Protein 5JN6 (pdb70)

Secondary structure (DSSP, 8-state):
-----EEEE--SSEEEEEE-SS-----S-HHHHHHHHHHHHHHHHHHT-EEEEE---TT-TTTT------

Sequence (70 aa):
MGKAYYDIVGSDNRWGIRHDDDPTGDYSSKEAAFEAACAAASNAIKFGHEVRITVPGNDGSETNLGVITNMGKAYYDIVGSDNRWGIRHDDDPTGDYSSKEAAFEAACAAASNAIKFGHEVRITVPGNDGSETNLGVITNMGKAYYDIVGSDNRWGIRHDDDPTGDYSSKEAAFEAACAAASNAIKFGHEVRITVPGNDGSETNLGVITNMGKAYYDIVGSDNRWGIRHDDDPTGDYSSKEAAFEAACAAASNAIKFGHEVRITVPGNDGSETNLGVITNMGKAYYDIVGSDNRWGIRHDDDPTGDYSSKEAAFEAACAAASNAIKFGHEVRITVPGNDGSETNLGVITNMGKAYYDIVGSDNRWGIRHDDDPTGDYSSKEAAFEAACAAASNAIKFGHEVRITVPGNDGSETNLGVITNMGKAYYDIVGSDNRWGIRHDDDPTGDYSSKEAAFEAACAAASNAIKFGHEVRITVPGNDGSETNLGVITNMGKAYYDIVGSDNRWGIRHDDDPTGDYSSKEAAFEAACAAASNAIKFGHEVRITVPGNDGSETNLGVITNMGKAYYDIVGSDNRWGIRHDDDPTGDYSSKEAAFEAACAAASNAIKFGHEVRITVPGNDGSETNLGVITNMGKAYYDIVGSDNRWGIRHDDDPTGDYSSKEAAFEAACAAASNAIKFGHEVRITVPGNDGSETNLGVITNMGKAYYDIVGSDNRWGIRHDDDPTGDYSSKEAAFEAACAAASNAIKFGHEVRITVPGNDGSETNLGVITNMGKAYYDIVGSDNRWGIRHDDDPTGDYSSKEAAFEAACAAASNAIKFGHEVRITVPGNDGSETNLGVITNMGKAYYDIVGSDNRWGIRHDDDPTGDYSSKEAAFEAACAAASNAIKFGHEVRITVPGNDGSETNLGVITNMGKAYYDIVGSDNRWGIRHDDDPTGDYSSKEAAFEAACAAASNAIKFGHEVRITVPGNDGSETNLGVITNMGKAYYDIVGSDNRWGIRHDDDPTGDYSSKEAAFEAACAAASNAIKFGHEVRITVPGNDGSETNLGVITNMGKAYYDIVGSDNRWGIRHDDDPTGDYSSKEAAFEAACAAASNAIKFGHEVRITVPGNDGSETNLGVITNMGKAYYDIVGSDNRWGIRHDDDPTGDYSSKEAAFEAACAAASNAIKFGHEVRITVPGNDGSETNLGVITNMGKAYYDIVGSDNRWGIRHDDDPTGDYSSKEAAFEAACAAASNAIKFGHEVRITVPGNDGSETNLGVITNMGKAYYDIVGSDNRWGIRHDDDPTGDYSSKEAAFEAACAAASNAIKFGHEVRITVPGNDGSETNLGVITNMGKAYYDIVGSDNRWGIRHDDDPTGDYSSKEAAFEAACAAASNAIKFGHEVRITVPGNDGSETNLGVITNMGKAYYDIVGSDNRWGIRHDDDPTGDYSSKEAAFEAACAAASNAIKFGHEVRITVPGNDGSETNLGVITN

Organism: Rhodopseudomonas palustris (strain ATCC BAA-98 / CGA009) (NCBI:txid258594)

Foldseek 3Di:
DQQWDWDWDADLAATETATDRQPVVDDPHPCCRVVVNVVSVVSCVVSVHDYYYHDDDPPDPDPPDDDPPD

Nearest PDB structures (foldseek):
  5jn6-assembly1_A  TM=7.868E-01  e=2.591E-10  Rhodopseudomonas palustris CGA009
  7peg-assembly2_B  TM=3.965E-01  e=1.957E+00  Bacillus subtilis subsp. subtilis str. 168
  5ib0-assembly1_A  TM=4.339E-01  e=3.352E+00  Pseudomonas aeruginosa PAO1
  1hh2-assembly1_P  TM=3.711E-01  e=5.369E+00  Thermotoga maritima
  5jn6-assembly1_A  TM=7.675E-01  e=1.436E-09  Rhodopseudomonas palustris CGA009

Radius of gyration: 12.73 Å; Cα contacts (8 Å, |Δi|>4): 104; chains: 1; bounding box: 37×26×16 Å

Structure (mmCIF, N/CA/C/O backbone):
data_5JN6
#
_entry.id   5JN6
#
loop_
_atom_site.group_PDB
_atom_site.id
_atom_site.type_symbol
_atom_site.label_atom_id
_atom_site.label_alt_id
_atom_site.label_comp_id
_atom_site.label_asym_id
_atom_site.label_entity_id
_atom_site.label_seq_id
_atom_site.pdbx_PDB_ins_code
_atom_site.Cartn_x
_atom_site.Cartn_y
_atom_site.Cartn_z
_atom_site.occupancy
_atom_site.B_iso_or_equiv
_atom_site.auth_seq_id
_atom_site.auth_comp_id
_atom_site.auth_asym_id
_atom_site.auth_atom_id
_atom_site.pdbx_PDB_model_num
ATOM 1 N N . MET A 1 22 ? 0.457 -7.958 -10.535 1.00 0.00 1 MET A N 1
ATOM 2 C CA . MET A 1 22 ? 1.551 -7.953 -9.537 1.00 0.00 1 MET A CA 1
ATOM 3 C C . MET A 1 22 ? 1.016 -7.691 -8.130 1.00 0.00 1 MET A C 1
ATOM 4 O O . MET A 1 22 ? 1.438 -8.334 -7.166 1.00 0.00 1 MET A O 1
ATOM 18 N N . GLY A 1 23 ? 0.080 -6.768 -8.019 1.00 0.00 2 GLY A N 1
ATOM 19 C CA . GLY A 1 23 ? -0.473 -6.438 -6.731 1.00 0.00 2 GLY A CA 1
ATOM 20 C C . GLY A 1 23 ? -1.729 -7.219 -6.449 1.00 0.00 2 GLY A C 1
ATOM 21 O O . GLY A 1 23 ? -1.809 -8.405 -6.780 1.00 0.00 2 GLY A O 1
ATOM 25 N N . LYS A 1 24 ? -2.722 -6.552 -5.883 1.00 0.00 3 LYS A N 1
ATOM 26 C CA . LYS A 1 24 ? -3.996 -7.178 -5.526 1.00 0.00 3 LYS A CA 1
ATOM 27 C C . LYS A 1 24 ? -5.062 -6.114 -5.372 1.00 0.00 3 LYS A C 1
ATOM 28 O O . LYS A 1 24 ? -5.010 -5.295 -4.457 1.00 0.00 3 LYS A O 1
ATOM 47 N N . ALA A 1 25 ? -6.033 -6.136 -6.271 1.00 0.00 4 ALA A N 1
ATOM 48 C CA . ALA A 1 25 ? -7.104 -5.165 -6.250 1.00 0.00 4 ALA A CA 1
ATOM 49 C C . ALA A 1 25 ? -8.201 -5.607 -5.297 1.00 0.00 4 ALA A C 1
ATOM 50 O O . ALA A 1 25 ? -9.196 -6.212 -5.709 1.00 0.00 4 ALA A O 1
ATOM 57 N N . TYR A 1 26 ? -7.991 -5.340 -4.026 1.00 0.00 5 TYR A N 1
ATOM 58 C CA . TYR A 1 26 ? -8.954 -5.681 -3.002 1.00 0.00 5 TYR A CA 1
ATOM 59 C C . TYR A 1 26 ? -9.648 -4.438 -2.475 1.00 0.00 5 TYR A C 1
ATOM 60 O O . TYR A 1 26 ? -9.007 -3.476 -2.049 1.00 0.00 5 TYR A O 1
ATOM 78 N N . TYR A 1 27 ? -10.955 -4.452 -2.530 1.00 0.00 6 TYR A N 1
ATOM 79 C CA . TYR A 1 27 ? -11.743 -3.366 -2.013 1.00 0.00 6 TYR A CA 1
ATOM 80 C C . TYR A 1 27 ? -12.493 -3.821 -0.783 1.00 0.00 6 TYR A C 1
ATOM 81 O O . TYR A 1 27 ? -13.177 -4.842 -0.811 1.00 0.00 6 TYR A O 1
ATOM 99 N N . ASP A 1 28 ? -12.367 -3.069 0.281 1.00 0.00 7 ASP A N 1
ATOM 100 C CA . ASP A 1 28 ? -13.039 -3.388 1.517 1.00 0.00 7 ASP A CA 1
ATOM 101 C C . ASP A 1 28 ? -14.422 -2.765 1.503 1.00 0.00 7 ASP A C 1
ATOM 102 O O . ASP A 1 28 ? -14.572 -1.540 1.554 1.00 0.00 7 ASP A O 1
ATOM 111 N N . ILE A 1 29 ? -15.425 -3.608 1.376 1.00 0.00 8 ILE A N 1
ATOM 112 C CA . ILE A 1 29 ? -16.789 -3.150 1.250 1.00 0.00 8 ILE A CA 1
ATOM 113 C C . ILE A 1 29 ? -17.532 -3.250 2.573 1.00 0.00 8 ILE A C 1
ATOM 114 O O . ILE A 1 29 ? -17.349 -4.196 3.339 1.00 0.00 8 ILE A O 1
ATOM 130 N N . VAL A 1 30 ? -18.369 -2.278 2.830 1.00 0.00 9 VAL A N 1
ATOM 131 C CA . VAL A 1 30 ? -19.162 -2.260 4.043 1.00 0.00 9 VAL A CA 1
ATOM 132 C C . VAL A 1 30 ? -20.611 -2.490 3.690 1.00 0.00 9 VAL A C 1
ATOM 133 O O . VAL A 1 30 ? -21.129 -1.877 2.750 1.00 0.00 9 VAL A O 1
ATOM 146 N N . GLY A 1 31 ? -21.273 -3.358 4.433 1.00 0.00 10 GLY A N 1
ATOM 147 C CA . GLY A 1 31 ? -22.630 -3.666 4.122 1.00 0.00 10 GLY A CA 1
ATOM 148 C C . GLY A 1 31 ? -23.586 -3.132 5.149 1.00 0.00 10 GLY A C 1
ATOM 149 O O . GLY A 1 31 ? -23.585 -3.554 6.306 1.00 0.00 10 GLY A O 1
ATOM 153 N N . SER A 1 32 ? -24.383 -2.188 4.722 1.00 0.00 11 SER A N 1
ATOM 154 C CA . SER A 1 32 ? -25.384 -1.565 5.550 1.00 0.00 11 SER A CA 1
ATOM 155 C C . SER A 1 32 ? -26.481 -1.006 4.658 1.00 0.00 11 SER A C 1
ATOM 156 O O . SER A 1 32 ? -26.202 -0.263 3.717 1.00 0.00 11 SER A O 1
ATOM 164 N N . ASP A 1 33 ? -27.716 -1.368 4.946 1.00 0.00 12 ASP A N 1
ATOM 165 C CA . ASP A 1 33 ? -28.855 -0.905 4.168 1.00 0.00 12 ASP A CA 1
ATOM 166 C C . ASP A 1 33 ? -29.106 0.582 4.392 1.00 0.00 12 ASP A C 1
ATOM 167 O O . ASP A 1 33 ? -29.924 1.193 3.715 1.00 0.00 12 ASP A O 1
ATOM 176 N N . ASN A 1 34 ? -28.408 1.161 5.340 1.00 0.00 13 ASN A N 1
ATOM 177 C CA . ASN A 1 34 ? -28.533 2.580 5.579 1.00 0.00 13 ASN A CA 1
ATOM 178 C C . ASN A 1 34 ? -27.283 3.331 5.161 1.00 0.00 13 ASN A C 1
ATOM 179 O O . ASN A 1 34 ? -27.362 4.477 4.723 1.00 0.00 13 ASN A O 1
ATOM 190 N N . ARG A 1 35 ? -26.130 2.675 5.255 1.00 0.00 14 ARG A N 1
ATOM 191 C CA . ARG A 1 35 ? -24.858 3.321 4.937 1.00 0.00 14 ARG A CA 1
ATOM 192 C C . ARG A 1 35 ? -23.971 2.369 4.149 1.00 0.00 14 ARG A C 1
ATOM 193 O O . ARG A 1 35 ? -23.288 1.530 4.728 1.00 0.00 14 ARG A O 1
ATOM 214 N N . TRP A 1 36 ? -23.983 2.492 2.845 1.00 0.00 15 TRP A N 1
ATOM 215 C CA . TRP A 1 36 ? -23.192 1.618 2.008 1.00 0.00 15 TRP A CA 1
ATOM 216 C C . TRP A 1 36 ? -21.933 2.345 1.546 1.00 0.00 15 TRP A C 1
ATOM 217 O O . TRP A 1 36 ? -21.999 3.478 1.069 1.00 0.00 15 TRP A O 1
ATOM 238 N N . GLY A 1 37 ? -20.786 1.705 1.686 1.00 0.00 16 GLY A N 1
ATOM 239 C CA . GLY A 1 37 ? -19.564 2.377 1.328 1.00 0.00 16 GLY A CA 1
ATOM 240 C C . GLY A 1 37 ? -18.470 1.442 0.842 1.00 0.00 16 GLY A C 1
ATOM 241 O O . GLY A 1 37 ? -18.408 0.280 1.254 1.00 0.00 16 GLY A O 1
ATOM 245 N N . ILE A 1 38 ? -17.612 1.953 -0.046 1.00 0.00 17 ILE A N 1
ATOM 246 C CA . ILE A 1 38 ? -16.487 1.183 -0.583 1.00 0.00 17 ILE A CA 1
ATOM 247 C C . ILE A 1 38 ? -15.168 1.806 -0.154 1.00 0.00 17 ILE A C 1
ATOM 248 O O . ILE A 1 38 ? -14.916 2.983 -0.425 1.00 0.00 17 ILE A O 1
ATOM 264 N N . ARG A 1 39 ? -14.338 1.027 0.509 1.00 0.00 18 ARG A N 1
ATOM 265 C CA . ARG A 1 39 ? -13.034 1.492 0.938 1.00 0.00 18 ARG A CA 1
ATOM 266 C C . ARG A 1 39 ? -11.932 0.760 0.176 1.00 0.00 18 ARG A C 1
ATOM 267 O O . ARG A 1 39 ? -11.832 -0.458 0.242 1.00 0.00 18 ARG A O 1
ATOM 288 N N . HIS A 1 40 ? -11.111 1.494 -0.544 1.00 0.00 19 HIS A N 1
ATOM 289 C CA . HIS A 1 40 ? -9.989 0.873 -1.238 1.00 0.00 19 HIS A CA 1
ATOM 290 C C . HIS A 1 40 ? -8.931 0.533 -0.231 1.00 0.00 19 HIS A C 1
ATOM 291 O O . HIS A 1 40 ? -8.389 1.423 0.422 1.00 0.00 19 HIS A O 1
ATOM 305 N N . ASP A 1 41 ? -8.654 -0.750 -0.101 1.00 0.00 20 ASP A N 1
ATOM 306 C CA . ASP A 1 41 ? -7.678 -1.230 0.848 1.00 0.00 20 ASP A CA 1
ATOM 307 C C . ASP A 1 41 ? -6.294 -0.769 0.424 1.00 0.00 20 ASP A C 1
ATOM 308 O O . ASP A 1 41 ? -5.654 -1.386 -0.428 1.00 0.00 20 ASP A O 1
ATOM 317 N N . ASP A 1 42 ? -5.878 0.351 0.982 1.00 0.00 21 ASP A N 1
ATOM 318 C CA . ASP A 1 42 ? -4.598 0.961 0.678 1.00 0.00 21 ASP A CA 1
ATOM 319 C C . ASP A 1 42 ? -3.451 0.137 1.234 1.00 0.00 21 ASP A C 1
ATOM 320 O O . ASP A 1 42 ? -2.323 0.216 0.743 1.00 0.00 21 ASP A O 1
ATOM 329 N N . ASP A 1 43 ? -3.749 -0.668 2.229 1.00 0.00 22 ASP A N 1
ATOM 330 C CA . ASP A 1 43 ? -2.763 -1.539 2.834 1.00 0.00 22 ASP A CA 1
ATOM 331 C C . ASP A 1 43 ? -3.174 -2.982 2.615 1.00 0.00 22 ASP A C 1
ATOM 332 O O . ASP A 1 43 ? -4.075 -3.474 3.282 1.00 0.00 22 ASP A O 1
ATOM 341 N N . PRO A 1 44 ? -2.537 -3.658 1.626 1.00 0.00 23 PRO A N 1
ATOM 342 C CA . PRO A 1 44 ? -2.851 -5.048 1.250 1.00 0.00 23 PRO A CA 1
ATOM 343 C C . PRO A 1 44 ? -3.061 -5.987 2.445 1.00 0.00 23 PRO A C 1
ATOM 344 O O . PRO A 1 44 ? -2.105 -6.556 2.975 1.00 0.00 23 PRO A O 1
ATOM 355 N N . THR A 1 45 ? -4.316 -6.138 2.853 1.00 0.00 24 THR A N 1
ATOM 356 C CA . THR A 1 45 ? -4.676 -7.007 3.965 1.00 0.00 24 THR A CA 1
ATOM 357 C C . THR A 1 45 ? -4.494 -8.483 3.607 1.00 0.00 24 THR A C 1
ATOM 358 O O . THR A 1 45 ? -4.026 -9.279 4.416 1.00 0.00 24 THR A O 1
ATOM 369 N N . GLY A 1 46 ? -4.829 -8.827 2.373 1.00 0.00 25 GLY A N 1
ATOM 370 C CA . GLY A 1 46 ? -4.675 -10.192 1.920 1.00 0.00 25 GLY A CA 1
ATOM 371 C C . GLY A 1 46 ? -5.880 -11.066 2.227 1.00 0.00 25 GLY A C 1
ATOM 372 O O . GLY A 1 46 ? -5.875 -12.258 1.914 1.00 0.00 25 GLY A O 1
ATOM 376 N N . ASP A 1 47 ? -6.911 -10.486 2.821 1.00 0.00 26 ASP A N 1
ATOM 377 C CA . ASP A 1 47 ? -8.115 -11.248 3.148 1.00 0.00 26 ASP A CA 1
ATOM 378 C C . ASP A 1 47 ? -9.207 -11.028 2.132 1.00 0.00 26 ASP A C 1
ATOM 379 O O . ASP A 1 47 ? -9.894 -10.011 2.150 1.00 0.00 26 ASP A O 1
ATOM 388 N N . TYR A 1 48 ? -9.353 -11.968 1.237 1.00 0.00 27 TYR A N 1
ATOM 389 C CA . TYR A 1 48 ? -10.405 -11.922 0.245 1.00 0.00 27 TYR A CA 1
ATOM 390 C C . TYR A 1 48 ? -10.643 -13.306 -0.302 1.00 0.00 27 TYR A C 1
ATOM 391 O O . TYR A 1 48 ? -9.693 -14.051 -0.538 1.00 0.00 27 TYR A O 1
ATOM 409 N N . SER A 1 49 ? -11.897 -13.669 -0.483 1.00 0.00 28 SER A N 1
ATOM 410 C CA . SER A 1 49 ? -12.205 -14.977 -1.002 1.00 0.00 28 SER A CA 1
ATOM 411 C C . SER A 1 49 ? -11.701 -15.126 -2.454 1.00 0.00 28 SER A C 1
ATOM 412 O O . SER A 1 49 ? -11.183 -16.171 -2.842 1.00 0.00 28 SER A O 1
ATOM 420 N N . SER A 1 50 ? -11.875 -14.063 -3.242 1.00 0.00 29 SER A N 1
ATOM 421 C CA . SER A 1 50 ? -11.432 -14.035 -4.626 1.00 0.00 29 SER A CA 1
ATOM 422 C C . SER A 1 50 ? -11.589 -12.625 -5.189 1.00 0.00 29 SER A C 1
ATOM 423 O O . SER A 1 50 ? -12.372 -11.827 -4.658 1.00 0.00 29 SER A O 1
ATOM 431 N N . LYS A 1 51 ? -10.853 -12.323 -6.255 1.00 0.00 30 LYS A N 1
ATOM 432 C CA . LYS A 1 51 ? -10.921 -11.014 -6.894 1.00 0.00 30 LYS A CA 1
ATOM 433 C C . LYS A 1 51 ? -12.319 -10.783 -7.461 1.00 0.00 30 LYS A C 1
ATOM 434 O O . LYS A 1 51 ? -12.915 -9.725 -7.258 1.00 0.00 30 LYS A O 1
ATOM 453 N N . GLU A 1 52 ? -12.850 -11.797 -8.151 1.00 0.00 31 GLU A N 1
ATOM 454 C CA . GLU A 1 52 ? -14.164 -11.698 -8.752 1.00 0.00 31 GLU A CA 1
ATOM 455 C C . GLU A 1 52 ? -15.215 -11.608 -7.682 1.00 0.00 31 GLU A C 1
ATOM 456 O O . GLU A 1 52 ? -16.153 -10.881 -7.822 1.00 0.00 31 GLU A O 1
ATOM 468 N N . ALA A 1 53 ? -15.014 -12.330 -6.583 1.00 0.00 32 ALA A N 1
ATOM 469 C CA . ALA A 1 53 ? -15.971 -12.328 -5.488 1.00 0.00 32 ALA A CA 1
ATOM 470 C C . ALA A 1 53 ? -16.110 -10.941 -4.898 1.00 0.00 32 ALA A C 1
ATOM 471 O O . ALA A 1 53 ? -17.202 -10.519 -4.532 1.00 0.00 32 ALA A O 1
ATOM 478 N N . ALA A 1 54 ? -14.997 -10.225 -4.819 1.00 0.00 33 ALA A N 1
ATOM 479 C CA . ALA A 1 54 ? -15.011 -8.892 -4.275 1.00 0.00 33 ALA A CA 1
ATOM 480 C C . ALA A 1 54 ? -15.745 -7.950 -5.209 1.00 0.00 33 ALA A C 1
ATOM 481 O O . ALA A 1 54 ? -16.661 -7.259 -4.793 1.00 0.00 33 ALA A O 1
ATOM 488 N N . PHE A 1 55 ? -15.358 -7.947 -6.485 1.00 0.00 34 PHE A N 1
ATOM 489 C CA . PHE A 1 55 ? -16.017 -7.089 -7.469 1.00 0.00 34 PHE A CA 1
ATOM 490 C C . PHE A 1 55 ? -17.478 -7.473 -7.685 1.00 0.00 34 PHE A C 1
ATOM 491 O O . PHE A 1 55 ? -18.350 -6.604 -7.737 1.00 0.00 34 PHE A O 1
ATOM 508 N N . GLU A 1 56 ? -17.734 -8.765 -7.803 1.00 0.00 35 GLU A N 1
ATOM 509 C CA . GLU A 1 56 ? -19.073 -9.277 -8.022 1.00 0.00 35 GLU A CA 1
ATOM 510 C C . GLU A 1 56 ? -20.003 -8.842 -6.905 1.00 0.00 35 GLU A C 1
ATOM 511 O O . GLU A 1 56 ? -21.045 -8.238 -7.150 1.00 0.00 35 GLU A O 1
ATOM 523 N N . ALA A 1 57 ? -19.608 -9.121 -5.679 1.00 0.00 36 ALA A N 1
ATOM 524 C CA . ALA A 1 57 ? -20.416 -8.755 -4.530 1.00 0.00 36 ALA A CA 1
ATOM 525 C C . ALA A 1 57 ? -20.518 -7.244 -4.379 1.00 0.00 36 ALA A C 1
ATOM 526 O O . ALA A 1 57 ? -21.583 -6.715 -4.065 1.00 0.00 36 ALA A O 1
ATOM 533 N N . ALA A 1 58 ? -19.404 -6.552 -4.607 1.00 0.00 37 ALA A N 1
ATOM 534 C CA . ALA A 1 58 ? -19.365 -5.103 -4.487 1.00 0.00 37 ALA A CA 1
ATOM 535 C C . ALA A 1 58 ? -20.335 -4.433 -5.453 1.00 0.00 37 ALA A C 1
ATOM 536 O O . ALA A 1 58 ? -21.141 -3.597 -5.047 1.00 0.00 37 ALA A O 1
ATOM 543 N N . CYS A 1 59 ? -20.267 -4.809 -6.729 1.00 0.00 38 CYS A N 1
ATOM 544 C CA . CYS A 1 59 ? -21.153 -4.231 -7.725 1.00 0.00 38 CYS A CA 1
ATOM 545 C C . CYS A 1 59 ? -22.604 -4.638 -7.470 1.00 0.00 38 CYS A C 1
ATOM 546 O O . CYS A 1 59 ? -23.529 -3.837 -7.651 1.00 0.00 38 CYS A O 1
ATOM 554 N N . ALA A 1 60 ? -22.797 -5.891 -7.044 1.00 0.00 39 ALA A N 1
ATOM 555 C CA . ALA A 1 60 ? -24.123 -6.402 -6.744 1.00 0.00 39 ALA A CA 1
ATOM 556 C C . ALA A 1 60 ? -24.761 -5.606 -5.614 1.00 0.00 39 ALA A C 1
ATOM 557 O O . ALA A 1 60 ? -25.910 -5.171 -5.711 1.00 0.00 39 ALA A O 1
ATOM 564 N N . ALA A 1 61 ? -23.998 -5.406 -4.549 1.00 0.00 40 ALA A N 1
ATOM 565 C CA . ALA A 1 61 ? -24.458 -4.630 -3.407 1.00 0.00 40 ALA A CA 1
ATOM 566 C C . ALA A 1 61 ? -24.689 -3.178 -3.794 1.00 0.00 40 ALA A C 1
ATOM 567 O O . ALA A 1 61 ? -25.629 -2.548 -3.323 1.00 0.00 40 ALA A O 1
ATOM 574 N N . ALA A 1 62 ? -23.828 -2.659 -4.666 1.00 0.00 41 ALA A N 1
ATOM 575 C CA . ALA A 1 62 ? -23.938 -1.281 -5.133 1.00 0.00 41 ALA A CA 1
ATOM 576 C C . ALA A 1 62 ? -25.241 -1.060 -5.861 1.00 0.00 41 ALA A C 1
ATOM 577 O O . ALA A 1 62 ? -25.886 -0.024 -5.691 1.00 0.00 41 ALA A O 1
ATOM 584 N N . SER A 1 63 ? -25.638 -2.035 -6.665 1.00 0.00 42 SER A N 1
ATOM 585 C CA . SER A 1 63 ? -26.875 -1.931 -7.395 1.00 0.00 42 SER A CA 1
ATOM 586 C C . SER A 1 63 ? -28.051 -1.812 -6.425 1.00 0.00 42 SER A C 1
ATOM 587 O O . SER A 1 63 ? -28.926 -0.965 -6.591 1.00 0.00 42 SER A O 1
ATOM 595 N N . ASN A 1 64 ? -28.043 -2.668 -5.401 1.00 0.00 43 ASN A N 1
ATOM 596 C CA . ASN A 1 64 ? -29.076 -2.660 -4.366 1.00 0.00 43 ASN A CA 1
ATOM 597 C C . ASN A 1 64 ? -29.053 -1.351 -3.595 1.00 0.00 43 ASN A C 1
ATOM 598 O O . ASN A 1 64 ? -30.101 -0.790 -3.274 1.00 0.00 43 ASN A O 1
ATOM 609 N N . ALA A 1 65 ? -27.852 -0.868 -3.302 1.00 0.00 44 ALA A N 1
ATOM 610 C CA . ALA A 1 65 ? -27.692 0.346 -2.536 1.00 0.00 44 ALA A CA 1
ATOM 611 C C . ALA A 1 65 ? -28.374 1.521 -3.217 1.00 0.00 44 ALA A C 1
ATOM 612 O O . ALA A 1 65 ? -29.224 2.168 -2.634 1.00 0.00 44 ALA A O 1
ATOM 619 N N . ILE A 1 66 ? -28.054 1.734 -4.469 1.00 0.00 45 ILE A N 1
ATOM 620 C CA . ILE A 1 66 ? -28.639 2.833 -5.223 1.00 0.00 45 ILE A CA 1
ATOM 621 C C . ILE A 1 66 ? -30.127 2.588 -5.431 1.00 0.00 45 ILE A C 1
ATOM 622 O O . ILE A 1 66 ? -30.938 3.511 -5.386 1.00 0.00 45 ILE A O 1
ATOM 638 N N . LYS A 1 67 ? -30.468 1.327 -5.648 1.00 0.00 46 LYS A N 1
ATOM 639 C CA . LYS A 1 67 ? -31.849 0.922 -5.873 1.00 0.00 46 LYS A CA 1
ATOM 640 C C . LYS A 1 67 ? -32.746 1.271 -4.675 1.00 0.00 46 LYS A C 1
ATOM 641 O O . LYS A 1 67 ? -33.865 1.746 -4.849 1.00 0.00 46 LYS A O 1
ATOM 660 N N . PHE A 1 68 ? -32.254 1.019 -3.467 1.00 0.00 47 PHE A N 1
ATOM 661 C CA . PHE A 1 68 ? -33.042 1.269 -2.263 1.00 0.00 47 PHE A CA 1
ATOM 662 C C . PHE A 1 68 ? -32.795 2.676 -1.690 1.00 0.00 47 PHE A C 1
ATOM 663 O O . PHE A 1 68 ? -33.424 3.072 -0.713 1.00 0.00 47 PHE A O 1
ATOM 680 N N . GLY A 1 69 ? -31.886 3.421 -2.300 1.00 0.00 48 GLY A N 1
ATOM 681 C CA . GLY A 1 69 ? -31.590 4.771 -1.818 1.00 0.00 48 GLY A CA 1
ATOM 682 C C . GLY A 1 69 ? -30.568 4.785 -0.703 1.00 0.00 48 GLY A C 1
ATOM 683 O O . GLY A 1 69 ? -30.496 5.733 0.078 1.00 0.00 48 GLY A O 1
ATOM 687 N N . HIS A 1 70 ? -29.787 3.735 -0.633 1.00 0.00 49 HIS A N 1
ATOM 688 C CA . HIS A 1 70 ? -28.737 3.606 0.361 1.00 0.00 49 HIS A CA 1
ATOM 689 C C . HIS A 1 70 ? -27.671 4.652 0.108 1.00 0.00 49 HIS A C 1
ATOM 690 O O . HIS A 1 70 ? -27.272 4.865 -1.039 1.00 0.00 49 HIS A O 1
ATOM 704 N N . GLU A 1 71 ? -27.220 5.313 1.167 1.00 0.00 50 GLU A N 1
ATOM 705 C CA . GLU A 1 71 ? -26.183 6.320 1.038 1.00 0.00 50 GLU A CA 1
ATOM 706 C C . GLU A 1 71 ? -24.931 5.692 0.443 1.00 0.00 50 GLU A C 1
ATOM 707 O O . GLU A 1 71 ? -24.502 4.627 0.883 1.00 0.00 50 GLU A O 1
ATOM 719 N N . VAL A 1 72 ? -24.354 6.351 -0.547 1.00 0.00 51 VAL A N 1
ATOM 720 C CA . VAL A 1 72 ? -23.162 5.847 -1.203 1.00 0.00 51 VAL A CA 1
ATOM 721 C C . VAL A 1 72 ? -21.918 6.613 -0.746 1.00 0.00 51 VAL A C 1
ATOM 722 O O . VAL A 1 72 ? -21.832 7.832 -0.895 1.00 0.00 51 VAL A O 1
ATOM 735 N N . ARG A 1 73 ? -20.972 5.900 -0.167 1.00 0.00 52 ARG A N 1
ATOM 736 C CA . ARG A 1 73 ? -19.733 6.507 0.276 1.00 0.00 52 ARG A CA 1
ATOM 737 C C . ARG A 1 73 ? -18.570 5.907 -0.500 1.00 0.00 52 ARG A C 1
ATOM 738 O O . ARG A 1 73 ? -18.316 4.705 -0.420 1.00 0.00 52 ARG A O 1
ATOM 759 N N . ILE A 1 74 ? -17.864 6.730 -1.244 1.00 0.00 53 ILE A N 1
ATOM 760 C CA . ILE A 1 74 ? -16.755 6.252 -2.017 1.00 0.00 53 ILE A CA 1
ATOM 761 C C . ILE A 1 74 ? -15.469 6.698 -1.366 1.00 0.00 53 ILE A C 1
ATOM 762 O O . ILE A 1 74 ? -15.171 7.895 -1.323 1.00 0.00 53 ILE A O 1
ATOM 778 N N . THR A 1 75 ? -14.730 5.763 -0.820 1.00 0.00 54 THR A N 1
ATOM 779 C CA . THR A 1 75 ? -13.466 6.080 -0.239 1.00 0.00 54 THR A CA 1
ATOM 780 C C . THR A 1 75 ? -12.402 5.166 -0.818 1.00 0.00 54 THR A C 1
ATOM 781 O O . THR A 1 75 ? -12.169 4.061 -0.333 1.00 0.00 54 THR A O 1
ATOM 792 N N . VAL A 1 76 ? -11.762 5.628 -1.858 1.00 0.00 55 VAL A N 1
ATOM 793 C CA . VAL A 1 76 ? -10.715 4.853 -2.500 1.00 0.00 55 VAL A CA 1
ATOM 794 C C . VAL A 1 76 ? -9.416 5.664 -2.680 1.00 0.00 55 VAL A C 1
ATOM 795 O O . VAL A 1 76 ? -9.212 6.316 -3.696 1.00 0.00 55 VAL A O 1
ATOM 808 N N . PRO A 1 77 ? -8.529 5.654 -1.662 1.00 0.00 56 PRO A N 1
ATOM 809 C CA . PRO A 1 77 ? -7.250 6.381 -1.731 1.00 0.00 56 PRO A CA 1
ATOM 810 C C . PRO A 1 77 ? -6.372 5.877 -2.877 1.00 0.00 56 PRO A C 1
ATOM 811 O O . PRO A 1 77 ? -6.299 4.665 -3.132 1.00 0.00 56 PRO A O 1
ATOM 822 N N . GLY A 1 78 ? -5.710 6.798 -3.556 1.00 0.00 57 GLY A N 1
ATOM 823 C CA . GLY A 1 78 ? -4.862 6.434 -4.662 1.00 0.00 57 GLY A CA 1
ATOM 824 C C . GLY A 1 78 ? -3.540 7.170 -4.640 1.00 0.00 57 GLY A C 1
ATOM 825 O O . GLY A 1 78 ? -2.736 6.991 -3.723 1.00 0.00 57 GLY A O 1
ATOM 829 N N . ASN A 1 79 ? -3.320 8.020 -5.638 1.00 0.00 58 ASN A N 1
ATOM 830 C CA . ASN A 1 79 ? -2.069 8.768 -5.748 1.00 0.00 58 ASN A CA 1
ATOM 831 C C . ASN A 1 79 ? -2.050 9.931 -4.755 1.00 0.00 58 ASN A C 1
ATOM 832 O O . ASN A 1 79 ? -1.029 10.586 -4.560 1.00 0.00 58 ASN A O 1
ATOM 843 N N . ASP A 1 80 ? -3.182 10.169 -4.119 1.00 0.00 59 ASP A N 1
ATOM 844 C CA . ASP A 1 80 ? -3.309 11.240 -3.144 1.00 0.00 59 ASP A CA 1
ATOM 845 C C . ASP A 1 80 ? -2.804 10.773 -1.780 1.00 0.00 59 ASP A C 1
ATOM 846 O O . ASP A 1 80 ? -2.644 11.569 -0.855 1.00 0.00 59 ASP A O 1
ATOM 855 N N . GLY A 1 81 ? -2.506 9.485 -1.680 1.00 0.00 60 GLY A N 1
ATOM 856 C CA . GLY A 1 81 ? -2.025 8.933 -0.439 1.00 0.00 60 GLY A CA 1
ATOM 857 C C . GLY A 1 81 ? -0.517 8.983 -0.344 1.00 0.00 60 GLY A C 1
ATOM 858 O O . GLY A 1 81 ? 0.148 7.950 -0.343 1.00 0.00 60 GLY A O 1
ATOM 862 N N . SER A 1 82 ? 0.024 10.189 -0.278 1.00 0.00 61 SER A N 1
ATOM 863 C CA . SER A 1 82 ? 1.463 10.384 -0.181 1.00 0.00 61 SER A CA 1
ATOM 864 C C . SER A 1 82 ? 2.006 9.783 1.123 1.00 0.00 61 SER A C 1
ATOM 865 O O . SER A 1 82 ? 3.054 9.136 1.129 1.00 0.00 61 SER A O 1
ATOM 873 N N . GLU A 1 83 ? 1.270 9.986 2.214 1.00 0.00 62 GLU A N 1
ATOM 874 C CA . GLU A 1 83 ? 1.675 9.484 3.526 1.00 0.00 62 GLU A CA 1
ATOM 875 C C . GLU A 1 83 ? 1.683 7.957 3.552 1.00 0.00 62 GLU A C 1
ATOM 876 O O . GLU A 1 83 ? 2.542 7.342 4.177 1.00 0.00 62 GLU A O 1
ATOM 888 N N . THR A 1 84 ? 0.734 7.354 2.852 1.00 0.00 63 THR A N 1
ATOM 889 C CA . THR A 1 84 ? 0.625 5.906 2.792 1.00 0.00 63 THR A CA 1
ATOM 890 C C . THR A 1 84 ? 1.479 5.324 1.677 1.00 0.00 63 THR A C 1
ATOM 891 O O . THR A 1 84 ? 1.146 4.278 1.125 1.00 0.00 63 THR A O 1
ATOM 902 N N . ASN A 1 85 ? 2.581 6.029 1.340 1.00 0.00 64 ASN A N 1
ATOM 903 C CA . ASN A 1 85 ? 3.541 5.592 0.306 1.00 0.00 64 ASN A CA 1
ATOM 904 C C . ASN A 1 85 ? 2.845 5.112 -0.963 1.00 0.00 64 ASN A C 1
ATOM 905 O O . ASN A 1 85 ? 3.301 4.167 -1.613 1.00 0.00 64 ASN A O 1
ATOM 916 N N . LEU A 1 86 ? 1.763 5.805 -1.328 1.00 0.00 65 LEU A N 1
ATOM 917 C CA . LEU A 1 86 ? 0.975 5.468 -2.507 1.00 0.00 65 LEU A CA 1
ATOM 918 C C . LEU A 1 86 ? 0.330 4.093 -2.359 1.00 0.00 65 LEU A C 1
ATOM 919 O O . LEU A 1 86 ? 0.841 3.089 -2.871 1.00 0.00 65 LEU A O 1
ATOM 935 N N . GLY A 1 87 ? -0.796 4.053 -1.660 1.00 0.00 66 GLY A N 1
ATOM 936 C CA . GLY A 1 87 ? -1.504 2.802 -1.445 1.00 0.00 66 GLY A CA 1
ATOM 937 C C . GLY A 1 87 ? -2.309 2.390 -2.654 1.00 0.00 66 GLY A C 1
ATOM 938 O O . GLY A 1 87 ? -3.527 2.227 -2.580 1.00 0.00 66 GLY A O 1
ATOM 942 N N . VAL A 1 88 ? -1.631 2.248 -3.774 1.00 0.00 67 VAL A N 1
ATOM 943 C CA . VAL A 1 88 ? -2.269 1.856 -5.009 1.00 0.00 67 VAL A CA 1
ATOM 944 C C . VAL A 1 88 ? -2.210 0.349 -5.175 1.00 0.00 67 VAL A C 1
ATOM 945 O O . VAL A 1 88 ? -3.197 -0.337 -4.952 1.00 0.00 67 VAL A O 1
ATOM 958 N N . ILE A 1 89 ? -1.018 -0.153 -5.571 1.00 0.00 68 ILE A N 1
ATOM 959 C CA . ILE A 1 89 ? -0.739 -1.601 -5.768 1.00 0.00 68 ILE A CA 1
ATOM 960 C C . ILE A 1 89 ? -1.866 -2.374 -6.494 1.00 0.00 68 ILE A C 1
ATOM 961 O O . ILE A 1 89 ? -1.949 -3.603 -6.401 1.00 0.00 68 ILE A O 1
ATOM 977 N N . THR A 1 90 ? -2.676 -1.661 -7.261 1.00 0.00 69 THR A N 1
ATOM 978 C CA . THR A 1 90 ? -3.790 -2.270 -7.953 1.00 0.00 69 THR A CA 1
ATOM 979 C C . THR A 1 90 ? -3.428 -2.573 -9.418 1.00 0.00 69 THR A C 1
ATOM 980 O O . THR A 1 90 ? -3.705 -1.796 -10.332 1.00 0.00 69 THR A O 1
ATOM 991 N N . ASN A 1 91 ? -2.752 -3.688 -9.615 1.00 0.00 70 ASN A N 1
ATOM 992 C CA . ASN A 1 91 ? -2.351 -4.111 -10.941 1.00 0.00 70 ASN A CA 1
ATOM 993 C C . ASN A 1 91 ? -2.162 -5.621 -10.968 1.00 0.00 70 ASN A C 1
ATOM 994 O O . ASN A 1 91 ? -1.329 -6.130 -10.181 1.00 0.00 70 ASN A O 1
ATOM 1005 N N . MET A 1 22 ? 0.761 -2.226 -9.783 1.00 0.00 1 MET A N 2
ATOM 1006 C CA . MET A 1 22 ? 1.195 -3.107 -8.681 1.00 0.00 1 MET A CA 2
ATOM 1007 C C . MET A 1 22 ? 0.617 -4.510 -8.842 1.00 0.00 1 MET A C 2
ATOM 1008 O O . MET A 1 22 ? 1.040 -5.443 -8.158 1.00 0.00 1 MET A O 2
ATOM 1022 N N . GLY A 1 23 ? -0.362 -4.655 -9.734 1.00 0.00 2 GLY A N 2
ATOM 1023 C CA . GLY A 1 23 ? -0.959 -5.956 -9.991 1.00 0.00 2 GLY A CA 2
ATOM 1024 C C . GLY A 1 23 ? -1.995 -6.344 -8.958 1.00 0.00 2 GLY A C 2
ATOM 1025 O O . GLY A 1 23 ? -3.155 -6.604 -9.295 1.00 0.00 2 GLY A O 2
ATOM 1029 N N . LYS A 1 24 ? -1.575 -6.396 -7.705 1.00 0.00 3 LYS A N 2
ATOM 1030 C CA . LYS A 1 24 ? -2.462 -6.749 -6.608 1.00 0.00 3 LYS A CA 2
ATOM 1031 C C . LYS A 1 24 ? -3.514 -5.654 -6.424 1.00 0.00 3 LYS A C 2
ATOM 1032 O O . LYS A 1 24 ? -3.177 -4.470 -6.345 1.00 0.00 3 LYS A O 2
ATOM 1051 N N . ALA A 1 25 ? -4.778 -6.045 -6.347 1.00 0.00 4 ALA A N 2
ATOM 1052 C CA . ALA A 1 25 ? -5.858 -5.081 -6.181 1.00 0.00 4 ALA A CA 2
ATOM 1053 C C . ALA A 1 25 ? -6.974 -5.654 -5.328 1.00 0.00 4 ALA A C 2
ATOM 1054 O O . ALA A 1 25 ? -7.799 -6.435 -5.801 1.00 0.00 4 ALA A O 2
ATOM 1061 N N . TYR A 1 26 ? -6.971 -5.295 -4.062 1.00 0.00 5 TYR A N 2
ATOM 1062 C CA . TYR A 1 26 ? -7.990 -5.750 -3.137 1.00 0.00 5 TYR A CA 2
ATOM 1063 C C . TYR A 1 26 ? -8.612 -4.580 -2.387 1.00 0.00 5 TYR A C 2
ATOM 1064 O O . TYR A 1 26 ? -7.903 -3.695 -1.898 1.00 0.00 5 TYR A O 2
ATOM 1082 N N . TYR A 1 27 ? -9.924 -4.564 -2.322 1.00 0.00 6 TYR A N 2
ATOM 1083 C CA . TYR A 1 27 ? -10.615 -3.572 -1.546 1.00 0.00 6 TYR A CA 2
ATOM 1084 C C . TYR A 1 27 ? -11.721 -4.235 -0.748 1.00 0.00 6 TYR A C 2
ATOM 1085 O O . TYR A 1 27 ? -12.592 -4.912 -1.302 1.00 0.00 6 TYR A O 2
ATOM 1103 N N . ASP A 1 28 ? -11.654 -4.072 0.543 1.00 0.00 7 ASP A N 2
ATOM 1104 C CA . ASP A 1 28 ? -12.617 -4.660 1.453 1.00 0.00 7 ASP A CA 2
ATOM 1105 C C . ASP A 1 28 ? -13.833 -3.738 1.620 1.00 0.00 7 ASP A C 2
ATOM 1106 O O . ASP A 1 28 ? -13.702 -2.553 1.923 1.00 0.00 7 ASP A O 2
ATOM 1115 N N . ILE A 1 29 ? -15.010 -4.290 1.391 1.00 0.00 8 ILE A N 2
ATOM 1116 C CA . ILE A 1 29 ? -16.238 -3.506 1.367 1.00 0.00 8 ILE A CA 2
ATOM 1117 C C . ILE A 1 29 ? -17.055 -3.642 2.639 1.00 0.00 8 ILE A C 2
ATOM 1118 O O . ILE A 1 29 ? -16.962 -4.637 3.360 1.00 0.00 8 ILE A O 2
ATOM 1134 N N . VAL A 1 30 ? -17.848 -2.620 2.909 1.00 0.00 9 VAL A N 2
ATOM 1135 C CA . VAL A 1 30 ? -18.773 -2.626 4.025 1.00 0.00 9 VAL A CA 2
ATOM 1136 C C . VAL A 1 30 ? -20.184 -2.362 3.498 1.00 0.00 9 VAL A C 2
ATOM 1137 O O . VAL A 1 30 ? -20.405 -1.417 2.733 1.00 0.00 9 VAL A O 2
ATOM 1150 N N . GLY A 1 31 ? -21.129 -3.197 3.876 1.00 0.00 10 GLY A N 2
ATOM 1151 C CA . GLY A 1 31 ? -22.460 -3.046 3.346 1.00 0.00 10 GLY A CA 2
ATOM 1152 C C . GLY A 1 31 ? -23.532 -2.906 4.397 1.00 0.00 10 GLY A C 2
ATOM 1153 O O . GLY A 1 31 ? -23.788 -3.830 5.172 1.00 0.00 10 GLY A O 2
ATOM 1157 N N . SER A 1 32 ? -24.155 -1.755 4.428 1.00 0.00 11 SER A N 2
ATOM 1158 C CA . SER A 1 32 ? -25.273 -1.507 5.302 1.00 0.00 11 SER A CA 2
ATOM 1159 C C . SER A 1 32 ? -26.450 -1.044 4.451 1.00 0.00 11 SER A C 2
ATOM 1160 O O . SER A 1 32 ? -26.254 -0.408 3.415 1.00 0.00 11 SER A O 2
ATOM 1168 N N . ASP A 1 33 ? -27.656 -1.356 4.875 1.00 0.00 12 ASP A N 2
ATOM 1169 C CA . ASP A 1 33 ? -28.852 -1.018 4.099 1.00 0.00 12 ASP A CA 2
ATOM 1170 C C . ASP A 1 33 ? -29.155 0.473 4.115 1.00 0.00 12 ASP A C 2
ATOM 1171 O O . ASP A 1 33 ? -30.024 0.941 3.388 1.00 0.00 12 ASP A O 2
ATOM 1180 N N . ASN A 1 34 ? -28.466 1.209 4.945 1.00 0.00 13 ASN A N 2
ATOM 1181 C CA . ASN A 1 34 ? -28.654 2.644 4.985 1.00 0.00 13 ASN A CA 2
ATOM 1182 C C . ASN A 1 34 ? -27.420 3.377 4.521 1.00 0.00 13 ASN A C 2
ATOM 1183 O O . ASN A 1 34 ? -27.507 4.471 3.960 1.00 0.00 13 ASN A O 2
ATOM 1194 N N . ARG A 1 35 ? -26.276 2.771 4.731 1.00 0.00 14 ARG A N 2
ATOM 1195 C CA . ARG A 1 35 ? -25.039 3.385 4.365 1.00 0.00 14 ARG A CA 2
ATOM 1196 C C . ARG A 1 35 ? -24.166 2.368 3.688 1.00 0.00 14 ARG A C 2
ATOM 1197 O O . ARG A 1 35 ? -23.851 1.329 4.255 1.00 0.00 14 ARG A O 2
ATOM 1218 N N . TRP A 1 36 ? -23.779 2.659 2.500 1.00 0.00 15 TRP A N 2
ATOM 1219 C CA . TRP A 1 36 ? -22.981 1.757 1.731 1.00 0.00 15 TRP A CA 2
ATOM 1220 C C . TRP A 1 36 ? -21.690 2.449 1.296 1.00 0.00 15 TRP A C 2
ATOM 1221 O O . TRP A 1 36 ? -21.722 3.554 0.751 1.00 0.00 15 TRP A O 2
ATOM 1242 N N . GLY A 1 37 ? -20.555 1.803 1.543 1.00 0.00 16 GLY A N 2
ATOM 1243 C CA . GLY A 1 37 ? -19.291 2.428 1.243 1.00 0.00 16 GLY A CA 2
ATOM 1244 C C . GLY A 1 37 ? -18.239 1.471 0.716 1.00 0.00 16 GLY A C 2
ATOM 1245 O O . GLY A 1 37 ? -18.202 0.296 1.094 1.00 0.00 16 GLY A O 2
ATOM 1249 N N . ILE A 1 38 ? -17.386 1.982 -0.163 1.00 0.00 17 ILE A N 2
ATOM 1250 C CA . ILE A 1 38 ? -16.284 1.207 -0.720 1.00 0.00 17 ILE A CA 2
ATOM 1251 C C . ILE A 1 38 ? -14.977 1.628 -0.061 1.00 0.00 17 ILE A C 2
ATOM 1252 O O . ILE A 1 38 ? -14.555 2.780 -0.172 1.00 0.00 17 ILE A O 2
ATOM 1268 N N . ARG A 1 39 ? -14.355 0.690 0.623 1.00 0.00 18 ARG A N 2
ATOM 1269 C CA . ARG A 1 39 ? -13.140 0.935 1.377 1.00 0.00 18 ARG A CA 2
ATOM 1270 C C . ARG A 1 39 ? -11.935 0.259 0.708 1.00 0.00 18 ARG A C 2
ATOM 1271 O O . ARG A 1 39 ? -11.775 -0.959 0.766 1.00 0.00 18 ARG A O 2
ATOM 1292 N N . HIS A 1 40 ? -11.109 1.050 0.055 1.00 0.00 19 HIS A N 2
ATOM 1293 C CA . HIS A 1 40 ? -9.918 0.530 -0.604 1.00 0.00 19 HIS A CA 2
ATOM 1294 C C . HIS A 1 40 ? -8.794 0.350 0.388 1.00 0.00 19 HIS A C 2
ATOM 1295 O O . HIS A 1 40 ? -8.481 1.266 1.145 1.00 0.00 19 HIS A O 2
ATOM 1309 N N . ASP A 1 41 ? -8.190 -0.835 0.389 1.00 0.00 20 ASP A N 2
ATOM 1310 C CA . ASP A 1 41 ? -7.061 -1.090 1.256 1.00 0.00 20 ASP A CA 2
ATOM 1311 C C . ASP A 1 41 ? -5.871 -0.314 0.743 1.00 0.00 20 ASP A C 2
ATOM 1312 O O . ASP A 1 41 ? -5.290 -0.666 -0.288 1.00 0.00 20 ASP A O 2
ATOM 1321 N N . ASP A 1 42 ? -5.534 0.758 1.437 1.00 0.00 21 ASP A N 2
ATOM 1322 C CA . ASP A 1 42 ? -4.393 1.591 1.073 1.00 0.00 21 ASP A CA 2
ATOM 1323 C C . ASP A 1 42 ? -3.124 0.774 1.179 1.00 0.00 21 ASP A C 2
ATOM 1324 O O . ASP A 1 42 ? -2.209 0.893 0.366 1.00 0.00 21 ASP A O 2
ATOM 1333 N N . ASP A 1 43 ? -3.094 -0.066 2.185 1.00 0.00 22 ASP A N 2
ATOM 1334 C CA . ASP A 1 43 ? -2.052 -1.050 2.347 1.00 0.00 22 ASP A CA 2
ATOM 1335 C C . ASP A 1 43 ? -2.695 -2.403 2.153 1.00 0.00 22 ASP A C 2
ATOM 1336 O O . ASP A 1 43 ? -3.259 -2.965 3.094 1.00 0.00 22 ASP A O 2
ATOM 1345 N N . PRO A 1 44 ? -2.678 -2.915 0.901 1.00 0.00 23 PRO A N 2
ATOM 1346 C CA . PRO A 1 44 ? -3.367 -4.155 0.538 1.00 0.00 23 PRO A CA 2
ATOM 1347 C C . PRO A 1 44 ? -3.073 -5.300 1.488 1.00 0.00 23 PRO A C 2
ATOM 1348 O O . PRO A 1 44 ? -1.923 -5.710 1.660 1.00 0.00 23 PRO A O 2
ATOM 1359 N N . THR A 1 45 ? -4.129 -5.807 2.103 1.00 0.00 24 THR A N 2
ATOM 1360 C CA . THR A 1 45 ? -4.031 -6.921 3.008 1.00 0.00 24 THR A CA 2
ATOM 1361 C C . THR A 1 45 ? -3.713 -8.202 2.249 1.00 0.00 24 THR A C 2
ATOM 1362 O O . THR A 1 45 ? -2.974 -9.056 2.727 1.00 0.00 24 THR A O 2
ATOM 1373 N N . GLY A 1 46 ? -4.287 -8.325 1.061 1.00 0.00 25 GLY A N 2
ATOM 1374 C CA . GLY A 1 46 ? -3.987 -9.449 0.197 1.00 0.00 25 GLY A CA 2
ATOM 1375 C C . GLY A 1 46 ? -4.910 -10.636 0.390 1.00 0.00 25 GLY A C 2
ATOM 1376 O O . GLY A 1 46 ? -5.049 -11.464 -0.508 1.00 0.00 25 GLY A O 2
ATOM 1380 N N . ASP A 1 47 ? -5.546 -10.717 1.543 1.00 0.00 26 ASP A N 2
ATOM 1381 C CA . ASP A 1 47 ? -6.426 -11.842 1.850 1.00 0.00 26 ASP A CA 2
ATOM 1382 C C . ASP A 1 47 ? -7.831 -11.616 1.336 1.00 0.00 26 ASP A C 2
ATOM 1383 O O . ASP A 1 47 ? -8.454 -10.596 1.624 1.00 0.00 26 ASP A O 2
ATOM 1392 N N . TYR A 1 48 ? -8.317 -12.570 0.570 1.00 0.00 27 TYR A N 2
ATOM 1393 C CA . TYR A 1 48 ? -9.669 -12.534 0.052 1.00 0.00 27 TYR A CA 2
ATOM 1394 C C . TYR A 1 48 ? -10.158 -13.950 -0.220 1.00 0.00 27 TYR A C 2
ATOM 1395 O O . TYR A 1 48 ? -9.351 -14.843 -0.499 1.00 0.00 27 TYR A O 2
ATOM 1413 N N . SER A 1 49 ? -11.462 -14.168 -0.112 1.00 0.00 28 SER A N 2
ATOM 1414 C CA . SER A 1 49 ? -12.027 -15.475 -0.414 1.00 0.00 28 SER A CA 2
ATOM 1415 C C . SER A 1 49 ? -11.927 -15.743 -1.910 1.00 0.00 28 SER A C 2
ATOM 1416 O O . SER A 1 49 ? -11.602 -16.849 -2.346 1.00 0.00 28 SER A O 2
ATOM 1424 N N . SER A 1 50 ? -12.199 -14.706 -2.682 1.00 0.00 29 SER A N 2
ATOM 1425 C CA . SER A 1 50 ? -12.129 -14.755 -4.122 1.00 0.00 29 SER A CA 2
ATOM 1426 C C . SER A 1 50 ? -12.202 -13.335 -4.666 1.00 0.00 29 SER A C 2
ATOM 1427 O O . SER A 1 50 ? -12.931 -12.496 -4.126 1.00 0.00 29 SER A O 2
ATOM 1435 N N . LYS A 1 51 ? -11.450 -13.062 -5.714 1.00 0.00 30 LYS A N 2
ATOM 1436 C CA . LYS A 1 51 ? -11.435 -11.738 -6.304 1.00 0.00 30 LYS A CA 2
ATOM 1437 C C . LYS A 1 51 ? -12.777 -11.409 -6.908 1.00 0.00 30 LYS A C 2
ATOM 1438 O O . LYS A 1 51 ? -13.301 -10.316 -6.704 1.00 0.00 30 LYS A O 2
ATOM 1457 N N . GLU A 1 52 ? -13.363 -12.365 -7.614 1.00 0.00 31 GLU A N 2
ATOM 1458 C CA . GLU A 1 52 ? -14.650 -12.142 -8.222 1.00 0.00 31 GLU A CA 2
ATOM 1459 C C . GLU A 1 52 ? -15.704 -11.966 -7.171 1.00 0.00 31 GLU A C 2
ATOM 1460 O O . GLU A 1 52 ? -16.600 -11.199 -7.354 1.00 0.00 31 GLU A O 2
ATOM 1472 N N . ALA A 1 53 ? -15.578 -12.688 -6.061 1.00 0.00 32 ALA A N 2
ATOM 1473 C CA . ALA A 1 53 ? -16.552 -12.604 -4.983 1.00 0.00 32 ALA A CA 2
ATOM 1474 C C . ALA A 1 53 ? -16.591 -11.213 -4.399 1.00 0.00 32 ALA A C 2
ATOM 1475 O O . ALA A 1 53 ? -17.659 -10.714 -4.041 1.00 0.00 32 ALA A O 2
ATOM 1482 N N . ALA A 1 54 ? -15.428 -10.579 -4.320 1.00 0.00 33 ALA A N 2
ATOM 1483 C CA . ALA A 1 54 ? -15.336 -9.242 -3.775 1.00 0.00 33 ALA A CA 2
ATOM 1484 C C . ALA A 1 54 ? -16.049 -8.259 -4.683 1.00 0.00 33 ALA A C 2
ATOM 1485 O O . ALA A 1 54 ? -16.894 -7.506 -4.233 1.00 0.00 33 ALA A O 2
ATOM 1492 N N . PHE A 1 55 ? -15.728 -8.295 -5.973 1.00 0.00 34 PHE A N 2
ATOM 1493 C CA . PHE A 1 55 ? -16.394 -7.430 -6.944 1.00 0.00 34 PHE A CA 2
ATOM 1494 C C . PHE A 1 55 ? -17.865 -7.784 -7.074 1.00 0.00 34 PHE A C 2
ATOM 1495 O O . PHE A 1 55 ? -18.718 -6.909 -7.167 1.00 0.00 34 PHE A O 2
ATOM 1512 N N . GLU A 1 56 ? -18.141 -9.072 -7.075 1.00 0.00 35 GLU A N 2
ATOM 1513 C CA . GLU A 1 56 ? -19.485 -9.604 -7.208 1.00 0.00 35 GLU A CA 2
ATOM 1514 C C . GLU A 1 56 ? -20.371 -9.045 -6.130 1.00 0.00 35 GLU A C 2
ATOM 1515 O O . GLU A 1 56 ? -21.397 -8.447 -6.409 1.00 0.00 35 GLU A O 2
ATOM 1527 N N . ALA A 1 57 ? -19.945 -9.216 -4.894 1.00 0.00 36 ALA A N 2
ATOM 1528 C CA . ALA A 1 57 ? -20.705 -8.720 -3.761 1.00 0.00 36 ALA A CA 2
ATOM 1529 C C . ALA A 1 57 ? -20.727 -7.204 -3.734 1.00 0.00 36 ALA A C 2
ATOM 1530 O O . ALA A 1 57 ? -21.750 -6.597 -3.431 1.00 0.00 36 ALA A O 2
ATOM 1537 N N . ALA A 1 58 ? -19.592 -6.598 -4.061 1.00 0.00 37 ALA A N 2
ATOM 1538 C CA . ALA A 1 58 ? -19.464 -5.150 -4.062 1.00 0.00 37 ALA A CA 2
ATOM 1539 C C . ALA A 1 58 ? -20.453 -4.508 -5.020 1.00 0.00 37 ALA A C 2
ATOM 1540 O O . ALA A 1 58 ? -21.224 -3.633 -4.630 1.00 0.00 37 ALA A O 2
ATOM 1547 N N . CYS A 1 59 ? -20.444 -4.959 -6.267 1.00 0.00 38 CYS A N 2
ATOM 1548 C CA . CYS A 1 59 ? -21.355 -4.437 -7.257 1.00 0.00 38 CYS A CA 2
ATOM 1549 C C . CYS A 1 59 ? -22.806 -4.830 -6.942 1.00 0.00 38 CYS A C 2
ATOM 1550 O O . CYS A 1 59 ? -23.732 -4.047 -7.164 1.00 0.00 38 CYS A O 2
ATOM 1558 N N . ALA A 1 60 ? -22.997 -6.053 -6.414 1.00 0.00 39 ALA A N 2
ATOM 1559 C CA . ALA A 1 60 ? -24.332 -6.531 -6.047 1.00 0.00 39 ALA A CA 2
ATOM 1560 C C . ALA A 1 60 ? -24.934 -5.633 -4.989 1.00 0.00 39 ALA A C 2
ATOM 1561 O O . ALA A 1 60 ? -26.106 -5.267 -5.057 1.00 0.00 39 ALA A O 2
ATOM 1568 N N . ALA A 1 61 ? -24.127 -5.296 -4.006 1.00 0.00 40 ALA A N 2
ATOM 1569 C CA . ALA A 1 61 ? -24.529 -4.365 -2.969 1.00 0.00 40 ALA A CA 2
ATOM 1570 C C . ALA A 1 61 ? -24.749 -2.971 -3.554 1.00 0.00 40 ALA A C 2
ATOM 1571 O O . ALA A 1 61 ? -25.658 -2.261 -3.151 1.00 0.00 40 ALA A O 2
ATOM 1578 N N . ALA A 1 62 ? -23.911 -2.605 -4.523 1.00 0.00 41 ALA A N 2
ATOM 1579 C CA . ALA A 1 62 ? -23.968 -1.287 -5.157 1.00 0.00 41 ALA A CA 2
ATOM 1580 C C . ALA A 1 62 ? -25.280 -1.046 -5.871 1.00 0.00 41 ALA A C 2
ATOM 1581 O O . ALA A 1 62 ? -25.840 0.049 -5.785 1.00 0.00 41 ALA A O 2
ATOM 1588 N N . SER A 1 63 ? -25.778 -2.045 -6.583 1.00 0.00 42 SER A N 2
ATOM 1589 C CA . SER A 1 63 ? -27.028 -1.873 -7.280 1.00 0.00 42 SER A CA 2
ATOM 1590 C C . SER A 1 63 ? -28.162 -1.613 -6.295 1.00 0.00 42 SER A C 2
ATOM 1591 O O . SER A 1 63 ? -28.946 -0.690 -6.474 1.00 0.00 42 SER A O 2
ATOM 1599 N N . ASN A 1 64 ? -28.208 -2.408 -5.231 1.00 0.00 43 ASN A N 2
ATOM 1600 C CA . ASN A 1 64 ? -29.220 -2.245 -4.191 1.00 0.00 43 ASN A CA 2
ATOM 1601 C C . ASN A 1 64 ? -29.056 -0.892 -3.521 1.00 0.00 43 ASN A C 2
ATOM 1602 O O . ASN A 1 64 ? -30.032 -0.196 -3.241 1.00 0.00 43 ASN A O 2
ATOM 1613 N N . ALA A 1 65 ? -27.807 -0.520 -3.282 1.00 0.00 44 ALA A N 2
ATOM 1614 C CA . ALA A 1 65 ? -27.490 0.726 -2.628 1.00 0.00 44 ALA A CA 2
ATOM 1615 C C . ALA A 1 65 ? -28.012 1.921 -3.401 1.00 0.00 44 ALA A C 2
ATOM 1616 O O . ALA A 1 65 ? -28.736 2.749 -2.855 1.00 0.00 44 ALA A O 2
ATOM 1623 N N . ILE A 1 66 ? -27.690 1.996 -4.673 1.00 0.00 45 ILE A N 2
ATOM 1624 C CA . ILE A 1 66 ? -28.120 3.124 -5.472 1.00 0.00 45 ILE A CA 2
ATOM 1625 C C . ILE A 1 66 ? -29.637 3.076 -5.697 1.00 0.00 45 ILE A C 2
ATOM 1626 O O . ILE A 1 66 ? -30.316 4.100 -5.609 1.00 0.00 45 ILE A O 2
ATOM 1642 N N . LYS A 1 67 ? -30.166 1.882 -5.938 1.00 0.00 46 LYS A N 2
ATOM 1643 C CA . LYS A 1 67 ? -31.594 1.720 -6.191 1.00 0.00 46 LYS A CA 2
ATOM 1644 C C . LYS A 1 67 ? -32.445 2.134 -4.993 1.00 0.00 46 LYS A C 2
ATOM 1645 O O . LYS A 1 67 ? -33.481 2.777 -5.154 1.00 0.00 46 LYS A O 2
ATOM 1664 N N . PHE A 1 68 ? -32.004 1.770 -3.793 1.00 0.00 47 PHE A N 2
ATOM 1665 C CA . PHE A 1 68 ? -32.781 2.050 -2.590 1.00 0.00 47 PHE A CA 2
ATOM 1666 C C . PHE A 1 68 ? -32.482 3.443 -2.020 1.00 0.00 47 PHE A C 2
ATOM 1667 O O . PHE A 1 68 ? -33.143 3.893 -1.084 1.00 0.00 47 PHE A O 2
ATOM 1684 N N . GLY A 1 69 ? -31.511 4.129 -2.598 1.00 0.00 48 GLY A N 2
ATOM 1685 C CA . GLY A 1 69 ? -31.162 5.451 -2.104 1.00 0.00 48 GLY A CA 2
ATOM 1686 C C . GLY A 1 69 ? -30.266 5.387 -0.900 1.00 0.00 48 GLY A C 2
ATOM 1687 O O . GLY A 1 69 ? -30.314 6.255 -0.030 1.00 0.00 48 GLY A O 2
ATOM 1691 N N . HIS A 1 70 ? -29.456 4.359 -0.845 1.00 0.00 49 HIS A N 2
ATOM 1692 C CA . HIS A 1 70 ? -28.514 4.186 0.239 1.00 0.00 49 HIS A CA 2
ATOM 1693 C C . HIS A 1 70 ? -27.488 5.292 0.194 1.00 0.00 49 HIS A C 2
ATOM 1694 O O . HIS A 1 70 ? -27.109 5.744 -0.891 1.00 0.00 49 HIS A O 2
ATOM 1708 N N . GLU A 1 71 ? -27.070 5.762 1.348 1.00 0.00 50 GLU A N 2
ATOM 1709 C CA . GLU A 1 71 ? -26.016 6.745 1.402 1.00 0.00 50 GLU A CA 2
ATOM 1710 C C . GLU A 1 71 ? -24.757 6.140 0.810 1.00 0.00 50 GLU A C 2
ATOM 1711 O O . GLU A 1 71 ? -24.248 5.138 1.312 1.00 0.00 50 GLU A O 2
ATOM 1723 N N . VAL A 1 72 ? -24.265 6.737 -0.252 1.00 0.00 51 VAL A N 2
ATOM 1724 C CA . VAL A 1 72 ? -23.123 6.198 -0.953 1.00 0.00 51 VAL A CA 2
ATOM 1725 C C . VAL A 1 72 ? -21.834 6.870 -0.521 1.00 0.00 51 VAL A C 2
ATOM 1726 O O . VAL A 1 72 ? -21.721 8.098 -0.510 1.00 0.00 51 VAL A O 2
ATOM 1739 N N . ARG A 1 73 ? -20.876 6.060 -0.130 1.00 0.00 52 ARG A N 2
ATOM 1740 C CA . ARG A 1 73 ? -19.580 6.551 0.269 1.00 0.00 52 ARG A CA 2
ATOM 1741 C C . ARG A 1 73 ? -18.488 5.821 -0.477 1.00 0.00 52 ARG A C 2
ATOM 1742 O O . ARG A 1 73 ? -18.513 4.603 -0.604 1.00 0.00 52 ARG A O 2
ATOM 1763 N N . ILE A 1 74 ? -17.536 6.568 -0.978 1.00 0.00 53 ILE A N 2
ATOM 1764 C CA . ILE A 1 74 ? -16.441 6.005 -1.717 1.00 0.00 53 ILE A CA 2
ATOM 1765 C C . ILE A 1 74 ? -15.163 6.482 -1.093 1.00 0.00 53 ILE A C 2
ATOM 1766 O O . ILE A 1 74 ? -14.900 7.685 -1.061 1.00 0.00 53 ILE A O 2
ATOM 1782 N N . THR A 1 75 ? -14.381 5.570 -0.580 1.00 0.00 54 THR A N 2
ATOM 1783 C CA . THR A 1 75 ? -13.152 5.939 0.051 1.00 0.00 54 THR A CA 2
ATOM 1784 C C . THR A 1 75 ? -11.968 5.218 -0.580 1.00 0.00 54 THR A C 2
ATOM 1785 O O . THR A 1 75 ? -11.702 4.040 -0.295 1.00 0.00 54 THR A O 2
ATOM 1796 N N . VAL A 1 76 ? -11.292 5.916 -1.465 1.00 0.00 55 VAL A N 2
ATOM 1797 C CA . VAL A 1 76 ? -10.112 5.391 -2.127 1.00 0.00 55 VAL A CA 2
ATOM 1798 C C . VAL A 1 76 ? -8.893 6.319 -1.917 1.00 0.00 55 VAL A C 2
ATOM 1799 O O . VAL A 1 76 ? -8.655 7.259 -2.686 1.00 0.00 55 VAL A O 2
ATOM 1812 N N . PRO A 1 77 ? -8.132 6.083 -0.835 1.00 0.00 56 PRO A N 2
ATOM 1813 C CA . PRO A 1 77 ? -6.938 6.873 -0.517 1.00 0.00 56 PRO A CA 2
ATOM 1814 C C . PRO A 1 77 ? -5.810 6.635 -1.515 1.00 0.00 56 PRO A C 2
ATOM 1815 O O . PRO A 1 77 ? -5.648 5.524 -2.030 1.00 0.00 56 PRO A O 2
ATOM 1826 N N . GLY A 1 78 ? -5.051 7.675 -1.792 1.00 0.00 57 GLY A N 2
ATOM 1827 C CA . GLY A 1 78 ? -3.929 7.558 -2.697 1.00 0.00 57 GLY A CA 2
ATOM 1828 C C . GLY A 1 78 ? -2.619 7.422 -1.951 1.00 0.00 57 GLY A C 2
ATOM 1829 O O . GLY A 1 78 ? -2.585 7.526 -0.722 1.00 0.00 57 GLY A O 2
ATOM 1833 N N . ASN A 1 79 ? -1.532 7.226 -2.685 1.00 0.00 58 ASN A N 2
ATOM 1834 C CA . ASN A 1 79 ? -0.206 7.072 -2.080 1.00 0.00 58 ASN A CA 2
ATOM 1835 C C . ASN A 1 79 ? 0.484 8.427 -1.942 1.00 0.00 58 ASN A C 2
ATOM 1836 O O . ASN A 1 79 ? 1.702 8.515 -1.790 1.00 0.00 58 ASN A O 2
ATOM 1847 N N . ASP A 1 80 ? -0.318 9.475 -1.968 1.00 0.00 59 ASP A N 2
ATOM 1848 C CA . ASP A 1 80 ? 0.159 10.853 -1.843 1.00 0.00 59 ASP A CA 2
ATOM 1849 C C . ASP A 1 80 ? 0.267 11.247 -0.367 1.00 0.00 59 ASP A C 2
ATOM 1850 O O . ASP A 1 80 ? 0.299 12.431 -0.021 1.00 0.00 59 ASP A O 2
ATOM 1859 N N . GLY A 1 81 ? 0.353 10.251 0.492 1.00 0.00 60 GLY A N 2
ATOM 1860 C CA . GLY A 1 81 ? 0.388 10.498 1.914 1.00 0.00 60 GLY A CA 2
ATOM 1861 C C . GLY A 1 81 ? 1.784 10.395 2.456 1.00 0.00 60 GLY A C 2
ATOM 1862 O O . GLY A 1 81 ? 2.295 11.339 3.069 1.00 0.00 60 GLY A O 2
ATOM 1866 N N . SER A 1 82 ? 2.406 9.261 2.233 1.00 0.00 61 SER A N 2
ATOM 1867 C CA . SER A 1 82 ? 3.764 9.052 2.669 1.00 0.00 61 SER A CA 2
ATOM 1868 C C . SER A 1 82 ? 4.710 9.813 1.753 1.00 0.00 61 SER A C 2
ATOM 1869 O O . SER A 1 82 ? 4.677 9.638 0.530 1.00 0.00 61 SER A O 2
ATOM 1877 N N . GLU A 1 83 ? 5.543 10.655 2.335 1.00 0.00 62 GLU A N 2
ATOM 1878 C CA . GLU A 1 83 ? 6.471 11.451 1.558 1.00 0.00 62 GLU A CA 2
ATOM 1879 C C . GLU A 1 83 ? 7.663 10.610 1.141 1.00 0.00 62 GLU A C 2
ATOM 1880 O O . GLU A 1 83 ? 8.655 10.509 1.870 1.00 0.00 62 GLU A O 2
ATOM 1892 N N . THR A 1 84 ? 7.546 9.972 -0.001 1.00 0.00 63 THR A N 2
ATOM 1893 C CA . THR A 1 84 ? 8.633 9.170 -0.525 1.00 0.00 63 THR A CA 2
ATOM 1894 C C . THR A 1 84 ? 9.565 10.031 -1.390 1.00 0.00 63 THR A C 2
ATOM 1895 O O . THR A 1 84 ? 9.182 11.117 -1.844 1.00 0.00 63 THR A O 2
ATOM 1906 N N . ASN A 1 85 ? 10.789 9.563 -1.591 1.00 0.00 64 ASN A N 2
ATOM 1907 C CA . ASN A 1 85 ? 11.744 10.274 -2.426 1.00 0.00 64 ASN A CA 2
ATOM 1908 C C . ASN A 1 85 ? 11.382 10.099 -3.887 1.00 0.00 64 ASN A C 2
ATOM 1909 O O . ASN A 1 85 ? 10.982 9.010 -4.308 1.00 0.00 64 ASN A O 2
ATOM 1920 N N . LEU A 1 86 ? 11.528 11.160 -4.658 1.00 0.00 65 LEU A N 2
ATOM 1921 C CA . LEU A 1 86 ? 11.183 11.133 -6.072 1.00 0.00 65 LEU A CA 2
ATOM 1922 C C . LEU A 1 86 ? 12.143 10.241 -6.842 1.00 0.00 65 LEU A C 2
ATOM 1923 O O . LEU A 1 86 ? 13.360 10.297 -6.637 1.00 0.00 65 LEU A O 2
ATOM 1939 N N . GLY A 1 87 ? 11.600 9.435 -7.732 1.00 0.00 66 GLY A N 2
ATOM 1940 C CA . GLY A 1 87 ? 12.418 8.519 -8.489 1.00 0.00 66 GLY A CA 2
ATOM 1941 C C . GLY A 1 87 ? 11.738 7.186 -8.701 1.00 0.00 66 GLY A C 2
ATOM 1942 O O . GLY A 1 87 ? 12.242 6.336 -9.432 1.00 0.00 66 GLY A O 2
ATOM 1946 N N . VAL A 1 88 ? 10.580 7.010 -8.089 1.00 0.00 67 VAL A N 2
ATOM 1947 C CA . VAL A 1 88 ? 9.848 5.769 -8.215 1.00 0.00 67 VAL A CA 2
ATOM 1948 C C . VAL A 1 88 ? 9.020 5.754 -9.493 1.00 0.00 67 VAL A C 2
ATOM 1949 O O . VAL A 1 88 ? 7.983 6.412 -9.598 1.00 0.00 67 VAL A O 2
ATOM 1962 N N . ILE A 1 89 ? 9.515 5.035 -10.479 1.00 0.00 68 ILE A N 2
ATOM 1963 C CA . ILE A 1 89 ? 8.837 4.917 -11.758 1.00 0.00 68 ILE A CA 2
ATOM 1964 C C . ILE A 1 89 ? 7.974 3.666 -11.813 1.00 0.00 68 ILE A C 2
ATOM 1965 O O . ILE A 1 89 ? 7.196 3.478 -12.747 1.00 0.00 68 ILE A O 2
ATOM 1981 N N . THR A 1 90 ? 8.110 2.821 -10.815 1.00 0.00 69 THR A N 2
ATOM 1982 C CA . THR A 1 90 ? 7.370 1.583 -10.775 1.00 0.00 69 THR A CA 2
ATOM 1983 C C . THR A 1 90 ? 6.130 1.714 -9.884 1.00 0.00 69 THR A C 2
ATOM 1984 O O . THR A 1 90 ? 6.238 1.927 -8.672 1.00 0.00 69 THR A O 2
ATOM 1995 N N . ASN A 1 91 ? 4.964 1.598 -10.495 1.00 0.00 70 ASN A N 2
ATOM 1996 C CA . ASN A 1 91 ? 3.703 1.673 -9.779 1.00 0.00 70 ASN A CA 2
ATOM 1997 C C . ASN A 1 91 ? 2.649 0.861 -10.510 1.00 0.00 70 ASN A C 2
ATOM 1998 O O . ASN A 1 91 ? 2.558 0.989 -11.755 1.00 0.00 70 ASN A O 2
ATOM 2009 N N . MET A 1 22 ? -1.719 -8.049 -15.546 1.00 0.00 1 MET A N 3
ATOM 2010 C CA . MET A 1 22 ? -2.061 -7.042 -14.523 1.00 0.00 1 MET A CA 3
ATOM 2011 C C . MET A 1 22 ? -1.622 -7.522 -13.152 1.00 0.00 1 MET A C 3
ATOM 2012 O O . MET A 1 22 ? -1.314 -8.699 -12.975 1.00 0.00 1 MET A O 3
ATOM 2026 N N . GLY A 1 23 ? -1.600 -6.615 -12.186 1.00 0.00 2 GLY A N 3
ATOM 2027 C CA . GLY A 1 23 ? -1.141 -6.959 -10.858 1.00 0.00 2 GLY A CA 3
ATOM 2028 C C . GLY A 1 23 ? -2.235 -7.474 -9.941 1.00 0.00 2 GLY A C 3
ATOM 2029 O O . GLY A 1 23 ? -2.664 -8.630 -10.055 1.00 0.00 2 GLY A O 3
ATOM 2033 N N . LYS A 1 24 ? -2.710 -6.610 -9.059 1.00 0.00 3 LYS A N 3
ATOM 2034 C CA . LYS A 1 24 ? -3.675 -6.992 -8.035 1.00 0.00 3 LYS A CA 3
ATOM 2035 C C . LYS A 1 24 ? -4.285 -5.737 -7.412 1.00 0.00 3 LYS A C 3
ATOM 2036 O O . LYS A 1 24 ? -3.600 -4.725 -7.244 1.00 0.00 3 LYS A O 3
ATOM 2055 N N . ALA A 1 25 ? -5.571 -5.801 -7.081 1.00 0.00 4 ALA A N 3
ATOM 2056 C CA . ALA A 1 25 ? -6.267 -4.669 -6.479 1.00 0.00 4 ALA A CA 3
ATOM 2057 C C . ALA A 1 25 ? -7.401 -5.148 -5.584 1.00 0.00 4 ALA A C 3
ATOM 2058 O O . ALA A 1 25 ? -8.396 -5.682 -6.069 1.00 0.00 4 ALA A O 3
ATOM 2065 N N . TYR A 1 26 ? -7.243 -4.978 -4.281 1.00 0.00 5 TYR A N 3
ATOM 2066 C CA . TYR A 1 26 ? -8.274 -5.384 -3.340 1.00 0.00 5 TYR A CA 3
ATOM 2067 C C . TYR A 1 26 ? -8.818 -4.198 -2.550 1.00 0.00 5 TYR A C 3
ATOM 2068 O O . TYR A 1 26 ? -8.066 -3.426 -1.933 1.00 0.00 5 TYR A O 3
ATOM 2086 N N . TYR A 1 27 ? -10.120 -4.045 -2.583 1.00 0.00 6 TYR A N 3
ATOM 2087 C CA . TYR A 1 27 ? -10.772 -3.027 -1.810 1.00 0.00 6 TYR A CA 3
ATOM 2088 C C . TYR A 1 27 ? -11.732 -3.673 -0.823 1.00 0.00 6 TYR A C 3
ATOM 2089 O O . TYR A 1 27 ? -12.453 -4.609 -1.162 1.00 0.00 6 TYR A O 3
ATOM 2107 N N . ASP A 1 28 ? -11.713 -3.186 0.389 1.00 0.00 7 ASP A N 3
ATOM 2108 C CA . ASP A 1 28 ? -12.527 -3.721 1.456 1.00 0.00 7 ASP A CA 3
ATOM 2109 C C . ASP A 1 28 ? -13.872 -3.003 1.509 1.00 0.00 7 ASP A C 3
ATOM 2110 O O . ASP A 1 28 ? -13.940 -1.798 1.760 1.00 0.00 7 ASP A O 3
ATOM 2119 N N . ILE A 1 29 ? -14.930 -3.742 1.243 1.00 0.00 8 ILE A N 3
ATOM 2120 C CA . ILE A 1 29 ? -16.266 -3.179 1.216 1.00 0.00 8 ILE A CA 3
ATOM 2121 C C . ILE A 1 29 ? -16.973 -3.333 2.547 1.00 0.00 8 ILE A C 3
ATOM 2122 O O . ILE A 1 29 ? -16.808 -4.335 3.246 1.00 0.00 8 ILE A O 3
ATOM 2138 N N . VAL A 1 30 ? -17.755 -2.330 2.888 1.00 0.00 9 VAL A N 3
ATOM 2139 C CA . VAL A 1 30 ? -18.530 -2.332 4.106 1.00 0.00 9 VAL A CA 3
ATOM 2140 C C . VAL A 1 30 ? -19.995 -2.518 3.744 1.00 0.00 9 VAL A C 3
ATOM 2141 O O . VAL A 1 30 ? -20.511 -1.832 2.858 1.00 0.00 9 VAL A O 3
ATOM 2154 N N . GLY A 1 31 ? -20.667 -3.428 4.420 1.00 0.00 10 GLY A N 3
ATOM 2155 C CA . GLY A 1 31 ? -22.027 -3.729 4.057 1.00 0.00 10 GLY A CA 3
ATOM 2156 C C . GLY A 1 31 ? -23.038 -3.281 5.084 1.00 0.00 10 GLY A C 3
ATOM 2157 O O . GLY A 1 31 ? -23.050 -3.762 6.221 1.00 0.00 10 GLY A O 3
ATOM 2161 N N . SER A 1 32 ? -23.867 -2.334 4.684 1.00 0.00 11 SER A N 3
ATOM 2162 C CA . SER A 1 32 ? -24.954 -1.830 5.498 1.00 0.00 11 SER A CA 3
ATOM 2163 C C . SER A 1 32 ? -26.056 -1.295 4.576 1.00 0.00 11 SER A C 3
ATOM 2164 O O . SER A 1 32 ? -25.783 -0.515 3.671 1.00 0.00 11 SER A O 3
ATOM 2172 N N . ASP A 1 33 ? -27.285 -1.729 4.802 1.00 0.00 12 ASP A N 3
ATOM 2173 C CA . ASP A 1 33 ? -28.423 -1.346 3.959 1.00 0.00 12 ASP A CA 3
ATOM 2174 C C . ASP A 1 33 ? -28.810 0.111 4.125 1.00 0.00 12 ASP A C 3
ATOM 2175 O O . ASP A 1 33 ? -29.622 0.609 3.391 1.00 0.00 12 ASP A O 3
ATOM 2184 N N . ASN A 1 34 ? -28.268 0.782 5.094 1.00 0.00 13 ASN A N 3
ATOM 2185 C CA . ASN A 1 34 ? -28.560 2.197 5.225 1.00 0.00 13 ASN A CA 3
ATOM 2186 C C . ASN A 1 34 ? -27.350 3.022 4.810 1.00 0.00 13 ASN A C 3
ATOM 2187 O O . ASN A 1 34 ? -27.483 4.135 4.294 1.00 0.00 13 ASN A O 3
ATOM 2198 N N . ARG A 1 35 ? -26.171 2.445 4.997 1.00 0.00 14 ARG A N 3
ATOM 2199 C CA . ARG A 1 35 ? -24.919 3.129 4.717 1.00 0.00 14 ARG A CA 3
ATOM 2200 C C . ARG A 1 35 ? -23.976 2.184 4.006 1.00 0.00 14 ARG A C 3
ATOM 2201 O O . ARG A 1 35 ? -23.348 1.341 4.642 1.00 0.00 14 ARG A O 3
ATOM 2222 N N . TRP A 1 36 ? -23.872 2.301 2.719 1.00 0.00 15 TRP A N 3
ATOM 2223 C CA . TRP A 1 36 ? -23.002 1.427 1.992 1.00 0.00 15 TRP A CA 3
ATOM 2224 C C . TRP A 1 36 ? -21.721 2.163 1.656 1.00 0.00 15 TRP A C 3
ATOM 2225 O O . TRP A 1 36 ? -21.745 3.244 1.073 1.00 0.00 15 TRP A O 3
ATOM 2246 N N . GLY A 1 37 ? -20.598 1.566 2.028 1.00 0.00 16 GLY A N 3
ATOM 2247 C CA . GLY A 1 37 ? -19.331 2.230 1.869 1.00 0.00 16 GLY A CA 3
ATOM 2248 C C . GLY A 1 37 ? -18.256 1.339 1.273 1.00 0.00 16 GLY A C 3
ATOM 2249 O O . GLY A 1 37 ? -18.176 0.148 1.586 1.00 0.00 16 GLY A O 3
ATOM 2253 N N . ILE A 1 38 ? -17.442 1.919 0.414 1.00 0.00 17 ILE A N 3
ATOM 2254 C CA . ILE A 1 38 ? -16.356 1.205 -0.249 1.00 0.00 17 ILE A CA 3
ATOM 2255 C C . ILE A 1 38 ? -15.027 1.786 0.204 1.00 0.00 17 ILE A C 3
ATOM 2256 O O . ILE A 1 38 ? -14.807 2.988 0.074 1.00 0.00 17 ILE A O 3
ATOM 2272 N N . ARG A 1 39 ? -14.150 0.955 0.729 1.00 0.00 18 ARG A N 3
ATOM 2273 C CA . ARG A 1 39 ? -12.844 1.422 1.169 1.00 0.00 18 ARG A CA 3
ATOM 2274 C C . ARG A 1 39 ? -11.731 0.712 0.431 1.00 0.00 18 ARG A C 3
ATOM 2275 O O . ARG A 1 39 ? -11.629 -0.506 0.491 1.00 0.00 18 ARG A O 3
ATOM 2296 N N . HIS A 1 40 ? -10.901 1.448 -0.271 1.00 0.00 19 HIS A N 3
ATOM 2297 C CA . HIS A 1 40 ? -9.721 0.830 -0.832 1.00 0.00 19 HIS A CA 3
ATOM 2298 C C . HIS A 1 40 ? -8.780 0.643 0.308 1.00 0.00 19 HIS A C 3
ATOM 2299 O O . HIS A 1 40 ? -8.459 1.610 0.995 1.00 0.00 19 HIS A O 3
ATOM 2313 N N . ASP A 1 41 ? -8.346 -0.582 0.541 1.00 0.00 20 ASP A N 3
ATOM 2314 C CA . ASP A 1 41 ? -7.547 -0.837 1.719 1.00 0.00 20 ASP A CA 3
ATOM 2315 C C . ASP A 1 41 ? -6.224 -0.127 1.607 1.00 0.00 20 ASP A C 3
ATOM 2316 O O . ASP A 1 41 ? -5.441 -0.377 0.678 1.00 0.00 20 ASP A O 3
ATOM 2325 N N . ASP A 1 42 ? -5.991 0.781 2.535 1.00 0.00 21 ASP A N 3
ATOM 2326 C CA . ASP A 1 42 ? -4.815 1.611 2.520 1.00 0.00 21 ASP A CA 3
ATOM 2327 C C . ASP A 1 42 ? -3.649 0.938 3.225 1.00 0.00 21 ASP A C 3
ATOM 2328 O O . ASP A 1 42 ? -2.527 1.455 3.221 1.00 0.00 21 ASP A O 3
ATOM 2337 N N . ASP A 1 43 ? -3.907 -0.214 3.820 1.00 0.00 22 ASP A N 3
ATOM 2338 C CA . ASP A 1 43 ? -2.858 -1.029 4.410 1.00 0.00 22 ASP A CA 3
ATOM 2339 C C . ASP A 1 43 ? -3.078 -2.485 4.021 1.00 0.00 22 ASP A C 3
ATOM 2340 O O . ASP A 1 43 ? -4.013 -3.116 4.491 1.00 0.00 22 ASP A O 3
ATOM 2349 N N . PRO A 1 44 ? -2.219 -3.027 3.131 1.00 0.00 23 PRO A N 3
ATOM 2350 C CA . PRO A 1 44 ? -2.368 -4.385 2.604 1.00 0.00 23 PRO A CA 3
ATOM 2351 C C . PRO A 1 44 ? -2.628 -5.429 3.686 1.00 0.00 23 PRO A C 3
ATOM 2352 O O . PRO A 1 44 ? -1.748 -5.755 4.487 1.00 0.00 23 PRO A O 3
ATOM 2363 N N . THR A 1 45 ? -3.845 -5.947 3.695 1.00 0.00 24 THR A N 3
ATOM 2364 C CA . THR A 1 45 ? -4.243 -6.968 4.623 1.00 0.00 24 THR A CA 3
ATOM 2365 C C . THR A 1 45 ? -3.924 -8.349 4.053 1.00 0.00 24 THR A C 3
ATOM 2366 O O . THR A 1 45 ? -3.855 -9.341 4.783 1.00 0.00 24 THR A O 3
ATOM 2377 N N . GLY A 1 46 ? -3.724 -8.394 2.738 1.00 0.00 25 GLY A N 3
ATOM 2378 C CA . GLY A 1 46 ? -3.304 -9.612 2.061 1.00 0.00 25 GLY A CA 3
ATOM 2379 C C . GLY A 1 46 ? -4.404 -10.636 1.860 1.00 0.00 25 GLY A C 3
ATOM 2380 O O . GLY A 1 46 ? -4.530 -11.202 0.780 1.00 0.00 25 GLY A O 3
ATOM 2384 N N . ASP A 1 47 ? -5.189 -10.874 2.883 1.00 0.00 26 ASP A N 3
ATOM 2385 C CA . ASP A 1 47 ? -6.225 -11.895 2.830 1.00 0.00 26 ASP A CA 3
ATOM 2386 C C . ASP A 1 47 ? -7.457 -11.469 2.052 1.00 0.00 26 ASP A C 3
ATOM 2387 O O . ASP A 1 47 ? -8.056 -10.429 2.320 1.00 0.00 26 ASP A O 3
ATOM 2396 N N . TYR A 1 48 ? -7.818 -12.298 1.087 1.00 0.00 27 TYR A N 3
ATOM 2397 C CA . TYR A 1 48 ? -9.026 -12.132 0.299 1.00 0.00 27 TYR A CA 3
ATOM 2398 C C . TYR A 1 48 ? -9.470 -13.490 -0.225 1.00 0.00 27 TYR A C 3
ATOM 2399 O O . TYR A 1 48 ? -8.635 -14.305 -0.615 1.00 0.00 27 TYR A O 3
ATOM 2417 N N . SER A 1 49 ? -10.767 -13.753 -0.191 1.00 0.00 28 SER A N 3
ATOM 2418 C CA . SER A 1 49 ? -11.289 -15.023 -0.662 1.00 0.00 28 SER A CA 3
ATOM 2419 C C . SER A 1 49 ? -11.147 -15.153 -2.176 1.00 0.00 28 SER A C 3
ATOM 2420 O O . SER A 1 49 ? -10.774 -16.216 -2.689 1.00 0.00 28 SER A O 3
ATOM 2428 N N . SER A 1 50 ? -11.422 -14.066 -2.883 1.00 0.00 29 SER A N 3
ATOM 2429 C CA . SER A 1 50 ? -11.325 -14.049 -4.323 1.00 0.00 29 SER A CA 3
ATOM 2430 C C . SER A 1 50 ? -11.489 -12.636 -4.852 1.00 0.00 29 SER A C 3
ATOM 2431 O O . SER A 1 50 ? -12.147 -11.799 -4.223 1.00 0.00 29 SER A O 3
ATOM 2439 N N . LYS A 1 51 ? -10.878 -12.372 -5.993 1.00 0.00 30 LYS A N 3
ATOM 2440 C CA . LYS A 1 51 ? -11.016 -11.096 -6.676 1.00 0.00 30 LYS A CA 3
ATOM 2441 C C . LYS A 1 51 ? -12.457 -10.910 -7.135 1.00 0.00 30 LYS A C 3
ATOM 2442 O O . LYS A 1 51 ? -13.038 -9.833 -6.983 1.00 0.00 30 LYS A O 3
ATOM 2461 N N . GLU A 1 52 ? -13.041 -11.986 -7.677 1.00 0.00 31 GLU A N 3
ATOM 2462 C CA . GLU A 1 52 ? -14.389 -11.922 -8.209 1.00 0.00 31 GLU A CA 3
ATOM 2463 C C . GLU A 1 52 ? -15.388 -11.680 -7.102 1.00 0.00 31 GLU A C 3
ATOM 2464 O O . GLU A 1 52 ? -16.336 -10.964 -7.289 1.00 0.00 31 GLU A O 3
ATOM 2476 N N . ALA A 1 53 ? -15.146 -12.268 -5.933 1.00 0.00 32 ALA A N 3
ATOM 2477 C CA . ALA A 1 53 ? -16.058 -12.113 -4.804 1.00 0.00 32 ALA A CA 3
ATOM 2478 C C . ALA A 1 53 ? -16.152 -10.667 -4.391 1.00 0.00 32 ALA A C 3
ATOM 2479 O O . ALA A 1 53 ? -17.221 -10.190 -4.025 1.00 0.00 32 ALA A O 3
ATOM 2486 N N . ALA A 1 54 ? -15.036 -9.967 -4.476 1.00 0.00 33 ALA A N 3
ATOM 2487 C CA . ALA A 1 54 ? -15.003 -8.578 -4.113 1.00 0.00 33 ALA A CA 3
ATOM 2488 C C . ALA A 1 54 ? -15.778 -7.751 -5.123 1.00 0.00 33 ALA A C 3
ATOM 2489 O O . ALA A 1 54 ? -16.735 -7.087 -4.765 1.00 0.00 33 ALA A O 3
ATOM 2496 N N . PHE A 1 55 ? -15.394 -7.832 -6.394 1.00 0.00 34 PHE A N 3
ATOM 2497 C CA . PHE A 1 55 ? -16.065 -7.050 -7.437 1.00 0.00 34 PHE A CA 3
ATOM 2498 C C . PHE A 1 55 ? -17.517 -7.434 -7.622 1.00 0.00 34 PHE A C 3
ATOM 2499 O O . PHE A 1 55 ? -18.388 -6.564 -7.687 1.00 0.00 34 PHE A O 3
ATOM 2516 N N . GLU A 1 56 ? -17.780 -8.731 -7.698 1.00 0.00 35 GLU A N 3
ATOM 2517 C CA . GLU A 1 56 ? -19.121 -9.225 -7.938 1.00 0.00 35 GLU A CA 3
ATOM 2518 C C . GLU A 1 56 ? -20.078 -8.755 -6.860 1.00 0.00 35 GLU A C 3
ATOM 2519 O O . GLU A 1 56 ? -21.099 -8.139 -7.155 1.00 0.00 35 GLU A O 3
ATOM 2531 N N . ALA A 1 57 ? -19.732 -9.017 -5.614 1.00 0.00 36 ALA A N 3
ATOM 2532 C CA . ALA A 1 57 ? -20.585 -8.635 -4.506 1.00 0.00 36 ALA A CA 3
ATOM 2533 C C . ALA A 1 57 ? -20.666 -7.123 -4.348 1.00 0.00 36 ALA A C 3
ATOM 2534 O O . ALA A 1 57 ? -21.735 -6.582 -4.085 1.00 0.00 36 ALA A O 3
ATOM 2541 N N . ALA A 1 58 ? -19.532 -6.448 -4.507 1.00 0.00 37 ALA A N 3
ATOM 2542 C CA . ALA A 1 58 ? -19.478 -5.003 -4.347 1.00 0.00 37 ALA A CA 3
ATOM 2543 C C . ALA A 1 58 ? -20.395 -4.293 -5.325 1.00 0.00 37 ALA A C 3
ATOM 2544 O O . ALA A 1 58 ? -21.223 -3.481 -4.926 1.00 0.00 37 ALA A O 3
ATOM 2551 N N . CYS A 1 59 ? -20.273 -4.614 -6.602 1.00 0.00 38 CYS A N 3
ATOM 2552 C CA . CYS A 1 59 ? -21.104 -3.982 -7.600 1.00 0.00 38 CYS A CA 3
ATOM 2553 C C . CYS A 1 59 ? -22.574 -4.377 -7.418 1.00 0.00 38 CYS A C 3
ATOM 2554 O O . CYS A 1 59 ? -23.484 -3.563 -7.636 1.00 0.00 38 CYS A O 3
ATOM 2562 N N . ALA A 1 60 ? -22.798 -5.632 -7.017 1.00 0.00 39 ALA A N 3
ATOM 2563 C CA . ALA A 1 60 ? -24.144 -6.137 -6.777 1.00 0.00 39 ALA A CA 3
ATOM 2564 C C . ALA A 1 60 ? -24.826 -5.366 -5.652 1.00 0.00 39 ALA A C 3
ATOM 2565 O O . ALA A 1 60 ? -25.955 -4.894 -5.803 1.00 0.00 39 ALA A O 3
ATOM 2572 N N . ALA A 1 61 ? -24.123 -5.226 -4.538 1.00 0.00 40 ALA A N 3
ATOM 2573 C CA . ALA A 1 61 ? -24.636 -4.483 -3.386 1.00 0.00 40 ALA A CA 3
ATOM 2574 C C . ALA A 1 61 ? -24.840 -3.024 -3.737 1.00 0.00 40 ALA A C 3
ATOM 2575 O O . ALA A 1 61 ? -25.794 -2.395 -3.288 1.00 0.00 40 ALA A O 3
ATOM 2582 N N . ALA A 1 62 ? -23.945 -2.493 -4.555 1.00 0.00 41 ALA A N 3
ATOM 2583 C CA . ALA A 1 62 ? -24.035 -1.113 -4.996 1.00 0.00 41 ALA A CA 3
ATOM 2584 C C . ALA A 1 62 ? -25.291 -0.882 -5.792 1.00 0.00 41 ALA A C 3
ATOM 2585 O O . ALA A 1 62 ? -25.915 0.169 -5.675 1.00 0.00 41 ALA A O 3
ATOM 2592 N N . SER A 1 63 ? -25.668 -1.866 -6.601 1.00 0.00 42 SER A N 3
ATOM 2593 C CA . SER A 1 63 ? -26.864 -1.747 -7.398 1.00 0.00 42 SER A CA 3
ATOM 2594 C C . SER A 1 63 ? -28.083 -1.585 -6.490 1.00 0.00 42 SER A C 3
ATOM 2595 O O . SER A 1 63 ? -28.922 -0.717 -6.711 1.00 0.00 42 SER A O 3
ATOM 2603 N N . ASN A 1 64 ? -28.155 -2.426 -5.453 1.00 0.00 43 ASN A N 3
ATOM 2604 C CA . ASN A 1 64 ? -29.231 -2.358 -4.475 1.00 0.00 43 ASN A CA 3
ATOM 2605 C C . ASN A 1 64 ? -29.177 -1.031 -3.741 1.00 0.00 43 ASN A C 3
ATOM 2606 O O . ASN A 1 64 ? -30.196 -0.364 -3.556 1.00 0.00 43 ASN A O 3
ATOM 2617 N N . ALA A 1 65 ? -27.972 -0.643 -3.356 1.00 0.00 44 ALA A N 3
ATOM 2618 C CA . ALA A 1 65 ? -27.759 0.571 -2.599 1.00 0.00 44 ALA A CA 3
ATOM 2619 C C . ALA A 1 65 ? -28.234 1.807 -3.358 1.00 0.00 44 ALA A C 3
ATOM 2620 O O . ALA A 1 65 ? -29.014 2.602 -2.835 1.00 0.00 44 ALA A O 3
ATOM 2627 N N . ILE A 1 66 ? -27.798 1.951 -4.600 1.00 0.00 45 ILE A N 3
ATOM 2628 C CA . ILE A 1 66 ? -28.159 3.121 -5.396 1.00 0.00 45 ILE A CA 3
ATOM 2629 C C . ILE A 1 66 ? -29.645 3.110 -5.755 1.00 0.00 45 ILE A C 3
ATOM 2630 O O . ILE A 1 66 ? -30.306 4.153 -5.737 1.00 0.00 45 ILE A O 3
ATOM 2646 N N . LYS A 1 67 ? -30.169 1.924 -6.046 1.00 0.00 46 LYS A N 3
ATOM 2647 C CA . LYS A 1 67 ? -31.568 1.767 -6.423 1.00 0.00 46 LYS A CA 3
ATOM 2648 C C . LYS A 1 67 ? -32.477 2.213 -5.274 1.00 0.00 46 LYS A C 3
ATOM 2649 O O . LYS A 1 67 ? -33.531 2.819 -5.480 1.00 0.00 46 LYS A O 3
ATOM 2668 N N . PHE A 1 68 ? -32.039 1.914 -4.065 1.00 0.00 47 PHE A N 3
ATOM 2669 C CA . PHE A 1 68 ? -32.780 2.228 -2.850 1.00 0.00 47 PHE A CA 3
ATOM 2670 C C . PHE A 1 68 ? -32.478 3.625 -2.312 1.00 0.00 47 PHE A C 3
ATOM 2671 O O . PHE A 1 68 ? -33.107 4.070 -1.346 1.00 0.00 47 PHE A O 3
ATOM 2688 N N . GLY A 1 69 ? -31.525 4.308 -2.914 1.00 0.00 48 GLY A N 3
ATOM 2689 C CA . GLY A 1 69 ? -31.158 5.623 -2.425 1.00 0.00 48 GLY A CA 3
ATOM 2690 C C . GLY A 1 69 ? -30.347 5.544 -1.159 1.00 0.00 48 GLY A C 3
ATOM 2691 O O . GLY A 1 69 ? -30.278 6.509 -0.393 1.00 0.00 48 GLY A O 3
ATOM 2695 N N . HIS A 1 70 ? -29.743 4.384 -0.932 1.00 0.00 49 HIS A N 3
ATOM 2696 C CA . HIS A 1 70 ? -28.892 4.170 0.224 1.00 0.00 49 HIS A CA 3
ATOM 2697 C C . HIS A 1 70 ? -27.677 5.055 0.107 1.00 0.00 49 HIS A C 3
ATOM 2698 O O . HIS A 1 70 ? -27.119 5.190 -0.987 1.00 0.00 49 HIS A O 3
ATOM 2712 N N . GLU A 1 71 ? -27.280 5.684 1.199 1.00 0.00 50 GLU A N 3
ATOM 2713 C CA . GLU A 1 71 ? -26.105 6.528 1.168 1.00 0.00 50 GLU A CA 3
ATOM 2714 C C . GLU A 1 71 ? -24.897 5.707 0.772 1.00 0.00 50 GLU A C 3
ATOM 2715 O O . GLU A 1 71 ? -24.611 4.666 1.382 1.00 0.00 50 GLU A O 3
ATOM 2727 N N . VAL A 1 72 ? -24.199 6.160 -0.241 1.00 0.00 51 VAL A N 3
ATOM 2728 C CA . VAL A 1 72 ? -23.026 5.478 -0.692 1.00 0.00 51 VAL A CA 3
ATOM 2729 C C . VAL A 1 72 ? -21.792 6.290 -0.360 1.00 0.00 51 VAL A C 3
ATOM 2730 O O . VAL A 1 72 ? -21.712 7.486 -0.654 1.00 0.00 51 VAL A O 3
ATOM 2743 N N . ARG A 1 73 ? -20.856 5.658 0.290 1.00 0.00 52 ARG A N 3
ATOM 2744 C CA . ARG A 1 73 ? -19.637 6.308 0.659 1.00 0.00 52 ARG A CA 3
ATOM 2745 C C . ARG A 1 73 ? -18.496 5.669 -0.078 1.00 0.00 52 ARG A C 3
ATOM 2746 O O . ARG A 1 73 ? -18.207 4.498 0.115 1.00 0.00 52 ARG A O 3
ATOM 2767 N N . ILE A 1 74 ? -17.857 6.422 -0.920 1.00 0.00 53 ILE A N 3
ATOM 2768 C CA . ILE A 1 74 ? -16.742 5.901 -1.635 1.00 0.00 53 ILE A CA 3
ATOM 2769 C C . ILE A 1 74 ? -15.493 6.486 -1.047 1.00 0.00 53 ILE A C 3
ATOM 2770 O O . ILE A 1 74 ? -15.229 7.681 -1.195 1.00 0.00 53 ILE A O 3
ATOM 2786 N N . THR A 1 75 ? -14.736 5.663 -0.376 1.00 0.00 54 THR A N 3
ATOM 2787 C CA . THR A 1 75 ? -13.534 6.111 0.234 1.00 0.00 54 THR A CA 3
ATOM 2788 C C . THR A 1 75 ? -12.354 5.358 -0.355 1.00 0.00 54 THR A C 3
ATOM 2789 O O . THR A 1 75 ? -12.041 4.231 0.042 1.00 0.00 54 THR A O 3
ATOM 2800 N N . VAL A 1 76 ? -11.728 5.974 -1.321 1.00 0.00 55 VAL A N 3
ATOM 2801 C CA . VAL A 1 76 ? -10.573 5.397 -1.966 1.00 0.00 55 VAL A CA 3
ATOM 2802 C C . VAL A 1 76 ? -9.330 6.262 -1.743 1.00 0.00 55 VAL A C 3
ATOM 2803 O O . VAL A 1 76 ? -9.036 7.169 -2.522 1.00 0.00 55 VAL A O 3
ATOM 2816 N N . PRO A 1 77 ? -8.609 6.022 -0.635 1.00 0.00 56 PRO A N 3
ATOM 2817 C CA . PRO A 1 77 ? -7.401 6.768 -0.317 1.00 0.00 56 PRO A CA 3
ATOM 2818 C C . PRO A 1 77 ? -6.230 6.362 -1.204 1.00 0.00 56 PRO A C 3
ATOM 2819 O O . PRO A 1 77 ? -6.134 5.210 -1.647 1.00 0.00 56 PRO A O 3
ATOM 2830 N N . GLY A 1 78 ? -5.358 7.305 -1.474 1.00 0.00 57 GLY A N 3
ATOM 2831 C CA . GLY A 1 78 ? -4.202 7.026 -2.283 1.00 0.00 57 GLY A CA 3
ATOM 2832 C C . GLY A 1 78 ? -2.949 7.341 -1.529 1.00 0.00 57 GLY A C 3
ATOM 2833 O O . GLY A 1 78 ? -1.844 7.021 -1.962 1.00 0.00 57 GLY A O 3
ATOM 2837 N N . ASN A 1 79 ? -3.127 7.983 -0.391 1.00 0.00 58 ASN A N 3
ATOM 2838 C CA . ASN A 1 79 ? -2.027 8.350 0.462 1.00 0.00 58 ASN A CA 3
ATOM 2839 C C . ASN A 1 79 ? -1.890 7.363 1.610 1.00 0.00 58 ASN A C 3
ATOM 2840 O O . ASN A 1 79 ? -2.812 6.600 1.907 1.00 0.00 58 ASN A O 3
ATOM 2851 N N . ASP A 1 80 ? -0.748 7.388 2.237 1.00 0.00 59 ASP A N 3
ATOM 2852 C CA . ASP A 1 80 ? -0.414 6.451 3.311 1.00 0.00 59 ASP A CA 3
ATOM 2853 C C . ASP A 1 80 ? -1.008 6.896 4.645 1.00 0.00 59 ASP A C 3
ATOM 2854 O O . ASP A 1 80 ? -0.613 7.927 5.194 1.00 0.00 59 ASP A O 3
ATOM 2863 N N . GLY A 1 81 ? -1.969 6.118 5.163 1.00 0.00 60 GLY A N 3
ATOM 2864 C CA . GLY A 1 81 ? -2.571 6.423 6.450 1.00 0.00 60 GLY A CA 3
ATOM 2865 C C . GLY A 1 81 ? -3.312 7.738 6.443 1.00 0.00 60 GLY A C 3
ATOM 2866 O O . GLY A 1 81 ? -2.878 8.703 7.067 1.00 0.00 60 GLY A O 3
ATOM 2870 N N . SER A 1 82 ? -4.429 7.781 5.742 1.00 0.00 61 SER A N 3
ATOM 2871 C CA . SER A 1 82 ? -5.201 9.007 5.632 1.00 0.00 61 SER A CA 3
ATOM 2872 C C . SER A 1 82 ? -6.197 9.164 6.778 1.00 0.00 61 SER A C 3
ATOM 2873 O O . SER A 1 82 ? -6.717 10.252 7.010 1.00 0.00 61 SER A O 3
ATOM 2881 N N . GLU A 1 83 ? -6.456 8.084 7.494 1.00 0.00 62 GLU A N 3
ATOM 2882 C CA . GLU A 1 83 ? -7.403 8.133 8.590 1.00 0.00 62 GLU A CA 3
ATOM 2883 C C . GLU A 1 83 ? -6.704 8.018 9.939 1.00 0.00 62 GLU A C 3
ATOM 2884 O O . GLU A 1 83 ? -6.734 8.952 10.740 1.00 0.00 62 GLU A O 3
ATOM 2896 N N . THR A 1 84 ? -6.059 6.881 10.187 1.00 0.00 63 THR A N 3
ATOM 2897 C CA . THR A 1 84 ? -5.390 6.657 11.474 1.00 0.00 63 THR A CA 3
ATOM 2898 C C . THR A 1 84 ? -4.160 5.751 11.365 1.00 0.00 63 THR A C 3
ATOM 2899 O O . THR A 1 84 ? -3.535 5.437 12.385 1.00 0.00 63 THR A O 3
ATOM 2910 N N . ASN A 1 85 ? -3.827 5.325 10.132 1.00 0.00 64 ASN A N 3
ATOM 2911 C CA . ASN A 1 85 ? -2.650 4.451 9.858 1.00 0.00 64 ASN A CA 3
ATOM 2912 C C . ASN A 1 85 ? -2.885 3.000 10.306 1.00 0.00 64 ASN A C 3
ATOM 2913 O O . ASN A 1 85 ? -2.491 2.063 9.612 1.00 0.00 64 ASN A O 3
ATOM 2924 N N . LEU A 1 86 ? -3.547 2.834 11.456 1.00 0.00 65 LEU A N 3
ATOM 2925 C CA . LEU A 1 86 ? -3.853 1.509 12.023 1.00 0.00 65 LEU A CA 3
ATOM 2926 C C . LEU A 1 86 ? -2.577 0.708 12.320 1.00 0.00 65 LEU A C 3
ATOM 2927 O O . LEU A 1 86 ? -1.468 1.263 12.345 1.00 0.00 65 LEU A O 3
ATOM 2943 N N . GLY A 1 87 ? -2.743 -0.583 12.544 1.00 0.00 66 GLY A N 3
ATOM 2944 C CA . GLY A 1 87 ? -1.627 -1.438 12.851 1.00 0.00 66 GLY A CA 3
ATOM 2945 C C . GLY A 1 87 ? -2.013 -2.889 12.798 1.00 0.00 66 GLY A C 3
ATOM 2946 O O . GLY A 1 87 ? -3.198 -3.225 12.892 1.00 0.00 66 GLY A O 3
ATOM 2950 N N . VAL A 1 88 ? -1.035 -3.756 12.635 1.00 0.00 67 VAL A N 3
ATOM 2951 C CA . VAL A 1 88 ? -1.300 -5.177 12.548 1.00 0.00 67 VAL A CA 3
ATOM 2952 C C . VAL A 1 88 ? -1.261 -5.840 13.930 1.00 0.00 67 VAL A C 3
ATOM 2953 O O . VAL A 1 88 ? -0.208 -5.970 14.555 1.00 0.00 67 VAL A O 3
ATOM 2966 N N . ILE A 1 89 ? -2.430 -6.225 14.407 1.00 0.00 68 ILE A N 3
ATOM 2967 C CA . ILE A 1 89 ? -2.558 -6.872 15.709 1.00 0.00 68 ILE A CA 3
ATOM 2968 C C . ILE A 1 89 ? -2.621 -8.386 15.575 1.00 0.00 68 ILE A C 3
ATOM 2969 O O . ILE A 1 89 ? -2.730 -9.108 16.568 1.00 0.00 68 ILE A O 3
ATOM 2985 N N . THR A 1 90 ? -2.533 -8.870 14.352 1.00 0.00 69 THR A N 3
ATOM 2986 C CA . THR A 1 90 ? -2.650 -10.288 14.104 1.00 0.00 69 THR A CA 3
ATOM 2987 C C . THR A 1 90 ? -1.294 -10.978 14.201 1.00 0.00 69 THR A C 3
ATOM 2988 O O . THR A 1 90 ? -0.342 -10.626 13.499 1.00 0.00 69 THR A O 3
ATOM 2999 N N . ASN A 1 91 ? -1.204 -11.921 15.114 1.00 0.00 70 ASN A N 3
ATOM 3000 C CA . ASN A 1 91 ? 0.009 -12.691 15.314 1.00 0.00 70 ASN A CA 3
ATOM 3001 C C . ASN A 1 91 ? -0.124 -14.036 14.621 1.00 0.00 70 ASN A C 3
ATOM 3002 O O . ASN A 1 91 ? 0.782 -14.412 13.862 1.00 0.00 70 ASN A O 3
ATOM 3013 N N . MET A 1 22 ? 2.331 -8.440 -3.741 1.00 0.00 1 MET A N 4
ATOM 3014 C CA . MET A 1 22 ? 1.507 -9.615 -4.091 1.00 0.00 1 MET A CA 4
ATOM 3015 C C . MET A 1 22 ? 0.789 -9.398 -5.409 1.00 0.00 1 MET A C 4
ATOM 3016 O O . MET A 1 22 ? 0.665 -10.319 -6.216 1.00 0.00 1 MET A O 4
ATOM 3030 N N . GLY A 1 23 ? 0.322 -8.175 -5.634 1.00 0.00 2 GLY A N 4
ATOM 3031 C CA . GLY A 1 23 ? -0.396 -7.874 -6.850 1.00 0.00 2 GLY A CA 4
ATOM 3032 C C . GLY A 1 23 ? -1.860 -8.221 -6.727 1.00 0.00 2 GLY A C 4
ATOM 3033 O O . GLY A 1 23 ? -2.289 -9.300 -7.149 1.00 0.00 2 GLY A O 4
ATOM 3037 N N . LYS A 1 24 ? -2.629 -7.304 -6.169 1.00 0.00 3 LYS A N 4
ATOM 3038 C CA . LYS A 1 24 ? -4.040 -7.521 -5.929 1.00 0.00 3 LYS A CA 4
ATOM 3039 C C . LYS A 1 24 ? -4.727 -6.191 -5.646 1.00 0.00 3 LYS A C 4
ATOM 3040 O O . LYS A 1 24 ? -4.506 -5.580 -4.603 1.00 0.00 3 LYS A O 4
ATOM 3059 N N . ALA A 1 25 ? -5.540 -5.738 -6.583 1.00 0.00 4 ALA A N 4
ATOM 3060 C CA . ALA A 1 25 ? -6.277 -4.504 -6.406 1.00 0.00 4 ALA A CA 4
ATOM 3061 C C . ALA A 1 25 ? -7.585 -4.791 -5.692 1.00 0.00 4 ALA A C 4
ATOM 3062 O O . ALA A 1 25 ? -8.599 -5.117 -6.323 1.00 0.00 4 ALA A O 4
ATOM 3069 N N . TYR A 1 26 ? -7.547 -4.708 -4.379 1.00 0.00 5 TYR A N 4
ATOM 3070 C CA . TYR A 1 26 ? -8.701 -5.005 -3.560 1.00 0.00 5 TYR A CA 4
ATOM 3071 C C . TYR A 1 26 ? -9.303 -3.755 -2.951 1.00 0.00 5 TYR A C 4
ATOM 3072 O O . TYR A 1 26 ? -8.595 -2.856 -2.499 1.00 0.00 5 TYR A O 4
ATOM 3090 N N . TYR A 1 27 ? -10.609 -3.696 -2.969 1.00 0.00 6 TYR A N 4
ATOM 3091 C CA . TYR A 1 27 ? -11.323 -2.647 -2.315 1.00 0.00 6 TYR A CA 4
ATOM 3092 C C . TYR A 1 27 ? -12.291 -3.270 -1.324 1.00 0.00 6 TYR A C 4
ATOM 3093 O O . TYR A 1 27 ? -13.090 -4.139 -1.676 1.00 0.00 6 TYR A O 4
ATOM 3111 N N . ASP A 1 28 ? -12.188 -2.852 -0.097 1.00 0.00 7 ASP A N 4
ATOM 3112 C CA . ASP A 1 28 ? -12.975 -3.397 0.971 1.00 0.00 7 ASP A CA 4
ATOM 3113 C C . ASP A 1 28 ? -14.262 -2.619 1.129 1.00 0.00 7 ASP A C 4
ATOM 3114 O O . ASP A 1 28 ? -14.257 -1.453 1.527 1.00 0.00 7 ASP A O 4
ATOM 3123 N N . ILE A 1 29 ? -15.356 -3.255 0.789 1.00 0.00 8 ILE A N 4
ATOM 3124 C CA . ILE A 1 29 ? -16.656 -2.623 0.864 1.00 0.00 8 ILE A CA 4
ATOM 3125 C C . ILE A 1 29 ? -17.291 -2.802 2.223 1.00 0.00 8 ILE A C 4
ATOM 3126 O O . ILE A 1 29 ? -17.035 -3.787 2.926 1.00 0.00 8 ILE A O 4
ATOM 3142 N N . VAL A 1 30 ? -18.114 -1.851 2.583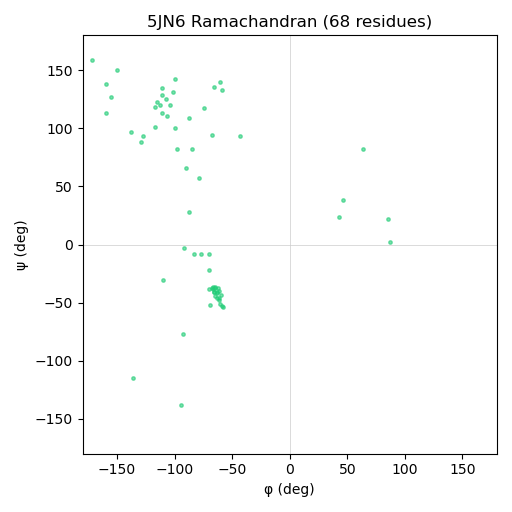 1.00 0.00 9 VAL A N 4
ATOM 3143 C CA . VAL A 1 30 ? -18.866 -1.909 3.809 1.00 0.00 9 VAL A CA 4
ATOM 3144 C C . VAL A 1 30 ? -20.327 -2.024 3.438 1.00 0.00 9 VAL A C 4
ATOM 3145 O O . VAL A 1 30 ? -20.814 -1.254 2.617 1.00 0.00 9 VAL A O 4
ATOM 3158 N N . GLY A 1 31 ? -21.028 -2.964 4.029 1.00 0.00 10 GLY A N 4
ATOM 3159 C CA . GLY A 1 31 ? -22.401 -3.165 3.652 1.00 0.00 10 GLY A CA 4
ATOM 3160 C C . GLY A 1 31 ? -23.346 -2.741 4.730 1.00 0.00 10 GLY A C 4
ATOM 3161 O O . GLY A 1 31 ? -23.379 -3.328 5.815 1.00 0.00 10 GLY A O 4
ATOM 3165 N N . SER A 1 32 ? -24.107 -1.711 4.443 1.00 0.00 11 SER A N 4
ATOM 3166 C CA . SER A 1 32 ? -25.033 -1.154 5.389 1.00 0.00 11 SER A CA 4
ATOM 3167 C C . SER A 1 32 ? -26.209 -0.514 4.674 1.00 0.00 11 SER A C 4
ATOM 3168 O O . SER A 1 32 ? -26.039 0.145 3.651 1.00 0.00 11 SER A O 4
ATOM 3176 N N . ASP A 1 33 ? -27.398 -0.719 5.211 1.00 0.00 12 ASP A N 4
ATOM 3177 C CA . ASP A 1 33 ? -28.600 -0.144 4.654 1.00 0.00 12 ASP A CA 4
ATOM 3178 C C . ASP A 1 33 ? -28.673 1.361 4.844 1.00 0.00 12 ASP A C 4
ATOM 3179 O O . ASP A 1 33 ? -29.376 2.043 4.106 1.00 0.00 12 ASP A O 4
ATOM 3188 N N . ASN A 1 34 ? -27.970 1.891 5.822 1.00 0.00 13 ASN A N 4
ATOM 3189 C CA . ASN A 1 34 ? -27.998 3.336 6.014 1.00 0.00 13 ASN A CA 4
ATOM 3190 C C . ASN A 1 34 ? -26.660 4.002 5.718 1.00 0.00 13 ASN A C 4
ATOM 3191 O O . ASN A 1 34 ? -26.629 5.119 5.205 1.00 0.00 13 ASN A O 4
ATOM 3202 N N . ARG A 1 35 ? -25.559 3.312 5.985 1.00 0.00 14 ARG A N 4
ATOM 3203 C CA . ARG A 1 35 ? -24.244 3.888 5.732 1.00 0.00 14 ARG A CA 4
ATOM 3204 C C . ARG A 1 35 ? -23.412 2.953 4.892 1.00 0.00 14 ARG A C 4
ATOM 3205 O O . ARG A 1 35 ? -22.640 2.149 5.410 1.00 0.00 14 ARG A O 4
ATOM 3226 N N . TRP A 1 36 ? -23.556 3.068 3.611 1.00 0.00 15 TRP A N 4
ATOM 3227 C CA . TRP A 1 36 ? -22.849 2.223 2.695 1.00 0.00 15 TRP A CA 4
ATOM 3228 C C . TRP A 1 36 ? -21.622 2.960 2.165 1.00 0.00 15 TRP A C 4
ATOM 3229 O O . TRP A 1 36 ? -21.703 4.129 1.775 1.00 0.00 15 TRP A O 4
ATOM 3250 N N . GLY A 1 37 ? -20.486 2.287 2.163 1.00 0.00 16 GLY A N 4
ATOM 3251 C CA . GLY A 1 37 ? -19.273 2.926 1.732 1.00 0.00 16 GLY A CA 4
ATOM 3252 C C . GLY A 1 37 ? -18.273 1.970 1.113 1.00 0.00 16 GLY A C 4
ATOM 3253 O O . GLY A 1 37 ? -18.215 0.795 1.479 1.00 0.00 16 GLY A O 4
ATOM 3257 N N . ILE A 1 38 ? -17.495 2.477 0.164 1.00 0.00 17 ILE A N 4
ATOM 3258 C CA . ILE A 1 38 ? -16.459 1.693 -0.505 1.00 0.00 17 ILE A CA 4
ATOM 3259 C C . ILE A 1 38 ? -15.082 2.181 -0.057 1.00 0.00 17 ILE A C 4
ATOM 3260 O O . ILE A 1 38 ? -14.761 3.358 -0.220 1.00 0.00 17 ILE A O 4
ATOM 3276 N N . ARG A 1 39 ? -14.278 1.295 0.512 1.00 0.00 18 ARG A N 4
ATOM 3277 C CA . ARG A 1 39 ? -12.935 1.665 0.955 1.00 0.00 18 ARG A CA 4
ATOM 3278 C C . ARG A 1 39 ? -11.872 0.957 0.121 1.00 0.00 18 ARG A C 4
ATOM 3279 O O . ARG A 1 39 ? -11.817 -0.256 0.095 1.00 0.00 18 ARG A O 4
ATOM 3300 N N . HIS A 1 40 ? -11.032 1.712 -0.556 1.00 0.00 19 HIS A N 4
ATOM 3301 C CA . HIS A 1 40 ? -9.946 1.109 -1.319 1.00 0.00 19 HIS A CA 4
ATOM 3302 C C . HIS A 1 40 ? -8.819 0.715 -0.378 1.00 0.00 19 HIS A C 4
ATOM 3303 O O . HIS A 1 40 ? -8.287 1.556 0.350 1.00 0.00 19 HIS A O 4
ATOM 3317 N N . ASP A 1 41 ? -8.465 -0.557 -0.387 1.00 0.00 20 ASP A N 4
ATOM 3318 C CA . ASP A 1 41 ? -7.407 -1.054 0.474 1.00 0.00 20 ASP A CA 4
ATOM 3319 C C . ASP A 1 41 ? -6.077 -0.802 -0.233 1.00 0.00 20 ASP A C 4
ATOM 3320 O O . ASP A 1 41 ? -5.796 -1.402 -1.269 1.00 0.00 20 ASP A O 4
ATOM 3329 N N . ASP A 1 42 ? -5.283 0.121 0.303 1.00 0.00 21 ASP A N 4
ATOM 3330 C CA . ASP A 1 42 ? -4.057 0.563 -0.374 1.00 0.00 21 ASP A CA 4
ATOM 3331 C C . ASP A 1 42 ? -2.849 -0.314 -0.056 1.00 0.00 21 ASP A C 4
ATOM 3332 O O . ASP A 1 42 ? -1.783 -0.147 -0.654 1.00 0.00 21 ASP A O 4
ATOM 3341 N N . ASP A 1 43 ? -3.013 -1.242 0.852 1.00 0.00 22 ASP A N 4
ATOM 3342 C CA . ASP A 1 43 ? -1.944 -2.169 1.197 1.00 0.00 22 ASP A CA 4
ATOM 3343 C C . ASP A 1 43 ? -2.536 -3.558 1.350 1.00 0.00 22 ASP A C 4
ATOM 3344 O O . ASP A 1 43 ? -3.744 -3.691 1.363 1.00 0.00 22 ASP A O 4
ATOM 3353 N N . PRO A 1 44 ? -1.710 -4.625 1.430 1.00 0.00 23 PRO A N 4
ATOM 3354 C CA . PRO A 1 44 ? -2.217 -5.996 1.556 1.00 0.00 23 PRO A CA 4
ATOM 3355 C C . PRO A 1 44 ? -2.827 -6.275 2.936 1.00 0.00 23 PRO A C 4
ATOM 3356 O O . PRO A 1 44 ? -2.280 -7.055 3.732 1.00 0.00 23 PRO A O 4
ATOM 3367 N N . THR A 1 45 ? -3.942 -5.623 3.221 1.00 0.00 24 THR A N 4
ATOM 3368 C CA . THR A 1 45 ? -4.653 -5.829 4.458 1.00 0.00 24 THR A CA 4
ATOM 3369 C C . THR A 1 45 ? -5.856 -6.758 4.245 1.00 0.00 24 THR A C 4
ATOM 3370 O O . THR A 1 45 ? -6.142 -7.631 5.079 1.00 0.00 24 THR A O 4
ATOM 3381 N N . GLY A 1 46 ? -6.531 -6.589 3.124 1.00 0.00 25 GLY A N 4
ATOM 3382 C CA . GLY A 1 46 ? -7.658 -7.417 2.816 1.00 0.00 25 GLY A CA 4
ATOM 3383 C C . GLY A 1 46 ? -7.355 -8.424 1.733 1.00 0.00 25 GLY A C 4
ATOM 3384 O O . GLY A 1 46 ? -7.456 -8.118 0.546 1.00 0.00 25 GLY A O 4
ATOM 3388 N N . ASP A 1 47 ? -6.982 -9.627 2.126 1.00 0.00 26 ASP A N 4
ATOM 3389 C CA . ASP A 1 47 ? -6.720 -10.675 1.152 1.00 0.00 26 ASP A CA 4
ATOM 3390 C C . ASP A 1 47 ? -8.009 -11.361 0.787 1.00 0.00 26 ASP A C 4
ATOM 3391 O O . ASP A 1 47 ? -8.568 -12.130 1.572 1.00 0.00 26 ASP A O 4
ATOM 3400 N N . TYR A 1 48 ? -8.498 -11.057 -0.385 1.00 0.00 27 TYR A N 4
ATOM 3401 C CA . TYR A 1 48 ? -9.733 -11.617 -0.852 1.00 0.00 27 TYR A CA 4
ATOM 3402 C C . TYR A 1 48 ? -9.460 -12.868 -1.687 1.00 0.00 27 TYR A C 4
ATOM 3403 O O . TYR A 1 48 ? -8.408 -12.969 -2.340 1.00 0.00 27 TYR A O 4
ATOM 3421 N N . SER A 1 49 ? -10.403 -13.808 -1.672 1.00 0.00 28 SER A N 4
ATOM 3422 C CA . SER A 1 49 ? -10.225 -15.100 -2.334 1.00 0.00 28 SER A CA 4
ATOM 3423 C C . SER A 1 49 ? -10.054 -14.965 -3.860 1.00 0.00 28 SER A C 4
ATOM 3424 O O . SER A 1 49 ? -9.186 -15.615 -4.450 1.00 0.00 28 SER A O 4
ATOM 3432 N N . SER A 1 50 ? -10.850 -14.113 -4.488 1.00 0.00 29 SER A N 4
ATOM 3433 C CA . SER A 1 50 ? -10.759 -13.929 -5.928 1.00 0.00 29 SER A CA 4
ATOM 3434 C C . SER A 1 50 ? -11.229 -12.539 -6.334 1.00 0.00 29 SER A C 4
ATOM 3435 O O . SER A 1 50 ? -12.091 -11.950 -5.690 1.00 0.00 29 SER A O 4
ATOM 3443 N N . LYS A 1 51 ? -10.664 -12.029 -7.406 1.00 0.00 30 LYS A N 4
ATOM 3444 C CA . LYS A 1 51 ? -10.987 -10.697 -7.893 1.00 0.00 30 LYS A CA 4
ATOM 3445 C C . LYS A 1 51 ? -12.445 -10.594 -8.359 1.00 0.00 30 LYS A C 4
ATOM 3446 O O . LYS A 1 51 ? -13.132 -9.616 -8.057 1.00 0.00 30 LYS A O 4
ATOM 3465 N N . GLU A 1 52 ? -12.924 -11.614 -9.078 1.00 0.00 31 GLU A N 4
ATOM 3466 C CA . GLU A 1 52 ? -14.274 -11.584 -9.620 1.00 0.00 31 GLU A CA 4
ATOM 3467 C C . GLU A 1 52 ? -15.307 -11.605 -8.525 1.00 0.00 31 GLU A C 4
ATOM 3468 O O . GLU A 1 52 ? -16.310 -10.949 -8.628 1.00 0.00 31 GLU A O 4
ATOM 3480 N N . ALA A 1 53 ? -15.053 -12.363 -7.469 1.00 0.00 32 ALA A N 4
ATOM 3481 C CA . ALA A 1 53 ? -15.990 -12.438 -6.367 1.00 0.00 32 ALA A CA 4
ATOM 3482 C C . ALA A 1 53 ? -16.146 -11.080 -5.723 1.00 0.00 32 ALA A C 4
ATOM 3483 O O . ALA A 1 53 ? -17.231 -10.714 -5.272 1.00 0.00 32 ALA A O 4
ATOM 3490 N N . ALA A 1 54 ? -15.058 -10.321 -5.709 1.00 0.00 33 ALA A N 4
ATOM 3491 C CA . ALA A 1 54 ? -15.075 -9.000 -5.130 1.00 0.00 33 ALA A CA 4
ATOM 3492 C C . ALA A 1 54 ? -15.912 -8.073 -5.976 1.00 0.00 33 ALA A C 4
ATOM 3493 O O . ALA A 1 54 ? -16.844 -7.471 -5.488 1.00 0.00 33 ALA A O 4
ATOM 3500 N N . PHE A 1 55 ? -15.596 -7.987 -7.258 1.00 0.00 34 PHE A N 4
ATOM 3501 C CA . PHE A 1 55 ? -16.343 -7.118 -8.157 1.00 0.00 34 PHE A CA 4
ATOM 3502 C C . PHE A 1 55 ? -17.774 -7.565 -8.339 1.00 0.00 34 PHE A C 4
ATOM 3503 O O . PHE A 1 55 ? -18.688 -6.745 -8.286 1.00 0.00 34 PHE A O 4
ATOM 3520 N N . GLU A 1 56 ? -17.971 -8.858 -8.523 1.00 0.00 35 GLU A N 4
ATOM 3521 C CA . GLU A 1 56 ? -19.292 -9.398 -8.734 1.00 0.00 35 GLU A CA 4
ATOM 3522 C C . GLU A 1 56 ? -20.207 -9.078 -7.562 1.00 0.00 35 GLU A C 4
ATOM 3523 O O . GLU A 1 56 ? -21.263 -8.474 -7.733 1.00 0.00 35 GLU A O 4
ATOM 3535 N N . ALA A 1 57 ? -19.780 -9.463 -6.369 1.00 0.00 36 ALA A N 4
ATOM 3536 C CA . ALA A 1 57 ? -20.582 -9.242 -5.175 1.00 0.00 36 ALA A CA 4
ATOM 3537 C C . ALA A 1 57 ? -20.696 -7.770 -4.810 1.00 0.00 36 ALA A C 4
ATOM 3538 O O . ALA A 1 57 ? -21.773 -7.301 -4.452 1.00 0.00 36 ALA A O 4
ATOM 3545 N N . ALA A 1 58 ? -19.584 -7.040 -4.896 1.00 0.00 37 ALA A N 4
ATOM 3546 C CA . ALA A 1 58 ? -19.578 -5.631 -4.537 1.00 0.00 37 ALA A CA 4
ATOM 3547 C C . ALA A 1 58 ? -20.488 -4.810 -5.427 1.00 0.00 37 ALA A C 4
ATOM 3548 O O . ALA A 1 58 ? -21.236 -3.978 -4.941 1.00 0.00 37 ALA A O 4
ATOM 3555 N N . CYS A 1 59 ? -20.428 -5.036 -6.736 1.00 0.00 38 CYS A N 4
ATOM 3556 C CA . CYS A 1 59 ? -21.293 -4.300 -7.641 1.00 0.00 38 CYS A CA 4
ATOM 3557 C C . CYS A 1 59 ? -22.751 -4.693 -7.417 1.00 0.00 38 CYS A C 4
ATOM 3558 O O . CYS A 1 59 ? -23.655 -3.857 -7.510 1.00 0.00 38 CYS A O 4
ATOM 3566 N N . ALA A 1 60 ? -22.974 -5.979 -7.117 1.00 0.00 39 ALA A N 4
ATOM 3567 C CA . ALA A 1 60 ? -24.312 -6.476 -6.818 1.00 0.00 39 ALA A CA 4
ATOM 3568 C C . ALA A 1 60 ? -24.854 -5.775 -5.587 1.00 0.00 39 ALA A C 4
ATOM 3569 O O . ALA A 1 60 ? -26.020 -5.370 -5.538 1.00 0.00 39 ALA A O 4
ATOM 3576 N N . ALA A 1 61 ? -24.001 -5.647 -4.591 1.00 0.00 40 ALA A N 4
ATOM 3577 C CA . ALA A 1 61 ? -24.333 -4.928 -3.374 1.00 0.00 40 ALA A CA 4
ATOM 3578 C C . ALA A 1 61 ? -24.540 -3.434 -3.647 1.00 0.00 40 ALA A C 4
ATOM 3579 O O . ALA A 1 61 ? -25.420 -2.812 -3.071 1.00 0.00 40 ALA A O 4
ATOM 3586 N N . ALA A 1 62 ? -23.718 -2.869 -4.527 1.00 0.00 41 ALA A N 4
ATOM 3587 C CA . ALA A 1 62 ? -23.804 -1.446 -4.871 1.00 0.00 41 ALA A CA 4
ATOM 3588 C C . ALA A 1 62 ? -25.089 -1.117 -5.601 1.00 0.00 41 ALA A C 4
ATOM 3589 O O . ALA A 1 62 ? -25.712 -0.087 -5.327 1.00 0.00 41 ALA A O 4
ATOM 3596 N N . SER A 1 63 ? -25.497 -1.974 -6.523 1.00 0.00 42 SER A N 4
ATOM 3597 C CA . SER A 1 63 ? -26.745 -1.751 -7.214 1.00 0.00 42 SER A CA 4
ATOM 3598 C C . SER A 1 63 ? -27.899 -1.839 -6.216 1.00 0.00 42 SER A C 4
ATOM 3599 O O . SER A 1 63 ? -28.861 -1.071 -6.287 1.00 0.00 42 SER A O 4
ATOM 3607 N N . ASN A 1 64 ? -27.761 -2.761 -5.268 1.00 0.00 43 ASN A N 4
ATOM 3608 C CA . ASN A 1 64 ? -28.718 -2.917 -4.172 1.00 0.00 43 ASN A CA 4
ATOM 3609 C C . ASN A 1 64 ? -28.750 -1.655 -3.317 1.00 0.00 43 ASN A C 4
ATOM 3610 O O . ASN A 1 64 ? -29.817 -1.190 -2.910 1.00 0.00 43 ASN A O 4
ATOM 3621 N N . ALA A 1 65 ? -27.570 -1.108 -3.059 1.00 0.00 44 ALA A N 4
ATOM 3622 C CA . ALA A 1 65 ? -27.425 0.091 -2.258 1.00 0.00 44 ALA A CA 4
ATOM 3623 C C . ALA A 1 65 ? -28.173 1.258 -2.877 1.00 0.00 44 ALA A C 4
ATOM 3624 O O . ALA A 1 65 ? -28.974 1.919 -2.217 1.00 0.00 44 ALA A O 4
ATOM 3631 N N . ILE A 1 66 ? -27.936 1.484 -4.150 1.00 0.00 45 ILE A N 4
ATOM 3632 C CA . ILE A 1 66 ? -28.598 2.559 -4.878 1.00 0.00 45 ILE A CA 4
ATOM 3633 C C . ILE A 1 66 ? -30.095 2.311 -4.930 1.00 0.00 45 ILE A C 4
ATOM 3634 O O . ILE A 1 66 ? -30.898 3.231 -4.745 1.00 0.00 45 ILE A O 4
ATOM 3650 N N . LYS A 1 67 ? -30.457 1.064 -5.166 1.00 0.00 46 LYS A N 4
ATOM 3651 C CA . LYS A 1 67 ? -31.856 0.675 -5.260 1.00 0.00 46 LYS A CA 4
ATOM 3652 C C . LYS A 1 67 ? -32.617 0.986 -3.966 1.00 0.00 46 LYS A C 4
ATOM 3653 O O . LYS A 1 67 ? -33.736 1.505 -4.003 1.00 0.00 46 LYS A O 4
ATOM 3672 N N . PHE A 1 68 ? -32.000 0.689 -2.833 1.00 0.00 47 PHE A N 4
ATOM 3673 C CA . PHE A 1 68 ? -32.655 0.870 -1.545 1.00 0.00 47 PHE A CA 4
ATOM 3674 C C . PHE A 1 68 ? -32.481 2.290 -0.988 1.00 0.00 47 PHE A C 4
ATOM 3675 O O . PHE A 1 68 ? -33.029 2.618 0.066 1.00 0.00 47 PHE A O 4
ATOM 3692 N N . GLY A 1 69 ? -31.739 3.129 -1.691 1.00 0.00 48 GLY A N 4
ATOM 3693 C CA . GLY A 1 69 ? -31.529 4.493 -1.220 1.00 0.00 48 GLY A CA 4
ATOM 3694 C C . GLY A 1 69 ? -30.465 4.582 -0.154 1.00 0.00 48 GLY A C 4
ATOM 3695 O O . GLY A 1 69 ? -30.506 5.464 0.709 1.00 0.00 48 GLY A O 4
ATOM 3699 N N . HIS A 1 70 ? -29.531 3.658 -0.202 1.00 0.00 49 HIS A N 4
ATOM 3700 C CA . HIS A 1 70 ? -28.415 3.628 0.730 1.00 0.00 49 HIS A CA 4
ATOM 3701 C C . HIS A 1 70 ? -27.497 4.822 0.478 1.00 0.00 49 HIS A C 4
ATOM 3702 O O . HIS A 1 70 ? -27.212 5.142 -0.676 1.00 0.00 49 HIS A O 4
ATOM 3716 N N . GLU A 1 71 ? -27.051 5.499 1.544 1.00 0.00 50 GLU A N 4
ATOM 3717 C CA . GLU A 1 71 ? -26.107 6.602 1.373 1.00 0.00 50 GLU A CA 4
ATOM 3718 C C . GLU A 1 71 ? -24.818 6.060 0.778 1.00 0.00 50 GLU A C 4
ATOM 3719 O O . GLU A 1 71 ? -24.357 4.992 1.178 1.00 0.00 50 GLU A O 4
ATOM 3731 N N . VAL A 1 72 ? -24.242 6.771 -0.169 1.00 0.00 51 VAL A N 4
ATOM 3732 C CA . VAL A 1 72 ? -23.053 6.284 -0.840 1.00 0.00 51 VAL A CA 4
ATOM 3733 C C . VAL A 1 72 ? -21.803 7.050 -0.420 1.00 0.00 51 VAL A C 4
ATOM 3734 O O . VAL A 1 72 ? -21.674 8.248 -0.676 1.00 0.00 51 VAL A O 4
ATOM 3747 N N . ARG A 1 73 ? -20.907 6.359 0.251 1.00 0.00 52 ARG A N 4
ATOM 3748 C CA . ARG A 1 73 ? -19.622 6.918 0.621 1.00 0.00 52 ARG A CA 4
ATOM 3749 C C . ARG A 1 73 ? -18.515 6.255 -0.145 1.00 0.00 52 ARG A C 4
ATOM 3750 O O . ARG A 1 73 ? -18.517 5.045 -0.339 1.00 0.00 52 ARG A O 4
ATOM 3771 N N . ILE A 1 74 ? -17.571 7.042 -0.586 1.00 0.00 53 ILE A N 4
ATOM 3772 C CA . ILE A 1 74 ? -16.506 6.552 -1.399 1.00 0.00 53 ILE A CA 4
ATOM 3773 C C . ILE A 1 74 ? -15.195 6.984 -0.806 1.00 0.00 53 ILE A C 4
ATOM 3774 O O . ILE A 1 74 ? -14.908 8.179 -0.716 1.00 0.00 53 ILE A O 4
ATOM 3790 N N . THR A 1 75 ? -14.415 6.031 -0.386 1.00 0.00 54 THR A N 4
ATOM 3791 C CA . THR A 1 75 ? -13.140 6.321 0.176 1.00 0.00 54 THR A CA 4
ATOM 3792 C C . THR A 1 75 ? -12.068 5.525 -0.541 1.00 0.00 54 THR A C 4
ATOM 3793 O O . THR A 1 75 ? -11.843 4.348 -0.254 1.00 0.00 54 THR A O 4
ATOM 3804 N N . VAL A 1 76 ? -11.434 6.161 -1.495 1.00 0.00 55 VAL A N 4
ATOM 3805 C CA . VAL A 1 76 ? -10.376 5.526 -2.258 1.00 0.00 55 VAL A CA 4
ATOM 3806 C C . VAL A 1 76 ? -9.008 6.215 -2.030 1.00 0.00 55 VAL A C 4
ATOM 3807 O O . VAL A 1 76 ? -8.606 7.110 -2.775 1.00 0.00 55 VAL A O 4
ATOM 3820 N N . PRO A 1 77 ? -8.305 5.845 -0.946 1.00 0.00 56 PRO A N 4
ATOM 3821 C CA . PRO A 1 77 ? -6.995 6.381 -0.652 1.00 0.00 56 PRO A CA 4
ATOM 3822 C C . PRO A 1 77 ? -5.882 5.581 -1.324 1.00 0.00 56 PRO A C 4
ATOM 3823 O O . PRO A 1 77 ? -6.040 4.383 -1.615 1.00 0.00 56 PRO A O 4
ATOM 3834 N N . GLY A 1 78 ? -4.781 6.248 -1.592 1.00 0.00 57 GLY A N 4
ATOM 3835 C CA . GLY A 1 78 ? -3.623 5.587 -2.146 1.00 0.00 57 GLY A CA 4
ATOM 3836 C C . GLY A 1 78 ? -2.440 5.761 -1.234 1.00 0.00 57 GLY A C 4
ATOM 3837 O O . GLY A 1 78 ? -1.620 4.856 -1.062 1.00 0.00 57 GLY A O 4
ATOM 3841 N N . ASN A 1 79 ? -2.366 6.945 -0.648 1.00 0.00 58 ASN A N 4
ATOM 3842 C CA . ASN A 1 79 ? -1.327 7.316 0.297 1.00 0.00 58 ASN A CA 4
ATOM 3843 C C . ASN A 1 79 ? -1.598 8.721 0.816 1.00 0.00 58 ASN A C 4
ATOM 3844 O O . ASN A 1 79 ? -1.521 9.695 0.070 1.00 0.00 58 ASN A O 4
ATOM 3855 N N . ASP A 1 80 ? -1.958 8.826 2.081 1.00 0.00 59 ASP A N 4
ATOM 3856 C CA . ASP A 1 80 ? -2.225 10.134 2.665 1.00 0.00 59 ASP A CA 4
ATOM 3857 C C . ASP A 1 80 ? -0.950 10.746 3.194 1.00 0.00 59 ASP A C 4
ATOM 3858 O O . ASP A 1 80 ? -0.914 11.917 3.575 1.00 0.00 59 ASP A O 4
ATOM 3867 N N . GLY A 1 81 ? 0.099 9.944 3.240 1.00 0.00 60 GLY A N 4
ATOM 3868 C CA . GLY A 1 81 ? 1.388 10.436 3.661 1.00 0.00 60 GLY A CA 4
ATOM 3869 C C . GLY A 1 81 ? 1.640 10.184 5.122 1.00 0.00 60 GLY A C 4
ATOM 3870 O O . GLY A 1 81 ? 2.740 9.799 5.512 1.00 0.00 60 GLY A O 4
ATOM 3874 N N . SER A 1 82 ? 0.621 10.395 5.928 1.00 0.00 61 SER A N 4
ATOM 3875 C CA . SER A 1 82 ? 0.720 10.159 7.343 1.00 0.00 61 SER A CA 4
ATOM 3876 C C . SER A 1 82 ? 0.746 8.665 7.627 1.00 0.00 61 SER A C 4
ATOM 3877 O O . SER A 1 82 ? -0.025 7.897 7.046 1.00 0.00 61 SER A O 4
ATOM 3885 N N . GLU A 1 83 ? 1.621 8.263 8.517 1.00 0.00 62 GLU A N 4
ATOM 3886 C CA . GLU A 1 83 ? 1.779 6.871 8.851 1.00 0.00 62 GLU A CA 4
ATOM 3887 C C . GLU A 1 83 ? 0.690 6.418 9.798 1.00 0.00 62 GLU A C 4
ATOM 3888 O O . GLU A 1 83 ? 0.759 6.649 11.003 1.00 0.00 62 GLU A O 4
ATOM 3900 N N . THR A 1 84 ? -0.340 5.816 9.245 1.00 0.00 63 THR A N 4
ATOM 3901 C CA . THR A 1 84 ? -1.414 5.279 10.045 1.00 0.00 63 THR A CA 4
ATOM 3902 C C . THR A 1 84 ? -2.018 4.051 9.370 1.00 0.00 63 THR A C 4
ATOM 3903 O O . THR A 1 84 ? -3.016 4.141 8.648 1.00 0.00 63 THR A O 4
ATOM 3914 N N . ASN A 1 85 ? -1.373 2.915 9.569 1.00 0.00 64 ASN A N 4
ATOM 3915 C CA . ASN A 1 85 ? -1.850 1.657 9.018 1.00 0.00 64 ASN A CA 4
ATOM 3916 C C . ASN A 1 85 ? -2.602 0.873 10.075 1.00 0.00 64 ASN A C 4
ATOM 3917 O O . ASN A 1 85 ? -2.015 0.408 11.054 1.00 0.00 64 ASN A O 4
ATOM 3928 N N . LEU A 1 86 ? -3.899 0.750 9.891 1.00 0.00 65 LEU A N 4
ATOM 3929 C CA . LEU A 1 86 ? -4.727 0.020 10.829 1.00 0.00 65 LEU A CA 4
ATOM 3930 C C . LEU A 1 86 ? -4.594 -1.484 10.612 1.00 0.00 65 LEU A C 4
ATOM 3931 O O . LEU A 1 86 ? -3.916 -2.175 11.375 1.00 0.00 65 LEU A O 4
ATOM 3947 N N . GLY A 1 87 ? -5.226 -1.980 9.561 1.00 0.00 66 GLY A N 4
ATOM 3948 C CA . GLY A 1 87 ? -5.166 -3.393 9.262 1.00 0.00 66 GLY A CA 4
ATOM 3949 C C . GLY A 1 87 ? -6.315 -4.157 9.886 1.00 0.00 66 GLY A C 4
ATOM 3950 O O . GLY A 1 87 ? -7.122 -3.581 10.620 1.00 0.00 66 GLY A O 4
ATOM 3954 N N . VAL A 1 88 ? -6.397 -5.444 9.596 1.00 0.00 67 VAL A N 4
ATOM 3955 C CA . VAL A 1 88 ? -7.457 -6.276 10.138 1.00 0.00 67 VAL A CA 4
ATOM 3956 C C . VAL A 1 88 ? -7.059 -6.864 11.487 1.00 0.00 67 VAL A C 4
ATOM 3957 O O . VAL A 1 88 ? -5.998 -7.475 11.626 1.00 0.00 67 VAL A O 4
ATOM 3970 N N . ILE A 1 89 ? -7.905 -6.666 12.477 1.00 0.00 68 ILE A N 4
ATOM 3971 C CA . ILE A 1 89 ? -7.650 -7.182 13.814 1.00 0.00 68 ILE A CA 4
ATOM 3972 C C . ILE A 1 89 ? -8.317 -8.535 14.011 1.00 0.00 68 ILE A C 4
ATOM 3973 O O . ILE A 1 89 ? -8.357 -9.066 15.121 1.00 0.00 68 ILE A O 4
ATOM 3989 N N . THR A 1 90 ? -8.816 -9.097 12.934 1.00 0.00 69 THR A N 4
ATOM 3990 C CA . THR A 1 90 ? -9.509 -10.358 12.999 1.00 0.00 69 THR A CA 4
ATOM 3991 C C . THR A 1 90 ? -8.532 -11.518 12.827 1.00 0.00 69 THR A C 4
ATOM 3992 O O . THR A 1 90 ? -7.951 -11.708 11.758 1.00 0.00 69 THR A O 4
ATOM 4003 N N . ASN A 1 91 ? -8.341 -12.266 13.895 1.00 0.00 70 ASN A N 4
ATOM 4004 C CA . ASN A 1 91 ? -7.464 -13.420 13.889 1.00 0.00 70 ASN A CA 4
ATOM 4005 C C . ASN A 1 91 ? -8.270 -14.693 13.737 1.00 0.00 70 ASN A C 4
ATOM 4006 O O . ASN A 1 91 ? -8.041 -15.433 12.764 1.00 0.00 70 ASN A O 4
ATOM 4017 N N . MET A 1 22 ? 1.842 -8.157 -5.421 1.00 0.00 1 MET A N 5
ATOM 4018 C CA . MET A 1 22 ? 2.154 -6.729 -5.628 1.00 0.00 1 MET A CA 5
ATOM 4019 C C . MET A 1 22 ? 1.150 -6.095 -6.588 1.00 0.00 1 MET A C 5
ATOM 4020 O O . MET A 1 22 ? 0.995 -6.540 -7.725 1.00 0.00 1 MET A O 5
ATOM 4034 N N . GLY A 1 23 ? 0.456 -5.066 -6.115 1.00 0.00 2 GLY A N 5
ATOM 4035 C CA . GLY A 1 23 ? -0.487 -4.349 -6.958 1.00 0.00 2 GLY A CA 5
ATOM 4036 C C . GLY A 1 23 ? -1.782 -5.098 -7.179 1.00 0.00 2 GLY A C 5
ATOM 4037 O O . GLY A 1 23 ? -2.481 -4.857 -8.171 1.00 0.00 2 GLY A O 5
ATOM 4041 N N . LYS A 1 24 ? -2.105 -6.016 -6.275 1.00 0.00 3 LYS A N 5
ATOM 4042 C CA . LYS A 1 24 ? -3.325 -6.798 -6.384 1.00 0.00 3 LYS A CA 5
ATOM 4043 C C . LYS A 1 24 ? -4.546 -5.891 -6.184 1.00 0.00 3 LYS A C 5
ATOM 4044 O O . LYS A 1 24 ? -4.544 -5.024 -5.301 1.00 0.00 3 LYS A O 5
ATOM 4063 N N . ALA A 1 25 ? -5.572 -6.086 -6.997 1.00 0.00 4 ALA A N 5
ATOM 4064 C CA . ALA A 1 25 ? -6.750 -5.220 -6.960 1.00 0.00 4 ALA A CA 5
ATOM 4065 C C . ALA A 1 25 ? -7.783 -5.661 -5.924 1.00 0.00 4 ALA A C 5
ATOM 4066 O O . ALA A 1 25 ? -8.638 -6.506 -6.200 1.00 0.00 4 ALA A O 5
ATOM 4073 N N . TYR A 1 26 ? -7.666 -5.115 -4.718 1.00 0.00 5 TYR A N 5
ATOM 4074 C CA . TYR A 1 26 ? -8.633 -5.364 -3.656 1.00 0.00 5 TYR A CA 5
ATOM 4075 C C . TYR A 1 26 ? -9.108 -4.071 -3.016 1.00 0.00 5 TYR A C 5
ATOM 4076 O O . TYR A 1 26 ? -8.309 -3.195 -2.682 1.00 0.00 5 TYR A O 5
ATOM 4094 N N . TYR A 1 27 ? -10.396 -3.949 -2.868 1.00 0.00 6 TYR A N 5
ATOM 4095 C CA . TYR A 1 27 ? -10.964 -2.857 -2.135 1.00 0.00 6 TYR A CA 5
ATOM 4096 C C . TYR A 1 27 ? -11.763 -3.419 -0.974 1.00 0.00 6 TYR A C 5
ATOM 4097 O O . TYR A 1 27 ? -12.560 -4.335 -1.144 1.00 0.00 6 TYR A O 5
ATOM 4115 N N . ASP A 1 28 ? -11.527 -2.880 0.199 1.00 0.00 7 ASP A N 5
ATOM 4116 C CA . ASP A 1 28 ? -12.129 -3.384 1.418 1.00 0.00 7 ASP A CA 5
ATOM 4117 C C . ASP A 1 28 ? -13.486 -2.742 1.618 1.00 0.00 7 ASP A C 5
ATOM 4118 O O . ASP A 1 28 ? -13.585 -1.562 1.938 1.00 0.00 7 ASP A O 5
ATOM 4127 N N . ILE A 1 29 ? -14.533 -3.516 1.416 1.00 0.00 8 ILE A N 5
ATOM 4128 C CA . ILE A 1 29 ? -15.881 -2.986 1.477 1.00 0.00 8 ILE A CA 5
ATOM 4129 C C . ILE A 1 29 ? -16.500 -3.122 2.847 1.00 0.00 8 ILE A C 5
ATOM 4130 O O . ILE A 1 29 ? -16.127 -3.991 3.644 1.00 0.00 8 ILE A O 5
ATOM 4146 N N . VAL A 1 30 ? -17.438 -2.246 3.114 1.00 0.00 9 VAL A N 5
ATOM 4147 C CA . VAL A 1 30 ? -18.201 -2.280 4.332 1.00 0.00 9 VAL A CA 5
ATOM 4148 C C . VAL A 1 30 ? -19.656 -2.478 3.939 1.00 0.00 9 VAL A C 5
ATOM 4149 O O . VAL A 1 30 ? -20.157 -1.781 3.049 1.00 0.00 9 VAL A O 5
ATOM 4162 N N . GLY A 1 31 ? -20.339 -3.400 4.592 1.00 0.00 10 GLY A N 5
ATOM 4163 C CA . GLY A 1 31 ? -21.687 -3.704 4.183 1.00 0.00 10 GLY A CA 5
ATOM 4164 C C . GLY A 1 31 ? -22.705 -3.228 5.169 1.00 0.00 10 GLY A C 5
ATOM 4165 O O . GLY A 1 31 ? -22.702 -3.633 6.326 1.00 0.00 10 GLY A O 5
ATOM 4169 N N . SER A 1 32 ? -23.569 -2.348 4.707 1.00 0.00 11 SER A N 5
ATOM 4170 C CA . SER A 1 32 ? -24.574 -1.751 5.542 1.00 0.00 11 SER A CA 5
ATOM 4171 C C . SER A 1 32 ? -25.782 -1.289 4.726 1.00 0.00 11 SER A C 5
ATOM 4172 O O . SER A 1 32 ? -25.643 -0.575 3.733 1.00 0.00 11 SER A O 5
ATOM 4180 N N . ASP A 1 33 ? -26.963 -1.709 5.160 1.00 0.00 12 ASP A N 5
ATOM 4181 C CA . ASP A 1 33 ? -28.224 -1.315 4.535 1.00 0.00 12 ASP A CA 5
ATOM 4182 C C . ASP A 1 33 ? -28.548 0.169 4.777 1.00 0.00 12 ASP A C 5
ATOM 4183 O O . ASP A 1 33 ? -29.443 0.725 4.158 1.00 0.00 12 ASP A O 5
ATOM 4192 N N . ASN A 1 34 ? -27.843 0.817 5.674 1.00 0.00 13 ASN A N 5
ATOM 4193 C CA . ASN A 1 34 ? -28.136 2.229 5.896 1.00 0.00 13 ASN A CA 5
ATOM 4194 C C . ASN A 1 34 ? -27.042 3.118 5.322 1.00 0.00 13 ASN A C 5
ATOM 4195 O O . ASN A 1 34 ? -27.314 4.201 4.803 1.00 0.00 13 ASN A O 5
ATOM 4206 N N . ARG A 1 35 ? -25.818 2.651 5.396 1.00 0.00 14 ARG A N 5
ATOM 4207 C CA . ARG A 1 35 ? -24.691 3.378 4.860 1.00 0.00 14 ARG A CA 5
ATOM 4208 C C . ARG A 1 35 ? -23.684 2.447 4.274 1.00 0.00 14 ARG A C 5
ATOM 4209 O O . ARG A 1 35 ? -22.967 1.767 4.991 1.00 0.00 14 ARG A O 5
ATOM 4230 N N . TRP A 1 36 ? -23.598 2.437 2.999 1.00 0.00 15 TRP A N 5
ATOM 4231 C CA . TRP A 1 36 ? -22.696 1.565 2.341 1.00 0.00 15 TRP A CA 5
ATOM 4232 C C . TRP A 1 36 ? -21.468 2.343 1.877 1.00 0.00 15 TRP A C 5
ATOM 4233 O O . TRP A 1 36 ? -21.592 3.400 1.245 1.00 0.00 15 TRP A O 5
ATOM 4254 N N . GLY A 1 37 ? -20.289 1.831 2.205 1.00 0.00 16 GLY A N 5
ATOM 4255 C CA . GLY A 1 37 ? -19.077 2.542 1.882 1.00 0.00 16 GLY A CA 5
ATOM 4256 C C . GLY A 1 37 ? -18.035 1.690 1.174 1.00 0.00 16 GLY A C 5
ATOM 4257 O O . GLY A 1 37 ? -17.796 0.541 1.551 1.00 0.00 16 GLY A O 5
ATOM 4261 N N . ILE A 1 38 ? -17.413 2.262 0.146 1.00 0.00 17 ILE A N 5
ATOM 4262 C CA . ILE A 1 38 ? -16.342 1.603 -0.583 1.00 0.00 17 ILE A CA 5
ATOM 4263 C C . ILE A 1 38 ? -14.998 2.175 -0.137 1.00 0.00 17 ILE A C 5
ATOM 4264 O O . ILE A 1 38 ? -14.676 3.338 -0.399 1.00 0.00 17 ILE A O 5
ATOM 4280 N N . ARG A 1 39 ? -14.234 1.351 0.539 1.00 0.00 18 ARG A N 5
ATOM 4281 C CA . ARG A 1 39 ? -12.936 1.727 1.090 1.00 0.00 18 ARG A CA 5
ATOM 4282 C C . ARG A 1 39 ? -11.808 1.049 0.304 1.00 0.00 18 ARG A C 5
ATOM 4283 O O . ARG A 1 39 ? -11.733 -0.168 0.240 1.00 0.00 18 ARG A O 5
ATOM 4304 N N . HIS A 1 40 ? -10.944 1.838 -0.296 1.00 0.00 19 HIS A N 5
ATOM 4305 C CA . HIS A 1 40 ? -9.831 1.293 -1.075 1.00 0.00 19 HIS A CA 5
ATOM 4306 C C . HIS A 1 40 ? -8.712 0.813 -0.163 1.00 0.00 19 HIS A C 5
ATOM 4307 O O . HIS A 1 40 ? -8.253 1.547 0.700 1.00 0.00 19 HIS A O 5
ATOM 4321 N N . ASP A 1 41 ? -8.294 -0.435 -0.347 1.00 0.00 20 ASP A N 5
ATOM 4322 C CA . ASP A 1 41 ? -7.219 -0.984 0.454 1.00 0.00 20 ASP A CA 5
ATOM 4323 C C . ASP A 1 41 ? -5.894 -0.873 -0.304 1.00 0.00 20 ASP A C 5
ATOM 4324 O O . ASP A 1 41 ? -5.645 -1.637 -1.233 1.00 0.00 20 ASP A O 5
ATOM 4333 N N . ASP A 1 42 ? -5.062 0.090 0.069 1.00 0.00 21 ASP A N 5
ATOM 4334 C CA . ASP A 1 42 ? -3.767 0.276 -0.596 1.00 0.00 21 ASP A CA 5
ATOM 4335 C C . ASP A 1 42 ? -2.684 -0.526 0.116 1.00 0.00 21 ASP A C 5
ATOM 4336 O O . ASP A 1 42 ? -1.602 -0.782 -0.428 1.00 0.00 21 ASP A O 5
ATOM 4345 N N . ASP A 1 43 ? -2.995 -0.931 1.328 1.00 0.00 22 ASP A N 5
ATOM 4346 C CA . ASP A 1 43 ? -2.106 -1.754 2.128 1.00 0.00 22 ASP A CA 5
ATOM 4347 C C . ASP A 1 43 ? -2.823 -3.046 2.472 1.00 0.00 22 ASP A C 5
ATOM 4348 O O . ASP A 1 43 ? -3.536 -3.106 3.471 1.00 0.00 22 ASP A O 5
ATOM 4357 N N . PRO A 1 44 ? -2.647 -4.085 1.615 1.00 0.00 23 PRO A N 5
ATOM 4358 C CA . PRO A 1 44 ? -3.364 -5.371 1.716 1.00 0.00 23 PRO A CA 5
ATOM 4359 C C . PRO A 1 44 ? -3.542 -5.881 3.144 1.00 0.00 23 PRO A C 5
ATOM 4360 O O . PRO A 1 44 ? -2.604 -6.398 3.766 1.00 0.00 23 PRO A O 5
ATOM 4371 N N . THR A 1 45 ? -4.732 -5.704 3.662 1.00 0.00 24 THR A N 5
ATOM 4372 C CA . THR A 1 45 ? -5.069 -6.183 4.978 1.00 0.00 24 THR A CA 5
ATOM 4373 C C . THR A 1 45 ? -6.074 -7.327 4.874 1.00 0.00 24 THR A C 5
ATOM 4374 O O . THR A 1 45 ? -6.041 -8.283 5.660 1.00 0.00 24 THR A O 5
ATOM 4385 N N . GLY A 1 46 ? -6.953 -7.227 3.890 1.00 0.00 25 GLY A N 5
ATOM 4386 C CA . GLY A 1 46 ? -7.942 -8.240 3.676 1.00 0.00 25 GLY A CA 5
ATOM 4387 C C . GLY A 1 46 ? -7.733 -8.948 2.371 1.00 0.00 25 GLY A C 5
ATOM 4388 O O . GLY A 1 46 ? -7.962 -8.380 1.312 1.00 0.00 25 GLY A O 5
ATOM 4392 N N . ASP A 1 47 ? -7.278 -10.176 2.432 1.00 0.00 26 ASP A N 5
ATOM 4393 C CA . ASP A 1 47 ? -7.070 -10.953 1.230 1.00 0.00 26 ASP A CA 5
ATOM 4394 C C . ASP A 1 47 ? -8.400 -11.515 0.750 1.00 0.00 26 ASP A C 5
ATOM 4395 O O . ASP A 1 47 ? -9.373 -11.551 1.513 1.00 0.00 26 ASP A O 5
ATOM 4404 N N . TYR A 1 48 ? -8.450 -11.971 -0.485 1.00 0.00 27 TYR A N 5
ATOM 4405 C CA . TYR A 1 48 ? -9.699 -12.442 -1.048 1.00 0.00 27 TYR A CA 5
ATOM 4406 C C . TYR A 1 48 ? -9.520 -13.723 -1.851 1.00 0.00 27 TYR A C 5
ATOM 4407 O O . TYR A 1 48 ? -8.553 -13.867 -2.609 1.00 0.00 27 TYR A O 5
ATOM 4425 N N . SER A 1 49 ? -10.452 -14.650 -1.672 1.00 0.00 28 SER A N 5
ATOM 4426 C CA . SER A 1 49 ? -10.414 -15.954 -2.322 1.00 0.00 28 SER A CA 5
ATOM 4427 C C . SER A 1 49 ? -10.539 -15.843 -3.838 1.00 0.00 28 SER A C 5
ATOM 4428 O O . SER A 1 49 ? -9.867 -16.557 -4.578 1.00 0.00 28 SER A O 5
ATOM 4436 N N . SER A 1 50 ? -11.401 -14.959 -4.297 1.00 0.00 29 SER A N 5
ATOM 4437 C CA . SER A 1 50 ? -11.597 -14.783 -5.719 1.00 0.00 29 SER A CA 5
ATOM 4438 C C . SER A 1 50 ? -11.842 -13.321 -6.043 1.00 0.00 29 SER A C 5
ATOM 4439 O O . SER A 1 50 ? -12.511 -12.611 -5.285 1.00 0.00 29 SER A O 5
ATOM 4447 N N . LYS A 1 51 ? -11.307 -12.875 -7.172 1.00 0.00 30 LYS A N 5
ATOM 4448 C CA . LYS A 1 51 ? -11.482 -11.501 -7.618 1.00 0.00 30 LYS A CA 5
ATOM 4449 C C . LYS A 1 51 ? -12.944 -11.238 -7.911 1.00 0.00 30 LYS A C 5
ATOM 4450 O O . LYS A 1 51 ? -13.500 -10.214 -7.511 1.00 0.00 30 LYS A O 5
ATOM 4469 N N . GLU A 1 52 ? -13.577 -12.191 -8.579 1.00 0.00 31 GLU A N 5
ATOM 4470 C CA . GLU A 1 52 ? -14.954 -12.052 -8.975 1.00 0.00 31 GLU A CA 5
ATOM 4471 C C . GLU A 1 52 ? -15.869 -11.992 -7.765 1.00 0.00 31 GLU A C 5
ATOM 4472 O O . GLU A 1 52 ? -16.863 -11.339 -7.802 1.00 0.00 31 GLU A O 5
ATOM 4484 N N . ALA A 1 53 ? -15.507 -12.679 -6.685 1.00 0.00 32 ALA A N 5
ATOM 4485 C CA . ALA A 1 53 ? -16.348 -12.683 -5.491 1.00 0.00 32 ALA A CA 5
ATOM 4486 C C . ALA A 1 53 ? -16.493 -11.290 -4.931 1.00 0.00 32 ALA A C 5
ATOM 4487 O O . ALA A 1 53 ? -17.600 -10.851 -4.607 1.00 0.00 32 ALA A O 5
ATOM 4494 N N . ALA A 1 54 ? -15.383 -10.584 -4.833 1.00 0.00 33 ALA A N 5
ATOM 4495 C CA . ALA A 1 54 ? -15.401 -9.245 -4.289 1.00 0.00 33 ALA A CA 5
ATOM 4496 C C . ALA A 1 54 ? -16.101 -8.303 -5.245 1.00 0.00 33 ALA A C 5
ATOM 4497 O O . ALA A 1 54 ? -17.022 -7.602 -4.860 1.00 0.00 33 ALA A O 5
ATOM 4504 N N . PHE A 1 55 ? -15.689 -8.328 -6.506 1.00 0.00 34 PHE A N 5
ATOM 4505 C CA . PHE A 1 55 ? -16.277 -7.456 -7.512 1.00 0.00 34 PHE A CA 5
ATOM 4506 C C . PHE A 1 55 ? -17.759 -7.730 -7.734 1.00 0.00 34 PHE A C 5
ATOM 4507 O O . PHE A 1 55 ? -18.564 -6.797 -7.753 1.00 0.00 34 PHE A O 5
ATOM 4524 N N . GLU A 1 56 ? -18.122 -8.999 -7.879 1.00 0.00 35 GLU A N 5
ATOM 4525 C CA . GLU A 1 56 ? -19.508 -9.372 -8.108 1.00 0.00 35 GLU A CA 5
ATOM 4526 C C . GLU A 1 56 ? -20.393 -8.931 -6.957 1.00 0.00 35 GLU A C 5
ATOM 4527 O O . GLU A 1 56 ? -21.393 -8.249 -7.156 1.00 0.00 35 GLU A O 5
ATOM 4539 N N . ALA A 1 57 ? -20.006 -9.307 -5.742 1.00 0.00 36 ALA A N 5
ATOM 4540 C CA . ALA A 1 57 ? -20.799 -8.983 -4.572 1.00 0.00 36 ALA A CA 5
ATOM 4541 C C . ALA A 1 57 ? -20.854 -7.486 -4.334 1.00 0.00 36 ALA A C 5
ATOM 4542 O O . ALA A 1 57 ? -21.923 -6.928 -4.081 1.00 0.00 36 ALA A O 5
ATOM 4549 N N . ALA A 1 58 ? -19.704 -6.837 -4.429 1.00 0.00 37 ALA A N 5
ATOM 4550 C CA . ALA A 1 58 ? -19.614 -5.413 -4.192 1.00 0.00 37 ALA A CA 5
ATOM 4551 C C . ALA A 1 58 ? -20.457 -4.615 -5.174 1.00 0.00 37 ALA A C 5
ATOM 4552 O O . ALA A 1 58 ? -21.204 -3.738 -4.764 1.00 0.00 37 ALA A O 5
ATOM 4559 N N . CYS A 1 59 ? -20.350 -4.913 -6.472 1.00 0.00 38 CYS A N 5
ATOM 4560 C CA . CYS A 1 59 ? -21.149 -4.194 -7.457 1.00 0.00 38 CYS A CA 5
ATOM 4561 C C . CYS A 1 59 ? -22.634 -4.517 -7.295 1.00 0.00 38 CYS A C 5
ATOM 4562 O O . CYS A 1 59 ? -23.488 -3.648 -7.477 1.00 0.00 38 CYS A O 5
ATOM 4570 N N . ALA A 1 60 ? -22.938 -5.784 -6.950 1.00 0.00 39 ALA A N 5
ATOM 4571 C CA . ALA A 1 60 ? -24.317 -6.208 -6.720 1.00 0.00 39 ALA A CA 5
ATOM 4572 C C . ALA A 1 60 ? -24.915 -5.436 -5.554 1.00 0.00 39 ALA A C 5
ATOM 4573 O O . ALA A 1 60 ? -26.062 -4.972 -5.602 1.00 0.00 39 ALA A O 5
ATOM 4580 N N . ALA A 1 61 ? -24.135 -5.308 -4.502 1.00 0.00 40 ALA A N 5
ATOM 4581 C CA . ALA A 1 61 ? -24.528 -4.541 -3.346 1.00 0.00 40 ALA A CA 5
ATOM 4582 C C . ALA A 1 61 ? -24.615 -3.064 -3.690 1.00 0.00 40 ALA A C 5
ATOM 4583 O O . ALA A 1 61 ? -25.467 -2.356 -3.181 1.00 0.00 40 ALA A O 5
ATOM 4590 N N . ALA A 1 62 ? -23.716 -2.604 -4.554 1.00 0.00 41 ALA A N 5
ATOM 4591 C CA . ALA A 1 62 ? -23.707 -1.210 -4.995 1.00 0.00 41 ALA A CA 5
ATOM 4592 C C . ALA A 1 62 ? -24.977 -0.872 -5.747 1.00 0.00 41 ALA A C 5
ATOM 4593 O O . ALA A 1 62 ? -25.551 0.207 -5.556 1.00 0.00 41 ALA A O 5
ATOM 4600 N N . SER A 1 63 ? -25.433 -1.789 -6.599 1.00 0.00 42 SER A N 5
ATOM 4601 C CA . SER A 1 63 ? -26.679 -1.574 -7.284 1.00 0.00 42 SER A CA 5
ATOM 4602 C C . SER A 1 63 ? -27.829 -1.514 -6.278 1.00 0.00 42 SER A C 5
ATOM 4603 O O . SER A 1 63 ? -28.746 -0.712 -6.418 1.00 0.00 42 SER A O 5
ATOM 4611 N N . ASN A 1 64 ? -27.752 -2.362 -5.249 1.00 0.00 43 ASN A N 5
ATOM 4612 C CA . ASN A 1 64 ? -28.740 -2.376 -4.168 1.00 0.00 43 ASN A CA 5
ATOM 4613 C C . ASN A 1 64 ? -28.709 -1.044 -3.411 1.00 0.00 43 ASN A C 5
ATOM 4614 O O . ASN A 1 64 ? -29.751 -0.486 -3.051 1.00 0.00 43 ASN A O 5
ATOM 4625 N N . ALA A 1 65 ? -27.499 -0.541 -3.179 1.00 0.00 44 ALA A N 5
ATOM 4626 C CA . ALA A 1 65 ? -27.296 0.693 -2.434 1.00 0.00 44 ALA A CA 5
ATOM 4627 C C . ALA A 1 65 ? -27.999 1.867 -3.095 1.00 0.00 44 ALA A C 5
ATOM 4628 O O . ALA A 1 65 ? -28.781 2.563 -2.457 1.00 0.00 44 ALA A O 5
ATOM 4635 N N . ILE A 1 66 ? -27.759 2.063 -4.380 1.00 0.00 45 ILE A N 5
ATOM 4636 C CA . ILE A 1 66 ? -28.402 3.159 -5.093 1.00 0.00 45 ILE A CA 5
ATOM 4637 C C . ILE A 1 66 ? -29.894 2.876 -5.271 1.00 0.00 45 ILE A C 5
ATOM 4638 O O . ILE A 1 66 ? -30.718 3.789 -5.292 1.00 0.00 45 ILE A O 5
ATOM 4654 N N . LYS A 1 67 ? -30.227 1.599 -5.384 1.00 0.00 46 LYS A N 5
ATOM 4655 C CA . LYS A 1 67 ? -31.612 1.157 -5.535 1.00 0.00 46 LYS A CA 5
ATOM 4656 C C . LYS A 1 67 ? -32.450 1.569 -4.317 1.00 0.00 46 LYS A C 5
ATOM 4657 O O . LYS A 1 67 ? -33.559 2.099 -4.451 1.00 0.00 46 LYS A O 5
ATOM 4676 N N . PHE A 1 68 ? -31.894 1.344 -3.137 1.00 0.00 47 PHE A N 5
ATOM 4677 C CA . PHE A 1 68 ? -32.578 1.634 -1.881 1.00 0.00 47 PHE A CA 5
ATOM 4678 C C . PHE A 1 68 ? -32.342 3.058 -1.388 1.00 0.00 47 PHE A C 5
ATOM 4679 O O . PHE A 1 68 ? -32.924 3.471 -0.384 1.00 0.00 47 PHE A O 5
ATOM 4696 N N . GLY A 1 69 ? -31.510 3.809 -2.086 1.00 0.00 48 GLY A N 5
ATOM 4697 C CA . GLY A 1 69 ? -31.219 5.169 -1.657 1.00 0.00 48 GLY A CA 5
ATOM 4698 C C . GLY A 1 69 ? -30.273 5.196 -0.489 1.00 0.00 48 GLY A C 5
ATOM 4699 O O . GLY A 1 69 ? -30.274 6.136 0.308 1.00 0.00 48 GLY A O 5
ATOM 4703 N N . HIS A 1 70 ? -29.479 4.151 -0.378 1.00 0.00 49 HIS A N 5
ATOM 4704 C CA . HIS A 1 70 ? -28.501 4.045 0.680 1.00 0.00 49 HIS A CA 5
ATOM 4705 C C . HIS A 1 70 ? -27.464 5.120 0.491 1.00 0.00 49 HIS A C 5
ATOM 4706 O O . HIS A 1 70 ? -27.070 5.403 -0.643 1.00 0.00 49 HIS A O 5
ATOM 4720 N N . GLU A 1 71 ? -27.042 5.755 1.572 1.00 0.00 50 GLU A N 5
ATOM 4721 C CA . GLU A 1 71 ? -25.979 6.725 1.463 1.00 0.00 50 GLU A CA 5
ATOM 4722 C C . GLU A 1 71 ? -24.730 6.015 0.977 1.00 0.00 50 GLU A C 5
ATOM 4723 O O . GLU A 1 71 ? -24.246 5.074 1.622 1.00 0.00 50 GLU A O 5
ATOM 4735 N N . VAL A 1 72 ? -24.213 6.452 -0.142 1.00 0.00 51 VAL A N 5
ATOM 4736 C CA . VAL A 1 72 ? -23.071 5.809 -0.735 1.00 0.00 51 VAL A CA 5
ATOM 4737 C C . VAL A 1 72 ? -21.829 6.625 -0.486 1.00 0.00 51 VAL A C 5
ATOM 4738 O O . VAL A 1 72 ? -21.813 7.837 -0.699 1.00 0.00 51 VAL A O 5
ATOM 4751 N N . ARG A 1 73 ? -20.806 5.967 0.001 1.00 0.00 52 ARG A N 5
ATOM 4752 C CA . ARG A 1 73 ? -19.530 6.600 0.235 1.00 0.00 52 ARG A CA 5
ATOM 4753 C C . ARG A 1 73 ? -18.485 5.872 -0.554 1.00 0.00 52 ARG A C 5
ATOM 4754 O O . ARG A 1 73 ? -18.416 4.654 -0.512 1.00 0.00 52 ARG A O 5
ATOM 4775 N N . ILE A 1 74 ? -17.692 6.599 -1.285 1.00 0.00 53 ILE A N 5
ATOM 4776 C CA . ILE A 1 74 ? -16.706 5.996 -2.120 1.00 0.00 53 ILE A CA 5
ATOM 4777 C C . ILE A 1 74 ? -15.381 6.656 -1.895 1.00 0.00 53 ILE A C 5
ATOM 4778 O O . ILE A 1 74 ? -15.203 7.843 -2.189 1.00 0.00 53 ILE A O 5
ATOM 4794 N N . THR A 1 75 ? -14.468 5.907 -1.349 1.00 0.00 54 THR A N 5
ATOM 4795 C CA . THR A 1 75 ? -13.166 6.411 -1.083 1.00 0.00 54 THR A CA 5
ATOM 4796 C C . THR A 1 75 ? -12.127 5.565 -1.806 1.00 0.00 54 THR A C 5
ATOM 4797 O O . THR A 1 75 ? -11.745 4.482 -1.347 1.00 0.00 54 THR A O 5
ATOM 4808 N N . VAL A 1 76 ? -11.706 6.045 -2.956 1.00 0.00 55 VAL A N 5
ATOM 4809 C CA . VAL A 1 76 ? -10.722 5.350 -3.763 1.00 0.00 55 VAL A CA 5
ATOM 4810 C C . VAL A 1 76 ? -9.806 6.342 -4.494 1.00 0.00 55 VAL A C 5
ATOM 4811 O O . VAL A 1 76 ? -10.136 6.845 -5.571 1.00 0.00 55 VAL A O 5
ATOM 4824 N N . PRO A 1 77 ? -8.670 6.675 -3.886 1.00 0.00 56 PRO A N 5
ATOM 4825 C CA . PRO A 1 77 ? -7.704 7.560 -4.480 1.00 0.00 56 PRO A CA 5
ATOM 4826 C C . PRO A 1 77 ? -6.654 6.795 -5.285 1.00 0.00 56 PRO A C 5
ATOM 4827 O O . PRO A 1 77 ? -6.162 5.748 -4.847 1.00 0.00 56 PRO A O 5
ATOM 4838 N N . GLY A 1 78 ? -6.313 7.317 -6.447 1.00 0.00 57 GLY A N 5
ATOM 4839 C CA . GLY A 1 78 ? -5.315 6.681 -7.272 1.00 0.00 57 GLY A CA 5
ATOM 4840 C C . GLY A 1 78 ? -5.917 5.754 -8.310 1.00 0.00 57 GLY A C 5
ATOM 4841 O O . GLY A 1 78 ? -6.700 4.864 -7.975 1.00 0.00 57 GLY A O 5
ATOM 4845 N N . ASN A 1 79 ? -5.557 5.982 -9.574 1.00 0.00 58 ASN A N 5
ATOM 4846 C CA . ASN A 1 79 ? -6.001 5.143 -10.703 1.00 0.00 58 ASN A CA 5
ATOM 4847 C C . ASN A 1 79 ? -7.530 5.189 -10.873 1.00 0.00 58 ASN A C 5
ATOM 4848 O O . ASN A 1 79 ? -8.146 4.236 -11.348 1.00 0.00 58 ASN A O 5
ATOM 4859 N N . ASP A 1 80 ? -8.127 6.319 -10.493 1.00 0.00 59 ASP A N 5
ATOM 4860 C CA . ASP A 1 80 ? -9.578 6.518 -10.626 1.00 0.00 59 ASP A CA 5
ATOM 4861 C C . ASP A 1 80 ? -9.994 6.571 -12.098 1.00 0.00 59 ASP A C 5
ATOM 4862 O O . ASP A 1 80 ? -11.050 6.059 -12.481 1.00 0.00 59 ASP A O 5
ATOM 4871 N N . GLY A 1 81 ? -9.147 7.180 -12.916 1.00 0.00 60 GLY A N 5
ATOM 4872 C CA . GLY A 1 81 ? -9.445 7.309 -14.328 1.00 0.00 60 GLY A CA 5
ATOM 4873 C C . GLY A 1 81 ? -10.173 8.596 -14.648 1.00 0.00 60 GLY A C 5
ATOM 4874 O O . GLY A 1 81 ? -10.802 8.715 -15.701 1.00 0.00 60 GLY A O 5
ATOM 4878 N N . SER A 1 82 ? -10.088 9.558 -13.742 1.00 0.00 61 SER A N 5
ATOM 4879 C CA . SER A 1 82 ? -10.740 10.843 -13.927 1.00 0.00 61 SER A CA 5
ATOM 4880 C C . SER A 1 82 ? -9.863 11.792 -14.753 1.00 0.00 61 SER A C 5
ATOM 4881 O O . SER A 1 82 ? -10.331 12.819 -15.248 1.00 0.00 61 SER A O 5
ATOM 4889 N N . GLU A 1 83 ? -8.592 11.450 -14.895 1.00 0.00 62 GLU A N 5
ATOM 4890 C CA . GLU A 1 83 ? -7.670 12.266 -15.667 1.00 0.00 62 GLU A CA 5
ATOM 4891 C C . GLU A 1 83 ? -6.901 11.427 -16.669 1.00 0.00 62 GLU A C 5
ATOM 4892 O O . GLU A 1 83 ? -6.737 11.819 -17.827 1.00 0.00 62 GLU A O 5
ATOM 4904 N N . THR A 1 84 ? -6.434 10.274 -16.235 1.00 0.00 63 THR A N 5
ATOM 4905 C CA . THR A 1 84 ? -5.675 9.401 -17.100 1.00 0.00 63 THR A CA 5
ATOM 4906 C C . THR A 1 84 ? -6.601 8.505 -17.904 1.00 0.00 63 THR A C 5
ATOM 4907 O O . THR A 1 84 ? -7.049 7.455 -17.425 1.00 0.00 63 THR A O 5
ATOM 4918 N N . ASN A 1 85 ? -6.913 8.921 -19.114 1.00 0.00 64 ASN A N 5
ATOM 4919 C CA . ASN A 1 85 ? -7.784 8.141 -19.968 1.00 0.00 64 ASN A CA 5
ATOM 4920 C C . ASN A 1 85 ? -6.949 7.260 -20.878 1.00 0.00 64 ASN A C 5
ATOM 4921 O O . ASN A 1 85 ? -6.413 7.723 -21.883 1.00 0.00 64 ASN A O 5
ATOM 4932 N N . LEU A 1 86 ? -6.818 6.004 -20.508 1.00 0.00 65 LEU A N 5
ATOM 4933 C CA . LEU A 1 86 ? -6.053 5.046 -21.299 1.00 0.00 65 LEU A CA 5
ATOM 4934 C C . LEU A 1 86 ? -6.970 4.315 -22.257 1.00 0.00 65 LEU A C 5
ATOM 4935 O O . LEU A 1 86 ? -6.520 3.560 -23.126 1.00 0.00 65 LEU A O 5
ATOM 4951 N N . GLY A 1 87 ? -8.250 4.555 -22.100 1.00 0.00 66 GLY A N 5
ATOM 4952 C CA . GLY A 1 87 ? -9.237 3.928 -22.923 1.00 0.00 66 GLY A CA 5
ATOM 4953 C C . GLY A 1 87 ? -10.516 3.724 -22.167 1.00 0.00 66 GLY A C 5
ATOM 4954 O O . GLY A 1 87 ? -10.622 4.111 -20.997 1.00 0.00 66 GLY A O 5
ATOM 4958 N N . VAL A 1 88 ? -11.491 3.135 -22.814 1.00 0.00 67 VAL A N 5
ATOM 4959 C CA . VAL A 1 88 ? -12.766 2.878 -22.182 1.00 0.00 67 VAL A CA 5
ATOM 4960 C C . VAL A 1 88 ? -12.823 1.475 -21.592 1.00 0.00 67 VAL A C 5
ATOM 4961 O O . VAL A 1 88 ? -12.673 0.476 -22.304 1.00 0.00 67 VAL A O 5
ATOM 4974 N N . ILE A 1 89 ? -13.024 1.399 -20.295 1.00 0.00 68 ILE A N 5
ATOM 4975 C CA . ILE A 1 89 ? -13.139 0.126 -19.627 1.00 0.00 68 ILE A CA 5
ATOM 4976 C C . ILE A 1 89 ? -14.598 -0.316 -19.607 1.00 0.00 68 ILE A C 5
ATOM 4977 O O . ILE A 1 89 ? -15.451 0.332 -19.001 1.00 0.00 68 ILE A O 5
ATOM 4993 N N . THR A 1 90 ? -14.896 -1.389 -20.296 1.00 0.00 69 THR A N 5
ATOM 4994 C CA . THR A 1 90 ? -16.248 -1.861 -20.349 1.00 0.00 69 THR A CA 5
ATOM 4995 C C . THR A 1 90 ? -16.434 -3.053 -19.423 1.00 0.00 69 THR A C 5
ATOM 4996 O O . THR A 1 90 ? -15.930 -4.147 -19.686 1.00 0.00 69 THR A O 5
ATOM 5007 N N . ASN A 1 91 ? -17.140 -2.833 -18.337 1.00 0.00 70 ASN A N 5
ATOM 5008 C CA . ASN A 1 91 ? -17.414 -3.887 -17.386 1.00 0.00 70 ASN A CA 5
ATOM 5009 C C . ASN A 1 91 ? -18.760 -4.493 -17.682 1.00 0.00 70 ASN A C 5
ATOM 5010 O O . ASN A 1 91 ? -18.804 -5.603 -18.234 1.00 0.00 70 ASN A O 5
ATOM 5021 N N . MET A 1 22 ? 1.795 -6.291 -10.845 1.00 0.00 1 MET A N 6
ATOM 5022 C CA . MET A 1 22 ? 2.372 -6.477 -9.502 1.00 0.00 1 MET A CA 6
ATOM 5023 C C . MET A 1 22 ? 1.618 -5.648 -8.483 1.00 0.00 1 MET A C 6
ATOM 5024 O O . MET A 1 22 ? 1.558 -4.418 -8.591 1.00 0.00 1 MET A O 6
ATOM 5038 N N . GLY A 1 23 ? 1.039 -6.318 -7.498 1.00 0.00 2 GLY A N 6
ATOM 5039 C CA . GLY A 1 23 ? 0.296 -5.626 -6.471 1.00 0.00 2 GLY A CA 6
ATOM 5040 C C . GLY A 1 23 ? -1.188 -5.890 -6.573 1.00 0.00 2 GLY A C 6
ATOM 5041 O O . GLY A 1 23 ? -1.871 -5.336 -7.442 1.00 0.00 2 GLY A O 6
ATOM 5045 N N . LYS A 1 24 ? -1.689 -6.756 -5.709 1.00 0.00 3 LYS A N 6
ATOM 5046 C CA . LYS A 1 24 ? -3.102 -7.081 -5.707 1.00 0.00 3 LYS A CA 6
ATOM 5047 C C . LYS A 1 24 ? -3.926 -5.904 -5.200 1.00 0.00 3 LYS A C 6
ATOM 5048 O O . LYS A 1 24 ? -3.714 -5.417 -4.091 1.00 0.00 3 LYS A O 6
ATOM 5067 N N . ALA A 1 25 ? -4.871 -5.457 -6.013 1.00 0.00 4 ALA A N 6
ATOM 5068 C CA . ALA A 1 25 ? -5.740 -4.356 -5.632 1.00 0.00 4 ALA A CA 6
ATOM 5069 C C . ALA A 1 25 ? -6.910 -4.872 -4.824 1.00 0.00 4 ALA A C 6
ATOM 5070 O O . ALA A 1 25 ? -7.857 -5.453 -5.372 1.00 0.00 4 ALA A O 6
ATOM 5077 N N . TYR A 1 26 ? -6.824 -4.687 -3.531 1.00 0.00 5 TYR A N 6
ATOM 5078 C CA . TYR A 1 26 ? -7.835 -5.141 -2.608 1.00 0.00 5 TYR A CA 6
ATOM 5079 C C . TYR A 1 26 ? -8.727 -3.997 -2.134 1.00 0.00 5 TYR A C 6
ATOM 5080 O O . TYR A 1 26 ? -8.257 -2.893 -1.873 1.00 0.00 5 TYR A O 6
ATOM 5098 N N . TYR A 1 27 ? -10.014 -4.254 -2.069 1.00 0.00 6 TYR A N 6
ATOM 5099 C CA . TYR A 1 27 ? -10.942 -3.293 -1.540 1.00 0.00 6 TYR A CA 6
ATOM 5100 C C . TYR A 1 27 ? -12.090 -4.017 -0.855 1.00 0.00 6 TYR A C 6
ATOM 5101 O O . TYR A 1 27 ? -12.716 -4.902 -1.442 1.00 0.00 6 TYR A O 6
ATOM 5119 N N . ASP A 1 28 ? -12.327 -3.684 0.391 1.00 0.00 7 ASP A N 6
ATOM 5120 C CA . ASP A 1 28 ? -13.412 -4.288 1.130 1.00 0.00 7 ASP A CA 6
ATOM 5121 C C . ASP A 1 28 ? -14.641 -3.414 1.086 1.00 0.00 7 ASP A C 6
ATOM 5122 O O . ASP A 1 28 ? -14.551 -2.187 1.018 1.00 0.00 7 ASP A O 6
ATOM 5131 N N . ILE A 1 29 ? -15.784 -4.044 1.096 1.00 0.00 8 ILE A N 6
ATOM 5132 C CA . ILE A 1 29 ? -17.030 -3.333 1.064 1.00 0.00 8 ILE A CA 6
ATOM 5133 C C . ILE A 1 29 ? -17.662 -3.309 2.434 1.00 0.00 8 ILE A C 6
ATOM 5134 O O . ILE A 1 29 ? -17.531 -4.261 3.212 1.00 0.00 8 ILE A O 6
ATOM 5150 N N . VAL A 1 30 ? -18.331 -2.230 2.733 1.00 0.00 9 VAL A N 6
ATOM 5151 C CA . VAL A 1 30 ? -18.977 -2.064 4.017 1.00 0.00 9 VAL A CA 6
ATOM 5152 C C . VAL A 1 30 ? -20.480 -2.084 3.815 1.00 0.00 9 VAL A C 6
ATOM 5153 O O . VAL A 1 30 ? -20.999 -1.386 2.949 1.00 0.00 9 VAL A O 6
ATOM 5166 N N . GLY A 1 31 ? -21.179 -2.863 4.615 1.00 0.00 10 GLY A N 6
ATOM 5167 C CA . GLY A 1 31 ? -22.601 -2.983 4.432 1.00 0.00 10 GLY A CA 6
ATOM 5168 C C . GLY A 1 31 ? -23.374 -2.338 5.543 1.00 0.00 10 GLY A C 6
ATOM 5169 O O . GLY A 1 31 ? -23.308 -2.763 6.695 1.00 0.00 10 GLY A O 6
ATOM 5173 N N . SER A 1 32 ? -24.091 -1.298 5.195 1.00 0.00 11 SER A N 6
ATOM 5174 C CA . SER A 1 32 ? -24.894 -0.553 6.136 1.00 0.00 11 SER A CA 6
ATOM 5175 C C . SER A 1 32 ? -26.099 0.052 5.415 1.00 0.00 11 SER A C 6
ATOM 5176 O O . SER A 1 32 ? -25.946 0.738 4.404 1.00 0.00 11 SER A O 6
ATOM 5184 N N . ASP A 1 33 ? -27.289 -0.204 5.935 1.00 0.00 12 ASP A N 6
ATOM 5185 C CA . ASP A 1 33 ? -28.529 0.258 5.312 1.00 0.00 12 ASP A CA 6
ATOM 5186 C C . ASP A 1 33 ? -28.715 1.780 5.362 1.00 0.00 12 ASP A C 6
ATOM 5187 O O . ASP A 1 33 ? -29.656 2.298 4.780 1.00 0.00 12 ASP A O 6
ATOM 5196 N N . ASN A 1 34 ? -27.859 2.499 6.060 1.00 0.00 13 ASN A N 6
ATOM 5197 C CA . ASN A 1 34 ? -27.978 3.961 6.040 1.00 0.00 13 ASN A CA 6
ATOM 5198 C C . ASN A 1 34 ? -26.800 4.602 5.323 1.00 0.00 13 ASN A C 6
ATOM 5199 O O . ASN A 1 34 ? -26.955 5.612 4.637 1.00 0.00 13 ASN A O 6
ATOM 5210 N N . ARG A 1 35 ? -25.640 3.987 5.439 1.00 0.00 14 ARG A N 6
ATOM 5211 C CA . ARG A 1 35 ? -24.428 4.498 4.813 1.00 0.00 14 ARG A CA 6
ATOM 5212 C C . ARG A 1 35 ? -23.633 3.341 4.256 1.00 0.00 14 ARG A C 6
ATOM 5213 O O . ARG A 1 35 ? -22.954 2.641 4.998 1.00 0.00 14 ARG A O 6
ATOM 5234 N N . TRP A 1 36 ? -23.700 3.138 2.975 1.00 0.00 15 TRP A N 6
ATOM 5235 C CA . TRP A 1 36 ? -23.014 2.027 2.370 1.00 0.00 15 TRP A CA 6
ATOM 5236 C C . TRP A 1 36 ? -21.710 2.528 1.752 1.00 0.00 15 TRP A C 6
ATOM 5237 O O . TRP A 1 36 ? -21.709 3.495 0.998 1.00 0.00 15 TRP A O 6
ATOM 5258 N N . GLY A 1 37 ? -20.604 1.878 2.077 1.00 0.00 16 GLY A N 6
ATOM 5259 C CA . GLY A 1 37 ? -19.319 2.372 1.622 1.00 0.00 16 GLY A CA 6
ATOM 5260 C C . GLY A 1 37 ? -18.439 1.332 0.959 1.00 0.00 16 GLY A C 6
ATOM 5261 O O . GLY A 1 37 ? -18.425 0.164 1.355 1.00 0.00 16 GLY A O 6
ATOM 5265 N N . ILE A 1 38 ? -17.720 1.765 -0.063 1.00 0.00 17 ILE A N 6
ATOM 5266 C CA . ILE A 1 38 ? -16.752 0.934 -0.754 1.00 0.00 17 ILE A CA 6
ATOM 5267 C C . ILE A 1 38 ? -15.359 1.439 -0.380 1.00 0.00 17 ILE A C 6
ATOM 5268 O O . ILE A 1 38 ? -14.992 2.560 -0.742 1.00 0.00 17 ILE A O 6
ATOM 5284 N N . ARG A 1 39 ? -14.587 0.633 0.335 1.00 0.00 18 ARG A N 6
ATOM 5285 C CA . ARG A 1 39 ? -13.290 1.087 0.826 1.00 0.00 18 ARG A CA 6
ATOM 5286 C C . ARG A 1 39 ? -12.139 0.340 0.156 1.00 0.00 18 ARG A C 6
ATOM 5287 O O . ARG A 1 39 ? -11.952 -0.852 0.379 1.00 0.00 18 ARG A O 6
ATOM 5308 N N . HIS A 1 40 ? -11.369 1.035 -0.662 1.00 0.00 19 HIS A N 6
ATOM 5309 C CA . HIS A 1 40 ? -10.199 0.426 -1.272 1.00 0.00 19 HIS A CA 6
ATOM 5310 C C . HIS A 1 40 ? -9.019 0.504 -0.341 1.00 0.00 19 HIS A C 6
ATOM 5311 O O . HIS A 1 40 ? -8.355 1.539 -0.251 1.00 0.00 19 HIS A O 6
ATOM 5325 N N . ASP A 1 41 ? -8.754 -0.581 0.351 1.00 0.00 20 ASP A N 6
ATOM 5326 C CA . ASP A 1 41 ? -7.632 -0.622 1.250 1.00 0.00 20 ASP A CA 6
ATOM 5327 C C . ASP A 1 41 ? -6.386 -0.880 0.443 1.00 0.00 20 ASP A C 6
ATOM 5328 O O . ASP A 1 41 ? -6.271 -1.895 -0.236 1.00 0.00 20 ASP A O 6
ATOM 5337 N N . ASP A 1 42 ? -5.464 0.039 0.502 1.00 0.00 21 ASP A N 6
ATOM 5338 C CA . ASP A 1 42 ? -4.255 -0.046 -0.288 1.00 0.00 21 ASP A CA 6
ATOM 5339 C C . ASP A 1 42 ? -3.282 -1.078 0.282 1.00 0.00 21 ASP A C 6
ATOM 5340 O O . ASP A 1 42 ? -2.206 -1.316 -0.282 1.00 0.00 21 ASP A O 6
ATOM 5349 N N . ASP A 1 43 ? -3.667 -1.686 1.393 1.00 0.00 22 ASP A N 6
ATOM 5350 C CA . ASP A 1 43 ? -2.906 -2.768 1.982 1.00 0.00 22 ASP A CA 6
ATOM 5351 C C . ASP A 1 43 ? -3.804 -3.987 2.074 1.00 0.00 22 ASP A C 6
ATOM 5352 O O . ASP A 1 43 ? -4.959 -3.870 2.481 1.00 0.00 22 ASP A O 6
ATOM 5361 N N . PRO A 1 44 ? -3.316 -5.172 1.689 1.00 0.00 23 PRO A N 6
ATOM 5362 C CA . PRO A 1 44 ? -4.120 -6.389 1.731 1.00 0.00 23 PRO A CA 6
ATOM 5363 C C . PRO A 1 44 ? -4.373 -6.873 3.163 1.00 0.00 23 PRO A C 6
ATOM 5364 O O . PRO A 1 44 ? -3.715 -7.799 3.649 1.00 0.00 23 PRO A O 6
ATOM 5375 N N . THR A 1 45 ? -5.309 -6.218 3.836 1.00 0.00 24 THR A N 6
ATOM 5376 C CA . THR A 1 45 ? -5.694 -6.582 5.187 1.00 0.00 24 THR A CA 6
ATOM 5377 C C . THR A 1 45 ? -6.501 -7.873 5.185 1.00 0.00 24 THR A C 6
ATOM 5378 O O . THR A 1 45 ? -6.353 -8.724 6.061 1.00 0.00 24 THR A O 6
ATOM 5389 N N . GLY A 1 46 ? -7.332 -8.012 4.181 1.00 0.00 25 GLY A N 6
ATOM 5390 C CA . GLY A 1 46 ? -8.116 -9.204 4.007 1.00 0.00 25 GLY A CA 6
ATOM 5391 C C . GLY A 1 46 ? -8.063 -9.637 2.574 1.00 0.00 25 GLY A C 6
ATOM 5392 O O . GLY A 1 46 ? -9.057 -9.551 1.855 1.00 0.00 25 GLY A O 6
ATOM 5396 N N . ASP A 1 47 ? -6.894 -10.110 2.162 1.00 0.00 26 ASP A N 6
ATOM 5397 C CA . ASP A 1 47 ? -6.634 -10.449 0.775 1.00 0.00 26 ASP A CA 6
ATOM 5398 C C . ASP A 1 47 ? -7.640 -11.445 0.232 1.00 0.00 26 ASP A C 6
ATOM 5399 O O . ASP A 1 47 ? -7.951 -12.459 0.864 1.00 0.00 26 ASP A O 6
ATOM 5408 N N . TYR A 1 48 ? -8.132 -11.142 -0.942 1.00 0.00 27 TYR A N 6
ATOM 5409 C CA . TYR A 1 48 ? -9.145 -11.930 -1.599 1.00 0.00 27 TYR A CA 6
ATOM 5410 C C . TYR A 1 48 ? -8.572 -13.098 -2.362 1.00 0.00 27 TYR A C 6
ATOM 5411 O O . TYR A 1 48 ? -7.524 -12.986 -3.006 1.00 0.00 27 TYR A O 6
ATOM 5429 N N . SER A 1 49 ? -9.273 -14.218 -2.285 1.00 0.00 28 SER A N 6
ATOM 5430 C CA . SER A 1 49 ? -8.919 -15.398 -3.033 1.00 0.00 28 SER A CA 6
ATOM 5431 C C . SER A 1 49 ? -9.193 -15.157 -4.517 1.00 0.00 28 SER A C 6
ATOM 5432 O O . SER A 1 49 ? -8.576 -15.772 -5.387 1.00 0.00 28 SER A O 6
ATOM 5440 N N . SER A 1 50 ? -10.129 -14.252 -4.790 1.00 0.00 29 SER A N 6
ATOM 5441 C CA . SER A 1 50 ? -10.486 -13.914 -6.144 1.00 0.00 29 SER A CA 6
ATOM 5442 C C . SER A 1 50 ? -10.992 -12.473 -6.231 1.00 0.00 29 SER A C 6
ATOM 5443 O O . SER A 1 50 ? -11.667 -11.979 -5.323 1.00 0.00 29 SER A O 6
ATOM 5451 N N . LYS A 1 51 ? -10.649 -11.804 -7.314 1.00 0.00 30 LYS A N 6
ATOM 5452 C CA . LYS A 1 51 ? -11.122 -10.451 -7.566 1.00 0.00 30 LYS A CA 6
ATOM 5453 C C . LYS A 1 51 ? -12.584 -10.438 -7.907 1.00 0.00 30 LYS A C 6
ATOM 5454 O O . LYS A 1 51 ? -13.296 -9.508 -7.558 1.00 0.00 30 LYS A O 6
ATOM 5473 N N . GLU A 1 52 ? -13.038 -11.481 -8.583 1.00 0.00 31 GLU A N 6
ATOM 5474 C CA . GLU A 1 52 ? -14.415 -11.559 -8.994 1.00 0.00 31 GLU A CA 6
ATOM 5475 C C . GLU A 1 52 ? -15.318 -11.592 -7.781 1.00 0.00 31 GLU A C 6
ATOM 5476 O O . GLU A 1 52 ? -16.393 -11.071 -7.822 1.00 0.00 31 GLU A O 6
ATOM 5488 N N . ALA A 1 53 ? -14.864 -12.210 -6.693 1.00 0.00 32 ALA A N 6
ATOM 5489 C CA . ALA A 1 53 ? -15.657 -12.238 -5.476 1.00 0.00 32 ALA A CA 6
ATOM 5490 C C . ALA A 1 53 ? -15.837 -10.839 -4.947 1.00 0.00 32 ALA A C 6
ATOM 5491 O O . ALA A 1 53 ? -16.920 -10.463 -4.516 1.00 0.00 32 ALA A O 6
ATOM 5498 N N . ALA A 1 54 ? -14.770 -10.059 -5.013 1.00 0.00 33 ALA A N 6
ATOM 5499 C CA . ALA A 1 54 ? -14.812 -8.697 -4.545 1.00 0.00 33 ALA A CA 6
ATOM 5500 C C . ALA A 1 54 ? -15.656 -7.849 -5.469 1.00 0.00 33 ALA A C 6
ATOM 5501 O O . ALA A 1 54 ? -16.600 -7.213 -5.034 1.00 0.00 33 ALA A O 6
ATOM 5508 N N . PHE A 1 55 ? -15.337 -7.884 -6.757 1.00 0.00 34 PHE A N 6
ATOM 5509 C CA . PHE A 1 55 ? -16.053 -7.088 -7.732 1.00 0.00 34 PHE A CA 6
ATOM 5510 C C . PHE A 1 55 ? -17.517 -7.478 -7.856 1.00 0.00 34 PHE A C 6
ATOM 5511 O O . PHE A 1 55 ? -18.394 -6.610 -7.891 1.00 0.00 34 PHE A O 6
ATOM 5528 N N . GLU A 1 56 ? -17.786 -8.779 -7.923 1.00 0.00 35 GLU A N 6
ATOM 5529 C CA . GLU A 1 56 ? -19.145 -9.260 -8.054 1.00 0.00 35 GLU A CA 6
ATOM 5530 C C . GLU A 1 56 ? -19.985 -8.846 -6.862 1.00 0.00 35 GLU A C 6
ATOM 5531 O O . GLU A 1 56 ? -21.075 -8.296 -7.021 1.00 0.00 35 GLU A O 6
ATOM 5543 N N . ALA A 1 57 ? -19.471 -9.095 -5.667 1.00 0.00 36 ALA A N 6
ATOM 5544 C CA . ALA A 1 57 ? -20.193 -8.747 -4.458 1.00 0.00 36 ALA A CA 6
ATOM 5545 C C . ALA A 1 57 ? -20.335 -7.245 -4.318 1.00 0.00 36 ALA A C 6
ATOM 5546 O O . ALA A 1 57 ? -21.391 -6.747 -3.943 1.00 0.00 36 ALA A O 6
ATOM 5553 N N . ALA A 1 58 ? -19.265 -6.529 -4.624 1.00 0.00 37 ALA A N 6
ATOM 5554 C CA . ALA A 1 58 ? -19.254 -5.086 -4.518 1.00 0.00 37 ALA A CA 6
ATOM 5555 C C . ALA A 1 58 ? -20.283 -4.440 -5.427 1.00 0.00 37 ALA A C 6
ATOM 5556 O O . ALA A 1 58 ? -21.033 -3.568 -4.990 1.00 0.00 37 ALA A O 6
ATOM 5563 N N . CYS A 1 59 ? -20.337 -4.870 -6.691 1.00 0.00 38 CYS A N 6
ATOM 5564 C CA . CYS A 1 59 ? -21.301 -4.298 -7.612 1.00 0.00 38 CYS A CA 6
ATOM 5565 C C . CYS A 1 59 ? -22.724 -4.640 -7.165 1.00 0.00 38 CYS A C 6
ATOM 5566 O O . CYS A 1 59 ? -23.638 -3.820 -7.271 1.00 0.00 38 CYS A O 6
ATOM 5574 N N . ALA A 1 60 ? -22.897 -5.863 -6.644 1.00 0.00 39 ALA A N 6
ATOM 5575 C CA . ALA A 1 60 ? -24.189 -6.309 -6.146 1.00 0.00 39 ALA A CA 6
ATOM 5576 C C . ALA A 1 60 ? -24.621 -5.464 -4.956 1.00 0.00 39 ALA A C 6
ATOM 5577 O O . ALA A 1 60 ? -25.766 -5.004 -4.878 1.00 0.00 39 ALA A O 6
ATOM 5584 N N . ALA A 1 61 ? -23.688 -5.250 -4.045 1.00 0.00 40 ALA A N 6
ATOM 5585 C CA . ALA A 1 61 ? -23.931 -4.446 -2.854 1.00 0.00 40 ALA A CA 6
ATOM 5586 C C . ALA A 1 61 ? -24.255 -3.007 -3.220 1.00 0.00 40 ALA A C 6
ATOM 5587 O O . ALA A 1 61 ? -25.176 -2.410 -2.659 1.00 0.00 40 ALA A O 6
ATOM 5594 N N . ALA A 1 62 ? -23.513 -2.461 -4.171 1.00 0.00 41 ALA A N 6
ATOM 5595 C CA . ALA A 1 62 ? -23.731 -1.095 -4.620 1.00 0.00 41 ALA A CA 6
ATOM 5596 C C . ALA A 1 62 ? -25.084 -0.957 -5.281 1.00 0.00 41 ALA A C 6
ATOM 5597 O O . ALA A 1 62 ? -25.771 0.050 -5.098 1.00 0.00 41 ALA A O 6
ATOM 5604 N N . SER A 1 63 ? -25.475 -1.975 -6.044 1.00 0.00 42 SER A N 6
ATOM 5605 C CA . SER A 1 63 ? -26.770 -1.964 -6.682 1.00 0.00 42 SER A CA 6
ATOM 5606 C C . SER A 1 63 ? -27.869 -1.911 -5.623 1.00 0.00 42 SER A C 6
ATOM 5607 O O . SER A 1 63 ? -28.766 -1.091 -5.694 1.00 0.00 42 SER A O 6
ATOM 5615 N N . ASN A 1 64 ? -27.746 -2.762 -4.603 1.00 0.00 43 ASN A N 6
ATOM 5616 C CA . ASN A 1 64 ? -28.717 -2.798 -3.505 1.00 0.00 43 ASN A CA 6
ATOM 5617 C C . ASN A 1 64 ? -28.746 -1.476 -2.770 1.00 0.00 43 ASN A C 6
ATOM 5618 O O . ASN A 1 64 ? -29.818 -0.966 -2.430 1.00 0.00 43 ASN A O 6
ATOM 5629 N N . ALA A 1 65 ? -27.569 -0.918 -2.543 1.00 0.00 44 ALA A N 6
ATOM 5630 C CA . ALA A 1 65 ? -27.450 0.338 -1.847 1.00 0.00 44 ALA A CA 6
ATOM 5631 C C . ALA A 1 65 ? -28.176 1.457 -2.589 1.00 0.00 44 ALA A C 6
ATOM 5632 O O . ALA A 1 65 ? -29.016 2.147 -2.014 1.00 0.00 44 ALA A O 6
ATOM 5639 N N . ILE A 1 66 ? -27.892 1.596 -3.879 1.00 0.00 45 ILE A N 6
ATOM 5640 C CA . ILE A 1 66 ? -28.494 2.661 -4.672 1.00 0.00 45 ILE A CA 6
ATOM 5641 C C . ILE A 1 66 ? -29.994 2.430 -4.865 1.00 0.00 45 ILE A C 6
ATOM 5642 O O . ILE A 1 66 ? -30.766 3.386 -4.950 1.00 0.00 45 ILE A O 6
ATOM 5658 N N . LYS A 1 67 ? -30.407 1.162 -4.919 1.00 0.00 46 LYS A N 6
ATOM 5659 C CA . LYS A 1 67 ? -31.823 0.839 -5.102 1.00 0.00 46 LYS A CA 6
ATOM 5660 C C . LYS A 1 67 ? -32.671 1.355 -3.944 1.00 0.00 46 LYS A C 6
ATOM 5661 O O . LYS A 1 67 ? -33.749 1.909 -4.156 1.00 0.00 46 LYS A O 6
ATOM 5680 N N . PHE A 1 68 ? -32.180 1.185 -2.723 1.00 0.00 47 PHE A N 6
ATOM 5681 C CA . PHE A 1 68 ? -32.935 1.599 -1.546 1.00 0.00 47 PHE A CA 6
ATOM 5682 C C . PHE A 1 68 ? -32.637 3.058 -1.184 1.00 0.00 47 PHE A C 6
ATOM 5683 O O . PHE A 1 68 ? -33.218 3.610 -0.253 1.00 0.00 47 PHE A O 6
ATOM 5700 N N . GLY A 1 69 ? -31.734 3.678 -1.922 1.00 0.00 48 GLY A N 6
ATOM 5701 C CA . GLY A 1 69 ? -31.395 5.061 -1.650 1.00 0.00 48 GLY A CA 6
ATOM 5702 C C . GLY A 1 69 ? -30.371 5.199 -0.553 1.00 0.00 48 GLY A C 6
ATOM 5703 O O . GLY A 1 69 ? -30.219 6.270 0.041 1.00 0.00 48 GLY A O 6
ATOM 5707 N N . HIS A 1 70 ? -29.684 4.108 -0.268 1.00 0.00 49 HIS A N 6
ATOM 5708 C CA . HIS A 1 70 ? -28.616 4.109 0.716 1.00 0.00 49 HIS A CA 6
ATOM 5709 C C . HIS A 1 70 ? -27.483 4.953 0.167 1.00 0.00 49 HIS A C 6
ATOM 5710 O O . HIS A 1 70 ? -27.138 4.808 -1.009 1.00 0.00 49 HIS A O 6
ATOM 5724 N N . GLU A 1 71 ? -26.913 5.849 0.975 1.00 0.00 50 GLU A N 6
ATOM 5725 C CA . GLU A 1 71 ? -25.798 6.643 0.478 1.00 0.00 50 GLU A CA 6
ATOM 5726 C C . GLU A 1 71 ? -24.658 5.729 0.109 1.00 0.00 50 GLU A C 6
ATOM 5727 O O . GLU A 1 71 ? -24.270 4.873 0.902 1.00 0.00 50 GLU A O 6
ATOM 5739 N N . VAL A 1 72 ? -24.122 5.905 -1.067 1.00 0.00 51 VAL A N 6
ATOM 5740 C CA . VAL A 1 72 ? -23.012 5.110 -1.500 1.00 0.00 51 VAL A CA 6
ATOM 5741 C C . VAL A 1 72 ? -21.744 5.937 -1.408 1.00 0.00 51 VAL A C 6
ATOM 5742 O O . VAL A 1 72 ? -21.601 6.956 -2.087 1.00 0.00 51 VAL A O 6
ATOM 5755 N N . ARG A 1 73 ? -20.851 5.532 -0.543 1.00 0.00 52 ARG A N 6
ATOM 5756 C CA . ARG A 1 73 ? -19.595 6.214 -0.398 1.00 0.00 52 ARG A CA 6
ATOM 5757 C C . ARG A 1 73 ? -18.547 5.431 -1.125 1.00 0.00 52 ARG A C 6
ATOM 5758 O O . ARG A 1 73 ? -18.369 4.248 -0.870 1.00 0.00 52 ARG A O 6
ATOM 5779 N N . ILE A 1 74 ? -17.862 6.063 -2.025 1.00 0.00 53 ILE A N 6
ATOM 5780 C CA . ILE A 1 74 ? -16.853 5.388 -2.763 1.00 0.00 53 ILE A CA 6
ATOM 5781 C C . ILE A 1 74 ? -15.542 6.010 -2.423 1.00 0.00 53 ILE A C 6
ATOM 5782 O O . ILE A 1 74 ? -15.290 7.166 -2.764 1.00 0.00 53 ILE A O 6
ATOM 5798 N N . THR A 1 75 ? -14.729 5.285 -1.726 1.00 0.00 54 THR A N 6
ATOM 5799 C CA . THR A 1 75 ? -13.462 5.789 -1.351 1.00 0.00 54 THR A CA 6
ATOM 5800 C C . THR A 1 75 ? -12.365 4.897 -1.919 1.00 0.00 54 THR A C 6
ATOM 5801 O O . THR A 1 75 ? -12.028 3.841 -1.362 1.00 0.00 54 THR A O 6
ATOM 5812 N N . VAL A 1 76 ? -11.831 5.319 -3.052 1.00 0.00 55 VAL A N 6
ATOM 5813 C CA . VAL A 1 76 ? -10.823 4.554 -3.764 1.00 0.00 55 VAL A CA 6
ATOM 5814 C C . VAL A 1 76 ? -9.526 5.350 -3.985 1.00 0.00 55 VAL A C 6
ATOM 5815 O O . VAL A 1 76 ? -9.386 6.066 -4.974 1.00 0.00 55 VAL A O 6
ATOM 5828 N N . PRO A 1 77 ? -8.573 5.263 -3.041 1.00 0.00 56 PRO A N 6
ATOM 5829 C CA . PRO A 1 77 ? -7.270 5.904 -3.182 1.00 0.00 56 PRO A CA 6
ATOM 5830 C C . PRO A 1 77 ? -6.444 5.226 -4.281 1.00 0.00 56 PRO A C 6
ATOM 5831 O O . PRO A 1 77 ? -6.506 4.000 -4.445 1.00 0.00 56 PRO A O 6
ATOM 5842 N N . GLY A 1 78 ? -5.689 6.012 -5.028 1.00 0.00 57 GLY A N 6
ATOM 5843 C CA . GLY A 1 78 ? -4.861 5.463 -6.067 1.00 0.00 57 GLY A CA 6
ATOM 5844 C C . GLY A 1 78 ? -4.612 6.471 -7.141 1.00 0.00 57 GLY A C 6
ATOM 5845 O O . GLY A 1 78 ? -5.305 7.486 -7.208 1.00 0.00 57 GLY A O 6
ATOM 5849 N N . ASN A 1 79 ? -3.639 6.218 -7.973 1.00 0.00 58 ASN A N 6
ATOM 5850 C CA . ASN A 1 79 ? -3.326 7.137 -9.039 1.00 0.00 58 ASN A CA 6
ATOM 5851 C C . ASN A 1 79 ? -4.222 6.909 -10.244 1.00 0.00 58 ASN A C 6
ATOM 5852 O O . ASN A 1 79 ? -4.690 5.798 -10.481 1.00 0.00 58 ASN A O 6
ATOM 5863 N N . ASP A 1 80 ? -4.495 7.980 -10.967 1.00 0.00 59 ASP A N 6
ATOM 5864 C CA . ASP A 1 80 ? -5.309 7.902 -12.182 1.00 0.00 59 ASP A CA 6
ATOM 5865 C C . ASP A 1 80 ? -4.574 7.082 -13.242 1.00 0.00 59 ASP A C 6
ATOM 5866 O O . ASP A 1 80 ? -4.900 5.925 -13.485 1.00 0.00 59 ASP A O 6
ATOM 5875 N N . GLY A 1 81 ? -3.588 7.711 -13.884 1.00 0.00 60 GLY A N 6
ATOM 5876 C CA . GLY A 1 81 ? -2.752 7.020 -14.864 1.00 0.00 60 GLY A CA 6
ATOM 5877 C C . GLY A 1 81 ? -3.471 6.639 -16.140 1.00 0.00 60 GLY A C 6
ATOM 5878 O O . GLY A 1 81 ? -2.933 5.892 -16.961 1.00 0.00 60 GLY A O 6
ATOM 5882 N N . SER A 1 82 ? -4.669 7.142 -16.322 1.00 0.00 61 SER A N 6
ATOM 5883 C CA . SER A 1 82 ? -5.423 6.830 -17.512 1.00 0.00 61 SER A CA 6
ATOM 5884 C C . SER A 1 82 ? -5.267 7.931 -18.557 1.00 0.00 61 SER A C 6
ATOM 5885 O O . SER A 1 82 ? -4.742 7.698 -19.647 1.00 0.00 61 SER A O 6
ATOM 5893 N N . GLU A 1 83 ? -5.692 9.132 -18.213 1.00 0.00 62 GLU A N 6
ATOM 5894 C CA . GLU A 1 83 ? -5.645 10.248 -19.142 1.00 0.00 62 GLU A CA 6
ATOM 5895 C C . GLU A 1 83 ? -4.373 11.079 -18.987 1.00 0.00 62 GLU A C 6
ATOM 5896 O O . GLU A 1 83 ? -4.263 12.168 -19.528 1.00 0.00 62 GLU A O 6
ATOM 5908 N N . THR A 1 84 ? -3.414 10.552 -18.252 1.00 0.00 63 THR A N 6
ATOM 5909 C CA . THR A 1 84 ? -2.156 11.246 -18.050 1.00 0.00 63 THR A CA 6
ATOM 5910 C C . THR A 1 84 ? -1.109 10.806 -19.079 1.00 0.00 63 THR A C 6
ATOM 5911 O O . THR A 1 84 ? 0.034 11.259 -19.055 1.00 0.00 63 THR A O 6
ATOM 5922 N N . ASN A 1 85 ? -1.510 9.915 -19.975 1.00 0.00 64 ASN A N 6
ATOM 5923 C CA . ASN A 1 85 ? -0.621 9.420 -21.019 1.00 0.00 64 ASN A CA 6
ATOM 5924 C C . ASN A 1 85 ? -0.812 10.204 -22.308 1.00 0.00 64 ASN A C 6
ATOM 5925 O O . ASN A 1 85 ? -1.808 10.027 -23.010 1.00 0.00 64 ASN A O 6
ATOM 5936 N N . LEU A 1 86 ? 0.131 11.078 -22.606 1.00 0.00 65 LEU A N 6
ATOM 5937 C CA . LEU A 1 86 ? 0.078 11.879 -23.821 1.00 0.00 65 LEU A CA 6
ATOM 5938 C C . LEU A 1 86 ? 0.622 11.077 -24.992 1.00 0.00 65 LEU A C 6
ATOM 5939 O O . LEU A 1 86 ? 1.687 10.463 -24.893 1.00 0.00 65 LEU A O 6
ATOM 5955 N N . GLY A 1 87 ? -0.102 11.084 -26.099 1.00 0.00 66 GLY A N 6
ATOM 5956 C CA . GLY A 1 87 ? 0.324 10.324 -27.252 1.00 0.00 66 GLY A CA 6
ATOM 5957 C C . GLY A 1 87 ? -0.091 8.875 -27.139 1.00 0.00 66 GLY A C 6
ATOM 5958 O O . GLY A 1 87 ? 0.672 7.972 -27.486 1.00 0.00 66 GLY A O 6
ATOM 5962 N N . VAL A 1 88 ? -1.302 8.655 -26.657 1.00 0.00 67 VAL A N 6
ATOM 5963 C CA . VAL A 1 88 ? -1.814 7.312 -26.444 1.00 0.00 67 VAL A CA 6
ATOM 5964 C C . VAL A 1 88 ? -2.407 6.749 -27.735 1.00 0.00 67 VAL A C 6
ATOM 5965 O O . VAL A 1 88 ? -2.892 7.501 -28.586 1.00 0.00 67 VAL A O 6
ATOM 5978 N N . ILE A 1 89 ? -2.331 5.442 -27.898 1.00 0.00 68 ILE A N 6
ATOM 5979 C CA . ILE A 1 89 ? -2.914 4.800 -29.053 1.00 0.00 68 ILE A CA 6
ATOM 5980 C C . ILE A 1 89 ? -4.394 4.563 -28.818 1.00 0.00 68 ILE A C 6
ATOM 5981 O O . ILE A 1 89 ? -4.799 4.087 -27.754 1.00 0.00 68 ILE A O 6
ATOM 5997 N N . THR A 1 90 ? -5.196 4.922 -29.781 1.00 0.00 69 THR A N 6
ATOM 5998 C CA . THR A 1 90 ? -6.620 4.755 -29.659 1.00 0.00 69 THR A CA 6
ATOM 5999 C C . THR A 1 90 ? -7.183 4.045 -30.894 1.00 0.00 69 THR A C 6
ATOM 6000 O O . THR A 1 90 ? -8.361 3.680 -30.936 1.00 0.00 69 THR A O 6
ATOM 6011 N N . ASN A 1 91 ? -6.325 3.835 -31.879 1.00 0.00 70 ASN A N 6
ATOM 6012 C CA . ASN A 1 91 ? -6.699 3.155 -33.105 1.00 0.00 70 ASN A CA 6
ATOM 6013 C C . ASN A 1 91 ? -5.502 2.414 -33.651 1.00 0.00 70 ASN A C 6
ATOM 6014 O O . ASN A 1 91 ? -4.366 2.775 -33.273 1.00 0.00 70 ASN A O 6
ATOM 6025 N N . MET A 1 22 ? -2.295 -8.897 -12.467 1.00 0.00 1 MET A N 7
ATOM 6026 C CA . MET A 1 22 ? -0.842 -8.680 -12.302 1.00 0.00 1 MET A CA 7
ATOM 6027 C C . MET A 1 22 ? -0.556 -7.920 -11.010 1.00 0.00 1 MET A C 7
ATOM 6028 O O . MET A 1 22 ? 0.470 -7.245 -10.884 1.00 0.00 1 MET A O 7
ATOM 6042 N N . GLY A 1 23 ? -1.453 -8.048 -10.052 1.00 0.00 2 GLY A N 7
ATOM 6043 C CA . GLY A 1 23 ? -1.301 -7.364 -8.797 1.00 0.00 2 GLY A CA 7
ATOM 6044 C C . GLY A 1 23 ? -2.582 -7.389 -8.009 1.00 0.00 2 GLY A C 7
ATOM 6045 O O . GLY A 1 23 ? -3.670 -7.512 -8.591 1.00 0.00 2 GLY A O 7
ATOM 6049 N N . LYS A 1 24 ? -2.472 -7.295 -6.701 1.00 0.00 3 LYS A N 7
ATOM 6050 C CA . LYS A 1 24 ? -3.636 -7.333 -5.837 1.00 0.00 3 LYS A CA 7
ATOM 6051 C C . LYS A 1 24 ? -4.473 -6.077 -5.984 1.00 0.00 3 LYS A C 7
ATOM 6052 O O . LYS A 1 24 ? -3.943 -4.967 -6.099 1.00 0.00 3 LYS A O 7
ATOM 6071 N N . ALA A 1 25 ? -5.773 -6.262 -5.987 1.00 0.00 4 ALA A N 7
ATOM 6072 C CA . ALA A 1 25 ? -6.722 -5.174 -6.069 1.00 0.00 4 ALA A CA 7
ATOM 6073 C C . ALA A 1 25 ? -7.971 -5.555 -5.305 1.00 0.00 4 ALA A C 7
ATOM 6074 O O . ALA A 1 25 ? -8.942 -6.048 -5.873 1.00 0.00 4 ALA A O 7
ATOM 6081 N N . TYR A 1 26 ? -7.916 -5.376 -4.005 1.00 0.00 5 TYR A N 7
ATOM 6082 C CA . TYR A 1 26 ? -9.002 -5.755 -3.133 1.00 0.00 5 TYR A CA 7
ATOM 6083 C C . TYR A 1 26 ? -9.786 -4.548 -2.646 1.00 0.00 5 TYR A C 7
ATOM 6084 O O . TYR A 1 26 ? -9.219 -3.504 -2.312 1.00 0.00 5 TYR A O 7
ATOM 6102 N N . TYR A 1 27 ? -11.092 -4.688 -2.652 1.00 0.00 6 TYR A N 7
ATOM 6103 C CA . TYR A 1 27 ? -11.968 -3.682 -2.120 1.00 0.00 6 TYR A CA 7
ATOM 6104 C C . TYR A 1 27 ? -12.681 -4.225 -0.907 1.00 0.00 6 TYR A C 7
ATOM 6105 O O . TYR A 1 27 ? -13.419 -5.207 -0.993 1.00 0.00 6 TYR A O 7
ATOM 6123 N N . ASP A 1 28 ? -12.442 -3.604 0.215 1.00 0.00 7 ASP A N 7
ATOM 6124 C CA . ASP A 1 28 ? -13.044 -4.011 1.467 1.00 0.00 7 ASP A CA 7
ATOM 6125 C C . ASP A 1 28 ? -14.342 -3.255 1.656 1.00 0.00 7 ASP A C 7
ATOM 6126 O O . ASP A 1 28 ? -14.341 -2.060 1.908 1.00 0.00 7 ASP A O 7
ATOM 6135 N N . ILE A 1 29 ? -15.445 -3.950 1.518 1.00 0.00 8 ILE A N 7
ATOM 6136 C CA . ILE A 1 29 ? -16.742 -3.315 1.574 1.00 0.00 8 ILE A CA 7
ATOM 6137 C C . ILE A 1 29 ? -17.417 -3.505 2.914 1.00 0.00 8 ILE A C 7
ATOM 6138 O O . ILE A 1 29 ? -17.177 -4.489 3.622 1.00 0.00 8 ILE A O 7
ATOM 6154 N N . VAL A 1 30 ? -18.246 -2.549 3.262 1.00 0.00 9 VAL A N 7
ATOM 6155 C CA . VAL A 1 30 ? -19.000 -2.588 4.498 1.00 0.00 9 VAL A CA 7
ATOM 6156 C C . VAL A 1 30 ? -20.483 -2.636 4.181 1.00 0.00 9 VAL A C 7
ATOM 6157 O O . VAL A 1 30 ? -20.955 -1.928 3.288 1.00 0.00 9 VAL A O 7
ATOM 6170 N N . GLY A 1 31 ? -21.216 -3.462 4.903 1.00 0.00 10 GLY A N 7
ATOM 6171 C CA . GLY A 1 31 ? -22.607 -3.649 4.578 1.00 0.00 10 GLY A CA 7
ATOM 6172 C C . GLY A 1 31 ? -23.546 -3.079 5.605 1.00 0.00 10 GLY A C 7
ATOM 6173 O O . GLY A 1 31 ? -23.592 -3.525 6.752 1.00 0.00 10 GLY A O 7
ATOM 6177 N N . SER A 1 32 ? -24.277 -2.075 5.188 1.00 0.00 11 SER A N 7
ATOM 6178 C CA . SER A 1 32 ? -25.283 -1.438 5.999 1.00 0.00 11 SER A CA 7
ATOM 6179 C C . SER A 1 32 ? -26.358 -0.870 5.084 1.00 0.00 11 SER A C 7
ATOM 6180 O O . SER A 1 32 ? -26.080 0.013 4.279 1.00 0.00 11 SER A O 7
ATOM 6188 N N . ASP A 1 33 ? -27.575 -1.383 5.199 1.00 0.00 12 ASP A N 7
ATOM 6189 C CA . ASP A 1 33 ? -28.681 -0.968 4.328 1.00 0.00 12 ASP A CA 7
ATOM 6190 C C . ASP A 1 33 ? -29.210 0.439 4.651 1.00 0.00 12 ASP A C 7
ATOM 6191 O O . ASP A 1 33 ? -30.374 0.742 4.416 1.00 0.00 12 ASP A O 7
ATOM 6200 N N . ASN A 1 34 ? -28.353 1.289 5.166 1.00 0.00 13 ASN A N 7
ATOM 6201 C CA . ASN A 1 34 ? -28.706 2.683 5.396 1.00 0.00 13 ASN A CA 7
ATOM 6202 C C . ASN A 1 34 ? -27.578 3.583 4.925 1.00 0.00 13 ASN A C 7
ATOM 6203 O O . ASN A 1 34 ? -27.807 4.668 4.387 1.00 0.00 13 ASN A O 7
ATOM 6214 N N . ARG A 1 35 ? -26.370 3.105 5.099 1.00 0.00 14 ARG A N 7
ATOM 6215 C CA . ARG A 1 35 ? -25.199 3.768 4.613 1.00 0.00 14 ARG A CA 7
ATOM 6216 C C . ARG A 1 35 ? -24.253 2.724 4.125 1.00 0.00 14 ARG A C 7
ATOM 6217 O O . ARG A 1 35 ? -23.752 1.922 4.910 1.00 0.00 14 ARG A O 7
ATOM 6238 N N . TRP A 1 36 ? -24.007 2.720 2.869 1.00 0.00 15 TRP A N 7
ATOM 6239 C CA . TRP A 1 36 ? -23.210 1.698 2.295 1.00 0.00 15 TRP A CA 7
ATOM 6240 C C . TRP A 1 36 ? -21.896 2.282 1.805 1.00 0.00 15 TRP A C 7
ATOM 6241 O O . TRP A 1 36 ? -21.878 3.292 1.092 1.00 0.00 15 TRP A O 7
ATOM 6262 N N . GLY A 1 37 ? -20.795 1.653 2.187 1.00 0.00 16 GLY A N 7
ATOM 6263 C CA . GLY A 1 37 ? -19.504 2.210 1.873 1.00 0.00 16 GLY A CA 7
ATOM 6264 C C . GLY A 1 37 ? -18.615 1.308 1.047 1.00 0.00 16 GLY A C 7
ATOM 6265 O O . GLY A 1 37 ? -18.504 0.103 1.310 1.00 0.00 16 GLY A O 7
ATOM 6269 N N . ILE A 1 38 ? -17.983 1.895 0.042 1.00 0.00 17 ILE A N 7
ATOM 6270 C CA . ILE A 1 38 ? -17.016 1.197 -0.775 1.00 0.00 17 ILE A CA 7
ATOM 6271 C C . ILE A 1 38 ? -15.629 1.668 -0.368 1.00 0.00 17 ILE A C 7
ATOM 6272 O O . ILE A 1 38 ? -15.260 2.812 -0.607 1.00 0.00 17 ILE A O 7
ATOM 6288 N N . ARG A 1 39 ? -14.884 0.793 0.252 1.00 0.00 18 ARG A N 7
ATOM 6289 C CA . ARG A 1 39 ? -13.564 1.116 0.755 1.00 0.00 18 ARG A CA 7
ATOM 6290 C C . ARG A 1 39 ? -12.482 0.380 -0.025 1.00 0.00 18 ARG A C 7
ATOM 6291 O O . ARG A 1 39 ? -12.451 -0.850 -0.062 1.00 0.00 18 ARG A O 7
ATOM 6312 N N . HIS A 1 40 ? -11.604 1.124 -0.656 1.00 0.00 19 HIS A N 7
ATOM 6313 C CA . HIS A 1 40 ? -10.483 0.524 -1.359 1.00 0.00 19 HIS A CA 7
ATOM 6314 C C . HIS A 1 40 ? -9.424 0.139 -0.346 1.00 0.00 19 HIS A C 7
ATOM 6315 O O . HIS A 1 40 ? -9.151 0.897 0.577 1.00 0.00 19 HIS A O 7
ATOM 6329 N N . ASP A 1 41 ? -8.848 -1.036 -0.501 1.00 0.00 20 ASP A N 7
ATOM 6330 C CA . ASP A 1 41 ? -7.852 -1.502 0.443 1.00 0.00 20 ASP A CA 7
ATOM 6331 C C . ASP A 1 41 ? -6.505 -0.851 0.161 1.00 0.00 20 ASP A C 7
ATOM 6332 O O . ASP A 1 41 ? -5.710 -1.353 -0.627 1.00 0.00 20 ASP A O 7
ATOM 6341 N N . ASP A 1 42 ? -6.291 0.312 0.772 1.00 0.00 21 ASP A N 7
ATOM 6342 C CA . ASP A 1 42 ? -5.036 1.045 0.634 1.00 0.00 21 ASP A CA 7
ATOM 6343 C C . ASP A 1 42 ? -4.076 0.625 1.729 1.00 0.00 21 ASP A C 7
ATOM 6344 O O . ASP A 1 42 ? -2.924 1.064 1.780 1.00 0.00 21 ASP A O 7
ATOM 6353 N N . ASP A 1 43 ? -4.565 -0.231 2.602 1.00 0.00 22 ASP A N 7
ATOM 6354 C CA . ASP A 1 43 ? -3.771 -0.806 3.668 1.00 0.00 22 ASP A CA 7
ATOM 6355 C C . ASP A 1 43 ? -3.795 -2.312 3.500 1.00 0.00 22 ASP A C 7
ATOM 6356 O O . ASP A 1 43 ? -4.671 -2.989 4.032 1.00 0.00 22 ASP A O 7
ATOM 6365 N N . PRO A 1 44 ? -2.834 -2.833 2.711 1.00 0.00 23 PRO A N 7
ATOM 6366 C CA . PRO A 1 44 ? -2.774 -4.233 2.290 1.00 0.00 23 PRO A CA 7
ATOM 6367 C C . PRO A 1 44 ? -3.213 -5.261 3.331 1.00 0.00 23 PRO A C 7
ATOM 6368 O O . PRO A 1 44 ? -2.521 -5.504 4.324 1.00 0.00 23 PRO A O 7
ATOM 6379 N N . THR A 1 45 ? -4.376 -5.849 3.098 1.00 0.00 24 THR A N 7
ATOM 6380 C CA . THR A 1 45 ? -4.840 -6.945 3.882 1.00 0.00 24 THR A CA 7
ATOM 6381 C C . THR A 1 45 ? -4.435 -8.206 3.148 1.00 0.00 24 THR A C 7
ATOM 6382 O O . THR A 1 45 ? -4.178 -9.248 3.754 1.00 0.00 24 THR A O 7
ATOM 6393 N N . GLY A 1 46 ? -4.377 -8.066 1.807 1.00 0.00 25 GLY A N 7
ATOM 6394 C CA . GLY A 1 46 ? -3.873 -9.096 0.904 1.00 0.00 25 GLY A CA 7
ATOM 6395 C C . GLY A 1 46 ? -4.729 -10.342 0.795 1.00 0.00 25 GLY A C 7
ATOM 6396 O O . GLY A 1 46 ? -4.973 -10.837 -0.303 1.00 0.00 25 GLY A O 7
ATOM 6400 N N . ASP A 1 47 ? -5.190 -10.826 1.909 1.00 0.00 26 ASP A N 7
ATOM 6401 C CA . ASP A 1 47 ? -5.907 -12.076 1.966 1.00 0.00 26 ASP A CA 7
ATOM 6402 C C . ASP A 1 47 ? -7.375 -11.941 1.656 1.00 0.00 26 ASP A C 7
ATOM 6403 O O . ASP A 1 47 ? -8.138 -11.335 2.418 1.00 0.00 26 ASP A O 7
ATOM 6412 N N . TYR A 1 48 ? -7.763 -12.517 0.543 1.00 0.00 27 TYR A N 7
ATOM 6413 C CA . TYR A 1 48 ? -9.147 -12.598 0.153 1.00 0.00 27 TYR A CA 7
ATOM 6414 C C . TYR A 1 48 ? -9.324 -13.829 -0.720 1.00 0.00 27 TYR A C 7
ATOM 6415 O O . TYR A 1 48 ? -8.349 -14.314 -1.303 1.00 0.00 27 TYR A O 7
ATOM 6433 N N . SER A 1 49 ? -10.542 -14.338 -0.817 1.00 0.00 28 SER A N 7
ATOM 6434 C CA . SER A 1 49 ? -10.785 -15.574 -1.542 1.00 0.00 28 SER A CA 7
ATOM 6435 C C . SER A 1 49 ? -10.432 -15.447 -3.036 1.00 0.00 28 SER A C 7
ATOM 6436 O O . SER A 1 49 ? -9.809 -16.349 -3.611 1.00 0.00 28 SER A O 7
ATOM 6444 N N . SER A 1 50 ? -10.808 -14.323 -3.649 1.00 0.00 29 SER A N 7
ATOM 6445 C CA . SER A 1 50 ? -10.512 -14.076 -5.056 1.00 0.00 29 SER A CA 7
ATOM 6446 C C . SER A 1 50 ? -10.765 -12.614 -5.418 1.00 0.00 29 SER A C 7
ATOM 6447 O O . SER A 1 50 ? -11.540 -11.928 -4.745 1.00 0.00 29 SER A O 7
ATOM 6455 N N . LYS A 1 51 ? -10.122 -12.145 -6.477 1.00 0.00 30 LYS A N 7
ATOM 6456 C CA . LYS A 1 51 ? -10.280 -10.770 -6.931 1.00 0.00 30 LYS A CA 7
ATOM 6457 C C . LYS A 1 51 ? -11.705 -10.500 -7.421 1.00 0.00 30 LYS A C 7
ATOM 6458 O O . LYS A 1 51 ? -12.280 -9.447 -7.131 1.00 0.00 30 LYS A O 7
ATOM 6477 N N . GLU A 1 52 ? -12.283 -11.459 -8.144 1.00 0.00 31 GLU A N 7
ATOM 6478 C CA . GLU A 1 52 ? -13.619 -11.288 -8.694 1.00 0.00 31 GLU A CA 7
ATOM 6479 C C . GLU A 1 52 ? -14.639 -11.182 -7.589 1.00 0.00 31 GLU A C 7
ATOM 6480 O O . GLU A 1 52 ? -15.565 -10.428 -7.696 1.00 0.00 31 GLU A O 7
ATOM 6492 N N . ALA A 1 53 ? -14.437 -11.928 -6.511 1.00 0.00 32 ALA A N 7
ATOM 6493 C CA . ALA A 1 53 ? -15.365 -11.906 -5.392 1.00 0.00 32 ALA A CA 7
ATOM 6494 C C . ALA A 1 53 ? -15.454 -10.522 -4.794 1.00 0.00 32 ALA A C 7
ATOM 6495 O O . ALA A 1 53 ? -16.505 -10.122 -4.291 1.00 0.00 32 ALA A O 7
ATOM 6502 N N . ALA A 1 54 ? -14.355 -9.790 -4.850 1.00 0.00 33 ALA A N 7
ATOM 6503 C CA . ALA A 1 54 ? -14.325 -8.448 -4.327 1.00 0.00 33 ALA A CA 7
ATOM 6504 C C . ALA A 1 54 ? -15.134 -7.520 -5.212 1.00 0.00 33 ALA A C 7
ATOM 6505 O O . ALA A 1 54 ? -16.064 -6.883 -4.750 1.00 0.00 33 ALA A O 7
ATOM 6512 N N . PHE A 1 55 ? -14.799 -7.485 -6.501 1.00 0.00 34 PHE A N 7
ATOM 6513 C CA . PHE A 1 55 ? -15.498 -6.617 -7.449 1.00 0.00 34 PHE A CA 7
ATOM 6514 C C . PHE A 1 55 ? -16.949 -7.015 -7.618 1.00 0.00 34 PHE A C 7
ATOM 6515 O O . PHE A 1 55 ? -17.835 -6.162 -7.652 1.00 0.00 34 PHE A O 7
ATOM 6532 N N . GLU A 1 56 ? -17.186 -8.307 -7.721 1.00 0.00 35 GLU A N 7
ATOM 6533 C CA . GLU A 1 56 ? -18.516 -8.841 -7.900 1.00 0.00 35 GLU A CA 7
ATOM 6534 C C . GLU A 1 56 ? -19.428 -8.413 -6.767 1.00 0.00 35 GLU A C 7
ATOM 6535 O O . GLU A 1 56 ? -20.484 -7.832 -6.992 1.00 0.00 35 GLU A O 7
ATOM 6547 N N . ALA A 1 57 ? -19.009 -8.689 -5.548 1.00 0.00 36 ALA A N 7
ATOM 6548 C CA . ALA A 1 57 ? -19.803 -8.331 -4.392 1.00 0.00 36 ALA A CA 7
ATOM 6549 C C . ALA A 1 57 ? -19.875 -6.825 -4.210 1.00 0.00 36 ALA A C 7
ATOM 6550 O O . ALA A 1 57 ? -20.923 -6.290 -3.886 1.00 0.00 36 ALA A O 7
ATOM 6557 N N . ALA A 1 58 ? -18.755 -6.144 -4.424 1.00 0.00 37 ALA A N 7
ATOM 6558 C CA . ALA A 1 58 ? -18.695 -4.700 -4.257 1.00 0.00 37 ALA A CA 7
ATOM 6559 C C . ALA A 1 58 ? -19.654 -3.975 -5.195 1.00 0.00 37 ALA A C 7
ATOM 6560 O O . ALA A 1 58 ? -20.412 -3.103 -4.759 1.00 0.00 37 ALA A O 7
ATOM 6567 N N . CYS A 1 59 ? -19.643 -4.338 -6.479 1.00 0.00 38 CYS A N 7
ATOM 6568 C CA . CYS A 1 59 ? -20.553 -3.712 -7.428 1.00 0.00 38 CYS A CA 7
ATOM 6569 C C . CYS A 1 59 ? -22.005 -4.084 -7.102 1.00 0.00 38 CYS A C 7
ATOM 6570 O O . CYS A 1 59 ? -22.913 -3.258 -7.217 1.00 0.00 38 CYS A O 7
ATOM 6578 N N . ALA A 1 60 ? -22.212 -5.341 -6.681 1.00 0.00 39 ALA A N 7
ATOM 6579 C CA . ALA A 1 60 ? -23.539 -5.820 -6.308 1.00 0.00 39 ALA A CA 7
ATOM 6580 C C . ALA A 1 60 ? -24.067 -5.033 -5.121 1.00 0.00 39 ALA A C 7
ATOM 6581 O O . ALA A 1 60 ? -25.233 -4.645 -5.080 1.00 0.00 39 ALA A O 7
ATOM 6588 N N . ALA A 1 61 ? -23.198 -4.804 -4.161 1.00 0.00 40 ALA A N 7
ATOM 6589 C CA . ALA A 1 61 ? -23.534 -4.024 -2.984 1.00 0.00 40 ALA A CA 7
ATOM 6590 C C . ALA A 1 61 ? -23.852 -2.576 -3.349 1.00 0.00 40 ALA A C 7
ATOM 6591 O O . ALA A 1 61 ? -24.824 -2.005 -2.863 1.00 0.00 40 ALA A O 7
ATOM 6598 N N . ALA A 1 62 ? -23.034 -1.993 -4.223 1.00 0.00 41 ALA A N 7
ATOM 6599 C CA . ALA A 1 62 ? -23.223 -0.609 -4.647 1.00 0.00 41 ALA A CA 7
ATOM 6600 C C . ALA A 1 62 ? -24.513 -0.436 -5.415 1.00 0.00 41 ALA A C 7
ATOM 6601 O O . ALA A 1 62 ? -25.233 0.543 -5.208 1.00 0.00 41 ALA A O 7
ATOM 6608 N N . SER A 1 63 ? -24.810 -1.377 -6.298 1.00 0.00 42 SER A N 7
ATOM 6609 C CA . SER A 1 63 ? -26.040 -1.313 -7.045 1.00 0.00 42 SER A CA 7
ATOM 6610 C C . SER A 1 63 ? -27.246 -1.439 -6.111 1.00 0.00 42 SER A C 7
ATOM 6611 O O . SER A 1 63 ? -28.222 -0.712 -6.245 1.00 0.00 42 SER A O 7
ATOM 6619 N N . ASN A 1 64 ? -27.149 -2.345 -5.138 1.00 0.00 43 ASN A N 7
ATOM 6620 C CA . ASN A 1 64 ? -28.215 -2.533 -4.150 1.00 0.00 43 ASN A CA 7
ATOM 6621 C C . ASN A 1 64 ? -28.428 -1.249 -3.355 1.00 0.00 43 ASN A C 7
ATOM 6622 O O . ASN A 1 64 ? -29.570 -0.815 -3.138 1.00 0.00 43 ASN A O 7
ATOM 6633 N N . ALA A 1 65 ? -27.326 -0.640 -2.945 1.00 0.00 44 ALA A N 7
ATOM 6634 C CA . ALA A 1 65 ? -27.355 0.579 -2.160 1.00 0.00 44 ALA A CA 7
ATOM 6635 C C . ALA A 1 65 ? -27.981 1.745 -2.924 1.00 0.00 44 ALA A C 7
ATOM 6636 O O . ALA A 1 65 ? -28.889 2.413 -2.421 1.00 0.00 44 ALA A O 7
ATOM 6643 N N . ILE A 1 66 ? -27.514 1.973 -4.153 1.00 0.00 45 ILE A N 7
ATOM 6644 C CA . ILE A 1 66 ? -27.987 3.105 -4.950 1.00 0.00 45 ILE A CA 7
ATOM 6645 C C . ILE A 1 66 ? -29.455 2.947 -5.331 1.00 0.00 45 ILE A C 7
ATOM 6646 O O . ILE A 1 66 ? -30.199 3.928 -5.385 1.00 0.00 45 ILE A O 7
ATOM 6662 N N . LYS A 1 67 ? -29.873 1.711 -5.573 1.00 0.00 46 LYS A N 7
ATOM 6663 C CA . LYS A 1 67 ? -31.261 1.442 -5.948 1.00 0.00 46 LYS A CA 7
ATOM 6664 C C . LYS A 1 67 ? -32.231 1.870 -4.851 1.00 0.00 46 LYS A C 7
ATOM 6665 O O . LYS A 1 67 ? -33.302 2.402 -5.136 1.00 0.00 46 LYS A O 7
ATOM 6684 N N . PHE A 1 68 ? -31.859 1.634 -3.604 1.00 0.00 47 PHE A N 7
ATOM 6685 C CA . PHE A 1 68 ? -32.729 1.957 -2.487 1.00 0.00 47 PHE A CA 7
ATOM 6686 C C . PHE A 1 68 ? -32.495 3.387 -1.982 1.00 0.00 47 PHE A C 7
ATOM 6687 O O . PHE A 1 68 ? -33.141 3.833 -1.037 1.00 0.00 47 PHE A O 7
ATOM 6704 N N . GLY A 1 69 ? -31.566 4.093 -2.604 1.00 0.00 48 GLY A N 7
ATOM 6705 C CA . GLY A 1 69 ? -31.276 5.460 -2.188 1.00 0.00 48 GLY A CA 7
ATOM 6706 C C . GLY A 1 69 ? -30.444 5.513 -0.944 1.00 0.00 48 GLY A C 7
ATOM 6707 O O . GLY A 1 69 ? -30.401 6.539 -0.258 1.00 0.00 48 GLY A O 7
ATOM 6711 N N . HIS A 1 70 ? -29.777 4.417 -0.648 1.00 0.00 49 HIS A N 7
ATOM 6712 C CA . HIS A 1 70 ? -28.909 4.348 0.504 1.00 0.00 49 HIS A CA 7
ATOM 6713 C C . HIS A 1 70 ? -27.752 5.286 0.303 1.00 0.00 49 HIS A C 7
ATOM 6714 O O . HIS A 1 70 ? -27.314 5.495 -0.825 1.00 0.00 49 HIS A O 7
ATOM 6728 N N . GLU A 1 71 ? -27.296 5.886 1.371 1.00 0.00 50 GLU A N 7
ATOM 6729 C CA . GLU A 1 71 ? -26.149 6.765 1.309 1.00 0.00 50 GLU A CA 7
ATOM 6730 C C . GLU A 1 71 ? -24.948 5.955 0.821 1.00 0.00 50 GLU A C 7
ATOM 6731 O O . GLU A 1 71 ? -24.436 5.095 1.539 1.00 0.00 50 GLU A O 7
ATOM 6743 N N . VAL A 1 72 ? -24.538 6.204 -0.413 1.00 0.00 51 VAL A N 7
ATOM 6744 C CA . VAL A 1 72 ? -23.455 5.453 -1.021 1.00 0.00 51 VAL A CA 7
ATOM 6745 C C . VAL A 1 72 ? -22.175 6.240 -0.963 1.00 0.00 51 VAL A C 7
ATOM 6746 O O . VAL A 1 72 ? -22.000 7.237 -1.684 1.00 0.00 51 VAL A O 7
ATOM 6759 N N . ARG A 1 73 ? -21.278 5.808 -0.130 1.00 0.00 52 ARG A N 7
ATOM 6760 C CA . ARG A 1 73 ? -20.034 6.482 -0.008 1.00 0.00 52 ARG A CA 7
ATOM 6761 C C . ARG A 1 73 ? -18.913 5.641 -0.563 1.00 0.00 52 ARG A C 7
ATOM 6762 O O . ARG A 1 73 ? -18.655 4.535 -0.098 1.00 0.00 52 ARG A O 7
ATOM 6783 N N . ILE A 1 74 ? -18.252 6.168 -1.563 1.00 0.00 53 ILE A N 7
ATOM 6784 C CA . ILE A 1 74 ? -17.158 5.492 -2.173 1.00 0.00 53 ILE A CA 7
ATOM 6785 C C . ILE A 1 74 ? -15.901 6.176 -1.737 1.00 0.00 53 ILE A C 7
ATOM 6786 O O . ILE A 1 74 ? -15.642 7.325 -2.108 1.00 0.00 53 ILE A O 7
ATOM 6802 N N . THR A 1 75 ? -15.141 5.500 -0.943 1.00 0.00 54 THR A N 7
ATOM 6803 C CA . THR A 1 75 ? -13.954 6.060 -0.410 1.00 0.00 54 THR A CA 7
ATOM 6804 C C . THR A 1 75 ? -12.757 5.250 -0.897 1.00 0.00 54 THR A C 7
ATOM 6805 O O . THR A 1 75 ? -12.456 4.165 -0.377 1.00 0.00 54 THR A O 7
ATOM 6816 N N . VAL A 1 76 ? -12.109 5.759 -1.925 1.00 0.00 55 VAL A N 7
ATOM 6817 C CA . VAL A 1 76 ? -10.974 5.083 -2.526 1.00 0.00 55 VAL A CA 7
ATOM 6818 C C . VAL A 1 76 ? -9.639 5.830 -2.282 1.00 0.00 55 VAL A C 7
ATOM 6819 O O . VAL A 1 76 ? -9.235 6.695 -3.063 1.00 0.00 55 VAL A O 7
ATOM 6832 N N . PRO A 1 77 ? -8.969 5.535 -1.150 1.00 0.00 56 PRO A N 7
ATOM 6833 C CA . PRO A 1 77 ? -7.652 6.086 -0.832 1.00 0.00 56 PRO A CA 7
ATOM 6834 C C . PRO A 1 77 ? -6.558 5.375 -1.634 1.00 0.00 56 PRO A C 7
ATOM 6835 O O . PRO A 1 77 ? -6.775 4.257 -2.138 1.00 0.00 56 PRO A O 7
ATOM 6846 N N . GLY A 1 78 ? -5.406 6.005 -1.764 1.00 0.00 57 GLY A N 7
ATOM 6847 C CA . GLY A 1 78 ? -4.331 5.415 -2.523 1.00 0.00 57 GLY A CA 7
ATOM 6848 C C . GLY A 1 78 ? -3.257 6.420 -2.837 1.00 0.00 57 GLY A C 7
ATOM 6849 O O . GLY A 1 78 ? -2.938 6.655 -4.001 1.00 0.00 57 GLY A O 7
ATOM 6853 N N . ASN A 1 79 ? -2.713 7.020 -1.800 1.00 0.00 58 ASN A N 7
ATOM 6854 C CA . ASN A 1 79 ? -1.668 8.019 -1.940 1.00 0.00 58 ASN A CA 7
ATOM 6855 C C . ASN A 1 79 ? -0.827 8.079 -0.679 1.00 0.00 58 ASN A C 7
ATOM 6856 O O . ASN A 1 79 ? -1.350 8.202 0.435 1.00 0.00 58 ASN A O 7
ATOM 6867 N N . ASP A 1 80 ? 0.466 7.958 -0.853 1.00 0.00 59 ASP A N 7
ATOM 6868 C CA . ASP A 1 80 ? 1.398 8.018 0.258 1.00 0.00 59 ASP A CA 7
ATOM 6869 C C . ASP A 1 80 ? 1.683 9.469 0.626 1.00 0.00 59 ASP A C 7
ATOM 6870 O O . ASP A 1 80 ? 1.901 10.309 -0.246 1.00 0.00 59 ASP A O 7
ATOM 6879 N N . GLY A 1 81 ? 1.670 9.761 1.910 1.00 0.00 60 GLY A N 7
ATOM 6880 C CA . GLY A 1 81 ? 1.898 11.118 2.356 1.00 0.00 60 GLY A CA 7
ATOM 6881 C C . GLY A 1 81 ? 0.718 11.676 3.124 1.00 0.00 60 GLY A C 7
ATOM 6882 O O . GLY A 1 81 ? 0.830 12.719 3.769 1.00 0.00 60 GLY A O 7
ATOM 6886 N N . SER A 1 82 ? -0.423 10.993 3.046 1.00 0.00 61 SER A N 7
ATOM 6887 C CA . SER A 1 82 ? -1.602 11.403 3.791 1.00 0.00 61 SER A CA 7
ATOM 6888 C C . SER A 1 82 ? -1.372 11.134 5.270 1.00 0.00 61 SER A C 7
ATOM 6889 O O . SER A 1 82 ? -1.507 9.994 5.728 1.00 0.00 61 SER A O 7
ATOM 6897 N N . GLU A 1 83 ? -1.010 12.191 6.002 1.00 0.00 62 GLU A N 7
ATOM 6898 C CA . GLU A 1 83 ? -0.663 12.112 7.424 1.00 0.00 62 GLU A CA 7
ATOM 6899 C C . GLU A 1 83 ? 0.644 11.333 7.620 1.00 0.00 62 GLU A C 7
ATOM 6900 O O . GLU A 1 83 ? 1.664 11.903 8.021 1.00 0.00 62 GLU A O 7
ATOM 6912 N N . THR A 1 84 ? 0.607 10.048 7.324 1.00 0.00 63 THR A N 7
ATOM 6913 C CA . THR A 1 84 ? 1.768 9.199 7.427 1.00 0.00 63 THR A CA 7
ATOM 6914 C C . THR A 1 84 ? 2.465 9.075 6.065 1.00 0.00 63 THR A C 7
ATOM 6915 O O . THR A 1 84 ? 1.811 9.001 5.015 1.00 0.00 63 THR A O 7
ATOM 6926 N N . ASN A 1 85 ? 3.783 9.081 6.086 1.00 0.00 64 ASN A N 7
ATOM 6927 C CA . ASN A 1 85 ? 4.573 8.990 4.866 1.00 0.00 64 ASN A CA 7
ATOM 6928 C C . ASN A 1 85 ? 5.283 7.642 4.770 1.00 0.00 64 ASN A C 7
ATOM 6929 O O . ASN A 1 85 ? 6.282 7.514 4.065 1.00 0.00 64 ASN A O 7
ATOM 6940 N N . LEU A 1 86 ? 4.764 6.639 5.477 1.00 0.00 65 LEU A N 7
ATOM 6941 C CA . LEU A 1 86 ? 5.373 5.307 5.474 1.00 0.00 65 LEU A CA 7
ATOM 6942 C C . LEU A 1 86 ? 5.341 4.700 4.080 1.00 0.00 65 LEU A C 7
ATOM 6943 O O . LEU A 1 86 ? 4.350 4.831 3.356 1.00 0.00 65 LEU A O 7
ATOM 6959 N N . GLY A 1 87 ? 6.429 4.040 3.714 1.00 0.00 66 GLY A N 7
ATOM 6960 C CA . GLY A 1 87 ? 6.526 3.430 2.410 1.00 0.00 66 GLY A CA 7
ATOM 6961 C C . GLY A 1 87 ? 5.570 2.273 2.237 1.00 0.00 66 GLY A C 7
ATOM 6962 O O . GLY A 1 87 ? 5.683 1.249 2.925 1.00 0.00 66 GLY A O 7
ATOM 6966 N N . VAL A 1 88 ? 4.623 2.438 1.333 1.00 0.00 67 VAL A N 7
ATOM 6967 C CA . VAL A 1 88 ? 3.641 1.407 1.049 1.00 0.00 67 VAL A CA 7
ATOM 6968 C C . VAL A 1 88 ? 4.105 0.491 -0.069 1.00 0.00 67 VAL A C 7
ATOM 6969 O O . VAL A 1 88 ? 4.421 0.942 -1.172 1.00 0.00 67 VAL A O 7
ATOM 6982 N N . ILE A 1 89 ? 4.170 -0.790 0.223 1.00 0.00 68 ILE A N 7
ATOM 6983 C CA . ILE A 1 89 ? 4.534 -1.766 -0.776 1.00 0.00 68 ILE A CA 7
ATOM 6984 C C . ILE A 1 89 ? 3.279 -2.279 -1.481 1.00 0.00 68 ILE A C 7
ATOM 6985 O O . ILE A 1 89 ? 2.352 -2.788 -0.843 1.00 0.00 68 ILE A O 7
ATOM 7001 N N . THR A 1 90 ? 3.234 -2.091 -2.778 1.00 0.00 69 THR A N 7
ATOM 7002 C CA . THR A 1 90 ? 2.113 -2.534 -3.560 1.00 0.00 69 THR A CA 7
ATOM 7003 C C . THR A 1 90 ? 2.462 -3.842 -4.265 1.00 0.00 69 THR A C 7
ATOM 7004 O O . THR A 1 90 ? 3.373 -3.877 -5.101 1.00 0.00 69 THR A O 7
ATOM 7015 N N . ASN A 1 91 ? 1.757 -4.909 -3.925 1.00 0.00 70 ASN A N 7
ATOM 7016 C CA . ASN A 1 91 ? 2.034 -6.220 -4.502 1.00 0.00 70 ASN A CA 7
ATOM 7017 C C . ASN A 1 91 ? 0.753 -7.046 -4.642 1.00 0.00 70 ASN A C 7
ATOM 7018 O O . ASN A 1 91 ? 0.696 -8.178 -4.104 1.00 0.00 70 ASN A O 7
ATOM 7029 N N . MET A 1 22 ? 1.181 -2.525 -3.447 1.00 0.00 1 MET A N 8
ATOM 7030 C CA . MET A 1 22 ? -0.177 -2.848 -3.933 1.00 0.00 1 MET A CA 8
ATOM 7031 C C . MET A 1 22 ? -0.117 -3.932 -4.996 1.00 0.00 1 MET A C 8
ATOM 7032 O O . MET A 1 22 ? 0.203 -3.659 -6.156 1.00 0.00 1 MET A O 8
ATOM 7046 N N . GLY A 1 23 ? -0.407 -5.159 -4.601 1.00 0.00 2 GLY A N 8
ATOM 7047 C CA . GLY A 1 23 ? -0.400 -6.255 -5.539 1.00 0.00 2 GLY A CA 8
ATOM 7048 C C . GLY A 1 23 ? -1.784 -6.539 -6.065 1.00 0.00 2 GLY A C 8
ATOM 7049 O O . GLY A 1 23 ? -2.144 -6.091 -7.157 1.00 0.00 2 GLY A O 8
ATOM 7053 N N . LYS A 1 24 ? -2.563 -7.279 -5.294 1.00 0.00 3 LYS A N 8
ATOM 7054 C CA . LYS A 1 24 ? -3.929 -7.600 -5.674 1.00 0.00 3 LYS A CA 8
ATOM 7055 C C . LYS A 1 24 ? -4.816 -6.365 -5.557 1.00 0.00 3 LYS A C 8
ATOM 7056 O O . LYS A 1 24 ? -4.654 -5.563 -4.635 1.00 0.00 3 LYS A O 8
ATOM 7075 N N . ALA A 1 25 ? -5.740 -6.213 -6.483 1.00 0.00 4 ALA A N 8
ATOM 7076 C CA . ALA A 1 25 ? -6.676 -5.108 -6.434 1.00 0.00 4 ALA A CA 8
ATOM 7077 C C . ALA A 1 25 ? -7.905 -5.511 -5.633 1.00 0.00 4 ALA A C 8
ATOM 7078 O O . ALA A 1 25 ? -8.869 -6.050 -6.178 1.00 0.00 4 ALA A O 8
ATOM 7085 N N . TYR A 1 26 ? -7.849 -5.290 -4.336 1.00 0.00 5 TYR A N 8
ATOM 7086 C CA . TYR A 1 26 ? -8.938 -5.665 -3.460 1.00 0.00 5 TYR A CA 8
ATOM 7087 C C . TYR A 1 26 ? -9.615 -4.451 -2.860 1.00 0.00 5 TYR A C 8
ATOM 7088 O O . TYR A 1 26 ? -8.958 -3.508 -2.411 1.00 0.00 5 TYR A O 8
ATOM 7106 N N . TYR A 1 27 ? -10.923 -4.470 -2.880 1.00 0.00 6 TYR A N 8
ATOM 7107 C CA . TYR A 1 27 ? -11.709 -3.422 -2.290 1.00 0.00 6 TYR A CA 8
ATOM 7108 C C . TYR A 1 27 ? -12.505 -3.979 -1.133 1.00 0.00 6 TYR A C 8
ATOM 7109 O O . TYR A 1 27 ? -13.139 -5.025 -1.255 1.00 0.00 6 TYR A O 8
ATOM 7127 N N . ASP A 1 28 ? -12.446 -3.302 -0.014 1.00 0.00 7 ASP A N 8
ATOM 7128 C CA . ASP A 1 28 ? -13.189 -3.704 1.158 1.00 0.00 7 ASP A CA 8
ATOM 7129 C C . ASP A 1 28 ? -14.534 -3.011 1.167 1.00 0.00 7 ASP A C 8
ATOM 7130 O O . ASP A 1 28 ? -14.608 -1.785 1.229 1.00 0.00 7 ASP A O 8
ATOM 7139 N N . ILE A 1 29 ? -15.588 -3.781 1.085 1.00 0.00 8 ILE A N 8
ATOM 7140 C CA . ILE A 1 29 ? -16.919 -3.215 1.019 1.00 0.00 8 ILE A CA 8
ATOM 7141 C C . ILE A 1 29 ? -17.633 -3.410 2.326 1.00 0.00 8 ILE A C 8
ATOM 7142 O O . ILE A 1 29 ? -17.634 -4.510 2.892 1.00 0.00 8 ILE A O 8
ATOM 7158 N N . VAL A 1 30 ? -18.238 -2.366 2.800 1.00 0.00 9 VAL A N 8
ATOM 7159 C CA . VAL A 1 30 ? -19.018 -2.440 4.001 1.00 0.00 9 VAL A CA 8
ATOM 7160 C C . VAL A 1 30 ? -20.485 -2.444 3.623 1.00 0.00 9 VAL A C 8
ATOM 7161 O O . VAL A 1 30 ? -20.942 -1.603 2.838 1.00 0.00 9 VAL A O 8
ATOM 7174 N N . GLY A 1 31 ? -21.215 -3.396 4.158 1.00 0.00 10 GLY A N 8
ATOM 7175 C CA . GLY A 1 31 ? -22.583 -3.546 3.773 1.00 0.00 10 GLY A CA 8
ATOM 7176 C C . GLY A 1 31 ? -23.535 -3.226 4.876 1.00 0.00 10 GLY A C 8
ATOM 7177 O O . GLY A 1 31 ? -23.567 -3.897 5.908 1.00 0.00 10 GLY A O 8
ATOM 7181 N N . SER A 1 32 ? -24.290 -2.183 4.674 1.00 0.00 11 SER A N 8
ATOM 7182 C CA . SER A 1 32 ? -25.305 -1.770 5.596 1.00 0.00 11 SER A CA 8
ATOM 7183 C C . SER A 1 32 ? -26.401 -1.053 4.829 1.00 0.00 11 SER A C 8
ATOM 7184 O O . SER A 1 32 ? -26.122 -0.296 3.904 1.00 0.00 11 SER A O 8
ATOM 7192 N N . ASP A 1 33 ? -27.636 -1.298 5.202 1.00 0.00 12 ASP A N 8
ATOM 7193 C CA . ASP A 1 33 ? -28.775 -0.706 4.514 1.00 0.00 12 ASP A CA 8
ATOM 7194 C C . ASP A 1 33 ? -28.905 0.788 4.776 1.00 0.00 12 ASP A C 8
ATOM 7195 O O . ASP A 1 33 ? -29.796 1.426 4.257 1.00 0.00 12 ASP A O 8
ATOM 7204 N N . ASN A 1 34 ? -28.046 1.343 5.598 1.00 0.00 13 ASN A N 8
ATOM 7205 C CA . ASN A 1 34 ? -28.085 2.780 5.802 1.00 0.00 13 ASN A CA 8
ATOM 7206 C C . ASN A 1 34 ? -26.898 3.437 5.141 1.00 0.00 13 ASN A C 8
ATOM 7207 O O . ASN A 1 34 ? -26.996 4.556 4.628 1.00 0.00 13 ASN A O 8
ATOM 7218 N N . ARG A 1 35 ? -25.785 2.734 5.129 1.00 0.00 14 ARG A N 8
ATOM 7219 C CA . ARG A 1 35 ? -24.586 3.258 4.544 1.00 0.00 14 ARG A CA 8
ATOM 7220 C C . ARG A 1 35 ? -23.825 2.150 3.844 1.00 0.00 14 ARG A C 8
ATOM 7221 O O . ARG A 1 35 ? -23.516 1.124 4.450 1.00 0.00 14 ARG A O 8
ATOM 7242 N N . TRP A 1 36 ? -23.535 2.346 2.599 1.00 0.00 15 TRP A N 8
ATOM 7243 C CA . TRP A 1 36 ? -22.810 1.371 1.830 1.00 0.00 15 TRP A CA 8
ATOM 7244 C C . TRP A 1 36 ? -21.485 1.978 1.355 1.00 0.00 15 TRP A C 8
ATOM 7245 O O . TRP A 1 36 ? -21.460 3.116 0.877 1.00 0.00 15 TRP A O 8
ATOM 7266 N N . GLY A 1 37 ? -20.382 1.234 1.493 1.00 0.00 16 GLY A N 8
ATOM 7267 C CA . GLY A 1 37 ? -19.092 1.826 1.193 1.00 0.00 16 GLY A CA 8
ATOM 7268 C C . GLY A 1 37 ? -18.081 0.927 0.526 1.00 0.00 16 GLY A C 8
ATOM 7269 O O . GLY A 1 37 ? -18.061 -0.278 0.747 1.00 0.00 16 GLY A O 8
ATOM 7273 N N . ILE A 1 38 ? -17.231 1.552 -0.287 1.00 0.00 17 ILE A N 8
ATOM 7274 C CA . ILE A 1 38 ? -16.123 0.888 -0.959 1.00 0.00 17 ILE A CA 8
ATOM 7275 C C . ILE A 1 38 ? -14.807 1.469 -0.451 1.00 0.00 17 ILE A C 8
ATOM 7276 O O . ILE A 1 38 ? -14.544 2.660 -0.621 1.00 0.00 17 ILE A O 8
ATOM 7292 N N . ARG A 1 39 ? -13.993 0.648 0.172 1.00 0.00 18 ARG A N 8
ATOM 7293 C CA . ARG A 1 39 ? -12.706 1.096 0.672 1.00 0.00 18 ARG A CA 8
ATOM 7294 C C . ARG A 1 39 ? -11.570 0.375 -0.032 1.00 0.00 18 ARG A C 8
ATOM 7295 O O . ARG A 1 39 ? -11.486 -0.839 0.011 1.00 0.00 18 ARG A O 8
ATOM 7316 N N . HIS A 1 40 ? -10.707 1.110 -0.686 1.00 0.00 19 HIS A N 8
ATOM 7317 C CA . HIS A 1 40 ? -9.544 0.498 -1.302 1.00 0.00 19 HIS A CA 8
ATOM 7318 C C . HIS A 1 40 ? -8.444 0.337 -0.278 1.00 0.00 19 HIS A C 8
ATOM 7319 O O . HIS A 1 40 ? -7.978 1.324 0.292 1.00 0.00 19 HIS A O 8
ATOM 7333 N N . ASP A 1 41 ? -8.045 -0.901 -0.031 1.00 0.00 20 ASP A N 8
ATOM 7334 C CA . ASP A 1 41 ? -6.965 -1.169 0.903 1.00 0.00 20 ASP A CA 8
ATOM 7335 C C . ASP A 1 41 ? -5.678 -0.587 0.369 1.00 0.00 20 ASP A C 8
ATOM 7336 O O . ASP A 1 41 ? -5.291 -0.841 -0.773 1.00 0.00 20 ASP A O 8
ATOM 7345 N N . ASP A 1 42 ? -5.029 0.206 1.186 1.00 0.00 21 ASP A N 8
ATOM 7346 C CA . ASP A 1 42 ? -3.815 0.902 0.783 1.00 0.00 21 ASP A CA 8
ATOM 7347 C C . ASP A 1 42 ? -2.570 0.182 1.280 1.00 0.00 21 ASP A C 8
ATOM 7348 O O . ASP A 1 42 ? -1.441 0.581 0.979 1.00 0.00 21 ASP A O 8
ATOM 7357 N N . ASP A 1 43 ? -2.779 -0.893 2.005 1.00 0.00 22 ASP A N 8
ATOM 7358 C CA . ASP A 1 43 ? -1.682 -1.666 2.562 1.00 0.00 22 ASP A CA 8
ATOM 7359 C C . ASP A 1 43 ? -1.849 -3.147 2.175 1.00 0.00 22 ASP A C 8
ATOM 7360 O O . ASP A 1 43 ? -2.865 -3.508 1.582 1.00 0.00 22 ASP A O 8
ATOM 7369 N N . PRO A 1 44 ? -0.842 -4.022 2.477 1.00 0.00 23 PRO A N 8
ATOM 7370 C CA . PRO A 1 44 ? -0.872 -5.477 2.127 1.00 0.00 23 PRO A CA 8
ATOM 7371 C C . PRO A 1 44 ? -2.008 -6.292 2.806 1.00 0.00 23 PRO A C 8
ATOM 7372 O O . PRO A 1 44 ? -1.817 -7.456 3.159 1.00 0.00 23 PRO A O 8
ATOM 7383 N N . THR A 1 45 ? -3.166 -5.682 2.957 1.00 0.00 24 THR A N 8
ATOM 7384 C CA . THR A 1 45 ? -4.334 -6.334 3.518 1.00 0.00 24 THR A CA 8
ATOM 7385 C C . THR A 1 45 ? -5.288 -6.738 2.379 1.00 0.00 24 THR A C 8
ATOM 7386 O O . THR A 1 45 ? -6.218 -7.530 2.565 1.00 0.00 24 THR A O 8
ATOM 7397 N N . GLY A 1 46 ? -5.015 -6.199 1.187 1.00 0.00 25 GLY A N 8
ATOM 7398 C CA . GLY A 1 46 ? -5.856 -6.446 0.027 1.00 0.00 25 GLY A CA 8
ATOM 7399 C C . GLY A 1 46 ? -5.694 -7.838 -0.575 1.00 0.00 25 GLY A C 8
ATOM 7400 O O . GLY A 1 46 ? -5.269 -7.981 -1.723 1.00 0.00 25 GLY A O 8
ATOM 7404 N N . ASP A 1 47 ? -6.018 -8.849 0.200 1.00 0.00 26 ASP A N 8
ATOM 7405 C CA . ASP A 1 47 ? -5.994 -10.229 -0.265 1.00 0.00 26 ASP A CA 8
ATOM 7406 C C . ASP A 1 47 ? -7.407 -10.800 -0.271 1.00 0.00 26 ASP A C 8
ATOM 7407 O O . ASP A 1 47 ? -8.244 -10.400 0.546 1.00 0.00 26 ASP A O 8
ATOM 7416 N N . TYR A 1 48 ? -7.679 -11.728 -1.177 1.00 0.00 27 TYR A N 8
ATOM 7417 C CA . TYR A 1 48 ? -9.022 -12.294 -1.304 1.00 0.00 27 TYR A CA 8
ATOM 7418 C C . TYR A 1 48 ? -8.992 -13.744 -1.768 1.00 0.00 27 TYR A C 8
ATOM 7419 O O . TYR A 1 48 ? -8.033 -14.183 -2.414 1.00 0.00 27 TYR A O 8
ATOM 7437 N N . SER A 1 49 ? -10.043 -14.489 -1.413 1.00 0.00 28 SER A N 8
ATOM 7438 C CA . SER A 1 49 ? -10.175 -15.882 -1.820 1.00 0.00 28 SER A CA 8
ATOM 7439 C C . SER A 1 49 ? -10.448 -15.962 -3.317 1.00 0.00 28 SER A C 8
ATOM 7440 O O . SER A 1 49 ? -9.888 -16.807 -4.023 1.00 0.00 28 SER A O 8
ATOM 7448 N N . SER A 1 50 ? -11.303 -15.070 -3.796 1.00 0.00 29 SER A N 8
ATOM 7449 C CA . SER A 1 50 ? -11.653 -15.016 -5.201 1.00 0.00 29 SER A CA 8
ATOM 7450 C C . SER A 1 50 ? -11.968 -13.578 -5.605 1.00 0.00 29 SER A C 8
ATOM 7451 O O . SER A 1 50 ? -12.577 -12.825 -4.839 1.00 0.00 29 SER A O 8
ATOM 7459 N N . LYS A 1 51 ? -11.564 -13.208 -6.806 1.00 0.00 30 LYS A N 8
ATOM 7460 C CA . LYS A 1 51 ? -11.769 -11.856 -7.315 1.00 0.00 30 LYS A CA 8
ATOM 7461 C C . LYS A 1 51 ? -13.254 -11.571 -7.489 1.00 0.00 30 LYS A C 8
ATOM 7462 O O . LYS A 1 51 ? -13.731 -10.474 -7.188 1.00 0.00 30 LYS A O 8
ATOM 7481 N N . GLU A 1 52 ? -13.985 -12.578 -7.954 1.00 0.00 31 GLU A N 8
ATOM 7482 C CA . GLU A 1 52 ? -15.397 -12.426 -8.227 1.00 0.00 31 GLU A CA 8
ATOM 7483 C C . GLU A 1 52 ? -16.182 -12.161 -6.951 1.00 0.00 31 GLU A C 8
ATOM 7484 O O . GLU A 1 52 ? -17.113 -11.402 -6.962 1.00 0.00 31 GLU A O 8
ATOM 7496 N N . ALA A 1 53 ? -15.789 -12.783 -5.852 1.00 0.00 32 ALA A N 8
ATOM 7497 C CA . ALA A 1 53 ? -16.530 -12.627 -4.609 1.00 0.00 32 ALA A CA 8
ATOM 7498 C C . ALA A 1 53 ? -16.512 -11.196 -4.143 1.00 0.00 32 ALA A C 8
ATOM 7499 O O . ALA A 1 53 ? -17.506 -10.694 -3.630 1.00 0.00 32 ALA A O 8
ATOM 7506 N N . ALA A 1 54 ? -15.390 -10.536 -4.327 1.00 0.00 33 ALA A N 8
ATOM 7507 C CA . ALA A 1 54 ? -15.279 -9.159 -3.929 1.00 0.00 33 ALA A CA 8
ATOM 7508 C C . ALA A 1 54 ? -16.067 -8.263 -4.871 1.00 0.00 33 ALA A C 8
ATOM 7509 O O . ALA A 1 54 ? -16.987 -7.579 -4.454 1.00 0.00 33 ALA A O 8
ATOM 7516 N N . PHE A 1 55 ? -15.721 -8.306 -6.149 1.00 0.00 34 PHE A N 8
ATOM 7517 C CA . PHE A 1 55 ? -16.350 -7.443 -7.142 1.00 0.00 34 PHE A CA 8
ATOM 7518 C C . PHE A 1 55 ? -17.824 -7.741 -7.376 1.00 0.00 34 PHE A C 8
ATOM 7519 O O . PHE A 1 55 ? -18.645 -6.824 -7.384 1.00 0.00 34 PHE A O 8
ATOM 7536 N N . GLU A 1 56 ? -18.168 -9.008 -7.556 1.00 0.00 35 GLU A N 8
ATOM 7537 C CA . GLU A 1 56 ? -19.544 -9.375 -7.841 1.00 0.00 35 GLU A CA 8
ATOM 7538 C C . GLU A 1 56 ? -20.466 -8.990 -6.699 1.00 0.00 35 GLU A C 8
ATOM 7539 O O . GLU A 1 56 ? -21.506 -8.369 -6.915 1.00 0.00 35 GLU A O 8
ATOM 7551 N N . ALA A 1 57 ? -20.073 -9.335 -5.478 1.00 0.00 36 ALA A N 8
ATOM 7552 C CA . ALA A 1 57 ? -20.876 -9.004 -4.319 1.00 0.00 36 ALA A CA 8
ATOM 7553 C C . ALA A 1 57 ? -20.935 -7.500 -4.119 1.00 0.00 36 ALA A C 8
ATOM 7554 O O . ALA A 1 57 ? -21.983 -6.947 -3.786 1.00 0.00 36 ALA A O 8
ATOM 7561 N N . ALA A 1 58 ? -19.797 -6.839 -4.340 1.00 0.00 37 ALA A N 8
ATOM 7562 C CA . ALA A 1 58 ? -19.707 -5.399 -4.200 1.00 0.00 37 ALA A CA 8
ATOM 7563 C C . ALA A 1 58 ? -20.663 -4.696 -5.145 1.00 0.00 37 ALA A C 8
ATOM 7564 O O . ALA A 1 58 ? -21.446 -3.849 -4.725 1.00 0.00 37 ALA A O 8
ATOM 7571 N N . CYS A 1 59 ? -20.614 -5.062 -6.424 1.00 0.00 38 CYS A N 8
ATOM 7572 C CA . CYS A 1 59 ? -21.488 -4.454 -7.406 1.00 0.00 38 CYS A CA 8
ATOM 7573 C C . CYS A 1 59 ? -22.953 -4.818 -7.138 1.00 0.00 38 CYS A C 8
ATOM 7574 O O . CYS A 1 59 ? -23.862 -4.003 -7.350 1.00 0.00 38 CYS A O 8
ATOM 7582 N N . ALA A 1 60 ? -23.179 -6.054 -6.672 1.00 0.00 39 ALA A N 8
ATOM 7583 C CA . ALA A 1 60 ? -24.519 -6.518 -6.346 1.00 0.00 39 ALA A CA 8
ATOM 7584 C C . ALA A 1 60 ? -25.118 -5.664 -5.242 1.00 0.00 39 ALA A C 8
ATOM 7585 O O . ALA A 1 60 ? -26.243 -5.170 -5.358 1.00 0.00 39 ALA A O 8
ATOM 7592 N N . ALA A 1 61 ? -24.352 -5.475 -4.178 1.00 0.00 40 ALA A N 8
ATOM 7593 C CA . ALA A 1 61 ? -24.769 -4.637 -3.058 1.00 0.00 40 ALA A CA 8
ATOM 7594 C C . ALA A 1 61 ? -24.924 -3.194 -3.501 1.00 0.00 40 ALA A C 8
ATOM 7595 O O . ALA A 1 61 ? -25.828 -2.491 -3.052 1.00 0.00 40 ALA A O 8
ATOM 7602 N N . ALA A 1 62 ? -24.046 -2.764 -4.405 1.00 0.00 41 ALA A N 8
ATOM 7603 C CA . ALA A 1 62 ? -24.085 -1.410 -4.938 1.00 0.00 41 ALA A CA 8
ATOM 7604 C C . ALA A 1 62 ? -25.402 -1.141 -5.615 1.00 0.00 41 ALA A C 8
ATOM 7605 O O . ALA A 1 62 ? -25.982 -0.071 -5.444 1.00 0.00 41 ALA A O 8
ATOM 7612 N N . SER A 1 63 ? -25.885 -2.122 -6.370 1.00 0.00 42 SER A N 8
ATOM 7613 C CA . SER A 1 63 ? -27.132 -1.968 -7.083 1.00 0.00 42 SER A CA 8
ATOM 7614 C C . SER A 1 63 ? -28.280 -1.708 -6.110 1.00 0.00 42 SER A C 8
ATOM 7615 O O . SER A 1 63 ? -29.085 -0.805 -6.313 1.00 0.00 42 SER A O 8
ATOM 7623 N N . ASN A 1 64 ? -28.331 -2.501 -5.043 1.00 0.00 43 ASN A N 8
ATOM 7624 C CA . ASN A 1 64 ? -29.361 -2.344 -4.017 1.00 0.00 43 ASN A CA 8
ATOM 7625 C C . ASN A 1 64 ? -29.223 -0.997 -3.327 1.00 0.00 43 ASN A C 8
ATOM 7626 O O . ASN A 1 64 ? -30.206 -0.274 -3.131 1.00 0.00 43 ASN A O 8
ATOM 7637 N N . ALA A 1 65 ? -27.987 -0.655 -2.985 1.00 0.00 44 ALA A N 8
ATOM 7638 C CA . ALA A 1 65 ? -27.702 0.567 -2.268 1.00 0.00 44 ALA A CA 8
ATOM 7639 C C . ALA A 1 65 ? -28.107 1.807 -3.059 1.00 0.00 44 ALA A C 8
ATOM 7640 O O . ALA A 1 65 ? -28.846 2.659 -2.559 1.00 0.00 44 ALA A O 8
ATOM 7647 N N . ILE A 1 66 ? -27.657 1.887 -4.306 1.00 0.00 45 ILE A N 8
ATOM 7648 C CA . ILE A 1 66 ? -27.938 3.046 -5.141 1.00 0.00 45 ILE A CA 8
ATOM 7649 C C . ILE A 1 66 ? -29.417 3.118 -5.509 1.00 0.00 45 ILE A C 8
ATOM 7650 O O . ILE A 1 66 ? -29.999 4.206 -5.571 1.00 0.00 45 ILE A O 8
ATOM 7666 N N . LYS A 1 67 ? -30.028 1.955 -5.734 1.00 0.00 46 LYS A N 8
ATOM 7667 C CA . LYS A 1 67 ? -31.432 1.896 -6.092 1.00 0.00 46 LYS A CA 8
ATOM 7668 C C . LYS A 1 67 ? -32.301 2.469 -4.970 1.00 0.00 46 LYS A C 8
ATOM 7669 O O . LYS A 1 67 ? -33.267 3.187 -5.222 1.00 0.00 46 LYS A O 8
ATOM 7688 N N . PHE A 1 68 ? -31.936 2.164 -3.729 1.00 0.00 47 PHE A N 8
ATOM 7689 C CA . PHE A 1 68 ? -32.726 2.586 -2.580 1.00 0.00 47 PHE A CA 8
ATOM 7690 C C . PHE A 1 68 ? -32.355 3.999 -2.111 1.00 0.00 47 PHE A C 8
ATOM 7691 O O . PHE A 1 68 ? -33.049 4.585 -1.287 1.00 0.00 47 PHE A O 8
ATOM 7708 N N . GLY A 1 69 ? -31.281 4.545 -2.648 1.00 0.00 48 GLY A N 8
ATOM 7709 C CA . GLY A 1 69 ? -30.848 5.866 -2.223 1.00 0.00 48 GLY A CA 8
ATOM 7710 C C . GLY A 1 69 ? -30.040 5.807 -0.960 1.00 0.00 48 GLY A C 8
ATOM 7711 O O . GLY A 1 69 ? -29.962 6.783 -0.211 1.00 0.00 48 GLY A O 8
ATOM 7715 N N . HIS A 1 70 ? -29.463 4.648 -0.705 1.00 0.00 49 HIS A N 8
ATOM 7716 C CA . HIS A 1 70 ? -28.598 4.468 0.439 1.00 0.00 49 HIS A CA 8
ATOM 7717 C C . HIS A 1 70 ? -27.348 5.293 0.235 1.00 0.00 49 HIS A C 8
ATOM 7718 O O . HIS A 1 70 ? -26.872 5.421 -0.900 1.00 0.00 49 HIS A O 8
ATOM 7732 N N . GLU A 1 71 ? -26.837 5.884 1.298 1.00 0.00 50 GLU A N 8
ATOM 7733 C CA . GLU A 1 71 ? -25.640 6.685 1.184 1.00 0.00 50 GLU A CA 8
ATOM 7734 C C . GLU A 1 71 ? -24.490 5.845 0.672 1.00 0.00 50 GLU A C 8
ATOM 7735 O O . GLU A 1 71 ? -24.284 4.709 1.117 1.00 0.00 50 GLU A O 8
ATOM 7747 N N . VAL A 1 72 ? -23.737 6.407 -0.230 1.00 0.00 51 VAL A N 8
ATOM 7748 C CA . VAL A 1 72 ? -22.623 5.726 -0.812 1.00 0.00 51 VAL A CA 8
ATOM 7749 C C . VAL A 1 72 ? -21.327 6.398 -0.386 1.00 0.00 51 VAL A C 8
ATOM 7750 O O . VAL A 1 72 ? -21.207 7.626 -0.415 1.00 0.00 51 VAL A O 8
ATOM 7763 N N . ARG A 1 73 ? -20.388 5.606 0.066 1.00 0.00 52 ARG A N 8
ATOM 7764 C CA . ARG A 1 73 ? -19.110 6.125 0.470 1.00 0.00 52 ARG A CA 8
ATOM 7765 C C . ARG A 1 73 ? -18.027 5.473 -0.360 1.00 0.00 52 ARG A C 8
ATOM 7766 O O . ARG A 1 73 ? -17.810 4.267 -0.269 1.00 0.00 52 ARG A O 8
ATOM 7787 N N . ILE A 1 74 ? -17.362 6.247 -1.172 1.00 0.00 53 ILE A N 8
ATOM 7788 C CA . ILE A 1 74 ? -16.301 5.726 -1.986 1.00 0.00 53 ILE A CA 8
ATOM 7789 C C . ILE A 1 74 ? -14.983 6.230 -1.463 1.00 0.00 53 ILE A C 8
ATOM 7790 O O . ILE A 1 74 ? -14.693 7.423 -1.535 1.00 0.00 53 ILE A O 8
ATOM 7806 N N . THR A 1 75 ? -14.195 5.344 -0.916 1.00 0.00 54 THR A N 8
ATOM 7807 C CA . THR A 1 75 ? -12.915 5.721 -0.426 1.00 0.00 54 THR A CA 8
ATOM 7808 C C . THR A 1 75 ? -11.829 4.982 -1.191 1.00 0.00 54 THR A C 8
ATOM 7809 O O . THR A 1 75 ? -11.493 3.830 -0.886 1.00 0.00 54 THR A O 8
ATOM 7820 N N . VAL A 1 76 ? -11.307 5.643 -2.202 1.00 0.00 55 VAL A N 8
ATOM 7821 C CA . VAL A 1 76 ? -10.238 5.092 -3.017 1.00 0.00 55 VAL A CA 8
ATOM 7822 C C . VAL A 1 76 ? -9.035 6.049 -3.066 1.00 0.00 55 VAL A C 8
ATOM 7823 O O . VAL A 1 76 ? -8.914 6.870 -3.968 1.00 0.00 55 VAL A O 8
ATOM 7836 N N . PRO A 1 77 ? -8.147 5.974 -2.066 1.00 0.00 56 PRO A N 8
ATOM 7837 C CA . PRO A 1 77 ? -6.976 6.844 -1.999 1.00 0.00 56 PRO A CA 8
ATOM 7838 C C . PRO A 1 77 ? -5.892 6.447 -2.999 1.00 0.00 56 PRO A C 8
ATOM 7839 O O . PRO A 1 77 ? -5.672 5.258 -3.259 1.00 0.00 56 PRO A O 8
ATOM 7850 N N . GLY A 1 78 ? -5.229 7.444 -3.554 1.00 0.00 57 GLY A N 8
ATOM 7851 C CA . GLY A 1 78 ? -4.133 7.201 -4.471 1.00 0.00 57 GLY A CA 8
ATOM 7852 C C . GLY A 1 78 ? -2.834 7.585 -3.824 1.00 0.00 57 GLY A C 8
ATOM 7853 O O . GLY A 1 78 ? -1.756 7.118 -4.200 1.00 0.00 57 GLY A O 8
ATOM 7857 N N . ASN A 1 79 ? -2.952 8.446 -2.835 1.00 0.00 58 ASN A N 8
ATOM 7858 C CA . ASN A 1 79 ? -1.837 8.878 -2.033 1.00 0.00 58 ASN A CA 8
ATOM 7859 C C . ASN A 1 79 ? -1.662 7.911 -0.879 1.00 0.00 58 ASN A C 8
ATOM 7860 O O . ASN A 1 79 ? -2.216 6.808 -0.898 1.00 0.00 58 ASN A O 8
ATOM 7871 N N . ASP A 1 80 ? -0.904 8.305 0.116 1.00 0.00 59 ASP A N 8
ATOM 7872 C CA . ASP A 1 80 ? -0.697 7.456 1.274 1.00 0.00 59 ASP A CA 8
ATOM 7873 C C . ASP A 1 80 ? -1.993 7.392 2.076 1.00 0.00 59 ASP A C 8
ATOM 7874 O O . ASP A 1 80 ? -2.360 8.348 2.756 1.00 0.00 59 ASP A O 8
ATOM 7883 N N . GLY A 1 81 ? -2.680 6.261 1.977 1.00 0.00 60 GLY A N 8
ATOM 7884 C CA . GLY A 1 81 ? -3.988 6.098 2.599 1.00 0.00 60 GLY A CA 8
ATOM 7885 C C . GLY A 1 81 ? -3.923 6.107 4.094 1.00 0.00 60 GLY A C 8
ATOM 7886 O O . GLY A 1 81 ? -4.828 6.595 4.766 1.00 0.00 60 GLY A O 8
ATOM 7890 N N . SER A 1 82 ? -2.856 5.561 4.617 1.00 0.00 61 SER A N 8
ATOM 7891 C CA . SER A 1 82 ? -2.641 5.518 6.040 1.00 0.00 61 SER A CA 8
ATOM 7892 C C . SER A 1 82 ? -2.152 6.879 6.543 1.00 0.00 61 SER A C 8
ATOM 7893 O O . SER A 1 82 ? -1.983 7.080 7.746 1.00 0.00 61 SER A O 8
ATOM 7901 N N . GLU A 1 83 ? -1.915 7.806 5.588 1.00 0.00 62 GLU A N 8
ATOM 7902 C CA . GLU A 1 83 ? -1.400 9.166 5.852 1.00 0.00 62 GLU A CA 8
ATOM 7903 C C . GLU A 1 83 ? 0.070 9.127 6.262 1.00 0.00 62 GLU A C 8
ATOM 7904 O O . GLU A 1 83 ? 0.841 10.035 5.954 1.00 0.00 62 GLU A O 8
ATOM 7916 N N . THR A 1 84 ? 0.453 8.063 6.923 1.00 0.00 63 THR A N 8
ATOM 7917 C CA . THR A 1 84 ? 1.795 7.914 7.405 1.00 0.00 63 THR A CA 8
ATOM 7918 C C . THR A 1 84 ? 2.667 7.277 6.342 1.00 0.00 63 THR A C 8
ATOM 7919 O O . THR A 1 84 ? 2.355 6.196 5.836 1.00 0.00 63 THR A O 8
ATOM 7930 N N . ASN A 1 85 ? 3.740 7.948 5.990 1.00 0.00 64 ASN A N 8
ATOM 7931 C CA . ASN A 1 85 ? 4.669 7.407 5.034 1.00 0.00 64 ASN A CA 8
ATOM 7932 C C . ASN A 1 85 ? 5.610 6.447 5.741 1.00 0.00 64 ASN A C 8
ATOM 7933 O O . ASN A 1 85 ? 6.215 6.783 6.764 1.00 0.00 64 ASN A O 8
ATOM 7944 N N . LEU A 1 86 ? 5.719 5.252 5.215 1.00 0.00 65 LEU A N 8
ATOM 7945 C CA . LEU A 1 86 ? 6.531 4.231 5.835 1.00 0.00 65 LEU A CA 8
ATOM 7946 C C . LEU A 1 86 ? 7.966 4.314 5.336 1.00 0.00 65 LEU A C 8
ATOM 7947 O O . LEU A 1 86 ? 8.856 3.648 5.859 1.00 0.00 65 LEU A O 8
ATOM 7963 N N . GLY A 1 87 ? 8.187 5.154 4.334 1.00 0.00 66 GLY A N 8
ATOM 7964 C CA . GLY A 1 87 ? 9.511 5.296 3.768 1.00 0.00 66 GLY A CA 8
ATOM 7965 C C . GLY A 1 87 ? 9.822 4.168 2.818 1.00 0.00 66 GLY A C 8
ATOM 7966 O O . GLY A 1 87 ? 10.981 3.821 2.601 1.00 0.00 66 GLY A O 8
ATOM 7970 N N . VAL A 1 88 ? 8.775 3.583 2.271 1.00 0.00 67 VAL A N 8
ATOM 7971 C CA . VAL A 1 88 ? 8.909 2.474 1.348 1.00 0.00 67 VAL A CA 8
ATOM 7972 C C . VAL A 1 88 ? 9.039 2.955 -0.083 1.00 0.00 67 VAL A C 8
ATOM 7973 O O . VAL A 1 88 ? 8.425 3.953 -0.479 1.00 0.00 67 VAL A O 8
ATOM 7986 N N . ILE A 1 89 ? 9.851 2.262 -0.852 1.00 0.00 68 ILE A N 8
ATOM 7987 C CA . ILE A 1 89 ? 10.017 2.584 -2.247 1.00 0.00 68 ILE A CA 8
ATOM 7988 C C . ILE A 1 89 ? 8.933 1.885 -3.071 1.00 0.00 68 ILE A C 8
ATOM 7989 O O . ILE A 1 89 ? 8.955 0.666 -3.263 1.00 0.00 68 ILE A O 8
ATOM 8005 N N . THR A 1 90 ? 7.971 2.653 -3.523 1.00 0.00 69 THR A N 8
ATOM 8006 C CA . THR A 1 90 ? 6.891 2.106 -4.302 1.00 0.00 69 THR A CA 8
ATOM 8007 C C . THR A 1 90 ? 7.168 2.271 -5.794 1.00 0.00 69 THR A C 8
ATOM 8008 O O . THR A 1 90 ? 6.750 3.250 -6.427 1.00 0.00 69 THR A O 8
ATOM 8019 N N . ASN A 1 91 ? 7.920 1.334 -6.335 1.00 0.00 70 ASN A N 8
ATOM 8020 C CA . ASN A 1 91 ? 8.240 1.330 -7.746 1.00 0.00 70 ASN A CA 8
ATOM 8021 C C . ASN A 1 91 ? 7.403 0.287 -8.462 1.00 0.00 70 ASN A C 8
ATOM 8022 O O . ASN A 1 91 ? 7.845 -0.875 -8.559 1.00 0.00 70 ASN A O 8
ATOM 8033 N N . MET A 1 22 ? 0.735 -1.526 -9.157 1.00 0.00 1 MET A N 9
ATOM 8034 C CA . MET A 1 22 ? 1.374 -2.852 -9.155 1.00 0.00 1 MET A CA 9
ATOM 8035 C C . MET A 1 22 ? 0.948 -3.637 -7.929 1.00 0.00 1 MET A C 9
ATOM 8036 O O . MET A 1 22 ? 0.873 -3.094 -6.824 1.00 0.00 1 MET A O 9
ATOM 8050 N N . GLY A 1 23 ? 0.672 -4.909 -8.130 1.00 0.00 2 GLY A N 9
ATOM 8051 C CA . GLY A 1 23 ? 0.180 -5.734 -7.070 1.00 0.00 2 GLY A CA 9
ATOM 8052 C C . GLY A 1 23 ? -1.300 -5.945 -7.207 1.00 0.00 2 GLY A C 9
ATOM 8053 O O . GLY A 1 23 ? -1.949 -5.264 -8.009 1.00 0.00 2 GLY A O 9
ATOM 8057 N N . LYS A 1 24 ? -1.834 -6.887 -6.466 1.00 0.00 3 LYS A N 9
ATOM 8058 C CA . LYS A 1 24 ? -3.259 -7.175 -6.524 1.00 0.00 3 LYS A CA 9
ATOM 8059 C C . LYS A 1 24 ? -4.055 -6.003 -5.955 1.00 0.00 3 LYS A C 9
ATOM 8060 O O . LYS A 1 24 ? -3.759 -5.516 -4.868 1.00 0.00 3 LYS A O 9
ATOM 8079 N N . ALA A 1 25 ? -5.056 -5.558 -6.684 1.00 0.00 4 ALA A N 9
ATOM 8080 C CA . ALA A 1 25 ? -5.871 -4.436 -6.235 1.00 0.00 4 ALA A CA 9
ATOM 8081 C C . ALA A 1 25 ? -7.041 -4.921 -5.404 1.00 0.00 4 ALA A C 9
ATOM 8082 O O . ALA A 1 25 ? -8.013 -5.462 -5.931 1.00 0.00 4 ALA A O 9
ATOM 8089 N N . TYR A 1 26 ? -6.942 -4.729 -4.107 1.00 0.00 5 TYR A N 9
ATOM 8090 C CA . TYR A 1 26 ? -7.980 -5.165 -3.195 1.00 0.00 5 TYR A CA 9
ATOM 8091 C C . TYR A 1 26 ? -8.923 -4.010 -2.817 1.00 0.00 5 TYR A C 9
ATOM 8092 O O . TYR A 1 26 ? -8.507 -2.843 -2.657 1.00 0.00 5 TYR A O 9
ATOM 8110 N N . TYR A 1 27 ? -10.187 -4.322 -2.733 1.00 0.00 6 TYR A N 9
ATOM 8111 C CA . TYR A 1 27 ? -11.178 -3.376 -2.328 1.00 0.00 6 TYR A CA 9
ATOM 8112 C C . TYR A 1 27 ? -11.935 -3.946 -1.153 1.00 0.00 6 TYR A C 9
ATOM 8113 O O . TYR A 1 27 ? -12.558 -4.996 -1.270 1.00 0.00 6 TYR A O 9
ATOM 8131 N N . ASP A 1 28 ? -11.861 -3.284 -0.028 1.00 0.00 7 ASP A N 9
ATOM 8132 C CA . ASP A 1 28 ? -12.567 -3.744 1.136 1.00 0.00 7 ASP A CA 9
ATOM 8133 C C . ASP A 1 28 ? -13.875 -3.040 1.236 1.00 0.00 7 ASP A C 9
ATOM 8134 O O . ASP A 1 28 ? -13.937 -1.846 1.539 1.00 0.00 7 ASP A O 9
ATOM 8143 N N . ILE A 1 29 ? -14.917 -3.759 0.978 1.00 0.00 8 ILE A N 9
ATOM 8144 C CA . ILE A 1 29 ? -16.218 -3.182 0.985 1.00 0.00 8 ILE A CA 9
ATOM 8145 C C . ILE A 1 29 ? -16.862 -3.258 2.349 1.00 0.00 8 ILE A C 9
ATOM 8146 O O . ILE A 1 29 ? -16.633 -4.200 3.113 1.00 0.00 8 ILE A O 9
ATOM 8162 N N . VAL A 1 30 ? -17.637 -2.250 2.664 1.00 0.00 9 VAL A N 9
ATOM 8163 C CA . VAL A 1 30 ? -18.358 -2.211 3.909 1.00 0.00 9 VAL A CA 9
ATOM 8164 C C . VAL A 1 30 ? -19.821 -2.451 3.611 1.00 0.00 9 VAL A C 9
ATOM 8165 O O . VAL A 1 30 ? -20.395 -1.781 2.763 1.00 0.00 9 VAL A O 9
ATOM 8178 N N . GLY A 1 31 ? -20.425 -3.379 4.312 1.00 0.00 10 GLY A N 9
ATOM 8179 C CA . GLY A 1 31 ? -21.793 -3.707 4.025 1.00 0.00 10 GLY A CA 9
ATOM 8180 C C . GLY A 1 31 ? -22.727 -3.273 5.105 1.00 0.00 10 GLY A C 9
ATOM 8181 O O . GLY A 1 31 ? -22.659 -3.759 6.245 1.00 0.00 10 GLY A O 9
ATOM 8185 N N . SER A 1 32 ? -23.579 -2.330 4.759 1.00 0.00 11 SER A N 9
ATOM 8186 C CA . SER A 1 32 ? -24.581 -1.799 5.653 1.00 0.00 11 SER A CA 9
ATOM 8187 C C . SER A 1 32 ? -25.755 -1.248 4.840 1.00 0.00 11 SER A C 9
ATOM 8188 O O . SER A 1 32 ? -25.567 -0.424 3.944 1.00 0.00 11 SER A O 9
ATOM 8196 N N . ASP A 1 33 ? -26.957 -1.711 5.161 1.00 0.00 12 ASP A N 9
ATOM 8197 C CA . ASP A 1 33 ? -28.178 -1.317 4.451 1.00 0.00 12 ASP A CA 9
ATOM 8198 C C . ASP A 1 33 ? -28.562 0.149 4.669 1.00 0.00 12 ASP A C 9
ATOM 8199 O O . ASP A 1 33 ? -29.532 0.616 4.108 1.00 0.00 12 ASP A O 9
ATOM 8208 N N . ASN A 1 34 ? -27.827 0.857 5.492 1.00 0.00 13 ASN A N 9
ATOM 8209 C CA . ASN A 1 34 ? -28.079 2.292 5.653 1.00 0.00 13 ASN A CA 9
ATOM 8210 C C . ASN A 1 34 ? -26.911 3.097 5.101 1.00 0.00 13 ASN A C 9
ATOM 8211 O O . ASN A 1 34 ? -27.077 4.207 4.592 1.00 0.00 13 ASN A O 9
ATOM 8222 N N . ARG A 1 35 ? -25.733 2.513 5.172 1.00 0.00 14 ARG A N 9
ATOM 8223 C CA . ARG A 1 35 ? -24.517 3.171 4.746 1.00 0.00 14 ARG A CA 9
ATOM 8224 C C . ARG A 1 35 ? -23.625 2.178 4.026 1.00 0.00 14 ARG A C 9
ATOM 8225 O O . ARG A 1 35 ? -22.958 1.370 4.658 1.00 0.00 14 ARG A O 9
ATOM 8246 N N . TRP A 1 36 ? -23.611 2.230 2.724 1.00 0.00 15 TRP A N 9
ATOM 8247 C CA . TRP A 1 36 ? -22.807 1.300 1.958 1.00 0.00 15 TRP A CA 9
ATOM 8248 C C . TRP A 1 36 ? -21.589 2.026 1.368 1.00 0.00 15 TRP A C 9
ATOM 8249 O O . TRP A 1 36 ? -21.720 3.091 0.770 1.00 0.00 15 TRP A O 9
ATOM 8270 N N . GLY A 1 37 ? -20.403 1.467 1.555 1.00 0.00 16 GLY A N 9
ATOM 8271 C CA . GLY A 1 37 ? -19.210 2.157 1.120 1.00 0.00 16 GLY A CA 9
ATOM 8272 C C . GLY A 1 37 ? -18.194 1.270 0.432 1.00 0.00 16 GLY A C 9
ATOM 8273 O O . GLY A 1 37 ? -17.969 0.126 0.838 1.00 0.00 16 GLY A O 9
ATOM 8277 N N . ILE A 1 38 ? -17.577 1.813 -0.606 1.00 0.00 17 ILE A N 9
ATOM 8278 C CA . ILE A 1 38 ? -16.529 1.134 -1.335 1.00 0.00 17 ILE A CA 9
ATOM 8279 C C . ILE A 1 38 ? -15.179 1.698 -0.896 1.00 0.00 17 ILE A C 9
ATOM 8280 O O . ILE A 1 38 ? -14.854 2.846 -1.202 1.00 0.00 17 ILE A O 9
ATOM 8296 N N . ARG A 1 39 ? -14.396 0.902 -0.169 1.00 0.00 18 ARG A N 9
ATOM 8297 C CA . ARG A 1 39 ? -13.097 1.348 0.321 1.00 0.00 18 ARG A CA 9
ATOM 8298 C C . ARG A 1 39 ? -11.950 0.590 -0.360 1.00 0.00 18 ARG A C 9
ATOM 8299 O O . ARG A 1 39 ? -11.814 -0.617 -0.203 1.00 0.00 18 ARG A O 9
ATOM 8320 N N . HIS A 1 40 ? -11.140 1.302 -1.135 1.00 0.00 19 HIS A N 9
ATOM 8321 C CA . HIS A 1 40 ? -9.996 0.687 -1.799 1.00 0.00 19 HIS A CA 9
ATOM 8322 C C . HIS A 1 40 ? -8.812 0.552 -0.865 1.00 0.00 19 HIS A C 9
ATOM 8323 O O . HIS A 1 40 ? -8.021 1.477 -0.704 1.00 0.00 19 HIS A O 9
ATOM 8337 N N . ASP A 1 41 ? -8.721 -0.598 -0.238 1.00 0.00 20 ASP A N 9
ATOM 8338 C CA . ASP A 1 41 ? -7.597 -0.926 0.596 1.00 0.00 20 ASP A CA 9
ATOM 8339 C C . ASP A 1 41 ? -6.652 -1.761 -0.213 1.00 0.00 20 ASP A C 9
ATOM 8340 O O . ASP A 1 41 ? -6.962 -2.895 -0.563 1.00 0.00 20 ASP A O 9
ATOM 8349 N N . ASP A 1 42 ? -5.502 -1.211 -0.492 1.00 0.00 21 ASP A N 9
ATOM 8350 C CA . ASP A 1 42 ? -4.552 -1.820 -1.413 1.00 0.00 21 ASP A CA 9
ATOM 8351 C C . ASP A 1 42 ? -4.136 -3.194 -0.954 1.00 0.00 21 ASP A C 9
ATOM 8352 O O . ASP A 1 42 ? -4.232 -4.152 -1.718 1.00 0.00 21 ASP A O 9
ATOM 8361 N N . ASP A 1 43 ? -3.711 -3.303 0.295 1.00 0.00 22 ASP A N 9
ATOM 8362 C CA . ASP A 1 43 ? -3.352 -4.600 0.879 1.00 0.00 22 ASP A CA 9
ATOM 8363 C C . ASP A 1 43 ? -2.883 -4.466 2.333 1.00 0.00 22 ASP A C 9
ATOM 8364 O O . ASP A 1 43 ? -1.687 -4.625 2.640 1.00 0.00 22 ASP A O 9
ATOM 8373 N N . PRO A 1 44 ? -3.798 -4.120 3.243 1.00 0.00 23 PRO A N 9
ATOM 8374 C CA . PRO A 1 44 ? -3.503 -4.051 4.665 1.00 0.00 23 PRO A CA 9
ATOM 8375 C C . PRO A 1 44 ? -3.893 -5.347 5.384 1.00 0.00 23 PRO A C 9
ATOM 8376 O O . PRO A 1 44 ? -3.617 -5.528 6.580 1.00 0.00 23 PRO A O 9
ATOM 8387 N N . THR A 1 45 ? -4.522 -6.247 4.640 1.00 0.00 24 THR A N 9
ATOM 8388 C CA . THR A 1 45 ? -5.051 -7.450 5.184 1.00 0.00 24 THR A CA 9
ATOM 8389 C C . THR A 1 45 ? -4.256 -8.684 4.712 1.00 0.00 24 THR A C 9
ATOM 8390 O O . THR A 1 45 ? -4.129 -9.666 5.443 1.00 0.00 24 THR A O 9
ATOM 8401 N N . GLY A 1 46 ? -3.729 -8.624 3.485 1.00 0.00 25 GLY A N 9
ATOM 8402 C CA . GLY A 1 46 ? -2.931 -9.720 2.944 1.00 0.00 25 GLY A CA 9
ATOM 8403 C C . GLY A 1 46 ? -3.756 -10.898 2.464 1.00 0.00 25 GLY A C 9
ATOM 8404 O O . GLY A 1 46 ? -3.278 -11.717 1.673 1.00 0.00 25 GLY A O 9
ATOM 8408 N N . ASP A 1 47 ? -4.980 -10.991 2.937 1.00 0.00 26 ASP A N 9
ATOM 8409 C CA . ASP A 1 47 ? -5.854 -12.098 2.589 1.00 0.00 26 ASP A CA 9
ATOM 8410 C C . ASP A 1 47 ? -7.054 -11.628 1.784 1.00 0.00 26 ASP A C 9
ATOM 8411 O O . ASP A 1 47 ? -7.506 -10.502 1.940 1.00 0.00 26 ASP A O 9
ATOM 8420 N N . TYR A 1 48 ? -7.552 -12.496 0.913 1.00 0.00 27 TYR A N 9
ATOM 8421 C CA . TYR A 1 48 ? -8.717 -12.190 0.096 1.00 0.00 27 TYR A CA 9
ATOM 8422 C C . TYR A 1 48 ? -9.440 -13.484 -0.273 1.00 0.00 27 TYR A C 9
ATOM 8423 O O . TYR A 1 48 ? -8.796 -14.490 -0.597 1.00 0.00 27 TYR A O 9
ATOM 8441 N N . SER A 1 49 ? -10.768 -13.472 -0.182 1.00 0.00 28 SER A N 9
ATOM 8442 C CA . SER A 1 49 ? -11.557 -14.634 -0.530 1.00 0.00 28 SER A CA 9
ATOM 8443 C C . SER A 1 49 ? -11.537 -14.868 -2.047 1.00 0.00 28 SER A C 9
ATOM 8444 O O . SER A 1 49 ? -11.412 -16.003 -2.517 1.00 0.00 28 SER A O 9
ATOM 8452 N N . SER A 1 50 ? -11.625 -13.764 -2.798 1.00 0.00 29 SER A N 9
ATOM 8453 C CA . SER A 1 50 ? -11.613 -13.788 -4.259 1.00 0.00 29 SER A CA 9
ATOM 8454 C C . SER A 1 50 ? -11.816 -12.370 -4.784 1.00 0.00 29 SER A C 9
ATOM 8455 O O . SER A 1 50 ? -12.563 -11.588 -4.191 1.00 0.00 29 SER A O 9
ATOM 8463 N N . LYS A 1 51 ? -11.142 -12.038 -5.878 1.00 0.00 30 LYS A N 9
ATOM 8464 C CA . LYS A 1 51 ? -11.268 -10.720 -6.475 1.00 0.00 30 LYS A CA 9
ATOM 8465 C C . LYS A 1 51 ? -12.678 -10.522 -7.043 1.00 0.00 30 LYS A C 9
ATOM 8466 O O . LYS A 1 51 ? -13.306 -9.482 -6.829 1.00 0.00 30 LYS A O 9
ATOM 8485 N N . GLU A 1 52 ? -13.183 -11.534 -7.762 1.00 0.00 31 GLU A N 9
ATOM 8486 C CA . GLU A 1 52 ? -14.485 -11.430 -8.385 1.00 0.00 31 GLU A CA 9
ATOM 8487 C C . GLU A 1 52 ? -15.573 -11.346 -7.344 1.00 0.00 31 GLU A C 9
ATOM 8488 O O . GLU A 1 52 ? -16.511 -10.617 -7.518 1.00 0.00 31 GLU A O 9
ATOM 8500 N N . ALA A 1 53 ? -15.421 -12.092 -6.251 1.00 0.00 32 ALA A N 9
ATOM 8501 C CA . ALA A 1 53 ? -16.409 -12.087 -5.185 1.00 0.00 32 ALA A CA 9
ATOM 8502 C C . ALA A 1 53 ? -16.528 -10.716 -4.589 1.00 0.00 32 ALA A C 9
ATOM 8503 O O . ALA A 1 53 ? -17.615 -10.285 -4.212 1.00 0.00 32 ALA A O 9
ATOM 8510 N N . ALA A 1 54 ? -15.407 -10.014 -4.520 1.00 0.00 33 ALA A N 9
ATOM 8511 C CA . ALA A 1 54 ? -15.394 -8.685 -3.971 1.00 0.00 33 ALA A CA 9
ATOM 8512 C C . ALA A 1 54 ? -16.135 -7.733 -4.901 1.00 0.00 33 ALA A C 9
ATOM 8513 O O . ALA A 1 54 ? -17.109 -7.126 -4.504 1.00 0.00 33 ALA A O 9
ATOM 8520 N N . PHE A 1 55 ? -15.697 -7.646 -6.151 1.00 0.00 34 PHE A N 9
ATOM 8521 C CA . PHE A 1 55 ? -16.322 -6.731 -7.115 1.00 0.00 34 PHE A CA 9
ATOM 8522 C C . PHE A 1 55 ? -17.757 -7.116 -7.451 1.00 0.00 34 PHE A C 9
ATOM 8523 O O . PHE A 1 55 ? -18.625 -6.245 -7.545 1.00 0.00 34 PHE A O 9
ATOM 8540 N N . GLU A 1 56 ? -18.007 -8.411 -7.643 1.00 0.00 35 GLU A N 9
ATOM 8541 C CA . GLU A 1 56 ? -19.329 -8.883 -8.007 1.00 0.00 35 GLU A CA 9
ATOM 8542 C C . GLU A 1 56 ? -20.341 -8.508 -6.958 1.00 0.00 35 GLU A C 9
ATOM 8543 O O . GLU A 1 56 ? -21.363 -7.884 -7.262 1.00 0.00 35 GLU A O 9
ATOM 8555 N N . ALA A 1 57 ? -20.049 -8.862 -5.713 1.00 0.00 36 ALA A N 9
ATOM 8556 C CA . ALA A 1 57 ? -20.938 -8.524 -4.618 1.00 0.00 36 ALA A CA 9
ATOM 8557 C C . ALA A 1 57 ? -21.001 -7.016 -4.426 1.00 0.00 36 ALA A C 9
ATOM 8558 O O . ALA A 1 57 ? -22.067 -6.460 -4.200 1.00 0.00 36 ALA A O 9
ATOM 8565 N N . ALA A 1 58 ? -19.853 -6.366 -4.548 1.00 0.00 37 ALA A N 9
ATOM 8566 C CA . ALA A 1 58 ? -19.764 -4.919 -4.376 1.00 0.00 37 ALA A CA 9
ATOM 8567 C C . ALA A 1 58 ? -20.656 -4.179 -5.341 1.00 0.00 37 ALA A C 9
ATOM 8568 O O . ALA A 1 58 ? -21.424 -3.313 -4.936 1.00 0.00 37 ALA A O 9
ATOM 8575 N N . CYS A 1 59 ? -20.565 -4.517 -6.615 1.00 0.00 38 CYS A N 9
ATOM 8576 C CA . CYS A 1 59 ? -21.380 -3.850 -7.596 1.00 0.00 38 CYS A CA 9
ATOM 8577 C C . CYS A 1 59 ? -22.859 -4.164 -7.381 1.00 0.00 38 CYS A C 9
ATOM 8578 O O . CYS A 1 59 ? -23.710 -3.284 -7.504 1.00 0.00 38 CYS A O 9
ATOM 8586 N N . ALA A 1 60 ? -23.157 -5.418 -7.043 1.00 0.00 39 ALA A N 9
ATOM 8587 C CA . ALA A 1 60 ? -24.533 -5.844 -6.825 1.00 0.00 39 ALA A CA 9
ATOM 8588 C C . ALA A 1 60 ? -25.152 -5.123 -5.629 1.00 0.00 39 ALA A C 9
ATOM 8589 O O . ALA A 1 60 ? -26.240 -4.533 -5.728 1.00 0.00 39 ALA A O 9
ATOM 8596 N N . ALA A 1 61 ? -24.447 -5.152 -4.511 1.00 0.00 40 ALA A N 9
ATOM 8597 C CA . ALA A 1 61 ? -24.916 -4.519 -3.292 1.00 0.00 40 ALA A CA 9
ATOM 8598 C C . ALA A 1 61 ? -24.991 -3.012 -3.434 1.00 0.00 40 ALA A C 9
ATOM 8599 O O . ALA A 1 61 ? -25.905 -2.385 -2.909 1.00 0.00 40 ALA A O 9
ATOM 8606 N N . ALA A 1 62 ? -24.026 -2.427 -4.129 1.00 0.00 41 ALA A N 9
ATOM 8607 C CA . ALA A 1 62 ? -24.041 -0.993 -4.351 1.00 0.00 41 ALA A CA 9
ATOM 8608 C C . ALA A 1 62 ? -25.226 -0.590 -5.210 1.00 0.00 41 ALA A C 9
ATOM 8609 O O . ALA A 1 62 ? -25.832 0.448 -4.975 1.00 0.00 41 ALA A O 9
ATOM 8616 N N . SER A 1 63 ? -25.559 -1.423 -6.204 1.00 0.00 42 SER A N 9
ATOM 8617 C CA . SER A 1 63 ? -26.730 -1.179 -7.022 1.00 0.00 42 SER A CA 9
ATOM 8618 C C . SER A 1 63 ? -27.976 -1.196 -6.145 1.00 0.00 42 SER A C 9
ATOM 8619 O O . SER A 1 63 ? -28.866 -0.366 -6.296 1.00 0.00 42 SER A O 9
ATOM 8627 N N . ASN A 1 64 ? -28.016 -2.155 -5.222 1.00 0.00 43 ASN A N 9
ATOM 8628 C CA . ASN A 1 64 ? -29.105 -2.250 -4.247 1.00 0.00 43 ASN A CA 9
ATOM 8629 C C . ASN A 1 64 ? -29.151 -0.991 -3.398 1.00 0.00 43 ASN A C 9
ATOM 8630 O O . ASN A 1 64 ? -30.199 -0.388 -3.217 1.00 0.00 43 ASN A O 9
ATOM 8641 N N . ALA A 1 65 ? -27.989 -0.588 -2.916 1.00 0.00 44 ALA A N 9
ATOM 8642 C CA . ALA A 1 65 ? -27.864 0.549 -2.048 1.00 0.00 44 ALA A CA 9
ATOM 8643 C C . ALA A 1 65 ? -28.348 1.838 -2.719 1.00 0.00 44 ALA A C 9
ATOM 8644 O O . ALA A 1 65 ? -29.189 2.540 -2.178 1.00 0.00 44 ALA A O 9
ATOM 8651 N N . ILE A 1 66 ? -27.852 2.112 -3.920 1.00 0.00 45 ILE A N 9
ATOM 8652 C CA . ILE A 1 66 ? -28.207 3.332 -4.628 1.00 0.00 45 ILE A CA 9
ATOM 8653 C C . ILE A 1 66 ? -29.685 3.305 -5.022 1.00 0.00 45 ILE A C 9
ATOM 8654 O O . ILE A 1 66 ? -30.391 4.303 -4.879 1.00 0.00 45 ILE A O 9
ATOM 8670 N N . LYS A 1 67 ? -30.149 2.148 -5.458 1.00 0.00 46 LYS A N 9
ATOM 8671 C CA . LYS A 1 67 ? -31.539 1.966 -5.851 1.00 0.00 46 LYS A CA 9
ATOM 8672 C C . LYS A 1 67 ? -32.475 2.211 -4.672 1.00 0.00 46 LYS A C 9
ATOM 8673 O O . LYS A 1 67 ? -33.526 2.823 -4.821 1.00 0.00 46 LYS A O 9
ATOM 8692 N N . PHE A 1 68 ? -32.066 1.745 -3.499 1.00 0.00 47 PHE A N 9
ATOM 8693 C CA . PHE A 1 68 ? -32.899 1.823 -2.309 1.00 0.00 47 PHE A CA 9
ATOM 8694 C C . PHE A 1 68 ? -32.757 3.176 -1.605 1.00 0.00 47 PHE A C 9
ATOM 8695 O O . PHE A 1 68 ? -33.458 3.455 -0.629 1.00 0.00 47 PHE A O 9
ATOM 8712 N N . GLY A 1 69 ? -31.863 4.006 -2.110 1.00 0.00 48 GLY A N 9
ATOM 8713 C CA . GLY A 1 69 ? -31.662 5.316 -1.531 1.00 0.00 48 GLY A CA 9
ATOM 8714 C C . GLY A 1 69 ? -30.664 5.305 -0.391 1.00 0.00 48 GLY A C 9
ATOM 8715 O O . GLY A 1 69 ? -30.539 6.281 0.339 1.00 0.00 48 GLY A O 9
ATOM 8719 N N . HIS A 1 70 ? -29.967 4.199 -0.245 1.00 0.00 49 HIS A N 9
ATOM 8720 C CA . HIS A 1 70 ? -28.921 4.058 0.771 1.00 0.00 49 HIS A CA 9
ATOM 8721 C C . HIS A 1 70 ? -27.755 4.938 0.388 1.00 0.00 49 HIS A C 9
ATOM 8722 O O . HIS A 1 70 ? -27.346 4.935 -0.780 1.00 0.00 49 HIS A O 9
ATOM 8736 N N . GLU A 1 71 ? -27.204 5.697 1.332 1.00 0.00 50 GLU A N 9
ATOM 8737 C CA . GLU A 1 71 ? -26.066 6.537 0.999 1.00 0.00 50 GLU A CA 9
ATOM 8738 C C . GLU A 1 71 ? -24.885 5.655 0.609 1.00 0.00 50 GLU A C 9
ATOM 8739 O O . GLU A 1 71 ? -24.568 4.675 1.303 1.00 0.00 50 GLU A O 9
ATOM 8751 N N . VAL A 1 72 ? -24.235 5.992 -0.480 1.00 0.00 51 VAL A N 9
ATOM 8752 C CA . VAL A 1 72 ? -23.104 5.231 -0.930 1.00 0.00 51 VAL A CA 9
ATOM 8753 C C . VAL A 1 72 ? -21.834 6.064 -0.832 1.00 0.00 51 VAL A C 9
ATOM 8754 O O . VAL A 1 72 ? -21.812 7.234 -1.204 1.00 0.00 51 VAL A O 9
ATOM 8767 N N . ARG A 1 73 ? -20.807 5.479 -0.269 1.00 0.00 52 ARG A N 9
ATOM 8768 C CA . ARG A 1 73 ? -19.532 6.136 -0.160 1.00 0.00 52 ARG A CA 9
ATOM 8769 C C . ARG A 1 73 ? -18.609 5.553 -1.177 1.00 0.00 52 ARG A C 9
ATOM 8770 O O . ARG A 1 73 ? -18.599 4.340 -1.387 1.00 0.00 52 ARG A O 9
ATOM 8791 N N . ILE A 1 74 ? -17.850 6.384 -1.808 1.00 0.00 53 ILE A N 9
ATOM 8792 C CA . ILE A 1 74 ? -16.929 5.935 -2.777 1.00 0.00 53 ILE A CA 9
ATOM 8793 C C . ILE A 1 74 ? -15.573 6.470 -2.439 1.00 0.00 53 ILE A C 9
ATOM 8794 O O . ILE A 1 74 ? -15.331 7.675 -2.478 1.00 0.00 53 ILE A O 9
ATOM 8810 N N . THR A 1 75 ? -14.713 5.594 -2.042 1.00 0.00 54 THR A N 9
ATOM 8811 C CA . THR A 1 75 ? -13.396 5.994 -1.699 1.00 0.00 54 THR A CA 9
ATOM 8812 C C . THR A 1 75 ? -12.379 5.138 -2.438 1.00 0.00 54 THR A C 9
ATOM 8813 O O . THR A 1 75 ? -12.044 4.017 -2.016 1.00 0.00 54 THR A O 9
ATOM 8824 N N . VAL A 1 76 ? -11.921 5.652 -3.569 1.00 0.00 55 VAL A N 9
ATOM 8825 C CA . VAL A 1 76 ? -10.955 4.955 -4.401 1.00 0.00 55 VAL A CA 9
ATOM 8826 C C . VAL A 1 76 ? -9.814 5.882 -4.800 1.00 0.00 55 VAL A C 9
ATOM 8827 O O . VAL A 1 76 ? -9.939 6.638 -5.766 1.00 0.00 55 VAL A O 9
ATOM 8840 N N . PRO A 1 77 ? -8.702 5.864 -4.039 1.00 0.00 56 PRO A N 9
ATOM 8841 C CA . PRO A 1 77 ? -7.522 6.690 -4.338 1.00 0.00 56 PRO A CA 9
ATOM 8842 C C . PRO A 1 77 ? -6.855 6.266 -5.647 1.00 0.00 56 PRO A C 9
ATOM 8843 O O . PRO A 1 77 ? -6.779 5.066 -5.959 1.00 0.00 56 PRO A O 9
ATOM 8854 N N . GLY A 1 78 ? -6.380 7.237 -6.408 1.00 0.00 57 GLY A N 9
ATOM 8855 C CA . GLY A 1 78 ? -5.738 6.936 -7.656 1.00 0.00 57 GLY A CA 9
ATOM 8856 C C . GLY A 1 78 ? -5.274 8.175 -8.369 1.00 0.00 57 GLY A C 9
ATOM 8857 O O . GLY A 1 78 ? -5.322 9.280 -7.804 1.00 0.00 57 GLY A O 9
ATOM 8861 N N . ASN A 1 79 ? -4.836 8.001 -9.611 1.00 0.00 58 ASN A N 9
ATOM 8862 C CA . ASN A 1 79 ? -4.328 9.106 -10.420 1.00 0.00 58 ASN A CA 9
ATOM 8863 C C . ASN A 1 79 ? -5.481 9.990 -10.911 1.00 0.00 58 ASN A C 9
ATOM 8864 O O . ASN A 1 79 ? -5.684 11.104 -10.408 1.00 0.00 58 ASN A O 9
ATOM 8875 N N . ASP A 1 80 ? -6.226 9.475 -11.896 1.00 0.00 59 ASP A N 9
ATOM 8876 C CA . ASP A 1 80 ? -7.391 10.170 -12.483 1.00 0.00 59 ASP A CA 9
ATOM 8877 C C . ASP A 1 80 ? -6.952 11.372 -13.310 1.00 0.00 59 ASP A C 9
ATOM 8878 O O . ASP A 1 80 ? -6.735 12.465 -12.787 1.00 0.00 59 ASP A O 9
ATOM 8887 N N . GLY A 1 81 ? -6.788 11.152 -14.602 1.00 0.00 60 GLY A N 9
ATOM 8888 C CA . GLY A 1 81 ? -6.354 12.207 -15.478 1.00 0.00 60 GLY A CA 9
ATOM 8889 C C . GLY A 1 81 ? -5.843 11.690 -16.808 1.00 0.00 60 GLY A C 9
ATOM 8890 O O . GLY A 1 81 ? -6.489 10.852 -17.451 1.00 0.00 60 GLY A O 9
ATOM 8894 N N . SER A 1 82 ? -4.682 12.170 -17.197 1.00 0.00 61 SER A N 9
ATOM 8895 C CA . SER A 1 82 ? -4.080 11.831 -18.491 1.00 0.00 61 SER A CA 9
ATOM 8896 C C . SER A 1 82 ? -3.211 10.569 -18.408 1.00 0.00 61 SER A C 9
ATOM 8897 O O . SER A 1 82 ? -2.666 10.115 -19.406 1.00 0.00 61 SER A O 9
ATOM 8905 N N . GLU A 1 83 ? -3.061 10.031 -17.205 1.00 0.00 62 GLU A N 9
ATOM 8906 C CA . GLU A 1 83 ? -2.255 8.820 -16.996 1.00 0.00 62 GLU A CA 9
ATOM 8907 C C . GLU A 1 83 ? -3.048 7.566 -17.337 1.00 0.00 62 GLU A C 9
ATOM 8908 O O . GLU A 1 83 ? -2.512 6.457 -17.340 1.00 0.00 62 GLU A O 9
ATOM 8920 N N . THR A 1 84 ? -4.325 7.746 -17.618 1.00 0.00 63 THR A N 9
ATOM 8921 C CA . THR A 1 84 ? -5.189 6.653 -17.977 1.00 0.00 63 THR A CA 9
ATOM 8922 C C . THR A 1 84 ? -5.234 6.500 -19.503 1.00 0.00 63 THR A C 9
ATOM 8923 O O . THR A 1 84 ? -5.469 7.472 -20.217 1.00 0.00 63 THR A O 9
ATOM 8934 N N . ASN A 1 85 ? -4.996 5.287 -19.995 1.00 0.00 64 ASN A N 9
ATOM 8935 C CA . ASN A 1 85 ? -5.014 5.043 -21.438 1.00 0.00 64 ASN A CA 9
ATOM 8936 C C . ASN A 1 85 ? -6.433 5.179 -21.989 1.00 0.00 64 ASN A C 9
ATOM 8937 O O . ASN A 1 85 ? -7.371 4.576 -21.465 1.00 0.00 64 ASN A O 9
ATOM 8948 N N . LEU A 1 86 ? -6.577 5.963 -23.046 1.00 0.00 65 LEU A N 9
ATOM 8949 C CA . LEU A 1 86 ? -7.883 6.209 -23.645 1.00 0.00 65 LEU A CA 9
ATOM 8950 C C . LEU A 1 86 ? -8.229 5.138 -24.689 1.00 0.00 65 LEU A C 9
ATOM 8951 O O . LEU A 1 86 ? -9.392 4.966 -25.057 1.00 0.00 65 LEU A O 9
ATOM 8967 N N . GLY A 1 87 ? -7.216 4.422 -25.151 1.00 0.00 66 GLY A N 9
ATOM 8968 C CA . GLY A 1 87 ? -7.436 3.371 -26.126 1.00 0.00 66 GLY A CA 9
ATOM 8969 C C . GLY A 1 87 ? -6.899 3.725 -27.501 1.00 0.00 66 GLY A C 9
ATOM 8970 O O . GLY A 1 87 ? -6.709 4.907 -27.823 1.00 0.00 66 GLY A O 9
ATOM 8974 N N . VAL A 1 88 ? -6.660 2.696 -28.309 1.00 0.00 67 VAL A N 9
ATOM 8975 C CA . VAL A 1 88 ? -6.147 2.860 -29.664 1.00 0.00 67 VAL A CA 9
ATOM 8976 C C . VAL A 1 88 ? -7.304 3.037 -30.635 1.00 0.00 67 VAL A C 9
ATOM 8977 O O . VAL A 1 88 ? -8.381 2.475 -30.430 1.00 0.00 67 VAL A O 9
ATOM 8990 N N . ILE A 1 89 ? -7.099 3.823 -31.674 1.00 0.00 68 ILE A N 9
ATOM 8991 C CA . ILE A 1 89 ? -8.155 4.035 -32.650 1.00 0.00 68 ILE A CA 9
ATOM 8992 C C . ILE A 1 89 ? -8.154 2.876 -33.626 1.00 0.00 68 ILE A C 9
ATOM 8993 O O . ILE A 1 89 ? -7.304 2.798 -34.515 1.00 0.00 68 ILE A O 9
ATOM 9009 N N . THR A 1 90 ? -9.086 1.954 -33.423 1.00 0.00 69 THR A N 9
ATOM 9010 C CA . THR A 1 90 ? -9.207 0.767 -34.253 1.00 0.00 69 THR A CA 9
ATOM 9011 C C . THR A 1 90 ? -10.670 0.476 -34.518 1.00 0.00 69 THR A C 9
ATOM 9012 O O . THR A 1 90 ? -11.080 -0.672 -34.607 1.00 0.00 69 THR A O 9
ATOM 9023 N N . ASN A 1 91 ? -11.443 1.533 -34.672 1.00 0.00 70 ASN A N 9
ATOM 9024 C CA . ASN A 1 91 ? -12.866 1.421 -34.855 1.00 0.00 70 ASN A CA 9
ATOM 9025 C C . ASN A 1 91 ? -13.355 2.384 -35.913 1.00 0.00 70 ASN A C 9
ATOM 9026 O O . ASN A 1 91 ? -13.920 1.910 -36.927 1.00 0.00 70 ASN A O 9
ATOM 9037 N N . MET A 1 22 ? 2.153 -5.723 -7.321 1.00 0.00 1 MET A N 10
ATOM 9038 C CA . MET A 1 22 ? 1.873 -5.829 -8.765 1.00 0.00 1 MET A CA 10
ATOM 9039 C C . MET A 1 22 ? 0.496 -6.424 -8.999 1.00 0.00 1 MET A C 10
ATOM 9040 O O . MET A 1 22 ? 0.275 -7.612 -8.761 1.00 0.00 1 MET A O 10
ATOM 9054 N N . GLY A 1 23 ? -0.430 -5.594 -9.439 1.00 0.00 2 GLY A N 10
ATOM 9055 C CA . GLY A 1 23 ? -1.778 -6.049 -9.712 1.00 0.00 2 GLY A CA 10
ATOM 9056 C C . GLY A 1 23 ? -2.636 -6.097 -8.468 1.00 0.00 2 GLY A C 10
ATOM 9057 O O . GLY A 1 23 ? -3.760 -6.606 -8.501 1.00 0.00 2 GLY A O 10
ATOM 9061 N N . LYS A 1 24 ? -2.114 -5.567 -7.369 1.00 0.00 3 LYS A N 10
ATOM 9062 C CA . LYS A 1 24 ? -2.843 -5.558 -6.114 1.00 0.00 3 LYS A CA 10
ATOM 9063 C C . LYS A 1 24 ? -4.018 -4.605 -6.214 1.00 0.00 3 LYS A C 10
ATOM 9064 O O . LYS A 1 24 ? -3.838 -3.395 -6.373 1.00 0.00 3 LYS A O 10
ATOM 9083 N N . ALA A 1 25 ? -5.212 -5.149 -6.129 1.00 0.00 4 ALA A N 10
ATOM 9084 C CA . ALA A 1 25 ? -6.419 -4.356 -6.219 1.00 0.00 4 ALA A CA 10
ATOM 9085 C C . ALA A 1 25 ? -7.482 -4.917 -5.299 1.00 0.00 4 ALA A C 10
ATOM 9086 O O . ALA A 1 25 ? -8.345 -5.691 -5.717 1.00 0.00 4 ALA A O 10
ATOM 9093 N N . TYR A 1 26 ? -7.381 -4.567 -4.040 1.00 0.00 5 TYR A N 10
ATOM 9094 C CA . TYR A 1 26 ? -8.325 -5.016 -3.044 1.00 0.00 5 TYR A CA 10
ATOM 9095 C C . TYR A 1 26 ? -8.942 -3.846 -2.323 1.00 0.00 5 TYR A C 10
ATOM 9096 O O . TYR A 1 26 ? -8.256 -2.895 -1.952 1.00 0.00 5 TYR A O 10
ATOM 9114 N N . TYR A 1 27 ? -10.231 -3.894 -2.166 1.00 0.00 6 TYR A N 10
ATOM 9115 C CA . TYR A 1 27 ? -10.921 -2.904 -1.410 1.00 0.00 6 TYR A CA 10
ATOM 9116 C C . TYR A 1 27 ? -11.783 -3.571 -0.352 1.00 0.00 6 TYR A C 10
ATOM 9117 O O . TYR A 1 27 ? -12.472 -4.556 -0.624 1.00 0.00 6 TYR A O 10
ATOM 9135 N N . ASP A 1 28 ? -11.723 -3.038 0.847 1.00 0.00 7 ASP A N 10
ATOM 9136 C CA . ASP A 1 28 ? -12.423 -3.595 1.984 1.00 0.00 7 ASP A CA 10
ATOM 9137 C C . ASP A 1 28 ? -13.835 -3.030 2.012 1.00 0.00 7 ASP A C 10
ATOM 9138 O O . ASP A 1 28 ? -14.038 -1.853 2.288 1.00 0.00 7 ASP A O 10
ATOM 9147 N N . ILE A 1 29 ? -14.797 -3.869 1.685 1.00 0.00 8 ILE A N 10
ATOM 9148 C CA . ILE A 1 29 ? -16.182 -3.434 1.570 1.00 0.00 8 ILE A CA 10
ATOM 9149 C C . ILE A 1 29 ? -16.939 -3.553 2.868 1.00 0.00 8 ILE A C 10
ATOM 9150 O O . ILE A 1 29 ? -16.776 -4.515 3.620 1.00 0.00 8 ILE A O 10
ATOM 9166 N N . VAL A 1 30 ? -17.772 -2.568 3.118 1.00 0.00 9 VAL A N 10
ATOM 9167 C CA . VAL A 1 30 ? -18.621 -2.549 4.286 1.00 0.00 9 VAL A CA 10
ATOM 9168 C C . VAL A 1 30 ? -20.062 -2.698 3.828 1.00 0.00 9 VAL A C 10
ATOM 9169 O O . VAL A 1 30 ? -20.510 -1.978 2.932 1.00 0.00 9 VAL A O 10
ATOM 9182 N N . GLY A 1 31 ? -20.785 -3.617 4.428 1.00 0.00 10 GLY A N 10
ATOM 9183 C CA . GLY A 1 31 ? -22.135 -3.851 4.000 1.00 0.00 10 GLY A CA 10
ATOM 9184 C C . GLY A 1 31 ? -23.144 -3.432 5.032 1.00 0.00 10 GLY A C 10
ATOM 9185 O O . GLY A 1 31 ? -23.193 -3.983 6.130 1.00 0.00 10 GLY A O 10
ATOM 9189 N N . SER A 1 32 ? -23.929 -2.433 4.689 1.00 0.00 11 SER A N 10
ATOM 9190 C CA . SER A 1 32 ? -24.983 -1.932 5.545 1.00 0.00 11 SER A CA 10
ATOM 9191 C C . SER A 1 32 ? -26.111 -1.374 4.680 1.00 0.00 11 SER A C 10
ATOM 9192 O O . SER A 1 32 ? -25.858 -0.679 3.702 1.00 0.00 11 SER A O 10
ATOM 9200 N N . ASP A 1 33 ? -27.345 -1.692 5.034 1.00 0.00 12 ASP A N 10
ATOM 9201 C CA . ASP A 1 33 ? -28.506 -1.275 4.246 1.00 0.00 12 ASP A CA 10
ATOM 9202 C C . ASP A 1 33 ? -28.802 0.212 4.381 1.00 0.00 12 ASP A C 10
ATOM 9203 O O . ASP A 1 33 ? -29.673 0.721 3.716 1.00 0.00 12 ASP A O 10
ATOM 9212 N N . ASN A 1 34 ? -28.118 0.900 5.254 1.00 0.00 13 ASN A N 10
ATOM 9213 C CA . ASN A 1 34 ? -28.328 2.336 5.351 1.00 0.00 13 ASN A CA 10
ATOM 9214 C C . ASN A 1 34 ? -27.145 3.096 4.819 1.00 0.00 13 ASN A C 10
ATOM 9215 O O . ASN A 1 34 ? -27.290 4.201 4.288 1.00 0.00 13 ASN A O 10
ATOM 9226 N N . ARG A 1 35 ? -25.975 2.503 4.932 1.00 0.00 14 ARG A N 10
ATOM 9227 C CA . ARG A 1 35 ? -24.779 3.148 4.472 1.00 0.00 14 ARG A CA 10
ATOM 9228 C C . ARG A 1 35 ? -23.888 2.136 3.803 1.00 0.00 14 ARG A C 10
ATOM 9229 O O . ARG A 1 35 ? -23.405 1.204 4.441 1.00 0.00 14 ARG A O 10
ATOM 9250 N N . TRP A 1 36 ? -23.683 2.306 2.538 1.00 0.00 15 TRP A N 10
ATOM 9251 C CA . TRP A 1 36 ? -22.859 1.407 1.793 1.00 0.00 15 TRP A CA 10
ATOM 9252 C C . TRP A 1 36 ? -21.573 2.119 1.385 1.00 0.00 15 TRP A C 10
ATOM 9253 O O . TRP A 1 36 ? -21.616 3.220 0.821 1.00 0.00 15 TRP A O 10
ATOM 9274 N N . GLY A 1 37 ? -20.431 1.505 1.672 1.00 0.00 16 GLY A N 10
ATOM 9275 C CA . GLY A 1 37 ? -19.182 2.181 1.431 1.00 0.00 16 GLY A CA 10
ATOM 9276 C C . GLY A 1 37 ? -18.094 1.326 0.826 1.00 0.00 16 GLY A C 10
ATOM 9277 O O . GLY A 1 37 ? -17.928 0.151 1.180 1.00 0.00 16 GLY A O 10
ATOM 9281 N N . ILE A 1 38 ? -17.350 1.926 -0.093 1.00 0.00 17 ILE A N 10
ATOM 9282 C CA . ILE A 1 38 ? -16.200 1.292 -0.695 1.00 0.00 17 ILE A CA 10
ATOM 9283 C C . ILE A 1 38 ? -14.929 1.873 -0.093 1.00 0.00 17 ILE A C 10
ATOM 9284 O O . ILE A 1 38 ? -14.587 3.038 -0.320 1.00 0.00 17 ILE A O 10
ATOM 9300 N N . ARG A 1 39 ? -14.252 1.067 0.675 1.00 0.00 18 ARG A N 10
ATOM 9301 C CA . ARG A 1 39 ? -13.011 1.450 1.311 1.00 0.00 18 ARG A CA 10
ATOM 9302 C C . ARG A 1 39 ? -11.848 0.812 0.575 1.00 0.00 18 ARG A C 10
ATOM 9303 O O . ARG A 1 39 ? -11.697 -0.396 0.582 1.00 0.00 18 ARG A O 10
ATOM 9324 N N . HIS A 1 40 ? -11.040 1.611 -0.075 1.00 0.00 19 HIS A N 10
ATOM 9325 C CA . HIS A 1 40 ? -9.916 1.068 -0.803 1.00 0.00 19 HIS A CA 10
ATOM 9326 C C . HIS A 1 40 ? -8.791 0.732 0.149 1.00 0.00 19 HIS A C 10
ATOM 9327 O O . HIS A 1 40 ? -8.342 1.578 0.913 1.00 0.00 19 HIS A O 10
ATOM 9341 N N . ASP A 1 41 ? -8.365 -0.507 0.115 1.00 0.00 20 ASP A N 10
ATOM 9342 C CA . ASP A 1 41 ? -7.272 -0.962 0.945 1.00 0.00 20 ASP A CA 10
ATOM 9343 C C . ASP A 1 41 ? -5.969 -0.758 0.182 1.00 0.00 20 ASP A C 10
ATOM 9344 O O . ASP A 1 41 ? -5.710 -1.451 -0.801 1.00 0.00 20 ASP A O 10
ATOM 9353 N N . ASP A 1 42 ? -5.170 0.209 0.605 1.00 0.00 21 ASP A N 10
ATOM 9354 C CA . ASP A 1 42 ? -3.953 0.541 -0.132 1.00 0.00 21 ASP A CA 10
ATOM 9355 C C . ASP A 1 42 ? -2.749 -0.223 0.395 1.00 0.00 21 ASP A C 10
ATOM 9356 O O . ASP A 1 42 ? -1.810 -0.518 -0.357 1.00 0.00 21 ASP A O 10
ATOM 9365 N N . ASP A 1 43 ? -2.779 -0.581 1.663 1.00 0.00 22 ASP A N 10
ATOM 9366 C CA . ASP A 1 43 ? -1.697 -1.357 2.229 1.00 0.00 22 ASP A CA 10
ATOM 9367 C C . ASP A 1 43 ? -2.135 -2.804 2.356 1.00 0.00 22 ASP A C 10
ATOM 9368 O O . ASP A 1 43 ? -3.066 -3.120 3.082 1.00 0.00 22 ASP A O 10
ATOM 9377 N N . PRO A 1 44 ? -1.447 -3.694 1.619 1.00 0.00 23 PRO A N 10
ATOM 9378 C CA . PRO A 1 44 ? -1.824 -5.103 1.478 1.00 0.00 23 PRO A CA 10
ATOM 9379 C C . PRO A 1 44 ? -2.215 -5.797 2.776 1.00 0.00 23 PRO A C 10
ATOM 9380 O O . PRO A 1 44 ? -1.420 -5.903 3.720 1.00 0.00 23 PRO A O 10
ATOM 9391 N N . THR A 1 45 ? -3.453 -6.253 2.813 1.00 0.00 24 THR A N 10
ATOM 9392 C CA . THR A 1 45 ? -3.955 -7.049 3.907 1.00 0.00 24 THR A CA 10
ATOM 9393 C C . THR A 1 45 ? -3.934 -8.527 3.504 1.00 0.00 24 THR A C 10
ATOM 9394 O O . THR A 1 45 ? -3.775 -9.421 4.344 1.00 0.00 24 THR A O 10
ATOM 9405 N N . GLY A 1 46 ? -4.083 -8.764 2.196 1.00 0.00 25 GLY A N 10
ATOM 9406 C CA . GLY A 1 46 ? -3.977 -10.104 1.639 1.00 0.00 25 GLY A CA 10
ATOM 9407 C C . GLY A 1 46 ? -5.220 -10.966 1.817 1.00 0.00 25 GLY A C 10
ATOM 9408 O O . GLY A 1 46 ? -5.244 -12.116 1.372 1.00 0.00 25 GLY A O 10
ATOM 9412 N N . ASP A 1 47 ? -6.256 -10.431 2.445 1.00 0.00 26 ASP A N 10
ATOM 9413 C CA . ASP A 1 47 ? -7.451 -11.230 2.695 1.00 0.00 26 ASP A CA 10
ATOM 9414 C C . ASP A 1 47 ? -8.548 -10.971 1.686 1.00 0.00 26 ASP A C 10
ATOM 9415 O O . ASP A 1 47 ? -9.207 -9.937 1.718 1.00 0.00 26 ASP A O 10
ATOM 9424 N N . TYR A 1 48 ? -8.730 -11.915 0.794 1.00 0.00 27 TYR A N 10
ATOM 9425 C CA . TYR A 1 48 ? -9.804 -11.879 -0.173 1.00 0.00 27 TYR A CA 10
ATOM 9426 C C . TYR A 1 48 ? -10.143 -13.298 -0.591 1.00 0.00 27 TYR A C 10
ATOM 9427 O O . TYR A 1 48 ? -9.249 -14.082 -0.922 1.00 0.00 27 TYR A O 10
ATOM 9445 N N . SER A 1 49 ? -11.411 -13.650 -0.532 1.00 0.00 28 SER A N 10
ATOM 9446 C CA . SER A 1 49 ? -11.827 -14.986 -0.898 1.00 0.00 28 SER A CA 10
ATOM 9447 C C . SER A 1 49 ? -11.630 -15.217 -2.399 1.00 0.00 28 SER A C 10
ATOM 9448 O O . SER A 1 49 ? -11.183 -16.280 -2.824 1.00 0.00 28 SER A O 10
ATOM 9456 N N . SER A 1 50 ? -11.953 -14.199 -3.181 1.00 0.00 29 SER A N 10
ATOM 9457 C CA . SER A 1 50 ? -11.822 -14.251 -4.624 1.00 0.00 29 SER A CA 10
ATOM 9458 C C . SER A 1 50 ? -11.938 -12.844 -5.197 1.00 0.00 29 SER A C 10
ATOM 9459 O O . SER A 1 50 ? -12.603 -11.984 -4.609 1.00 0.00 29 SER A O 10
ATOM 9467 N N . LYS A 1 51 ? -11.282 -12.608 -6.323 1.00 0.00 30 LYS A N 10
ATOM 9468 C CA . LYS A 1 51 ? -11.334 -11.311 -6.986 1.00 0.00 30 LYS A CA 10
ATOM 9469 C C . LYS A 1 51 ? -12.749 -11.029 -7.460 1.00 0.00 30 LYS A C 10
ATOM 9470 O O . LYS A 1 51 ? -13.302 -9.962 -7.199 1.00 0.00 30 LYS A O 10
ATOM 9489 N N . GLU A 1 52 ? -13.348 -12.014 -8.130 1.00 0.00 31 GLU A N 10
ATOM 9490 C CA . GLU A 1 52 ? -14.680 -11.855 -8.661 1.00 0.00 31 GLU A CA 10
ATOM 9491 C C . GLU A 1 52 ? -15.683 -11.749 -7.542 1.00 0.00 31 GLU A C 10
ATOM 9492 O O . GLU A 1 52 ? -16.622 -11.022 -7.650 1.00 0.00 31 GLU A O 10
ATOM 9504 N N . ALA A 1 53 ? -15.458 -12.478 -6.454 1.00 0.00 32 ALA A N 10
ATOM 9505 C CA . ALA A 1 53 ? -16.380 -12.453 -5.330 1.00 0.00 32 ALA A CA 10
ATOM 9506 C C . ALA A 1 53 ? -16.461 -11.069 -4.740 1.00 0.00 32 ALA A C 10
ATOM 9507 O O . ALA A 1 53 ? -17.523 -10.632 -4.310 1.00 0.00 32 ALA A O 10
ATOM 9514 N N . ALA A 1 54 ? -15.337 -10.372 -4.727 1.00 0.00 33 ALA A N 10
ATOM 9515 C CA . ALA A 1 54 ? -15.304 -9.039 -4.199 1.00 0.00 33 ALA A CA 10
ATOM 9516 C C . ALA A 1 54 ? -16.069 -8.098 -5.105 1.00 0.00 33 ALA A C 10
ATOM 9517 O O . ALA A 1 54 ? -17.006 -7.451 -4.667 1.00 0.00 33 ALA A O 10
ATOM 9524 N N . PHE A 1 55 ? -15.700 -8.061 -6.387 1.00 0.00 34 PHE A N 10
ATOM 9525 C CA . PHE A 1 55 ? -16.376 -7.180 -7.338 1.00 0.00 34 PHE A CA 10
ATOM 9526 C C . PHE A 1 55 ? -17.842 -7.545 -7.530 1.00 0.00 34 PHE A C 10
ATOM 9527 O O . PHE A 1 55 ? -18.706 -6.670 -7.523 1.00 0.00 34 PHE A O 10
ATOM 9544 N N . GLU A 1 56 ? -18.115 -8.831 -7.685 1.00 0.00 35 GLU A N 10
ATOM 9545 C CA . GLU A 1 56 ? -19.467 -9.321 -7.906 1.00 0.00 35 GLU A CA 10
ATOM 9546 C C . GLU A 1 56 ? -20.397 -8.912 -6.779 1.00 0.00 35 GLU A C 10
ATOM 9547 O O . GLU A 1 56 ? -21.437 -8.303 -7.018 1.00 0.00 35 GLU A O 10
ATOM 9559 N N . ALA A 1 57 ? -20.012 -9.227 -5.556 1.00 0.00 36 ALA A N 10
ATOM 9560 C CA . ALA A 1 57 ? -20.827 -8.892 -4.405 1.00 0.00 36 ALA A CA 10
ATOM 9561 C C . ALA A 1 57 ? -20.896 -7.391 -4.196 1.00 0.00 36 ALA A C 10
ATOM 9562 O O . ALA A 1 57 ? -21.957 -6.850 -3.884 1.00 0.00 36 ALA A O 10
ATOM 9569 N N . ALA A 1 58 ? -19.763 -6.721 -4.372 1.00 0.00 37 ALA A N 10
ATOM 9570 C CA . ALA A 1 58 ? -19.690 -5.283 -4.184 1.00 0.00 37 ALA A CA 10
ATOM 9571 C C . ALA A 1 58 ? -20.626 -4.547 -5.135 1.00 0.00 37 ALA A C 10
ATOM 9572 O O . ALA A 1 58 ? -21.428 -3.724 -4.705 1.00 0.00 37 ALA A O 10
ATOM 9579 N N . CYS A 1 59 ? -20.534 -4.857 -6.424 1.00 0.00 38 CYS A N 10
ATOM 9580 C CA . CYS A 1 59 ? -21.402 -4.227 -7.402 1.00 0.00 38 CYS A CA 10
ATOM 9581 C C . CYS A 1 59 ? -22.865 -4.644 -7.187 1.00 0.00 38 CYS A C 10
ATOM 9582 O O . CYS A 1 59 ? -23.789 -3.850 -7.396 1.00 0.00 38 CYS A O 10
ATOM 9590 N N . ALA A 1 60 ? -23.069 -5.901 -6.772 1.00 0.00 39 ALA A N 10
ATOM 9591 C CA . ALA A 1 60 ? -24.411 -6.407 -6.487 1.00 0.00 39 ALA A CA 10
ATOM 9592 C C . ALA A 1 60 ? -25.053 -5.593 -5.370 1.00 0.00 39 ALA A C 10
ATOM 9593 O O . ALA A 1 60 ? -26.197 -5.145 -5.486 1.00 0.00 39 ALA A O 10
ATOM 9600 N N . ALA A 1 61 ? -24.302 -5.399 -4.293 1.00 0.00 40 ALA A N 10
ATOM 9601 C CA . ALA A 1 61 ? -24.755 -4.586 -3.164 1.00 0.00 40 ALA A CA 10
ATOM 9602 C C . ALA A 1 61 ? -24.947 -3.146 -3.595 1.00 0.00 40 ALA A C 10
ATOM 9603 O O . ALA A 1 61 ? -25.873 -2.470 -3.146 1.00 0.00 40 ALA A O 10
ATOM 9610 N N . ALA A 1 62 ? -24.072 -2.690 -4.487 1.00 0.00 41 ALA A N 10
ATOM 9611 C CA . ALA A 1 62 ? -24.125 -1.329 -5.001 1.00 0.00 41 ALA A CA 10
ATOM 9612 C C . ALA A 1 62 ? -25.437 -1.067 -5.693 1.00 0.00 41 ALA A C 10
ATOM 9613 O O . ALA A 1 62 ? -26.029 -0.004 -5.520 1.00 0.00 41 ALA A O 10
ATOM 9620 N N . SER A 1 63 ? -25.903 -2.040 -6.465 1.00 0.00 42 SER A N 10
ATOM 9621 C CA . SER A 1 63 ? -27.144 -1.886 -7.185 1.00 0.00 42 SER A CA 10
ATOM 9622 C C . SER A 1 63 ? -28.300 -1.669 -6.215 1.00 0.00 42 SER A C 10
ATOM 9623 O O . SER A 1 63 ? -29.110 -0.766 -6.398 1.00 0.00 42 SER A O 10
ATOM 9631 N N . ASN A 1 64 ? -28.354 -2.499 -5.172 1.00 0.00 43 ASN A N 10
ATOM 9632 C CA . ASN A 1 64 ? -29.388 -2.384 -4.147 1.00 0.00 43 ASN A CA 10
ATOM 9633 C C . ASN A 1 64 ? -29.263 -1.056 -3.425 1.00 0.00 43 ASN A C 10
ATOM 9634 O O . ASN A 1 64 ? -30.252 -0.353 -3.212 1.00 0.00 43 ASN A O 10
ATOM 9645 N N . ALA A 1 65 ? -28.036 -0.711 -3.074 1.00 0.00 44 ALA A N 10
ATOM 9646 C CA . ALA A 1 65 ? -27.772 0.494 -2.320 1.00 0.00 44 ALA A CA 10
ATOM 9647 C C . ALA A 1 65 ? -28.197 1.755 -3.067 1.00 0.00 44 ALA A C 10
ATOM 9648 O O . ALA A 1 65 ? -28.966 2.562 -2.545 1.00 0.00 44 ALA A O 10
ATOM 9655 N N . ILE A 1 66 ? -27.741 1.900 -4.300 1.00 0.00 45 ILE A N 10
ATOM 9656 C CA . ILE A 1 66 ? -28.044 3.097 -5.072 1.00 0.00 45 ILE A CA 10
ATOM 9657 C C . ILE A 1 66 ? -29.513 3.148 -5.481 1.00 0.00 45 ILE A C 10
ATOM 9658 O O . ILE A 1 66 ? -30.141 4.210 -5.431 1.00 0.00 45 ILE A O 10
ATOM 9674 N N . LYS A 1 67 ? -30.069 2.001 -5.852 1.00 0.00 46 LYS A N 10
ATOM 9675 C CA . LYS A 1 67 ? -31.455 1.945 -6.276 1.00 0.00 46 LYS A CA 10
ATOM 9676 C C . LYS A 1 67 ? -32.389 2.364 -5.140 1.00 0.00 46 LYS A C 10
ATOM 9677 O O . LYS A 1 67 ? -33.422 2.997 -5.365 1.00 0.00 46 LYS A O 10
ATOM 9696 N N . PHE A 1 68 ? -32.015 2.001 -3.919 1.00 0.00 47 PHE A N 10
ATOM 9697 C CA . PHE A 1 68 ? -32.842 2.280 -2.759 1.00 0.00 47 PHE A CA 10
ATOM 9698 C C . PHE A 1 68 ? -32.575 3.680 -2.191 1.00 0.00 47 PHE A C 10
ATOM 9699 O O . PHE A 1 68 ? -33.360 4.191 -1.396 1.00 0.00 47 PHE A O 10
ATOM 9716 N N . GLY A 1 69 ? -31.495 4.306 -2.619 1.00 0.00 48 GLY A N 10
ATOM 9717 C CA . GLY A 1 69 ? -31.156 5.619 -2.086 1.00 0.00 48 GLY A CA 10
ATOM 9718 C C . GLY A 1 69 ? -30.325 5.517 -0.832 1.00 0.00 48 GLY A C 10
ATOM 9719 O O . GLY A 1 69 ? -30.242 6.464 -0.041 1.00 0.00 48 GLY A O 10
ATOM 9723 N N . HIS A 1 70 ? -29.721 4.356 -0.641 1.00 0.00 49 HIS A N 10
ATOM 9724 C CA . HIS A 1 70 ? -28.830 4.125 0.477 1.00 0.00 49 HIS A CA 10
ATOM 9725 C C . HIS A 1 70 ? -27.614 5.000 0.296 1.00 0.00 49 HIS A C 10
ATOM 9726 O O . HIS A 1 70 ? -27.141 5.170 -0.832 1.00 0.00 49 HIS A O 10
ATOM 9740 N N . GLU A 1 71 ? -27.121 5.579 1.376 1.00 0.00 50 GLU A N 10
ATOM 9741 C CA . GLU A 1 71 ? -25.973 6.455 1.274 1.00 0.00 50 GLU A CA 10
ATOM 9742 C C . GLU A 1 71 ? -24.788 5.710 0.679 1.00 0.00 50 GLU A C 10
ATOM 9743 O O . GLU A 1 71 ? -24.378 4.662 1.186 1.00 0.00 50 GLU A O 10
ATOM 9755 N N . VAL A 1 72 ? -24.244 6.259 -0.390 1.00 0.00 51 VAL A N 10
ATOM 9756 C CA . VAL A 1 72 ? -23.139 5.644 -1.080 1.00 0.00 51 VAL A CA 10
ATOM 9757 C C . VAL A 1 72 ? -21.845 6.397 -0.804 1.00 0.00 51 VAL A C 10
ATOM 9758 O O . VAL A 1 72 ? -21.749 7.618 -1.012 1.00 0.00 51 VAL A O 10
ATOM 9771 N N . ARG A 1 73 ? -20.866 5.682 -0.304 1.00 0.00 52 ARG A N 10
ATOM 9772 C CA . ARG A 1 73 ? -19.581 6.259 -0.027 1.00 0.00 52 ARG A CA 10
ATOM 9773 C C . ARG A 1 73 ? -18.509 5.494 -0.739 1.00 0.00 52 ARG A C 10
ATOM 9774 O O . ARG A 1 73 ? -18.505 4.269 -0.748 1.00 0.00 52 ARG A O 10
ATOM 9795 N N . ILE A 1 74 ? -17.618 6.213 -1.351 1.00 0.00 53 ILE A N 10
ATOM 9796 C CA . ILE A 1 74 ? -16.520 5.627 -2.059 1.00 0.00 53 ILE A CA 10
ATOM 9797 C C . ILE A 1 74 ? -15.265 6.361 -1.685 1.00 0.00 53 ILE A C 10
ATOM 9798 O O . ILE A 1 74 ? -15.128 7.554 -1.945 1.00 0.00 53 ILE A O 10
ATOM 9814 N N . THR A 1 75 ? -14.364 5.673 -1.051 1.00 0.00 54 THR A N 10
ATOM 9815 C CA . THR A 1 75 ? -13.169 6.299 -0.584 1.00 0.00 54 THR A CA 10
ATOM 9816 C C . THR A 1 75 ? -11.933 5.633 -1.161 1.00 0.00 54 THR A C 10
ATOM 9817 O O . THR A 1 75 ? -11.511 4.557 -0.716 1.00 0.00 54 THR A O 10
ATOM 9828 N N . VAL A 1 76 ? -11.387 6.258 -2.186 1.00 0.00 55 VAL A N 10
ATOM 9829 C CA . VAL A 1 76 ? -10.162 5.798 -2.820 1.00 0.00 55 VAL A CA 10
ATOM 9830 C C . VAL A 1 76 ? -9.055 6.844 -2.626 1.00 0.00 55 VAL A C 10
ATOM 9831 O O . VAL A 1 76 ? -8.943 7.801 -3.395 1.00 0.00 55 VAL A O 10
ATOM 9844 N N . PRO A 1 77 ? -8.257 6.690 -1.567 1.00 0.00 56 PRO A N 10
ATOM 9845 C CA . PRO A 1 77 ? -7.178 7.605 -1.254 1.00 0.00 56 PRO A CA 10
ATOM 9846 C C . PRO A 1 77 ? -5.872 7.213 -1.943 1.00 0.00 56 PRO A C 10
ATOM 9847 O O . PRO A 1 77 ? -5.758 6.112 -2.500 1.00 0.00 56 PRO A O 10
ATOM 9858 N N . GLY A 1 78 ? -4.900 8.122 -1.925 1.00 0.00 57 GLY A N 10
ATOM 9859 C CA . GLY A 1 78 ? -3.609 7.842 -2.523 1.00 0.00 57 GLY A CA 10
ATOM 9860 C C . GLY A 1 78 ? -2.870 6.755 -1.775 1.00 0.00 57 GLY A C 10
ATOM 9861 O O . GLY A 1 78 ? -2.880 5.604 -2.179 1.00 0.00 57 GLY A O 10
ATOM 9865 N N . ASN A 1 79 ? -2.232 7.126 -0.684 1.00 0.00 58 ASN A N 10
ATOM 9866 C CA . ASN A 1 79 ? -1.520 6.163 0.153 1.00 0.00 58 ASN A CA 10
ATOM 9867 C C . ASN A 1 79 ? -1.941 6.289 1.608 1.00 0.00 58 ASN A C 10
ATOM 9868 O O . ASN A 1 79 ? -1.298 5.754 2.512 1.00 0.00 58 ASN A O 10
ATOM 9879 N N . ASP A 1 80 ? -3.021 7.011 1.825 1.00 0.00 59 ASP A N 10
ATOM 9880 C CA . ASP A 1 80 ? -3.554 7.221 3.157 1.00 0.00 59 ASP A CA 10
ATOM 9881 C C . ASP A 1 80 ? -4.523 6.107 3.511 1.00 0.00 59 ASP A C 10
ATOM 9882 O O . ASP A 1 80 ? -5.265 5.635 2.654 1.00 0.00 59 ASP A O 10
ATOM 9891 N N . GLY A 1 81 ? -4.510 5.682 4.758 1.00 0.00 60 GLY A N 10
ATOM 9892 C CA . GLY A 1 81 ? -5.453 4.666 5.187 1.00 0.00 60 GLY A CA 10
ATOM 9893 C C . GLY A 1 81 ? -4.866 3.684 6.171 1.00 0.00 60 GLY A C 10
ATOM 9894 O O . GLY A 1 81 ? -5.596 3.059 6.940 1.00 0.00 60 GLY A O 10
ATOM 9898 N N . SER A 1 82 ? -3.553 3.549 6.159 1.00 0.00 61 SER A N 10
ATOM 9899 C CA . SER A 1 82 ? -2.879 2.621 7.042 1.00 0.00 61 SER A CA 10
ATOM 9900 C C . SER A 1 82 ? -3.000 3.038 8.513 1.00 0.00 61 SER A C 10
ATOM 9901 O O . SER A 1 82 ? -2.302 3.946 8.979 1.00 0.00 61 SER A O 10
ATOM 9909 N N . GLU A 1 83 ? -3.911 2.367 9.217 1.00 0.00 62 GLU A N 10
ATOM 9910 C CA . GLU A 1 83 ? -4.163 2.579 10.643 1.00 0.00 62 GLU A CA 10
ATOM 9911 C C . GLU A 1 83 ? -4.510 4.041 10.973 1.00 0.00 62 GLU A C 10
ATOM 9912 O O . GLU A 1 83 ? -3.665 4.809 11.459 1.00 0.00 62 GLU A O 10
ATOM 9924 N N . THR A 1 84 ? -5.728 4.436 10.653 1.00 0.00 63 THR A N 10
ATOM 9925 C CA . THR A 1 84 ? -6.209 5.739 11.033 1.00 0.00 63 THR A CA 10
ATOM 9926 C C . THR A 1 84 ? -6.907 5.613 12.375 1.00 0.00 63 THR A C 10
ATOM 9927 O O . THR A 1 84 ? -7.946 4.954 12.479 1.00 0.00 63 THR A O 10
ATOM 9938 N N . ASN A 1 85 ? -6.333 6.222 13.402 1.00 0.00 64 ASN A N 10
ATOM 9939 C CA . ASN A 1 85 ? -6.865 6.097 14.752 1.00 0.00 64 ASN A CA 10
ATOM 9940 C C . ASN A 1 85 ? -8.248 6.712 14.868 1.00 0.00 64 ASN A C 10
ATOM 9941 O O . ASN A 1 85 ? -8.409 7.934 14.904 1.00 0.00 64 ASN A O 10
ATOM 9952 N N . LEU A 1 86 ? -9.245 5.849 14.902 1.00 0.00 65 LEU A N 10
ATOM 9953 C CA . LEU A 1 86 ? -10.630 6.257 15.012 1.00 0.00 65 LEU A CA 10
ATOM 9954 C C . LEU A 1 86 ? -11.251 5.634 16.264 1.00 0.00 65 LEU A C 10
ATOM 9955 O O . LEU A 1 86 ? -12.441 5.794 16.536 1.00 0.00 65 LEU A O 10
ATOM 9971 N N . GLY A 1 87 ? -10.429 4.943 17.031 1.00 0.00 66 GLY A N 10
ATOM 9972 C CA . GLY A 1 87 ? -10.916 4.241 18.195 1.00 0.00 66 GLY A CA 10
ATOM 9973 C C . GLY A 1 87 ? -11.014 2.761 17.919 1.00 0.00 66 GLY A C 10
ATOM 9974 O O . GLY A 1 87 ? -12.101 2.236 17.694 1.00 0.00 66 GLY A O 10
ATOM 9978 N N . VAL A 1 88 ? -9.876 2.091 17.916 1.00 0.00 67 VAL A N 10
ATOM 9979 C CA . VAL A 1 88 ? -9.820 0.674 17.588 1.00 0.00 67 VAL A CA 10
ATOM 9980 C C . VAL A 1 88 ? -10.151 -0.193 18.797 1.00 0.00 67 VAL A C 10
ATOM 9981 O O . VAL A 1 88 ? -9.763 0.114 19.928 1.00 0.00 67 VAL A O 10
ATOM 9994 N N . ILE A 1 89 ? -10.887 -1.261 18.555 1.00 0.00 68 ILE A N 10
ATOM 9995 C CA . ILE A 1 89 ? -11.297 -2.158 19.616 1.00 0.00 68 ILE A CA 10
ATOM 9996 C C . ILE A 1 89 ? -10.255 -3.249 19.865 1.00 0.00 68 ILE A C 10
ATOM 9997 O O . ILE A 1 89 ? -9.881 -3.999 18.958 1.00 0.00 68 ILE A O 10
ATOM 10013 N N . THR A 1 90 ? -9.776 -3.314 21.089 1.00 0.00 69 THR A N 10
ATOM 10014 C CA . THR A 1 90 ? -8.839 -4.329 21.484 1.00 0.00 69 THR A CA 10
ATOM 10015 C C . THR A 1 90 ? -9.558 -5.411 22.298 1.00 0.00 69 THR A C 10
ATOM 10016 O O . THR A 1 90 ? -10.113 -5.139 23.367 1.00 0.00 69 THR A O 10
ATOM 10027 N N . ASN A 1 91 ? -9.584 -6.616 21.769 1.00 0.00 70 ASN A N 10
ATOM 10028 C CA . ASN A 1 91 ? -10.255 -7.724 22.427 1.00 0.00 70 ASN A CA 10
ATOM 10029 C C . ASN A 1 91 ? -9.645 -9.054 22.010 1.00 0.00 70 ASN A C 10
ATOM 10030 O O . ASN A 1 91 ? -9.158 -9.779 22.897 1.00 0.00 70 ASN A O 10
ATOM 10041 N N . MET A 1 22 ? -2.858 -4.649 -12.272 1.00 0.00 1 MET A N 11
ATOM 10042 C CA . MET A 1 22 ? -1.639 -4.514 -11.450 1.00 0.00 1 MET A CA 11
ATOM 10043 C C . MET A 1 22 ? -1.343 -5.810 -10.711 1.00 0.00 1 MET A C 11
ATOM 10044 O O . MET A 1 22 ? -0.224 -6.312 -10.752 1.00 0.00 1 MET A O 11
ATOM 10058 N N . GLY A 1 23 ? -2.347 -6.349 -10.033 1.00 0.00 2 GLY A N 11
ATOM 10059 C CA . GLY A 1 23 ? -2.161 -7.585 -9.313 1.00 0.00 2 GLY A CA 11
ATOM 10060 C C . GLY A 1 23 ? -2.871 -7.589 -7.983 1.00 0.00 2 GLY A C 11
ATOM 10061 O O . GLY A 1 23 ? -4.101 -7.436 -7.921 1.00 0.00 2 GLY A O 11
ATOM 10065 N N . LYS A 1 24 ? -2.102 -7.748 -6.916 1.00 0.00 3 LYS A N 11
ATOM 10066 C CA . LYS A 1 24 ? -2.642 -7.776 -5.566 1.00 0.00 3 LYS A CA 11
ATOM 10067 C C . LYS A 1 24 ? -3.243 -6.428 -5.188 1.00 0.00 3 LYS A C 11
ATOM 10068 O O . LYS A 1 24 ? -2.531 -5.457 -4.937 1.00 0.00 3 LYS A O 11
ATOM 10087 N N . ALA A 1 25 ? -4.563 -6.390 -5.160 1.00 0.00 4 ALA A N 11
ATOM 10088 C CA . ALA A 1 25 ? -5.310 -5.198 -4.826 1.00 0.00 4 ALA A CA 11
ATOM 10089 C C . ALA A 1 25 ? -6.626 -5.597 -4.194 1.00 0.00 4 ALA A C 11
ATOM 10090 O O . ALA A 1 25 ? -7.463 -6.238 -4.836 1.00 0.00 4 ALA A O 11
ATOM 10097 N N . TYR A 1 26 ? -6.796 -5.247 -2.938 1.00 0.00 5 TYR A N 11
ATOM 10098 C CA . TYR A 1 26 ? -7.982 -5.622 -2.192 1.00 0.00 5 TYR A CA 11
ATOM 10099 C C . TYR A 1 26 ? -8.809 -4.407 -1.796 1.00 0.00 5 TYR A C 11
ATOM 10100 O O . TYR A 1 26 ? -8.270 -3.360 -1.421 1.00 0.00 5 TYR A O 11
ATOM 10118 N N . TYR A 1 27 ? -10.112 -4.543 -1.916 1.00 0.00 6 TYR A N 11
ATOM 10119 C CA . TYR A 1 27 ? -11.033 -3.516 -1.492 1.00 0.00 6 TYR A CA 11
ATOM 10120 C C . TYR A 1 27 ? -11.921 -4.064 -0.406 1.00 0.00 6 TYR A C 11
ATOM 10121 O O . TYR A 1 27 ? -12.693 -4.989 -0.633 1.00 0.00 6 TYR A O 11
ATOM 10139 N N . ASP A 1 28 ? -11.799 -3.506 0.772 1.00 0.00 7 ASP A N 11
ATOM 10140 C CA . ASP A 1 28 ? -12.605 -3.932 1.889 1.00 0.00 7 ASP A CA 11
ATOM 10141 C C . ASP A 1 28 ? -13.860 -3.079 1.971 1.00 0.00 7 ASP A C 11
ATOM 10142 O O . ASP A 1 28 ? -13.787 -1.862 2.069 1.00 0.00 7 ASP A O 11
ATOM 10151 N N . ILE A 1 29 ? -15.003 -3.703 1.874 1.00 0.00 8 ILE A N 11
ATOM 10152 C CA . ILE A 1 29 ? -16.247 -2.967 1.869 1.00 0.00 8 ILE A CA 11
ATOM 10153 C C . ILE A 1 29 ? -17.025 -3.138 3.158 1.00 0.00 8 ILE A C 11
ATOM 10154 O O . ILE A 1 29 ? -16.921 -4.158 3.841 1.00 0.00 8 ILE A O 11
ATOM 10170 N N . VAL A 1 30 ? -17.803 -2.131 3.483 1.00 0.00 9 VAL A N 11
ATOM 10171 C CA . VAL A 1 30 ? -18.646 -2.155 4.660 1.00 0.00 9 VAL A CA 11
ATOM 10172 C C . VAL A 1 30 ? -20.077 -2.326 4.219 1.00 0.00 9 VAL A C 11
ATOM 10173 O O . VAL A 1 30 ? -20.518 -1.666 3.280 1.00 0.00 9 VAL A O 11
ATOM 10186 N N . GLY A 1 31 ? -20.806 -3.199 4.883 1.00 0.00 10 GLY A N 11
ATOM 10187 C CA . GLY A 1 31 ? -22.121 -3.514 4.414 1.00 0.00 10 GLY A CA 11
ATOM 10188 C C . GLY A 1 31 ? -23.232 -3.019 5.295 1.00 0.00 10 GLY A C 11
ATOM 10189 O O . GLY A 1 31 ? -23.355 -3.410 6.459 1.00 0.00 10 GLY A O 11
ATOM 10193 N N . SER A 1 32 ? -24.020 -2.135 4.728 1.00 0.00 11 SER A N 11
ATOM 10194 C CA . SER A 1 32 ? -25.189 -1.576 5.356 1.00 0.00 11 SER A CA 11
ATOM 10195 C C . SER A 1 32 ? -26.132 -1.087 4.263 1.00 0.00 11 SER A C 11
ATOM 10196 O O . SER A 1 32 ? -25.700 -0.401 3.332 1.00 0.00 11 SER A O 11
ATOM 10204 N N . ASP A 1 33 ? -27.403 -1.443 4.350 1.00 0.00 12 ASP A N 11
ATOM 10205 C CA . ASP A 1 33 ? -28.371 -1.017 3.344 1.00 0.00 12 ASP A CA 11
ATOM 10206 C C . ASP A 1 33 ? -28.687 0.470 3.454 1.00 0.00 12 ASP A C 11
ATOM 10207 O O . ASP A 1 33 ? -29.333 1.034 2.578 1.00 0.00 12 ASP A O 11
ATOM 10216 N N . ASN A 1 34 ? -28.228 1.106 4.528 1.00 0.00 13 ASN A N 11
ATOM 10217 C CA . ASN A 1 34 ? -28.429 2.542 4.681 1.00 0.00 13 ASN A CA 11
ATOM 10218 C C . ASN A 1 34 ? -27.144 3.288 4.388 1.00 0.00 13 ASN A C 11
ATOM 10219 O O . ASN A 1 34 ? -27.169 4.418 3.902 1.00 0.00 13 ASN A O 11
ATOM 10230 N N . ARG A 1 35 ? -26.016 2.651 4.664 1.00 0.00 14 ARG A N 11
ATOM 10231 C CA . ARG A 1 35 ? -24.725 3.243 4.371 1.00 0.00 14 ARG A CA 11
ATOM 10232 C C . ARG A 1 35 ? -23.793 2.209 3.855 1.00 0.00 14 ARG A C 11
ATOM 10233 O O . ARG A 1 35 ? -23.357 1.342 4.593 1.00 0.00 14 ARG A O 11
ATOM 10254 N N . TRP A 1 36 ? -23.450 2.296 2.638 1.00 0.00 15 TRP A N 11
ATOM 10255 C CA . TRP A 1 36 ? -22.555 1.346 2.108 1.00 0.00 15 TRP A CA 11
ATOM 10256 C C . TRP A 1 36 ? -21.422 2.083 1.459 1.00 0.00 15 TRP A C 11
ATOM 10257 O O . TRP A 1 36 ? -21.638 2.953 0.596 1.00 0.00 15 TRP A O 11
ATOM 10278 N N . GLY A 1 37 ? -20.229 1.738 1.864 1.00 0.00 16 GLY A N 11
ATOM 10279 C CA . GLY A 1 37 ? -19.081 2.457 1.426 1.00 0.00 16 GLY A CA 11
ATOM 10280 C C . GLY A 1 37 ? -18.038 1.579 0.807 1.00 0.00 16 GLY A C 11
ATOM 10281 O O . GLY A 1 37 ? -17.808 0.450 1.259 1.00 0.00 16 GLY A O 11
ATOM 10285 N N . ILE A 1 38 ? -17.407 2.086 -0.227 1.00 0.00 17 ILE A N 11
ATOM 10286 C CA . ILE A 1 38 ? -16.349 1.372 -0.895 1.00 0.00 17 ILE A CA 11
ATOM 10287 C C . ILE A 1 38 ? -15.014 1.953 -0.448 1.00 0.00 17 ILE A C 11
ATOM 10288 O O . ILE A 1 38 ? -14.669 3.085 -0.797 1.00 0.00 17 ILE A O 11
ATOM 10304 N N . ARG A 1 39 ? -14.277 1.181 0.333 1.00 0.00 18 ARG A N 11
ATOM 10305 C CA . ARG A 1 39 ? -13.017 1.635 0.890 1.00 0.00 18 ARG A CA 11
ATOM 10306 C C . ARG A 1 39 ? -11.843 0.767 0.438 1.00 0.00 18 ARG A C 11
ATOM 10307 O O . ARG A 1 39 ? -11.831 -0.452 0.617 1.00 0.00 18 ARG A O 11
ATOM 10328 N N . HIS A 1 40 ? -10.870 1.416 -0.173 1.00 0.00 19 HIS A N 11
ATOM 10329 C CA . HIS A 1 40 ? -9.672 0.746 -0.649 1.00 0.00 19 HIS A CA 11
ATOM 10330 C C . HIS A 1 40 ? -8.819 0.377 0.535 1.00 0.00 19 HIS A C 11
ATOM 10331 O O . HIS A 1 40 ? -8.663 1.165 1.456 1.00 0.00 19 HIS A O 11
ATOM 10345 N N . ASP A 1 41 ? -8.292 -0.826 0.522 1.00 0.00 20 ASP A N 11
ATOM 10346 C CA . ASP A 1 41 ? -7.472 -1.288 1.612 1.00 0.00 20 ASP A CA 11
ATOM 10347 C C . ASP A 1 41 ? -6.109 -0.640 1.497 1.00 0.00 20 ASP A C 11
ATOM 10348 O O . ASP A 1 41 ? -5.306 -1.005 0.641 1.00 0.00 20 ASP A O 11
ATOM 10357 N N . ASP A 1 42 ? -5.873 0.354 2.349 1.00 0.00 21 ASP A N 11
ATOM 10358 C CA . ASP A 1 42 ? -4.662 1.171 2.290 1.00 0.00 21 ASP A CA 11
ATOM 10359 C C . ASP A 1 42 ? -3.468 0.443 2.874 1.00 0.00 21 ASP A C 11
ATOM 10360 O O . ASP A 1 42 ? -2.327 0.907 2.783 1.00 0.00 21 ASP A O 11
ATOM 10369 N N . ASP A 1 43 ? -3.739 -0.693 3.462 1.00 0.00 22 ASP A N 11
ATOM 10370 C CA . ASP A 1 43 ? -2.721 -1.614 3.900 1.00 0.00 22 ASP A CA 11
ATOM 10371 C C . ASP A 1 43 ? -3.160 -3.014 3.476 1.00 0.00 22 ASP A C 11
ATOM 10372 O O . ASP A 1 43 ? -3.590 -3.819 4.290 1.00 0.00 22 ASP A O 11
ATOM 10381 N N . PRO A 1 44 ? -3.064 -3.290 2.137 1.00 0.00 23 PRO A N 11
ATOM 10382 C CA . PRO A 1 44 ? -3.601 -4.502 1.506 1.00 0.00 23 PRO A CA 11
ATOM 10383 C C . PRO A 1 44 ? -3.350 -5.785 2.280 1.00 0.00 23 PRO A C 11
ATOM 10384 O O . PRO A 1 44 ? -2.263 -6.382 2.215 1.00 0.00 23 PRO A O 11
ATOM 10395 N N . THR A 1 45 ? -4.382 -6.207 2.979 1.00 0.00 24 THR A N 11
ATOM 10396 C CA . THR A 1 45 ? -4.376 -7.404 3.784 1.00 0.00 24 THR A CA 11
ATOM 10397 C C . THR A 1 45 ? -4.228 -8.650 2.919 1.00 0.00 24 THR A C 11
ATOM 10398 O O . THR A 1 45 ? -3.526 -9.590 3.278 1.00 0.00 24 THR A O 11
ATOM 10409 N N . GLY A 1 46 ? -4.869 -8.632 1.763 1.00 0.00 25 GLY A N 11
ATOM 10410 C CA . GLY A 1 46 ? -4.759 -9.737 0.845 1.00 0.00 25 GLY A CA 11
ATOM 10411 C C . GLY A 1 46 ? -5.740 -10.848 1.134 1.00 0.00 25 GLY A C 11
ATOM 10412 O O . GLY A 1 46 ? -5.717 -11.877 0.462 1.00 0.00 25 GLY A O 11
ATOM 10416 N N . ASP A 1 47 ? -6.609 -10.653 2.116 1.00 0.00 26 ASP A N 11
ATOM 10417 C CA . ASP A 1 47 ? -7.590 -11.678 2.431 1.00 0.00 26 ASP A CA 11
ATOM 10418 C C . ASP A 1 47 ? -8.814 -11.536 1.572 1.00 0.00 26 ASP A C 11
ATOM 10419 O O . ASP A 1 47 ? -9.719 -10.751 1.866 1.00 0.00 26 ASP A O 11
ATOM 10428 N N . TYR A 1 48 ? -8.838 -12.287 0.517 1.00 0.00 27 TYR A N 11
ATOM 10429 C CA . TYR A 1 48 ? -9.962 -12.342 -0.366 1.00 0.00 27 TYR A CA 11
ATOM 10430 C C . TYR A 1 48 ? -10.002 -13.687 -1.027 1.00 0.00 27 TYR A C 11
ATOM 10431 O O . TYR A 1 48 ? -8.971 -14.209 -1.442 1.00 0.00 27 TYR A O 11
ATOM 10449 N N . SER A 1 49 ? -11.176 -14.271 -1.086 1.00 0.00 28 SER A N 11
ATOM 10450 C CA . SER A 1 49 ? -11.319 -15.566 -1.692 1.00 0.00 28 SER A CA 11
ATOM 10451 C C . SER A 1 49 ? -10.971 -15.487 -3.186 1.00 0.00 28 SER A C 11
ATOM 10452 O O . SER A 1 49 ? -10.332 -16.380 -3.747 1.00 0.00 28 SER A O 11
ATOM 10460 N N . SER A 1 50 ? -11.410 -14.402 -3.813 1.00 0.00 29 SER A N 11
ATOM 10461 C CA . SER A 1 50 ? -11.131 -14.118 -5.212 1.00 0.00 29 SER A CA 11
ATOM 10462 C C . SER A 1 50 ? -11.287 -12.616 -5.458 1.00 0.00 29 SER A C 11
ATOM 10463 O O . SER A 1 50 ? -12.074 -11.953 -4.771 1.00 0.00 29 SER A O 11
ATOM 10471 N N . LYS A 1 51 ? -10.542 -12.086 -6.418 1.00 0.00 30 LYS A N 11
ATOM 10472 C CA . LYS A 1 51 ? -10.613 -10.666 -6.762 1.00 0.00 30 LYS A CA 11
ATOM 10473 C C . LYS A 1 51 ? -12.002 -10.298 -7.273 1.00 0.00 30 LYS A C 11
ATOM 10474 O O . LYS A 1 51 ? -12.595 -9.316 -6.827 1.00 0.00 30 LYS A O 11
ATOM 10493 N N . GLU A 1 52 ? -12.530 -11.108 -8.185 1.00 0.00 31 GLU A N 11
ATOM 10494 C CA . GLU A 1 52 ? -13.816 -10.832 -8.788 1.00 0.00 31 GLU A CA 11
ATOM 10495 C C . GLU A 1 52 ? -14.930 -10.936 -7.773 1.00 0.00 31 GLU A C 11
ATOM 10496 O O . GLU A 1 52 ? -15.897 -10.234 -7.870 1.00 0.00 31 GLU A O 11
ATOM 10508 N N . ALA A 1 53 ? -14.775 -11.813 -6.792 1.00 0.00 32 ALA A N 11
ATOM 10509 C CA . ALA A 1 53 ? -15.805 -11.993 -5.781 1.00 0.00 32 ALA A CA 11
ATOM 10510 C C . ALA A 1 53 ? -16.023 -10.715 -5.011 1.00 0.00 32 ALA A C 11
ATOM 10511 O O . ALA A 1 53 ? -17.151 -10.369 -4.670 1.00 0.00 32 ALA A O 11
ATOM 10518 N N . ALA A 1 54 ? -14.940 -10.001 -4.756 1.00 0.00 33 ALA A N 11
ATOM 10519 C CA . ALA A 1 54 ? -15.018 -8.771 -4.023 1.00 0.00 33 ALA A CA 11
ATOM 10520 C C . ALA A 1 54 ? -15.708 -7.705 -4.856 1.00 0.00 33 ALA A C 11
ATOM 10521 O O . ALA A 1 54 ? -16.672 -7.107 -4.414 1.00 0.00 33 ALA A O 11
ATOM 10528 N N . PHE A 1 55 ? -15.232 -7.500 -6.078 1.00 0.00 34 PHE A N 11
ATOM 10529 C CA . PHE A 1 55 ? -15.811 -6.490 -6.962 1.00 0.00 34 PHE A CA 11
ATOM 10530 C C . PHE A 1 55 ? -17.228 -6.828 -7.384 1.00 0.00 34 PHE A C 11
ATOM 10531 O O . PHE A 1 55 ? -18.102 -5.961 -7.377 1.00 0.00 34 PHE A O 11
ATOM 10548 N N . GLU A 1 56 ? -17.455 -8.081 -7.749 1.00 0.00 35 GLU A N 11
ATOM 10549 C CA . GLU A 1 56 ? -18.762 -8.520 -8.184 1.00 0.00 35 GLU A CA 11
ATOM 10550 C C . GLU A 1 56 ? -19.790 -8.287 -7.099 1.00 0.00 35 GLU A C 11
ATOM 10551 O O . GLU A 1 56 ? -20.834 -7.693 -7.341 1.00 0.00 35 GLU A O 11
ATOM 10563 N N . ALA A 1 57 ? -19.484 -8.741 -5.896 1.00 0.00 36 ALA A N 11
ATOM 10564 C CA . ALA A 1 57 ? -20.388 -8.554 -4.781 1.00 0.00 36 ALA A CA 11
ATOM 10565 C C . ALA A 1 57 ? -20.504 -7.084 -4.410 1.00 0.00 36 ALA A C 11
ATOM 10566 O O . ALA A 1 57 ? -21.593 -6.596 -4.119 1.00 0.00 36 ALA A O 11
ATOM 10573 N N . ALA A 1 58 ? -19.377 -6.381 -4.425 1.00 0.00 37 ALA A N 11
ATOM 10574 C CA . ALA A 1 58 ? -19.346 -4.969 -4.077 1.00 0.00 37 ALA A CA 11
ATOM 10575 C C . ALA A 1 58 ? -20.227 -4.140 -5.001 1.00 0.00 37 ALA A C 11
ATOM 10576 O O . ALA A 1 58 ? -21.056 -3.365 -4.534 1.00 0.00 37 ALA A O 11
ATOM 10583 N N . CYS A 1 59 ? -20.065 -4.316 -6.311 1.00 0.00 38 CYS A N 11
ATOM 10584 C CA . CYS A 1 59 ? -20.874 -3.573 -7.263 1.00 0.00 38 CYS A CA 11
ATOM 10585 C C . CYS A 1 59 ? -22.341 -3.993 -7.169 1.00 0.00 38 CYS A C 11
ATOM 10586 O O . CYS A 1 59 ? -23.244 -3.153 -7.243 1.00 0.00 38 CYS A O 11
ATOM 10594 N N . ALA A 1 60 ? -22.567 -5.298 -6.993 1.00 0.00 39 ALA A N 11
ATOM 10595 C CA . ALA A 1 60 ? -23.913 -5.844 -6.890 1.00 0.00 39 ALA A CA 11
ATOM 10596 C C . ALA A 1 60 ? -24.647 -5.282 -5.683 1.00 0.00 39 ALA A C 11
ATOM 10597 O O . ALA A 1 60 ? -25.776 -4.795 -5.792 1.00 0.00 39 ALA A O 11
ATOM 10604 N N . ALA A 1 61 ? -23.991 -5.333 -4.539 1.00 0.00 40 ALA A N 11
ATOM 10605 C CA . ALA A 1 61 ? -24.557 -4.820 -3.309 1.00 0.00 40 ALA A CA 11
ATOM 10606 C C . ALA A 1 61 ? -24.749 -3.321 -3.386 1.00 0.00 40 ALA A C 11
ATOM 10607 O O . ALA A 1 61 ? -25.742 -2.795 -2.895 1.00 0.00 40 ALA A O 11
ATOM 10614 N N . ALA A 1 62 ? -23.801 -2.632 -4.011 1.00 0.00 41 ALA A N 11
ATOM 10615 C CA . ALA A 1 62 ? -23.893 -1.193 -4.164 1.00 0.00 41 ALA A CA 11
ATOM 10616 C C . ALA A 1 62 ? -25.093 -0.826 -5.015 1.00 0.00 41 ALA A C 11
ATOM 10617 O O . ALA A 1 62 ? -25.784 0.151 -4.726 1.00 0.00 41 ALA A O 11
ATOM 10624 N N . SER A 1 63 ? -25.343 -1.609 -6.060 1.00 0.00 42 SER A N 11
ATOM 10625 C CA . SER A 1 63 ? -26.488 -1.372 -6.918 1.00 0.00 42 SER A CA 11
ATOM 10626 C C . SER A 1 63 ? -27.786 -1.528 -6.129 1.00 0.00 42 SER A C 11
ATOM 10627 O O . SER A 1 63 ? -28.689 -0.703 -6.227 1.00 0.00 42 SER A O 11
ATOM 10635 N N . ASN A 1 64 ? -27.864 -2.597 -5.338 1.00 0.00 43 ASN A N 11
ATOM 10636 C CA . ASN A 1 64 ? -29.033 -2.847 -4.496 1.00 0.00 43 ASN A CA 11
ATOM 10637 C C . ASN A 1 64 ? -29.196 -1.743 -3.463 1.00 0.00 43 ASN A C 11
ATOM 10638 O O . ASN A 1 64 ? -30.297 -1.251 -3.221 1.00 0.00 43 ASN A O 11
ATOM 10649 N N . ALA A 1 65 ? -28.087 -1.361 -2.866 1.00 0.00 44 ALA A N 11
ATOM 10650 C CA . ALA A 1 65 ? -28.066 -0.327 -1.861 1.00 0.00 44 ALA A CA 11
ATOM 10651 C C . ALA A 1 65 ? -28.520 1.022 -2.422 1.00 0.00 44 ALA A C 11
ATOM 10652 O O . ALA A 1 65 ? -29.345 1.704 -1.812 1.00 0.00 44 ALA A O 11
ATOM 10659 N N . ILE A 1 66 ? -27.992 1.402 -3.585 1.00 0.00 45 ILE A N 11
ATOM 10660 C CA . ILE A 1 66 ? -28.366 2.674 -4.199 1.00 0.00 45 ILE A CA 11
ATOM 10661 C C . ILE A 1 66 ? -29.830 2.607 -4.642 1.00 0.00 45 ILE A C 11
ATOM 10662 O O . ILE A 1 66 ? -30.557 3.604 -4.607 1.00 0.00 45 ILE A O 11
ATOM 10678 N N . LYS A 1 67 ? -30.267 1.403 -5.014 1.00 0.00 46 LYS A N 11
ATOM 10679 C CA . LYS A 1 67 ? -31.650 1.157 -5.385 1.00 0.00 46 LYS A CA 11
ATOM 10680 C C . LYS A 1 67 ? -32.558 1.435 -4.176 1.00 0.00 46 LYS A C 11
ATOM 10681 O O . LYS A 1 67 ? -33.707 1.867 -4.318 1.00 0.00 46 LYS A O 11
ATOM 10700 N N . PHE A 1 68 ? -32.014 1.179 -2.986 1.00 0.00 47 PHE A N 11
ATOM 10701 C CA . PHE A 1 68 ? -32.720 1.392 -1.733 1.00 0.00 47 PHE A CA 11
ATOM 10702 C C . PHE A 1 68 ? -32.581 2.860 -1.283 1.00 0.00 47 PHE A C 11
ATOM 10703 O O . PHE A 1 68 ? -33.228 3.305 -0.335 1.00 0.00 47 PHE A O 11
ATOM 10720 N N . GLY A 1 69 ? -31.743 3.608 -1.991 1.00 0.00 48 GLY A N 11
ATOM 10721 C CA . GLY A 1 69 ? -31.542 5.015 -1.681 1.00 0.00 48 GLY A CA 11
ATOM 10722 C C . GLY A 1 69 ? -30.522 5.249 -0.605 1.00 0.00 48 GLY A C 11
ATOM 10723 O O . GLY A 1 69 ? -30.526 6.301 0.037 1.00 0.00 48 GLY A O 11
ATOM 10727 N N . HIS A 1 70 ? -29.659 4.286 -0.393 1.00 0.00 49 HIS A N 11
ATOM 10728 C CA . HIS A 1 70 ? -28.608 4.426 0.587 1.00 0.00 49 HIS A CA 11
ATOM 10729 C C . HIS A 1 70 ? -27.637 5.510 0.131 1.00 0.00 49 HIS A C 11
ATOM 10730 O O . HIS A 1 70 ? -27.453 5.718 -1.074 1.00 0.00 49 HIS A O 11
ATOM 10744 N N . GLU A 1 71 ? -27.057 6.227 1.058 1.00 0.00 50 GLU A N 11
ATOM 10745 C CA . GLU A 1 71 ? -26.028 7.156 0.688 1.00 0.00 50 GLU A CA 11
ATOM 10746 C C . GLU A 1 71 ? -24.827 6.375 0.176 1.00 0.00 50 GLU A C 11
ATOM 10747 O O . GLU A 1 71 ? -24.416 5.372 0.787 1.00 0.00 50 GLU A O 11
ATOM 10759 N N . VAL A 1 72 ? -24.280 6.794 -0.925 1.00 0.00 51 VAL A N 11
ATOM 10760 C CA . VAL A 1 72 ? -23.180 6.082 -1.504 1.00 0.00 51 VAL A CA 11
ATOM 10761 C C . VAL A 1 72 ? -21.892 6.862 -1.332 1.00 0.00 51 VAL A C 11
ATOM 10762 O O . VAL A 1 72 ? -21.881 8.096 -1.403 1.00 0.00 51 VAL A O 11
ATOM 10775 N N . ARG A 1 73 ? -20.833 6.157 -1.027 1.00 0.00 52 ARG A N 11
ATOM 10776 C CA . ARG A 1 73 ? -19.545 6.781 -0.893 1.00 0.00 52 ARG A CA 11
ATOM 10777 C C . ARG A 1 73 ? -18.491 5.928 -1.566 1.00 0.00 52 ARG A C 11
ATOM 10778 O O . ARG A 1 73 ? -18.310 4.754 -1.218 1.00 0.00 52 ARG A O 11
ATOM 10799 N N . ILE A 1 74 ? -17.800 6.502 -2.522 1.00 0.00 53 ILE A N 11
ATOM 10800 C CA . ILE A 1 74 ? -16.746 5.817 -3.197 1.00 0.00 53 ILE A CA 11
ATOM 10801 C C . ILE A 1 74 ? -15.469 6.462 -2.778 1.00 0.00 53 ILE A C 11
ATOM 10802 O O . ILE A 1 74 ? -15.200 7.615 -3.125 1.00 0.00 53 ILE A O 11
ATOM 10818 N N . THR A 1 75 ? -14.703 5.761 -2.016 1.00 0.00 54 THR A N 11
ATOM 10819 C CA . THR A 1 75 ? -13.475 6.291 -1.552 1.00 0.00 54 THR A CA 11
ATOM 10820 C C . THR A 1 75 ? -12.332 5.394 -1.949 1.00 0.00 54 THR A C 11
ATOM 10821 O O . THR A 1 75 ? -12.052 4.378 -1.301 1.00 0.00 54 THR A O 11
ATOM 10832 N N . VAL A 1 76 ? -11.693 5.757 -3.034 1.00 0.00 55 VAL A N 11
ATOM 10833 C CA . VAL A 1 76 ? -10.591 4.997 -3.558 1.00 0.00 55 VAL A CA 11
ATOM 10834 C C . VAL A 1 76 ? -9.351 5.866 -3.675 1.00 0.00 55 VAL A C 11
ATOM 10835 O O . VAL A 1 76 ? -9.082 6.444 -4.730 1.00 0.00 55 VAL A O 11
ATOM 10848 N N . PRO A 1 77 ? -8.616 6.035 -2.574 1.00 0.00 56 PRO A N 11
ATOM 10849 C CA . PRO A 1 77 ? -7.366 6.768 -2.581 1.00 0.00 56 PRO A CA 11
ATOM 10850 C C . PRO A 1 77 ? -6.251 5.929 -3.186 1.00 0.00 56 PRO A C 11
ATOM 10851 O O . PRO A 1 77 ? -6.301 4.689 -3.145 1.00 0.00 56 PRO A O 11
ATOM 10862 N N . GLY A 1 78 ? -5.268 6.585 -3.756 1.00 0.00 57 GLY A N 11
ATOM 10863 C CA . GLY A 1 78 ? -4.154 5.877 -4.334 1.00 0.00 57 GLY A CA 11
ATOM 10864 C C . GLY A 1 78 ? -3.238 5.316 -3.274 1.00 0.00 57 GLY A C 11
ATOM 10865 O O . GLY A 1 78 ? -3.268 5.763 -2.123 1.00 0.00 57 GLY A O 11
ATOM 10869 N N . ASN A 1 79 ? -2.424 4.345 -3.648 1.00 0.00 58 ASN A N 11
ATOM 10870 C CA . ASN A 1 79 ? -1.489 3.759 -2.707 1.00 0.00 58 ASN A CA 11
ATOM 10871 C C . ASN A 1 79 ? -0.299 4.668 -2.538 1.00 0.00 58 ASN A C 11
ATOM 10872 O O . ASN A 1 79 ? 0.539 4.792 -3.435 1.00 0.00 58 ASN A O 11
ATOM 10883 N N . ASP A 1 80 ? -0.247 5.338 -1.412 1.00 0.00 59 ASP A N 11
ATOM 10884 C CA . ASP A 1 80 ? 0.844 6.246 -1.119 1.00 0.00 59 ASP A CA 11
ATOM 10885 C C . ASP A 1 80 ? 1.927 5.575 -0.312 1.00 0.00 59 ASP A C 11
ATOM 10886 O O . ASP A 1 80 ? 2.927 6.208 0.035 1.00 0.00 59 ASP A O 11
ATOM 10895 N N . GLY A 1 81 ? 1.729 4.299 -0.005 1.00 0.00 60 GLY A N 11
ATOM 10896 C CA . GLY A 1 81 ? 2.742 3.548 0.697 1.00 0.00 60 GLY A CA 11
ATOM 10897 C C . GLY A 1 81 ? 3.936 3.325 -0.198 1.00 0.00 60 GLY A C 11
ATOM 10898 O O . GLY A 1 81 ? 4.032 2.308 -0.883 1.00 0.00 60 GLY A O 11
ATOM 10902 N N . SER A 1 82 ? 4.864 4.257 -0.157 1.00 0.00 61 SER A N 11
ATOM 10903 C CA . SER A 1 82 ? 6.001 4.270 -1.058 1.00 0.00 61 SER A CA 11
ATOM 10904 C C . SER A 1 82 ? 6.999 3.157 -0.739 1.00 0.00 61 SER A C 11
ATOM 10905 O O . SER A 1 82 ? 7.942 2.917 -1.495 1.00 0.00 61 SER A O 11
ATOM 10913 N N . GLU A 1 83 ? 6.781 2.471 0.366 1.00 0.00 62 GLU A N 11
ATOM 10914 C CA . GLU A 1 83 ? 7.648 1.384 0.758 1.00 0.00 62 GLU A CA 11
ATOM 10915 C C . GLU A 1 83 ? 7.167 0.066 0.127 1.00 0.00 62 GLU A C 11
ATOM 10916 O O . GLU A 1 83 ? 7.891 -0.931 0.108 1.00 0.00 62 GLU A O 11
ATOM 10928 N N . THR A 1 84 ? 5.954 0.080 -0.422 1.00 0.00 63 THR A N 11
ATOM 10929 C CA . THR A 1 84 ? 5.393 -1.116 -1.048 1.00 0.00 63 THR A CA 11
ATOM 10930 C C . THR A 1 84 ? 5.647 -1.129 -2.554 1.00 0.00 63 THR A C 11
ATOM 10931 O O . THR A 1 84 ? 5.237 -2.050 -3.252 1.00 0.00 63 THR A O 11
ATOM 10942 N N . ASN A 1 85 ? 6.344 -0.114 -3.044 1.00 0.00 64 ASN A N 11
ATOM 10943 C CA . ASN A 1 85 ? 6.624 0.004 -4.477 1.00 0.00 64 ASN A CA 11
ATOM 10944 C C . ASN A 1 85 ? 7.905 -0.706 -4.856 1.00 0.00 64 ASN A C 11
ATOM 10945 O O . ASN A 1 85 ? 8.272 -0.759 -6.033 1.00 0.00 64 ASN A O 11
ATOM 10956 N N . LEU A 1 86 ? 8.582 -1.262 -3.877 1.00 0.00 65 LEU A N 11
ATOM 10957 C CA . LEU A 1 86 ? 9.837 -1.944 -4.135 1.00 0.00 65 LEU A CA 11
ATOM 10958 C C . LEU A 1 86 ? 9.587 -3.402 -4.493 1.00 0.00 65 LEU A C 11
ATOM 10959 O O . LEU A 1 86 ? 9.292 -4.220 -3.623 1.00 0.00 65 LEU A O 11
ATOM 10975 N N . GLY A 1 87 ? 9.692 -3.716 -5.776 1.00 0.00 66 GLY A N 11
ATOM 10976 C CA . GLY A 1 87 ? 9.500 -5.079 -6.228 1.00 0.00 66 GLY A CA 11
ATOM 10977 C C . GLY A 1 87 ? 8.429 -5.196 -7.294 1.00 0.00 66 GLY A C 11
ATOM 10978 O O . GLY A 1 87 ? 7.417 -4.486 -7.253 1.00 0.00 66 GLY A O 11
ATOM 10982 N N . VAL A 1 88 ? 8.670 -6.058 -8.269 1.00 0.00 67 VAL A N 11
ATOM 10983 C CA . VAL A 1 88 ? 7.710 -6.313 -9.330 1.00 0.00 67 VAL A CA 11
ATOM 10984 C C . VAL A 1 88 ? 6.931 -7.601 -9.047 1.00 0.00 67 VAL A C 11
ATOM 10985 O O . VAL A 1 88 ? 5.785 -7.558 -8.610 1.00 0.00 67 VAL A O 11
ATOM 10998 N N . ILE A 1 89 ? 7.580 -8.744 -9.291 1.00 0.00 68 ILE A N 11
ATOM 10999 C CA . ILE A 1 89 ? 6.976 -10.064 -9.054 1.00 0.00 68 ILE A CA 11
ATOM 11000 C C . ILE A 1 89 ? 8.054 -11.057 -8.632 1.00 0.00 68 ILE A C 11
ATOM 11001 O O . ILE A 1 89 ? 8.053 -11.551 -7.509 1.00 0.00 68 ILE A O 11
ATOM 11017 N N . THR A 1 90 ? 8.984 -11.328 -9.537 1.00 0.00 69 THR A N 11
ATOM 11018 C CA . THR A 1 90 ? 10.076 -12.245 -9.260 1.00 0.00 69 THR A CA 11
ATOM 11019 C C . THR A 1 90 ? 11.304 -11.465 -8.772 1.00 0.00 69 THR A C 11
ATOM 11020 O O . THR A 1 90 ? 12.287 -12.038 -8.297 1.00 0.00 69 THR A O 11
ATOM 11031 N N . ASN A 1 91 ? 11.219 -10.150 -8.861 1.00 0.00 70 ASN A N 11
ATOM 11032 C CA . ASN A 1 91 ? 12.286 -9.290 -8.407 1.00 0.00 70 ASN A CA 11
ATOM 11033 C C . ASN A 1 91 ? 11.714 -8.020 -7.825 1.00 0.00 70 ASN A C 11
ATOM 11034 O O . ASN A 1 91 ? 11.978 -7.745 -6.644 1.00 0.00 70 ASN A O 11
ATOM 11045 N N . MET A 1 22 ? 1.254 -12.179 -6.184 1.00 0.00 1 MET A N 12
ATOM 11046 C CA . MET A 1 22 ? 1.346 -10.891 -5.475 1.00 0.00 1 MET A CA 12
ATOM 11047 C C . MET A 1 22 ? 1.057 -9.752 -6.433 1.00 0.00 1 MET A C 12
ATOM 11048 O O . MET A 1 22 ? 1.572 -9.731 -7.547 1.00 0.00 1 MET A O 12
ATOM 11062 N N . GLY A 1 23 ? 0.229 -8.809 -6.011 1.00 0.00 2 GLY A N 12
ATOM 11063 C CA . GLY A 1 23 ? -0.095 -7.689 -6.873 1.00 0.00 2 GLY A CA 12
ATOM 11064 C C . GLY A 1 23 ? -1.586 -7.478 -7.018 1.00 0.00 2 GLY A C 12
ATOM 11065 O O . GLY A 1 23 ? -2.028 -6.421 -7.478 1.00 0.00 2 GLY A O 12
ATOM 11069 N N . LYS A 1 24 ? -2.367 -8.485 -6.640 1.00 0.00 3 LYS A N 12
ATOM 11070 C CA . LYS A 1 24 ? -3.819 -8.378 -6.704 1.00 0.00 3 LYS A CA 12
ATOM 11071 C C . LYS A 1 24 ? -4.325 -7.316 -5.736 1.00 0.00 3 LYS A C 12
ATOM 11072 O O . LYS A 1 24 ? -3.963 -7.308 -4.556 1.00 0.00 3 LYS A O 12
ATOM 11091 N N . ALA A 1 25 ? -5.157 -6.426 -6.247 1.00 0.00 4 ALA A N 12
ATOM 11092 C CA . ALA A 1 25 ? -5.682 -5.323 -5.459 1.00 0.00 4 ALA A CA 12
ATOM 11093 C C . ALA A 1 25 ? -6.843 -5.771 -4.599 1.00 0.00 4 ALA A C 12
ATOM 11094 O O . ALA A 1 25 ? -7.646 -6.623 -5.002 1.00 0.00 4 ALA A O 12
ATOM 11101 N N . TYR A 1 26 ? -6.925 -5.203 -3.410 1.00 0.00 5 TYR A N 12
ATOM 11102 C CA . TYR A 1 26 ? -7.984 -5.531 -2.493 1.00 0.00 5 TYR A CA 12
ATOM 11103 C C . TYR A 1 26 ? -8.934 -4.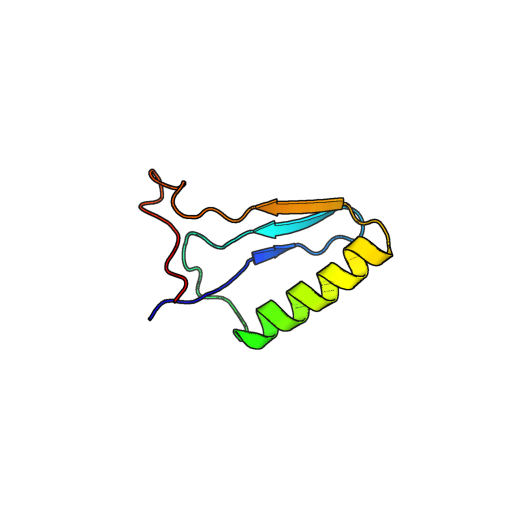370 -2.322 1.00 0.00 5 TYR A C 12
ATOM 11104 O O . TYR A 1 26 ? -8.546 -3.277 -1.919 1.00 0.00 5 TYR A O 12
ATOM 11122 N N . TYR A 1 27 ? -10.172 -4.599 -2.647 1.00 0.00 6 TYR A N 12
ATOM 11123 C CA . TYR A 1 27 ? -11.177 -3.607 -2.439 1.00 0.00 6 TYR A CA 12
ATOM 11124 C C . TYR A 1 27 ? -12.043 -4.039 -1.291 1.00 0.00 6 TYR A C 12
ATOM 11125 O O . TYR A 1 27 ? -12.724 -5.060 -1.365 1.00 0.00 6 TYR A O 12
ATOM 11143 N N . ASP A 1 28 ? -12.005 -3.277 -0.230 1.00 0.00 7 ASP A N 12
ATOM 11144 C CA . ASP A 1 28 ? -12.733 -3.614 0.960 1.00 0.00 7 ASP A CA 12
ATOM 11145 C C . ASP A 1 28 ? -14.101 -2.974 0.945 1.00 0.00 7 ASP A C 12
ATOM 11146 O O . ASP A 1 28 ? -14.237 -1.769 1.094 1.00 0.00 7 ASP A O 12
ATOM 11155 N N . ILE A 1 29 ? -15.106 -3.786 0.748 1.00 0.00 8 ILE A N 12
ATOM 11156 C CA . ILE A 1 29 ? -16.458 -3.298 0.667 1.00 0.00 8 ILE A CA 12
ATOM 11157 C C . ILE A 1 29 ? -17.152 -3.375 2.017 1.00 0.00 8 ILE A C 12
ATOM 11158 O O . ILE A 1 29 ? -17.023 -4.368 2.740 1.00 0.00 8 ILE A O 12
ATOM 11174 N N . VAL A 1 30 ? -17.866 -2.327 2.360 1.00 0.00 9 VAL A N 12
ATOM 11175 C CA . VAL A 1 30 ? -18.577 -2.283 3.612 1.00 0.00 9 VAL A CA 12
ATOM 11176 C C . VAL A 1 30 ? -20.047 -2.513 3.339 1.00 0.00 9 VAL A C 12
ATOM 11177 O O . VAL A 1 30 ? -20.640 -1.845 2.485 1.00 0.00 9 VAL A O 12
ATOM 11190 N N . GLY A 1 31 ? -20.635 -3.448 4.051 1.00 0.00 10 GLY A N 12
ATOM 11191 C CA . GLY A 1 31 ? -22.010 -3.765 3.822 1.00 0.00 10 GLY A CA 12
ATOM 11192 C C . GLY A 1 31 ? -22.898 -3.384 4.976 1.00 0.00 10 GLY A C 12
ATOM 11193 O O . GLY A 1 31 ? -22.786 -3.927 6.084 1.00 0.00 10 GLY A O 12
ATOM 11197 N N . SER A 1 32 ? -23.757 -2.433 4.730 1.00 0.00 11 SER A N 12
ATOM 11198 C CA . SER A 1 32 ? -24.736 -1.980 5.688 1.00 0.00 11 SER A CA 12
ATOM 11199 C C . SER A 1 32 ? -25.929 -1.417 4.932 1.00 0.00 11 SER A C 12
ATOM 11200 O O . SER A 1 32 ? -25.765 -0.625 4.008 1.00 0.00 11 SER A O 12
ATOM 11208 N N . ASP A 1 33 ? -27.117 -1.835 5.318 1.00 0.00 12 ASP A N 12
ATOM 11209 C CA . ASP A 1 33 ? -28.358 -1.442 4.635 1.00 0.00 12 ASP A CA 12
ATOM 11210 C C . ASP A 1 33 ? -28.726 0.025 4.811 1.00 0.00 12 ASP A C 12
ATOM 11211 O O . ASP A 1 33 ? -29.830 0.415 4.492 1.00 0.00 12 ASP A O 12
ATOM 11220 N N . ASN A 1 34 ? -27.844 0.819 5.350 1.00 0.00 13 ASN A N 12
ATOM 11221 C CA . ASN A 1 34 ? -28.104 2.247 5.400 1.00 0.00 13 ASN A CA 12
ATOM 11222 C C . ASN A 1 34 ? -26.846 3.036 5.044 1.00 0.00 13 ASN A C 12
ATOM 11223 O O . ASN A 1 34 ? -26.917 4.133 4.483 1.00 0.00 13 ASN A O 12
ATOM 11234 N N . ARG A 1 35 ? -25.689 2.460 5.358 1.00 0.00 14 ARG A N 12
ATOM 11235 C CA . ARG A 1 35 ? -24.414 3.062 5.012 1.00 0.00 14 ARG A CA 12
ATOM 11236 C C . ARG A 1 35 ? -23.626 2.084 4.173 1.00 0.00 14 ARG A C 12
ATOM 11237 O O . ARG A 1 35 ? -23.043 1.136 4.697 1.00 0.00 14 ARG A O 12
ATOM 11258 N N . TRP A 1 36 ? -23.623 2.287 2.892 1.00 0.00 15 TRP A N 12
ATOM 11259 C CA . TRP A 1 36 ? -22.909 1.410 2.009 1.00 0.00 15 TRP A CA 12
ATOM 11260 C C . TRP A 1 36 ? -21.656 2.117 1.499 1.00 0.00 15 TRP A C 12
ATOM 11261 O O . TRP A 1 36 ? -21.723 3.245 1.003 1.00 0.00 15 TRP A O 12
ATOM 11282 N N . GLY A 1 37 ? -20.509 1.461 1.632 1.00 0.00 16 GLY A N 12
ATOM 11283 C CA . GLY A 1 37 ? -19.266 2.110 1.288 1.00 0.00 16 GLY A CA 12
ATOM 11284 C C . GLY A 1 37 ? -18.225 1.191 0.663 1.00 0.00 16 GLY A C 12
ATOM 11285 O O . GLY A 1 37 ? -18.187 -0.009 0.942 1.00 0.00 16 GLY A O 12
ATOM 11289 N N . ILE A 1 38 ? -17.378 1.767 -0.193 1.00 0.00 17 ILE A N 12
ATOM 11290 C CA . ILE A 1 38 ? -16.301 1.027 -0.856 1.00 0.00 17 ILE A CA 12
ATOM 11291 C C . ILE A 1 38 ? -14.941 1.578 -0.411 1.00 0.00 17 ILE A C 12
ATOM 11292 O O . ILE A 1 38 ? -14.681 2.769 -0.571 1.00 0.00 17 ILE A O 12
ATOM 11308 N N . ARG A 1 39 ? -14.085 0.726 0.134 1.00 0.00 18 ARG A N 12
ATOM 11309 C CA . ARG A 1 39 ? -12.754 1.152 0.556 1.00 0.00 18 ARG A CA 12
ATOM 11310 C C . ARG A 1 39 ? -11.682 0.573 -0.357 1.00 0.00 18 ARG A C 12
ATOM 11311 O O . ARG A 1 39 ? -11.506 -0.636 -0.434 1.00 0.00 18 ARG A O 12
ATOM 11332 N N . HIS A 1 40 ? -10.975 1.437 -1.056 1.00 0.00 19 HIS A N 12
ATOM 11333 C CA . HIS A 1 40 ? -9.885 0.986 -1.909 1.00 0.00 19 HIS A CA 12
ATOM 11334 C C . HIS A 1 40 ? -8.646 0.765 -1.065 1.00 0.00 19 HIS A C 12
ATOM 11335 O O . HIS A 1 40 ? -8.013 1.719 -0.617 1.00 0.00 19 HIS A O 12
ATOM 11349 N N . ASP A 1 41 ? -8.318 -0.476 -0.844 1.00 0.00 20 ASP A N 12
ATOM 11350 C CA . ASP A 1 41 ? -7.150 -0.820 -0.071 1.00 0.00 20 ASP A CA 12
ATOM 11351 C C . ASP A 1 41 ? -5.986 -1.089 -1.026 1.00 0.00 20 ASP A C 12
ATOM 11352 O O . ASP A 1 41 ? -5.935 -2.139 -1.669 1.00 0.00 20 ASP A O 12
ATOM 11361 N N . ASP A 1 42 ? -5.074 -0.132 -1.156 1.00 0.00 21 ASP A N 12
ATOM 11362 C CA . ASP A 1 42 ? -3.961 -0.277 -2.102 1.00 0.00 21 ASP A CA 12
ATOM 11363 C C . ASP A 1 42 ? -2.930 -1.279 -1.612 1.00 0.00 21 ASP A C 12
ATOM 11364 O O . ASP A 1 42 ? -2.192 -1.874 -2.411 1.00 0.00 21 ASP A O 12
ATOM 11373 N N . ASP A 1 43 ? -2.868 -1.461 -0.310 1.00 0.00 22 ASP A N 12
ATOM 11374 C CA . ASP A 1 43 ? -1.996 -2.457 0.281 1.00 0.00 22 ASP A CA 12
ATOM 11375 C C . ASP A 1 43 ? -2.844 -3.395 1.133 1.00 0.00 22 ASP A C 12
ATOM 11376 O O . ASP A 1 43 ? -3.393 -2.994 2.155 1.00 0.00 22 ASP A O 12
ATOM 11385 N N . PRO A 1 44 ? -2.991 -4.657 0.687 1.00 0.00 23 PRO A N 12
ATOM 11386 C CA . PRO A 1 44 ? -3.898 -5.628 1.307 1.00 0.00 23 PRO A CA 12
ATOM 11387 C C . PRO A 1 44 ? -3.765 -5.750 2.826 1.00 0.00 23 PRO A C 12
ATOM 11388 O O . PRO A 1 44 ? -2.804 -6.334 3.345 1.00 0.00 23 PRO A O 12
ATOM 11399 N N . THR A 1 45 ? -4.743 -5.188 3.522 1.00 0.00 24 THR A N 12
ATOM 11400 C CA . THR A 1 45 ? -4.842 -5.294 4.970 1.00 0.00 24 THR A CA 12
ATOM 11401 C C . THR A 1 45 ? -5.532 -6.594 5.325 1.00 0.00 24 THR A C 12
ATOM 11402 O O . THR A 1 45 ? -5.375 -7.141 6.425 1.00 0.00 24 THR A O 12
ATOM 11413 N N . GLY A 1 46 ? -6.277 -7.079 4.374 1.00 0.00 25 GLY A N 12
ATOM 11414 C CA . GLY A 1 46 ? -6.954 -8.323 4.485 1.00 0.00 25 GLY A CA 12
ATOM 11415 C C . GLY A 1 46 ? -6.967 -8.976 3.145 1.00 0.00 25 GLY A C 12
ATOM 11416 O O . GLY A 1 46 ? -7.798 -8.648 2.301 1.00 0.00 25 GLY A O 12
ATOM 11420 N N . ASP A 1 47 ? -6.023 -9.862 2.926 1.00 0.00 26 ASP A N 12
ATOM 11421 C CA . ASP A 1 47 ? -5.868 -10.506 1.641 1.00 0.00 26 ASP A CA 12
ATOM 11422 C C . ASP A 1 47 ? -7.132 -11.275 1.253 1.00 0.00 26 ASP A C 12
ATOM 11423 O O . ASP A 1 47 ? -7.525 -12.250 1.898 1.00 0.00 26 ASP A O 12
ATOM 11432 N N . TYR A 1 48 ? -7.770 -10.794 0.209 1.00 0.00 27 TYR A N 12
ATOM 11433 C CA . TYR A 1 48 ? -9.018 -11.346 -0.255 1.00 0.00 27 TYR A CA 12
ATOM 11434 C C . TYR A 1 48 ? -8.764 -12.428 -1.293 1.00 0.00 27 TYR A C 12
ATOM 11435 O O . TYR A 1 48 ? -7.755 -12.385 -2.010 1.00 0.00 27 TYR A O 12
ATOM 11453 N N . SER A 1 49 ? -9.673 -13.389 -1.365 1.00 0.00 28 SER A N 12
ATOM 11454 C CA . SER A 1 49 ? -9.537 -14.534 -2.246 1.00 0.00 28 SER A CA 12
ATOM 11455 C C . SER A 1 49 ? -9.504 -14.142 -3.735 1.00 0.00 28 SER A C 12
ATOM 11456 O O . SER A 1 49 ? -8.708 -14.692 -4.503 1.00 0.00 28 SER A O 12
ATOM 11464 N N . SER A 1 50 ? -10.342 -13.200 -4.144 1.00 0.00 29 SER A N 12
ATOM 11465 C CA . SER A 1 50 ? -10.361 -12.793 -5.539 1.00 0.00 29 SER A CA 12
ATOM 11466 C C . SER A 1 50 ? -10.864 -11.362 -5.715 1.00 0.00 29 SER A C 12
ATOM 11467 O O . SER A 1 50 ? -11.701 -10.881 -4.953 1.00 0.00 29 SER A O 12
ATOM 11475 N N . LYS A 1 51 ? -10.346 -10.702 -6.726 1.00 0.00 30 LYS A N 12
ATOM 11476 C CA . LYS A 1 51 ? -10.720 -9.335 -7.047 1.00 0.00 30 LYS A CA 12
ATOM 11477 C C . LYS A 1 51 ? -12.167 -9.264 -7.539 1.00 0.00 30 LYS A C 12
ATOM 11478 O O . LYS A 1 51 ? -12.905 -8.340 -7.200 1.00 0.00 30 LYS A O 12
ATOM 11497 N N . GLU A 1 52 ? -12.564 -10.257 -8.343 1.00 0.00 31 GLU A N 12
ATOM 11498 C CA . GLU A 1 52 ? -13.888 -10.280 -8.939 1.00 0.00 31 GLU A CA 12
ATOM 11499 C C . GLU A 1 52 ? -14.957 -10.431 -7.893 1.00 0.00 31 GLU A C 12
ATOM 11500 O O . GLU A 1 52 ? -16.000 -9.860 -8.022 1.00 0.00 31 GLU A O 12
ATOM 11512 N N . ALA A 1 53 ? -14.682 -11.199 -6.841 1.00 0.00 32 ALA A N 12
ATOM 11513 C CA . ALA A 1 53 ? -15.661 -11.393 -5.784 1.00 0.00 32 ALA A CA 12
ATOM 11514 C C . ALA A 1 53 ? -15.979 -10.079 -5.124 1.00 0.00 32 ALA A C 12
ATOM 11515 O O . ALA A 1 53 ? -17.121 -9.827 -4.739 1.00 0.00 32 ALA A O 12
ATOM 11522 N N . ALA A 1 54 ? -14.963 -9.232 -5.014 1.00 0.00 33 ALA A N 12
ATOM 11523 C CA . ALA A 1 54 ? -15.133 -7.934 -4.408 1.00 0.00 33 ALA A CA 12
ATOM 11524 C C . ALA A 1 54 ? -16.004 -7.054 -5.283 1.00 0.00 33 ALA A C 12
ATOM 11525 O O . ALA A 1 54 ? -16.988 -6.516 -4.816 1.00 0.00 33 ALA A O 12
ATOM 11532 N N . PHE A 1 55 ? -15.656 -6.945 -6.568 1.00 0.00 34 PHE A N 12
ATOM 11533 C CA . PHE A 1 55 ? -16.431 -6.111 -7.498 1.00 0.00 34 PHE A CA 12
ATOM 11534 C C . PHE A 1 55 ? -17.806 -6.676 -7.783 1.00 0.00 34 PHE A C 12
ATOM 11535 O O . PHE A 1 55 ? -18.787 -5.934 -7.846 1.00 0.00 34 PHE A O 12
ATOM 11552 N N . GLU A 1 56 ? -17.874 -7.978 -7.965 1.00 0.00 35 GLU A N 12
ATOM 11553 C CA . GLU A 1 56 ? -19.121 -8.640 -8.261 1.00 0.00 35 GLU A CA 12
ATOM 11554 C C . GLU A 1 56 ? -20.127 -8.380 -7.165 1.00 0.00 35 GLU A C 12
ATOM 11555 O O . GLU A 1 56 ? -21.240 -7.909 -7.424 1.00 0.00 35 GLU A O 12
ATOM 11567 N N . ALA A 1 57 ? -19.727 -8.650 -5.936 1.00 0.00 36 ALA A N 12
ATOM 11568 C CA . ALA A 1 57 ? -20.586 -8.403 -4.800 1.00 0.00 36 ALA A CA 12
ATOM 11569 C C . ALA A 1 57 ? -20.829 -6.910 -4.619 1.00 0.00 36 ALA A C 12
ATOM 11570 O O . ALA A 1 57 ? -21.932 -6.488 -4.277 1.00 0.00 36 ALA A O 12
ATOM 11577 N N . ALA A 1 58 ? -19.785 -6.115 -4.864 1.00 0.00 37 ALA A N 12
ATOM 11578 C CA . ALA A 1 58 ? -19.853 -4.670 -4.720 1.00 0.00 37 ALA A CA 12
ATOM 11579 C C . ALA A 1 58 ? -20.929 -4.072 -5.603 1.00 0.00 37 ALA A C 12
ATOM 11580 O O . ALA A 1 58 ? -21.778 -3.336 -5.127 1.00 0.00 37 ALA A O 12
ATOM 11587 N N . CYS A 1 59 ? -20.898 -4.392 -6.888 1.00 0.00 38 CYS A N 12
ATOM 11588 C CA . CYS A 1 59 ? -21.889 -3.860 -7.809 1.00 0.00 38 CYS A CA 12
ATOM 11589 C C . CYS A 1 59 ? -23.286 -4.405 -7.503 1.00 0.00 38 CYS A C 12
ATOM 11590 O O . CYS A 1 59 ? -24.287 -3.694 -7.640 1.00 0.00 38 CYS A O 12
ATOM 11598 N N . ALA A 1 60 ? -23.347 -5.677 -7.090 1.00 0.00 39 ALA A N 12
ATOM 11599 C CA . ALA A 1 60 ? -24.612 -6.292 -6.713 1.00 0.00 39 ALA A CA 12
ATOM 11600 C C . ALA A 1 60 ? -25.224 -5.534 -5.545 1.00 0.00 39 ALA A C 12
ATOM 11601 O O . ALA A 1 60 ? -26.410 -5.164 -5.565 1.00 0.00 39 ALA A O 12
ATOM 11608 N N . ALA A 1 61 ? -24.405 -5.291 -4.538 1.00 0.00 40 ALA A N 12
ATOM 11609 C CA . ALA A 1 61 ? -24.813 -4.528 -3.363 1.00 0.00 40 ALA A CA 12
ATOM 11610 C C . ALA A 1 61 ? -25.138 -3.094 -3.743 1.00 0.00 40 ALA A C 12
ATOM 11611 O O . ALA A 1 61 ? -26.060 -2.498 -3.204 1.00 0.00 40 ALA A O 12
ATOM 11618 N N . ALA A 1 62 ? -24.379 -2.563 -4.694 1.00 0.00 41 ALA A N 12
ATOM 11619 C CA . ALA A 1 62 ? -24.554 -1.191 -5.165 1.00 0.00 41 ALA A CA 12
ATOM 11620 C C . ALA A 1 62 ? -25.925 -0.973 -5.764 1.00 0.00 41 ALA A C 12
ATOM 11621 O O . ALA A 1 62 ? -26.549 0.055 -5.514 1.00 0.00 41 ALA A O 12
ATOM 11628 N N . SER A 1 63 ? -26.404 -1.931 -6.546 1.00 0.00 42 SER A N 12
ATOM 11629 C CA . SER A 1 63 ? -27.715 -1.791 -7.148 1.00 0.00 42 SER A CA 12
ATOM 11630 C C . SER A 1 63 ? -28.774 -1.677 -6.057 1.00 0.00 42 SER A C 12
ATOM 11631 O O . SER A 1 63 ? -29.644 -0.812 -6.098 1.00 0.00 42 SER A O 12
ATOM 11639 N N . ASN A 1 64 ? -28.653 -2.546 -5.063 1.00 0.00 43 ASN A N 12
ATOM 11640 C CA . ASN A 1 64 ? -29.551 -2.562 -3.915 1.00 0.00 43 ASN A CA 12
ATOM 11641 C C . ASN A 1 64 ? -29.448 -1.259 -3.136 1.00 0.00 43 ASN A C 12
ATOM 11642 O O . ASN A 1 64 ? -30.454 -0.636 -2.800 1.00 0.00 43 ASN A O 12
ATOM 11653 N N . ALA A 1 65 ? -28.218 -0.846 -2.875 1.00 0.00 44 ALA A N 12
ATOM 11654 C CA . ALA A 1 65 ? -27.954 0.344 -2.102 1.00 0.00 44 ALA A CA 12
ATOM 11655 C C . ALA A 1 65 ? -28.513 1.592 -2.773 1.00 0.00 44 ALA A C 12
ATOM 11656 O O . ALA A 1 65 ? -29.264 2.348 -2.164 1.00 0.00 44 ALA A O 12
ATOM 11663 N N . ILE A 1 66 ? -28.178 1.778 -4.035 1.00 0.00 45 ILE A N 12
ATOM 11664 C CA . ILE A 1 66 ? -28.605 2.954 -4.776 1.00 0.00 45 ILE A CA 12
ATOM 11665 C C . ILE A 1 66 ? -30.123 2.985 -4.942 1.00 0.00 45 ILE A C 12
ATOM 11666 O O . ILE A 1 66 ? -30.757 4.022 -4.722 1.00 0.00 45 ILE A O 12
ATOM 11682 N N . LYS A 1 67 ? -30.701 1.840 -5.289 1.00 0.00 46 LYS A N 12
ATOM 11683 C CA . LYS A 1 67 ? -32.135 1.741 -5.498 1.00 0.00 46 LYS A CA 12
ATOM 11684 C C . LYS A 1 67 ? -32.916 2.065 -4.219 1.00 0.00 46 LYS A C 12
ATOM 11685 O O . LYS A 1 67 ? -33.986 2.661 -4.266 1.00 0.00 46 LYS A O 12
ATOM 11704 N N . PHE A 1 68 ? -32.354 1.687 -3.088 1.00 0.00 47 PHE A N 12
ATOM 11705 C CA . PHE A 1 68 ? -32.980 1.922 -1.794 1.00 0.00 47 PHE A CA 12
ATOM 11706 C C . PHE A 1 68 ? -32.638 3.293 -1.219 1.00 0.00 47 PHE A C 12
ATOM 11707 O O . PHE A 1 68 ? -33.152 3.672 -0.167 1.00 0.00 47 PHE A O 12
ATOM 11724 N N . GLY A 1 69 ? -31.780 4.032 -1.901 1.00 0.00 48 GLY A N 12
ATOM 11725 C CA . GLY A 1 69 ? -31.402 5.346 -1.408 1.00 0.00 48 GLY A CA 12
ATOM 11726 C C . GLY A 1 69 ? -30.412 5.261 -0.281 1.00 0.00 48 GLY A C 12
ATOM 11727 O O . GLY A 1 69 ? -30.250 6.209 0.486 1.00 0.00 48 GLY A O 12
ATOM 11731 N N . HIS A 1 70 ? -29.761 4.118 -0.173 1.00 0.00 49 HIS A N 12
ATOM 11732 C CA . HIS A 1 70 ? -28.750 3.905 0.842 1.00 0.00 49 HIS A CA 12
ATOM 11733 C C . HIS A 1 70 ? -27.593 4.838 0.582 1.00 0.00 49 HIS A C 12
ATOM 11734 O O . HIS A 1 70 ? -27.234 5.072 -0.577 1.00 0.00 49 HIS A O 12
ATOM 11748 N N . GLU A 1 71 ? -27.031 5.408 1.633 1.00 0.00 50 GLU A N 12
ATOM 11749 C CA . GLU A 1 71 ? -25.933 6.335 1.463 1.00 0.00 50 GLU A CA 12
ATOM 11750 C C . GLU A 1 71 ? -24.769 5.658 0.790 1.00 0.00 50 GLU A C 12
ATOM 11751 O O . GLU A 1 71 ? -24.347 4.570 1.196 1.00 0.00 50 GLU A O 12
ATOM 11763 N N . VAL A 1 72 ? -24.255 6.304 -0.229 1.00 0.00 51 VAL A N 12
ATOM 11764 C CA . VAL A 1 72 ? -23.127 5.802 -0.957 1.00 0.00 51 VAL A CA 12
ATOM 11765 C C . VAL A 1 72 ? -21.886 6.518 -0.483 1.00 0.00 51 VAL A C 12
ATOM 11766 O O . VAL A 1 72 ? -21.845 7.754 -0.453 1.00 0.00 51 VAL A O 12
ATOM 11779 N N . ARG A 1 73 ? -20.898 5.765 -0.082 1.00 0.00 52 ARG A N 12
ATOM 11780 C CA . ARG A 1 73 ? -19.660 6.342 0.356 1.00 0.00 52 ARG A CA 12
ATOM 11781 C C . ARG A 1 73 ? -18.517 5.604 -0.299 1.00 0.00 52 ARG A C 12
ATOM 11782 O O . ARG A 1 73 ? -18.285 4.438 -0.032 1.00 0.00 52 ARG A O 12
ATOM 11803 N N . ILE A 1 74 ? -17.812 6.268 -1.155 1.00 0.00 53 ILE A N 12
ATOM 11804 C CA . ILE A 1 74 ? -16.681 5.663 -1.792 1.00 0.00 53 ILE A CA 12
ATOM 11805 C C . ILE A 1 74 ? -15.429 6.278 -1.246 1.00 0.00 53 ILE A C 12
ATOM 11806 O O . ILE A 1 74 ? -15.180 7.472 -1.427 1.00 0.00 53 ILE A O 12
ATOM 11822 N N . THR A 1 75 ? -14.642 5.485 -0.571 1.00 0.00 54 THR A N 12
ATOM 11823 C CA . THR A 1 75 ? -13.466 5.998 0.016 1.00 0.00 54 THR A CA 12
ATOM 11824 C C . THR A 1 75 ? -12.211 5.446 -0.649 1.00 0.00 54 THR A C 12
ATOM 11825 O O . THR A 1 75 ? -11.762 4.318 -0.389 1.00 0.00 54 THR A O 12
ATOM 11836 N N . VAL A 1 76 ? -11.695 6.231 -1.554 1.00 0.00 55 VAL A N 12
ATOM 11837 C CA . VAL A 1 76 ? -10.436 5.962 -2.191 1.00 0.00 55 VAL A CA 12
ATOM 11838 C C . VAL A 1 76 ? -9.387 6.893 -1.581 1.00 0.00 55 VAL A C 12
ATOM 11839 O O . VAL A 1 76 ? -9.456 8.113 -1.741 1.00 0.00 55 VAL A O 12
ATOM 11852 N N . PRO A 1 77 ? -8.421 6.328 -0.844 1.00 0.00 56 PRO A N 12
ATOM 11853 C CA . PRO A 1 77 ? -7.433 7.110 -0.094 1.00 0.00 56 PRO A CA 12
ATOM 11854 C C . PRO A 1 77 ? -6.690 8.143 -0.936 1.00 0.00 56 PRO A C 12
ATOM 11855 O O . PRO A 1 77 ? -6.272 7.878 -2.076 1.00 0.00 56 PRO A O 12
ATOM 11866 N N . GLY A 1 78 ? -6.543 9.312 -0.356 1.00 0.00 57 GLY A N 12
ATOM 11867 C CA . GLY A 1 78 ? -5.831 10.401 -0.985 1.00 0.00 57 GLY A CA 12
ATOM 11868 C C . GLY A 1 78 ? -5.006 11.141 0.037 1.00 0.00 57 GLY A C 12
ATOM 11869 O O . GLY A 1 78 ? -3.920 11.645 -0.260 1.00 0.00 57 GLY A O 12
ATOM 11873 N N . ASN A 1 79 ? -5.543 11.218 1.242 1.00 0.00 58 ASN A N 12
ATOM 11874 C CA . ASN A 1 79 ? -4.849 11.792 2.380 1.00 0.00 58 ASN A CA 12
ATOM 11875 C C . ASN A 1 79 ? -3.906 10.749 2.963 1.00 0.00 58 ASN A C 12
ATOM 11876 O O . ASN A 1 79 ? -3.880 9.605 2.501 1.00 0.00 58 ASN A O 12
ATOM 11887 N N . ASP A 1 80 ? -3.139 11.134 3.966 1.00 0.00 59 ASP A N 12
ATOM 11888 C CA . ASP A 1 80 ? -2.205 10.214 4.595 1.00 0.00 59 ASP A CA 12
ATOM 11889 C C . ASP A 1 80 ? -1.983 10.559 6.065 1.00 0.00 59 ASP A C 12
ATOM 11890 O O . ASP A 1 80 ? -1.381 11.584 6.397 1.00 0.00 59 ASP A O 12
ATOM 11899 N N . GLY A 1 81 ? -2.520 9.725 6.945 1.00 0.00 60 GLY A N 12
ATOM 11900 C CA . GLY A 1 81 ? -2.333 9.926 8.362 1.00 0.00 60 GLY A CA 12
ATOM 11901 C C . GLY A 1 81 ? -2.181 8.612 9.095 1.00 0.00 60 GLY A C 12
ATOM 11902 O O . GLY A 1 81 ? -1.220 8.417 9.841 1.00 0.00 60 GLY A O 12
ATOM 11906 N N . SER A 1 82 ? -3.132 7.717 8.870 1.00 0.00 61 SER A N 12
ATOM 11907 C CA . SER A 1 82 ? -3.130 6.384 9.475 1.00 0.00 61 SER A CA 12
ATOM 11908 C C . 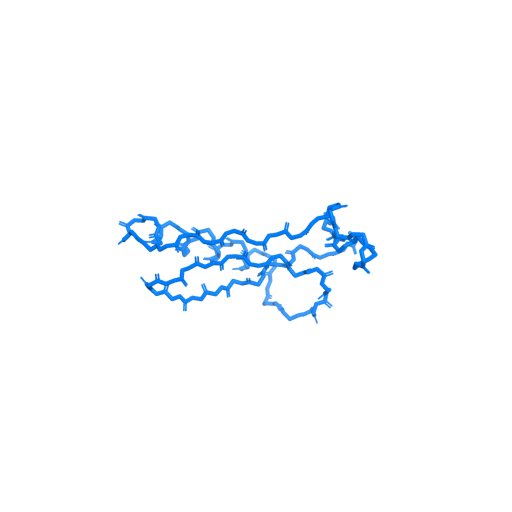SER A 1 82 ? -4.294 5.570 8.918 1.00 0.00 61 SER A C 12
ATOM 11909 O O . SER A 1 82 ? -4.191 4.355 8.722 1.00 0.00 61 SER A O 12
ATOM 11917 N N . GLU A 1 83 ? -5.406 6.274 8.666 1.00 0.00 62 GLU A N 12
ATOM 11918 C CA . GLU A 1 83 ? -6.619 5.697 8.078 1.00 0.00 62 GLU A CA 12
ATOM 11919 C C . GLU A 1 83 ? -7.296 4.739 9.046 1.00 0.00 62 GLU A C 12
ATOM 11920 O O . GLU A 1 83 ? -7.900 3.744 8.643 1.00 0.00 62 GLU A O 12
ATOM 11932 N N . THR A 1 84 ? -7.210 5.061 10.321 1.00 0.00 63 THR A N 12
ATOM 11933 C CA . THR A 1 84 ? -7.825 4.258 11.357 1.00 0.00 63 THR A CA 12
ATOM 11934 C C . THR A 1 84 ? -9.274 4.712 11.575 1.00 0.00 63 THR A C 12
ATOM 11935 O O . THR A 1 84 ? -9.524 5.869 11.936 1.00 0.00 63 THR A O 12
ATOM 11946 N N . ASN A 1 85 ? -10.219 3.810 11.350 1.00 0.00 64 ASN A N 12
ATOM 11947 C CA . ASN A 1 85 ? -11.636 4.136 11.502 1.00 0.00 64 ASN A CA 12
ATOM 11948 C C . ASN A 1 85 ? -12.478 2.883 11.675 1.00 0.00 64 ASN A C 12
ATOM 11949 O O . ASN A 1 85 ? -13.364 2.828 12.533 1.00 0.00 64 ASN A O 12
ATOM 11960 N N . LEU A 1 86 ? -12.198 1.874 10.870 1.00 0.00 65 LEU A N 12
ATOM 11961 C CA . LEU A 1 86 ? -12.961 0.635 10.907 1.00 0.00 65 LEU A CA 12
ATOM 11962 C C . LEU A 1 86 ? -12.625 -0.181 12.148 1.00 0.00 65 LEU A C 12
ATOM 11963 O O . LEU A 1 86 ? -11.495 -0.131 12.653 1.00 0.00 65 LEU A O 12
ATOM 11979 N N . GLY A 1 87 ? -13.614 -0.890 12.661 1.00 0.00 66 GLY A N 12
ATOM 11980 C CA . GLY A 1 87 ? -13.407 -1.723 13.833 1.00 0.00 66 GLY A CA 12
ATOM 11981 C C . GLY A 1 87 ? -12.770 -3.049 13.474 1.00 0.00 66 GLY A C 12
ATOM 11982 O O . GLY A 1 87 ? -12.851 -3.488 12.324 1.00 0.00 66 GLY A O 12
ATOM 11986 N N . VAL A 1 88 ? -12.139 -3.687 14.447 1.00 0.00 67 VAL A N 12
ATOM 11987 C CA . VAL A 1 88 ? -11.485 -4.959 14.215 1.00 0.00 67 VAL A CA 12
ATOM 11988 C C . VAL A 1 88 ? -12.453 -6.117 14.423 1.00 0.00 67 VAL A C 12
ATOM 11989 O O . VAL A 1 88 ? -13.184 -6.166 15.423 1.00 0.00 67 VAL A O 12
ATOM 12002 N N . ILE A 1 89 ? -12.492 -7.019 13.460 1.00 0.00 68 ILE A N 12
ATOM 12003 C CA . ILE A 1 89 ? -13.296 -8.205 13.582 1.00 0.00 68 ILE A CA 12
ATOM 12004 C C . ILE A 1 89 ? -12.446 -9.291 14.208 1.00 0.00 68 ILE A C 12
ATOM 12005 O O . ILE A 1 89 ? -11.455 -9.737 13.623 1.00 0.00 68 ILE A O 12
ATOM 12021 N N . THR A 1 90 ? -12.811 -9.690 15.396 1.00 0.00 69 THR A N 12
ATOM 12022 C CA . THR A 1 90 ? -12.069 -10.699 16.119 1.00 0.00 69 THR A CA 12
ATOM 12023 C C . THR A 1 90 ? -13.024 -11.748 16.714 1.00 0.00 69 THR A C 12
ATOM 12024 O O . THR A 1 90 ? -12.646 -12.905 16.940 1.00 0.00 69 THR A O 12
ATOM 12035 N N . ASN A 1 91 ? -14.260 -11.349 16.932 1.00 0.00 70 ASN A N 12
ATOM 12036 C CA . ASN A 1 91 ? -15.266 -12.236 17.476 1.00 0.00 70 ASN A CA 12
ATOM 12037 C C . ASN A 1 91 ? -16.629 -11.876 16.920 1.00 0.00 70 ASN A C 12
ATOM 12038 O O . ASN A 1 91 ? -17.213 -10.879 17.381 1.00 0.00 70 ASN A O 12
ATOM 12049 N N . MET A 1 22 ? 3.220 -4.031 -6.859 1.00 0.00 1 MET A N 13
ATOM 12050 C CA . MET A 1 22 ? 1.915 -4.319 -7.484 1.00 0.00 1 MET A CA 13
ATOM 12051 C C . MET A 1 22 ? 1.350 -5.603 -6.919 1.00 0.00 1 MET A C 13
ATOM 12052 O O . MET A 1 22 ? 1.809 -6.696 -7.260 1.00 0.00 1 MET A O 13
ATOM 12066 N N . GLY A 1 23 ? 0.369 -5.478 -6.051 1.00 0.00 2 GLY A N 13
ATOM 12067 C CA . GLY A 1 23 ? -0.200 -6.643 -5.428 1.00 0.00 2 GLY A CA 13
ATOM 12068 C C . GLY A 1 23 ? -1.647 -6.876 -5.796 1.00 0.00 2 GLY A C 13
ATOM 12069 O O . GLY A 1 23 ? -2.070 -6.582 -6.915 1.00 0.00 2 GLY A O 13
ATOM 12073 N N . LYS A 1 24 ? -2.395 -7.405 -4.846 1.00 0.00 3 LYS A N 13
ATOM 12074 C CA . LYS A 1 24 ? -3.804 -7.723 -5.032 1.00 0.00 3 LYS A CA 13
ATOM 12075 C C . LYS A 1 24 ? -4.651 -6.463 -5.238 1.00 0.00 3 LYS A C 13
ATOM 12076 O O . LYS A 1 24 ? -4.470 -5.458 -4.549 1.00 0.00 3 LYS A O 13
ATOM 12095 N N . ALA A 1 25 ? -5.555 -6.521 -6.192 1.00 0.00 4 ALA A N 13
ATOM 12096 C CA . ALA A 1 25 ? -6.501 -5.445 -6.407 1.00 0.00 4 ALA A CA 13
ATOM 12097 C C . ALA A 1 25 ? -7.789 -5.768 -5.660 1.00 0.00 4 ALA A C 13
ATOM 12098 O O . ALA A 1 25 ? -8.735 -6.319 -6.232 1.00 0.00 4 ALA A O 13
ATOM 12105 N N . TYR A 1 26 ? -7.808 -5.463 -4.376 1.00 0.00 5 TYR A N 13
ATOM 12106 C CA . TYR A 1 26 ? -8.946 -5.789 -3.537 1.00 0.00 5 TYR A CA 13
ATOM 12107 C C . TYR A 1 26 ? -9.762 -4.564 -3.177 1.00 0.00 5 TYR A C 13
ATOM 12108 O O . TYR A 1 26 ? -9.228 -3.479 -2.938 1.00 0.00 5 TYR A O 13
ATOM 12126 N N . TYR A 1 27 ? -11.060 -4.733 -3.175 1.00 0.00 6 TYR A N 13
ATOM 12127 C CA . TYR A 1 27 ? -11.953 -3.707 -2.721 1.00 0.00 6 TYR A CA 13
ATOM 12128 C C . TYR A 1 27 ? -12.626 -4.174 -1.451 1.00 0.00 6 TYR A C 13
ATOM 12129 O O . TYR A 1 27 ? -13.385 -5.143 -1.456 1.00 0.00 6 TYR A O 13
ATOM 12147 N N . ASP A 1 28 ? -12.340 -3.487 -0.370 1.00 0.00 7 ASP A N 13
ATOM 12148 C CA . ASP A 1 28 ? -12.888 -3.819 0.926 1.00 0.00 7 ASP A CA 13
ATOM 12149 C C . ASP A 1 28 ? -14.163 -3.049 1.152 1.00 0.00 7 ASP A C 13
ATOM 12150 O O . ASP A 1 28 ? -14.146 -1.830 1.308 1.00 0.00 7 ASP A O 13
ATOM 12159 N N . ILE A 1 29 ? -15.268 -3.742 1.146 1.00 0.00 8 ILE A N 13
ATOM 12160 C CA . ILE A 1 29 ? -16.542 -3.090 1.299 1.00 0.00 8 ILE A CA 13
ATOM 12161 C C . ILE A 1 29 ? -17.075 -3.210 2.708 1.00 0.00 8 ILE A C 13
ATOM 12162 O O . ILE A 1 29 ? -16.871 -4.227 3.396 1.00 0.00 8 ILE A O 13
ATOM 12178 N N . VAL A 1 30 ? -17.747 -2.179 3.136 1.00 0.00 9 VAL A N 13
ATOM 12179 C CA . VAL A 1 30 ? -18.364 -2.154 4.442 1.00 0.00 9 VAL A CA 13
ATOM 12180 C C . VAL A 1 30 ? -19.867 -2.206 4.256 1.00 0.00 9 VAL A C 13
ATOM 12181 O O . VAL A 1 30 ? -20.409 -1.524 3.390 1.00 0.00 9 VAL A O 13
ATOM 12194 N N . GLY A 1 31 ? -20.539 -3.011 5.049 1.00 0.00 10 GLY A N 13
ATOM 12195 C CA . GLY A 1 31 ? -21.946 -3.217 4.822 1.00 0.00 10 GLY A CA 13
ATOM 12196 C C . GLY A 1 31 ? -22.826 -2.608 5.868 1.00 0.00 10 GLY A C 13
ATOM 12197 O O . GLY A 1 31 ? -22.787 -2.986 7.039 1.00 0.00 10 GLY A O 13
ATOM 12201 N N . SER A 1 32 ? -23.607 -1.645 5.440 1.00 0.00 11 SER A N 13
ATOM 12202 C CA . SER A 1 32 ? -24.574 -0.988 6.278 1.00 0.00 11 SER A CA 13
ATOM 12203 C C . SER A 1 32 ? -25.762 -0.581 5.429 1.00 0.00 11 SER A C 13
ATOM 12204 O O . SER A 1 32 ? -25.630 0.215 4.500 1.00 0.00 11 SER A O 13
ATOM 12212 N N . ASP A 1 33 ? -26.916 -1.141 5.739 1.00 0.00 12 ASP A N 13
ATOM 12213 C CA . ASP A 1 33 ? -28.154 -0.911 4.979 1.00 0.00 12 ASP A CA 13
ATOM 12214 C C . ASP A 1 33 ? -28.729 0.496 5.181 1.00 0.00 12 ASP A C 13
ATOM 12215 O O . ASP A 1 33 ? -29.930 0.697 5.078 1.00 0.00 12 ASP A O 13
ATOM 12224 N N . ASN A 1 34 ? -27.876 1.453 5.467 1.00 0.00 13 ASN A N 13
ATOM 12225 C CA . ASN A 1 34 ? -28.299 2.846 5.538 1.00 0.00 13 ASN A CA 13
ATOM 12226 C C . ASN A 1 34 ? -27.253 3.719 4.849 1.00 0.00 13 ASN A C 13
ATOM 12227 O O . ASN A 1 34 ? -27.579 4.696 4.171 1.00 0.00 13 ASN A O 13
ATOM 12238 N N . ARG A 1 35 ? -25.996 3.324 4.980 1.00 0.00 14 ARG A N 13
ATOM 12239 C CA . ARG A 1 35 ? -24.909 3.997 4.310 1.00 0.00 14 ARG A CA 13
ATOM 12240 C C . ARG A 1 35 ? -23.912 2.951 3.871 1.00 0.00 14 ARG A C 13
ATOM 12241 O O . ARG A 1 35 ? -23.269 2.312 4.703 1.00 0.00 14 ARG A O 13
ATOM 12262 N N . TRP A 1 36 ? -23.778 2.770 2.594 1.00 0.00 15 TRP A N 13
ATOM 12263 C CA . TRP A 1 36 ? -22.945 1.712 2.083 1.00 0.00 15 TRP A CA 13
ATOM 12264 C C . TRP A 1 36 ? -21.699 2.296 1.402 1.00 0.00 15 TRP A C 13
ATOM 12265 O O . TRP A 1 36 ? -21.801 3.181 0.551 1.00 0.00 15 TRP A O 13
ATOM 12286 N N . GLY A 1 37 ? -20.521 1.796 1.789 1.00 0.00 16 GLY A N 13
ATOM 12287 C CA . GLY A 1 37 ? -19.277 2.358 1.280 1.00 0.00 16 GLY A CA 13
ATOM 12288 C C . GLY A 1 37 ? -18.303 1.326 0.734 1.00 0.00 16 GLY A C 13
ATOM 12289 O O . GLY A 1 37 ? -18.234 0.192 1.228 1.00 0.00 16 GLY A O 13
ATOM 12293 N N . ILE A 1 38 ? -17.559 1.726 -0.293 1.00 0.00 17 ILE A N 13
ATOM 12294 C CA . ILE A 1 38 ? -16.556 0.875 -0.920 1.00 0.00 17 ILE A CA 13
ATOM 12295 C C . ILE A 1 38 ? -15.156 1.438 -0.650 1.00 0.00 17 ILE A C 13
ATOM 12296 O O . ILE A 1 38 ? -14.856 2.560 -1.047 1.00 0.00 17 ILE A O 13
ATOM 12312 N N . ARG A 1 39 ? -14.308 0.665 0.015 1.00 0.00 18 ARG A N 13
ATOM 12313 C CA . ARG A 1 39 ? -12.933 1.092 0.289 1.00 0.00 18 ARG A CA 13
ATOM 12314 C C . ARG A 1 39 ? -11.948 0.332 -0.592 1.00 0.00 18 ARG A C 13
ATOM 12315 O O . ARG A 1 39 ? -12.071 -0.866 -0.767 1.00 0.00 18 ARG A O 13
ATOM 12336 N N . HIS A 1 40 ? -10.989 1.025 -1.163 1.00 0.00 19 HIS A N 13
ATOM 12337 C CA . HIS A 1 40 ? -9.958 0.344 -1.933 1.00 0.00 19 HIS A CA 13
ATOM 12338 C C . HIS A 1 40 ? -8.907 -0.228 -0.988 1.00 0.00 19 HIS A C 13
ATOM 12339 O O . HIS A 1 40 ? -8.150 0.522 -0.373 1.00 0.00 19 HIS A O 13
ATOM 12353 N N . ASP A 1 41 ? -8.876 -1.536 -0.866 1.00 0.00 20 ASP A N 13
ATOM 12354 C CA . ASP A 1 41 ? -7.910 -2.196 -0.004 1.00 0.00 20 ASP A CA 13
ATOM 12355 C C . ASP A 1 41 ? -6.656 -2.519 -0.782 1.00 0.00 20 ASP A C 13
ATOM 12356 O O . ASP A 1 41 ? -6.641 -3.430 -1.616 1.00 0.00 20 ASP A O 13
ATOM 12365 N N . ASP A 1 42 ? -5.614 -1.782 -0.522 1.00 0.00 21 ASP A N 13
ATOM 12366 C CA . ASP A 1 42 ? -4.368 -1.966 -1.234 1.00 0.00 21 ASP A CA 13
ATOM 12367 C C . ASP A 1 42 ? -3.245 -2.295 -0.285 1.00 0.00 21 ASP A C 13
ATOM 12368 O O . ASP A 1 42 ? -2.084 -2.411 -0.685 1.00 0.00 21 ASP A O 13
ATOM 12377 N N . ASP A 1 43 ? -3.597 -2.464 0.967 1.00 0.00 22 ASP A N 13
ATOM 12378 C CA . ASP A 1 43 ? -2.643 -2.790 1.988 1.00 0.00 22 ASP A CA 13
ATOM 12379 C C . ASP A 1 43 ? -2.871 -4.245 2.448 1.00 0.00 22 ASP A C 13
ATOM 12380 O O . ASP A 1 43 ? -3.885 -4.848 2.104 1.00 0.00 22 ASP A O 13
ATOM 12389 N N . PRO A 1 44 ? -1.930 -4.834 3.212 1.00 0.00 23 PRO A N 13
ATOM 12390 C CA . PRO A 1 44 ? -1.990 -6.259 3.619 1.00 0.00 23 PRO A CA 13
ATOM 12391 C C . PRO A 1 44 ? -3.076 -6.596 4.673 1.00 0.00 23 PRO A C 13
ATOM 12392 O O . PRO A 1 44 ? -2.845 -7.422 5.559 1.00 0.00 23 PRO A O 13
ATOM 12403 N N . THR A 1 45 ? -4.252 -5.994 4.567 1.00 0.00 24 THR A N 13
ATOM 12404 C CA . THR A 1 45 ? -5.319 -6.292 5.519 1.00 0.00 24 THR A CA 13
ATOM 12405 C C . THR A 1 45 ? -6.460 -7.089 4.884 1.00 0.00 24 THR A C 13
ATOM 12406 O O . THR A 1 45 ? -7.026 -7.989 5.515 1.00 0.00 24 THR A O 13
ATOM 12417 N N . GLY A 1 46 ? -6.794 -6.770 3.644 1.00 0.00 25 GLY A N 13
ATOM 12418 C CA . GLY A 1 46 ? -7.875 -7.456 2.990 1.00 0.00 25 GLY A CA 13
ATOM 12419 C C . GLY A 1 46 ? -7.416 -8.541 2.045 1.00 0.00 25 GLY A C 13
ATOM 12420 O O . GLY A 1 46 ? -7.193 -8.289 0.863 1.00 0.00 25 GLY A O 13
ATOM 12424 N N . ASP A 1 47 ? -7.260 -9.739 2.561 1.00 0.00 26 ASP A N 13
ATOM 12425 C CA . ASP A 1 47 ? -6.924 -10.884 1.729 1.00 0.00 26 ASP A CA 13
ATOM 12426 C C . ASP A 1 47 ? -8.201 -11.442 1.113 1.00 0.00 26 ASP A C 13
ATOM 12427 O O . ASP A 1 47 ? -9.258 -11.418 1.747 1.00 0.00 26 ASP A O 13
ATOM 12436 N N . TYR A 1 48 ? -8.120 -11.930 -0.121 1.00 0.00 27 TYR A N 13
ATOM 12437 C CA . TYR A 1 48 ? -9.317 -12.384 -0.811 1.00 0.00 27 TYR A CA 13
ATOM 12438 C C . TYR A 1 48 ? -8.986 -13.463 -1.844 1.00 0.00 27 TYR A C 13
ATOM 12439 O O . TYR A 1 48 ? -7.952 -13.393 -2.515 1.00 0.00 27 TYR A O 13
ATOM 12457 N N . SER A 1 49 ? -9.863 -14.453 -1.959 1.00 0.00 28 SER A N 13
ATOM 12458 C CA . SER A 1 49 ? -9.669 -15.577 -2.871 1.00 0.00 28 SER A CA 13
ATOM 12459 C C . SER A 1 49 ? -9.714 -15.168 -4.357 1.00 0.00 28 SER A C 13
ATOM 12460 O O . SER A 1 49 ? -8.922 -15.657 -5.163 1.00 0.00 28 SER A O 13
ATOM 12468 N N . SER A 1 50 ? -10.628 -14.276 -4.716 1.00 0.00 29 SER A N 13
ATOM 12469 C CA . SER A 1 50 ? -10.773 -13.892 -6.114 1.00 0.00 29 SER A CA 13
ATOM 12470 C C . SER A 1 50 ? -11.044 -12.397 -6.269 1.00 0.00 29 SER A C 13
ATOM 12471 O O . SER A 1 50 ? -11.769 -11.798 -5.470 1.00 0.00 29 SER A O 13
ATOM 12479 N N . LYS A 1 51 ? -10.471 -11.809 -7.315 1.00 0.00 30 LYS A N 13
ATOM 12480 C CA . LYS A 1 51 ? -10.663 -10.400 -7.617 1.00 0.00 30 LYS A CA 13
ATOM 12481 C C . LYS A 1 51 ? -12.106 -10.127 -8.032 1.00 0.00 30 LYS A C 13
ATOM 12482 O O . LYS A 1 51 ? -12.681 -9.097 -7.672 1.00 0.00 30 LYS A O 13
ATOM 12501 N N . GLU A 1 52 ? -12.694 -11.066 -8.779 1.00 0.00 31 GLU A N 13
ATOM 12502 C CA . GLU A 1 52 ? -14.058 -10.908 -9.251 1.00 0.00 31 GLU A CA 13
ATOM 12503 C C . GLU A 1 52 ? -15.006 -10.850 -8.101 1.00 0.00 31 GLU A C 13
ATOM 12504 O O . GLU A 1 52 ? -15.951 -10.126 -8.147 1.00 0.00 31 GLU A O 13
ATOM 12516 N N . ALA A 1 53 ? -14.728 -11.606 -7.057 1.00 0.00 32 ALA A N 13
ATOM 12517 C CA . ALA A 1 53 ? -15.588 -11.617 -5.888 1.00 0.00 32 ALA A CA 13
ATOM 12518 C C . ALA A 1 53 ? -15.638 -10.242 -5.253 1.00 0.00 32 ALA A C 13
ATOM 12519 O O . ALA A 1 53 ? -16.653 -9.854 -4.685 1.00 0.00 32 ALA A O 13
ATOM 12526 N N . ALA A 1 54 ? -14.538 -9.502 -5.364 1.00 0.00 33 ALA A N 13
ATOM 12527 C CA . ALA A 1 54 ? -14.484 -8.167 -4.815 1.00 0.00 33 ALA A CA 13
ATOM 12528 C C . ALA A 1 54 ? -15.411 -7.249 -5.587 1.00 0.00 33 ALA A C 13
ATOM 12529 O O . ALA A 1 54 ? -16.243 -6.575 -5.002 1.00 0.00 33 ALA A O 13
ATOM 12536 N N . PHE A 1 55 ? -15.284 -7.251 -6.915 1.00 0.00 34 PHE A N 13
ATOM 12537 C CA . PHE A 1 55 ? -16.147 -6.425 -7.762 1.00 0.00 34 PHE A CA 13
ATOM 12538 C C . PHE A 1 55 ? -17.574 -6.908 -7.696 1.00 0.00 34 PHE A C 13
ATOM 12539 O O . PHE A 1 55 ? -18.501 -6.118 -7.604 1.00 0.00 34 PHE A O 13
ATOM 12556 N N . GLU A 1 56 ? -17.730 -8.216 -7.727 1.00 0.00 35 GLU A N 13
ATOM 12557 C CA . GLU A 1 56 ? -19.020 -8.867 -7.692 1.00 0.00 35 GLU A CA 13
ATOM 12558 C C . GLU A 1 56 ? -19.815 -8.425 -6.480 1.00 0.00 35 GLU A C 13
ATOM 12559 O O . GLU A 1 56 ? -20.941 -7.948 -6.603 1.00 0.00 35 GLU A O 13
ATOM 12571 N N . ALA A 1 57 ? -19.218 -8.575 -5.318 1.00 0.00 36 ALA A N 13
ATOM 12572 C CA . ALA A 1 57 ? -19.867 -8.179 -4.081 1.00 0.00 36 ALA A CA 13
ATOM 12573 C C . ALA A 1 57 ? -20.005 -6.669 -3.983 1.00 0.00 36 ALA A C 13
ATOM 12574 O O . ALA A 1 57 ? -21.054 -6.157 -3.593 1.00 0.00 36 ALA A O 13
ATOM 12581 N N . ALA A 1 58 ? -18.945 -5.957 -4.342 1.00 0.00 37 ALA A N 13
ATOM 12582 C CA . ALA A 1 58 ? -18.935 -4.508 -4.253 1.00 0.00 37 ALA A CA 13
ATOM 12583 C C . ALA A 1 58 ? -20.013 -3.873 -5.122 1.00 0.00 37 ALA A C 13
ATOM 12584 O O . ALA A 1 58 ? -20.756 -3.005 -4.660 1.00 0.00 37 ALA A O 13
ATOM 12591 N N . CYS A 1 59 ? -20.107 -4.307 -6.373 1.00 0.00 38 CYS A N 13
ATOM 12592 C CA . CYS A 1 59 ? -21.111 -3.771 -7.270 1.00 0.00 38 CYS A CA 13
ATOM 12593 C C . CYS A 1 59 ? -22.504 -4.163 -6.792 1.00 0.00 38 CYS A C 13
ATOM 12594 O O . CYS A 1 59 ? -23.447 -3.371 -6.871 1.00 0.00 38 CYS A O 13
ATOM 12602 N N . ALA A 1 60 ? -22.623 -5.397 -6.278 1.00 0.00 39 ALA A N 13
ATOM 12603 C CA . ALA A 1 60 ? -23.890 -5.908 -5.775 1.00 0.00 39 ALA A CA 13
ATOM 12604 C C . ALA A 1 60 ? -24.388 -5.058 -4.618 1.00 0.00 39 ALA A C 13
ATOM 12605 O O . ALA A 1 60 ? -25.543 -4.622 -4.600 1.00 0.00 39 ALA A O 13
ATOM 12612 N N . ALA A 1 61 ? -23.503 -4.808 -3.671 1.00 0.00 40 ALA A N 13
ATOM 12613 C CA . ALA A 1 61 ? -23.829 -3.990 -2.505 1.00 0.00 40 ALA A CA 13
ATOM 12614 C C . ALA A 1 61 ? -24.188 -2.562 -2.910 1.00 0.00 40 ALA A C 13
ATOM 12615 O O . ALA A 1 61 ? -25.138 -1.981 -2.384 1.00 0.00 40 ALA A O 13
ATOM 12622 N N . ALA A 1 62 ? -23.437 -2.007 -3.857 1.00 0.00 41 ALA A N 13
ATOM 12623 C CA . ALA A 1 62 ? -23.685 -0.650 -4.330 1.00 0.00 41 ALA A CA 13
ATOM 12624 C C . ALA A 1 62 ? -25.020 -0.549 -5.048 1.00 0.00 41 ALA A C 13
ATOM 12625 O O . ALA A 1 62 ? -25.753 0.431 -4.876 1.00 0.00 41 ALA A O 13
ATOM 12632 N N . SER A 1 63 ? -25.342 -1.559 -5.844 1.00 0.00 42 SER A N 13
ATOM 12633 C CA . SER A 1 63 ? -26.607 -1.578 -6.552 1.00 0.00 42 SER A CA 13
ATOM 12634 C C . SER A 1 63 ? -27.763 -1.577 -5.562 1.00 0.00 42 SER A C 13
ATOM 12635 O O . SER A 1 63 ? -28.724 -0.828 -5.718 1.00 0.00 42 SER A O 13
ATOM 12643 N N . ASN A 1 64 ? -27.647 -2.411 -4.529 1.00 0.00 43 ASN A N 13
ATOM 12644 C CA . ASN A 1 64 ? -28.661 -2.489 -3.483 1.00 0.00 43 ASN A CA 13
ATOM 12645 C C . ASN A 1 64 ? -28.771 -1.162 -2.751 1.00 0.00 43 ASN A C 13
ATOM 12646 O O . ASN A 1 64 ? -29.876 -0.685 -2.460 1.00 0.00 43 ASN A O 13
ATOM 12657 N N . ALA A 1 65 ? -27.624 -0.565 -2.462 1.00 0.00 44 ALA A N 13
ATOM 12658 C CA . ALA A 1 65 ? -27.589 0.694 -1.751 1.00 0.00 44 ALA A CA 13
ATOM 12659 C C . ALA A 1 65 ? -28.305 1.793 -2.522 1.00 0.00 44 ALA A C 13
ATOM 12660 O O . ALA A 1 65 ? -29.218 2.425 -2.009 1.00 0.00 44 ALA A O 13
ATOM 12667 N N . ILE A 1 66 ? -27.934 1.960 -3.775 1.00 0.00 45 ILE A N 13
ATOM 12668 C CA . ILE A 1 66 ? -28.515 2.989 -4.626 1.00 0.00 45 ILE A CA 13
ATOM 12669 C C . ILE A 1 66 ? -30.000 2.726 -4.845 1.00 0.00 45 ILE A C 13
ATOM 12670 O O . ILE A 1 66 ? -30.826 3.640 -4.776 1.00 0.00 45 ILE A O 13
ATOM 12686 N N . LYS A 1 67 ? -30.326 1.471 -5.081 1.00 0.00 46 LYS A N 13
ATOM 12687 C CA . LYS A 1 67 ? -31.698 1.062 -5.340 1.00 0.00 46 LYS A CA 13
ATOM 12688 C C . LYS A 1 67 ? -32.631 1.414 -4.181 1.00 0.00 46 LYS A C 13
ATOM 12689 O O . LYS A 1 67 ? -33.745 1.899 -4.397 1.00 0.00 46 LYS A O 13
ATOM 12708 N N . PHE A 1 68 ? -32.186 1.175 -2.957 1.00 0.00 47 PHE A N 13
ATOM 12709 C CA . PHE A 1 68 ? -33.042 1.414 -1.805 1.00 0.00 47 PHE A CA 13
ATOM 12710 C C . PHE A 1 68 ? -32.922 2.854 -1.276 1.00 0.00 47 PHE A C 13
ATOM 12711 O O . PHE A 1 68 ? -33.623 3.237 -0.339 1.00 0.00 47 PHE A O 13
ATOM 12728 N N . GLY A 1 69 ? -32.044 3.643 -1.877 1.00 0.00 48 GLY A N 13
ATOM 12729 C CA . GLY A 1 69 ? -31.875 5.025 -1.443 1.00 0.00 48 GLY A CA 13
ATOM 12730 C C . GLY A 1 69 ? -30.814 5.171 -0.386 1.00 0.00 48 GLY A C 13
ATOM 12731 O O . GLY A 1 69 ? -30.639 6.251 0.198 1.00 0.00 48 GLY A O 13
ATOM 12735 N N . HIS A 1 70 ? -30.113 4.093 -0.131 1.00 0.00 49 HIS A N 13
ATOM 12736 C CA . HIS A 1 70 ? -29.010 4.092 0.806 1.00 0.00 49 HIS A CA 13
ATOM 12737 C C . HIS A 1 70 ? -27.899 4.940 0.228 1.00 0.00 49 HIS A C 13
ATOM 12738 O O . HIS A 1 70 ? -27.633 4.869 -0.977 1.00 0.00 49 HIS A O 13
ATOM 12752 N N . GLU A 1 71 ? -27.282 5.775 1.044 1.00 0.00 50 GLU A N 13
ATOM 12753 C CA . GLU A 1 71 ? -26.186 6.578 0.553 1.00 0.00 50 GLU A CA 13
ATOM 12754 C C . GLU A 1 71 ? -25.052 5.673 0.100 1.00 0.00 50 GLU A C 13
ATOM 12755 O O . GLU A 1 71 ? -24.720 4.693 0.776 1.00 0.00 50 GLU A O 13
ATOM 12767 N N . VAL A 1 72 ? -24.473 5.998 -1.030 1.00 0.00 51 VAL A N 13
ATOM 12768 C CA . VAL A 1 72 ? -23.372 5.245 -1.558 1.00 0.00 51 VAL A CA 13
ATOM 12769 C C . VAL A 1 72 ? -22.102 6.076 -1.437 1.00 0.00 51 VAL A C 13
ATOM 12770 O O . VAL A 1 72 ? -22.105 7.278 -1.706 1.00 0.00 51 VAL A O 13
ATOM 12783 N N . ARG A 1 73 ? -21.047 5.462 -0.971 1.00 0.00 52 ARG A N 13
ATOM 12784 C CA . ARG A 1 73 ? -19.795 6.157 -0.812 1.00 0.00 52 ARG A CA 13
ATOM 12785 C C . ARG A 1 73 ? -18.686 5.386 -1.504 1.00 0.00 52 ARG A C 13
ATOM 12786 O O . ARG A 1 73 ? -18.395 4.245 -1.138 1.00 0.00 52 ARG A O 13
ATOM 12807 N N . ILE A 1 74 ? -18.076 5.991 -2.495 1.00 0.00 53 ILE A N 13
ATOM 12808 C CA . ILE A 1 74 ? -16.991 5.355 -3.201 1.00 0.00 53 ILE A CA 13
ATOM 12809 C C . ILE A 1 74 ? -15.690 5.938 -2.711 1.00 0.00 53 ILE A C 13
ATOM 12810 O O . ILE A 1 74 ? -15.433 7.128 -2.889 1.00 0.00 53 ILE A O 13
ATOM 12826 N N . THR A 1 75 ? -14.882 5.127 -2.081 1.00 0.00 54 THR A N 13
ATOM 12827 C CA . THR A 1 75 ? -13.634 5.597 -1.576 1.00 0.00 54 THR A CA 13
ATOM 12828 C C . THR A 1 75 ? -12.471 4.892 -2.269 1.00 0.00 54 THR A C 13
ATOM 12829 O O . THR A 1 75 ? -12.066 3.783 -1.898 1.00 0.00 54 THR A O 13
ATOM 12840 N N . VAL A 1 76 ? -11.963 5.546 -3.292 1.00 0.00 55 VAL A N 13
ATOM 12841 C CA . VAL A 1 76 ? -10.826 5.063 -4.058 1.00 0.00 55 VAL A CA 13
ATOM 12842 C C . VAL A 1 76 ? -9.874 6.225 -4.360 1.00 0.00 55 VAL A C 13
ATOM 12843 O O . VAL A 1 76 ? -10.317 7.361 -4.524 1.00 0.00 55 VAL A O 13
ATOM 12856 N N . PRO A 1 77 ? -8.562 5.966 -4.409 1.00 0.00 56 PRO A N 13
ATOM 12857 C CA . PRO A 1 77 ? -7.574 6.997 -4.724 1.00 0.00 56 PRO A CA 13
ATOM 12858 C C . PRO A 1 77 ? -7.535 7.312 -6.225 1.00 0.00 56 PRO A C 13
ATOM 12859 O O . PRO A 1 77 ? -7.683 6.414 -7.065 1.00 0.00 56 PRO A O 13
ATOM 12870 N N . GLY A 1 78 ? -7.321 8.575 -6.555 1.00 0.00 57 GLY A N 13
ATOM 12871 C CA . GLY A 1 78 ? -7.298 8.975 -7.943 1.00 0.00 57 GLY A CA 13
ATOM 12872 C C . GLY A 1 78 ? -6.036 9.710 -8.287 1.00 0.00 57 GLY A C 13
ATOM 12873 O O . GLY A 1 78 ? -5.349 9.368 -9.247 1.00 0.00 57 GLY A O 13
ATOM 12877 N N . ASN A 1 79 ? -5.729 10.725 -7.504 1.00 0.00 58 ASN A N 13
ATOM 12878 C CA . ASN A 1 79 ? -4.523 11.508 -7.711 1.00 0.00 58 ASN A CA 13
ATOM 12879 C C . ASN A 1 79 ? -3.387 10.973 -6.842 1.00 0.00 58 ASN A C 13
ATOM 12880 O O . ASN A 1 79 ? -3.603 10.117 -5.977 1.00 0.00 58 ASN A O 13
ATOM 12891 N N . ASP A 1 80 ? -2.189 11.464 -7.078 1.00 0.00 59 ASP A N 13
ATOM 12892 C CA . ASP A 1 80 ? -1.015 11.027 -6.324 1.00 0.00 59 ASP A CA 13
ATOM 12893 C C . ASP A 1 80 ? -0.949 11.689 -4.960 1.00 0.00 59 ASP A C 13
ATOM 12894 O O . ASP A 1 80 ? -0.943 12.918 -4.845 1.00 0.00 59 ASP A O 13
ATOM 12903 N N . GLY A 1 81 ? -0.915 10.872 -3.938 1.00 0.00 60 GLY A N 13
ATOM 12904 C CA . GLY A 1 81 ? -0.800 11.368 -2.593 1.00 0.00 60 GLY A CA 13
ATOM 12905 C C . GLY A 1 81 ? 0.437 10.822 -1.925 1.00 0.00 60 GLY A C 13
ATOM 12906 O O . GLY A 1 81 ? 0.438 10.553 -0.731 1.00 0.00 60 GLY A O 13
ATOM 12910 N N . SER A 1 82 ? 1.498 10.677 -2.699 1.00 0.00 61 SER A N 13
ATOM 12911 C CA . SER A 1 82 ? 2.733 10.106 -2.200 1.00 0.00 61 SER A CA 13
ATOM 12912 C C . SER A 1 82 ? 3.564 11.148 -1.448 1.00 0.00 61 SER A C 13
ATOM 12913 O O . SER A 1 82 ? 4.576 10.821 -0.826 1.00 0.00 61 SER A O 13
ATOM 12921 N N . GLU A 1 83 ? 3.125 12.398 -1.495 1.00 0.00 62 GLU A N 13
ATOM 12922 C CA . GLU A 1 83 ? 3.836 13.476 -0.822 1.00 0.00 62 GLU A CA 13
ATOM 12923 C C . GLU A 1 83 ? 3.305 13.674 0.597 1.00 0.00 62 GLU A C 13
ATOM 12924 O O . GLU A 1 83 ? 3.610 14.665 1.264 1.00 0.00 62 GLU A O 13
ATOM 12936 N N . THR A 1 84 ? 2.517 12.722 1.046 1.00 0.00 63 THR A N 13
ATOM 12937 C CA . THR A 1 84 ? 1.958 12.741 2.375 1.00 0.00 63 THR A CA 13
ATOM 12938 C C . THR A 1 84 ? 1.849 11.313 2.895 1.00 0.00 63 THR A C 13
ATOM 12939 O O . THR A 1 84 ? 1.701 10.375 2.114 1.00 0.00 63 THR A O 13
ATOM 12950 N N . ASN A 1 85 ? 1.959 11.147 4.198 1.00 0.00 64 ASN A N 13
ATOM 12951 C CA . ASN A 1 85 ? 1.872 9.825 4.790 1.00 0.00 64 ASN A CA 13
ATOM 12952 C C . ASN A 1 85 ? 0.518 9.612 5.435 1.00 0.00 64 ASN A C 13
ATOM 12953 O O . ASN A 1 85 ? 0.243 8.536 5.972 1.00 0.00 64 ASN A O 13
ATOM 12964 N N . LEU A 1 86 ? -0.336 10.645 5.360 1.00 0.00 65 LEU A N 13
ATOM 12965 C CA . LEU A 1 86 ? -1.682 10.618 5.944 1.00 0.00 65 LEU A CA 13
ATOM 12966 C C . LEU A 1 86 ? -1.629 10.212 7.425 1.00 0.00 65 LEU A C 13
ATOM 12967 O O . LEU A 1 86 ? -0.592 10.340 8.082 1.00 0.00 65 LEU A O 13
ATOM 12983 N N . GLY A 1 87 ? -2.757 9.773 7.951 1.00 0.00 66 GLY A N 13
ATOM 12984 C CA . GLY A 1 87 ? -2.796 9.298 9.314 1.00 0.00 66 GLY A CA 13
ATOM 12985 C C . GLY A 1 87 ? -2.190 7.914 9.421 1.00 0.00 66 GLY A C 13
ATOM 12986 O O . GLY A 1 87 ? -1.976 7.246 8.407 1.00 0.00 66 GLY A O 13
ATOM 12990 N N . VAL A 1 88 ? -1.911 7.473 10.628 1.00 0.00 67 VAL A N 13
ATOM 12991 C CA . VAL A 1 88 ? -1.326 6.158 10.815 1.00 0.00 67 VAL A CA 13
ATOM 12992 C C . VAL A 1 88 ? -2.413 5.091 10.868 1.00 0.00 67 VAL A C 13
ATOM 12993 O O . VAL A 1 88 ? -3.464 5.288 11.486 1.00 0.00 67 VAL A O 13
ATOM 13006 N N . ILE A 1 89 ? -2.177 3.992 10.182 1.00 0.00 68 ILE A N 13
ATOM 13007 C CA . ILE A 1 89 ? -3.128 2.890 10.140 1.00 0.00 68 ILE A CA 13
ATOM 13008 C C . ILE A 1 89 ? -2.831 1.905 11.282 1.00 0.00 68 ILE A C 13
ATOM 13009 O O . ILE A 1 89 ? -3.596 0.967 11.548 1.00 0.00 68 ILE A O 13
ATOM 13025 N N . THR A 1 90 ? -1.732 2.144 11.964 1.00 0.00 69 THR A N 13
ATOM 13026 C CA . THR A 1 90 ? -1.318 1.300 13.055 1.00 0.00 69 THR A CA 13
ATOM 13027 C C . THR A 1 90 ? -1.936 1.770 14.378 1.00 0.00 69 THR A C 13
ATOM 13028 O O . THR A 1 90 ? -2.340 2.934 14.511 1.00 0.00 69 THR A O 13
ATOM 13039 N N . ASN A 1 91 ? -2.026 0.865 15.341 1.00 0.00 70 ASN A N 13
ATOM 13040 C CA . ASN A 1 91 ? -2.599 1.187 16.644 1.00 0.00 70 ASN A CA 13
ATOM 13041 C C . ASN A 1 91 ? -1.509 1.301 17.704 1.00 0.00 70 ASN A C 13
ATOM 13042 O O . ASN A 1 91 ? -1.670 0.736 18.804 1.00 0.00 70 ASN A O 13
ATOM 13053 N N . MET A 1 22 ? 0.986 -3.716 -8.055 1.00 0.00 1 MET A N 14
ATOM 13054 C CA . MET A 1 22 ? 1.927 -4.833 -7.835 1.00 0.00 1 MET A CA 14
ATOM 13055 C C . MET A 1 22 ? 1.193 -6.166 -7.803 1.00 0.00 1 MET A C 14
ATOM 13056 O O . MET A 1 22 ? 1.180 -6.905 -8.792 1.00 0.00 1 MET A O 14
ATOM 13070 N N . GLY A 1 23 ? 0.568 -6.469 -6.674 1.00 0.00 2 GLY A N 14
ATOM 13071 C CA . GLY A 1 23 ? -0.136 -7.719 -6.542 1.00 0.00 2 GLY A CA 14
ATOM 13072 C C . GLY A 1 23 ? -1.631 -7.566 -6.710 1.00 0.00 2 GLY A C 14
ATOM 13073 O O . GLY A 1 23 ? -2.096 -6.739 -7.502 1.00 0.00 2 GLY A O 14
ATOM 13077 N N . LYS A 1 24 ? -2.373 -8.360 -5.971 1.00 0.00 3 LYS A N 14
ATOM 13078 C CA . LYS A 1 24 ? -3.830 -8.348 -6.023 1.00 0.00 3 LYS A CA 14
ATOM 13079 C C . LYS A 1 24 ? -4.391 -7.033 -5.488 1.00 0.00 3 LYS A C 14
ATOM 13080 O O . LYS A 1 24 ? -3.928 -6.521 -4.468 1.00 0.00 3 LYS A O 14
ATOM 13099 N N . ALA A 1 25 ? -5.384 -6.499 -6.183 1.00 0.00 4 ALA A N 14
ATOM 13100 C CA . ALA A 1 25 ? -6.023 -5.261 -5.775 1.00 0.00 4 ALA A CA 14
ATOM 13101 C C . ALA A 1 25 ? -7.209 -5.554 -4.864 1.00 0.00 4 ALA A C 14
ATOM 13102 O O . ALA A 1 25 ? -8.275 -5.958 -5.327 1.00 0.00 4 ALA A O 14
ATOM 13109 N N . TYR A 1 26 ? -7.011 -5.379 -3.573 1.00 0.00 5 TYR A N 14
ATOM 13110 C CA . TYR A 1 26 ? -8.064 -5.631 -2.605 1.00 0.00 5 TYR A CA 14
ATOM 13111 C C . TYR A 1 26 ? -8.616 -4.343 -2.027 1.00 0.00 5 TYR A C 14
ATOM 13112 O O . TYR A 1 26 ? -7.872 -3.414 -1.715 1.00 0.00 5 TYR A O 14
ATOM 13130 N N . TYR A 1 27 ? -9.916 -4.293 -1.893 1.00 0.00 6 TYR A N 14
ATOM 13131 C CA . TYR A 1 27 ? -10.566 -3.176 -1.274 1.00 0.00 6 TYR A CA 14
ATOM 13132 C C . TYR A 1 27 ? -11.610 -3.673 -0.283 1.00 0.00 6 TYR A C 14
ATOM 13133 O O . TYR A 1 27 ? -12.452 -4.502 -0.618 1.00 0.00 6 TYR A O 14
ATOM 13151 N N . ASP A 1 28 ? -11.527 -3.178 0.936 1.00 0.00 7 ASP A N 14
ATOM 13152 C CA . ASP A 1 28 ? -12.423 -3.592 2.009 1.00 0.00 7 ASP A CA 14
ATOM 13153 C C . ASP A 1 28 ? -13.699 -2.747 1.993 1.00 0.00 7 ASP A C 14
ATOM 13154 O O . ASP A 1 28 ? -13.682 -1.561 2.292 1.00 0.00 7 ASP A O 14
ATOM 13163 N N . ILE A 1 29 ? -14.797 -3.365 1.597 1.00 0.00 8 ILE A N 14
ATOM 13164 C CA . ILE A 1 29 ? -16.072 -2.673 1.493 1.00 0.00 8 ILE A CA 14
ATOM 13165 C C . ILE A 1 29 ? -16.820 -2.678 2.809 1.00 0.00 8 ILE A C 14
ATOM 13166 O O . ILE A 1 29 ? -16.620 -3.556 3.653 1.00 0.00 8 ILE A O 14
ATOM 13182 N N . VAL A 1 30 ? -17.674 -1.697 2.983 1.00 0.00 9 VAL A N 14
ATOM 13183 C CA . VAL A 1 30 ? -18.471 -1.596 4.187 1.00 0.00 9 VAL A CA 14
ATOM 13184 C C . VAL A 1 30 ? -19.919 -1.893 3.842 1.00 0.00 9 VAL A C 14
ATOM 13185 O O . VAL A 1 30 ? -20.473 -1.312 2.905 1.00 0.00 9 VAL A O 14
ATOM 13198 N N . GLY A 1 31 ? -20.532 -2.790 4.589 1.00 0.00 10 GLY A N 14
ATOM 13199 C CA . GLY A 1 31 ? -21.884 -3.153 4.291 1.00 0.00 10 GLY A CA 14
ATOM 13200 C C . GLY A 1 31 ? -22.848 -2.724 5.357 1.00 0.00 10 GLY A C 14
ATOM 13201 O O . GLY A 1 31 ? -22.789 -3.198 6.491 1.00 0.00 10 GLY A O 14
ATOM 13205 N N . SER A 1 32 ? -23.713 -1.810 5.002 1.00 0.00 11 SER A N 14
ATOM 13206 C CA . SER A 1 32 ? -24.752 -1.339 5.879 1.00 0.00 11 SER A CA 14
ATOM 13207 C C . SER A 1 32 ? -25.913 -0.827 5.038 1.00 0.00 11 SER A C 14
ATOM 13208 O O . SER A 1 32 ? -25.702 -0.277 3.957 1.00 0.00 11 SER A O 14
ATOM 13216 N N . ASP A 1 33 ? -27.120 -1.027 5.522 1.00 0.00 12 ASP A N 14
ATOM 13217 C CA . ASP A 1 33 ? -28.323 -0.608 4.819 1.00 0.00 12 ASP A CA 14
ATOM 13218 C C . ASP A 1 33 ? -28.390 0.906 4.650 1.00 0.00 12 ASP A C 14
ATOM 13219 O O . ASP A 1 33 ? -28.745 1.391 3.603 1.00 0.00 12 ASP A O 14
ATOM 13228 N N . ASN A 1 34 ? -28.010 1.645 5.657 1.00 0.00 13 ASN A N 14
ATOM 13229 C CA . ASN A 1 34 ? -28.141 3.095 5.579 1.00 0.00 13 ASN A CA 14
ATOM 13230 C C . ASN A 1 34 ? -26.850 3.743 5.163 1.00 0.00 13 ASN A C 14
ATOM 13231 O O . ASN A 1 34 ? -26.854 4.803 4.541 1.00 0.00 13 ASN A O 14
ATOM 13242 N N . ARG A 1 35 ? -25.746 3.110 5.489 1.00 0.00 14 ARG A N 14
ATOM 13243 C CA . ARG A 1 35 ? -24.456 3.651 5.136 1.00 0.00 14 ARG A CA 14
ATOM 13244 C C . ARG A 1 35 ? -23.691 2.651 4.300 1.00 0.00 14 ARG A C 14
ATOM 13245 O O . ARG A 1 35 ? -23.043 1.753 4.836 1.00 0.00 14 ARG A O 14
ATOM 13266 N N . TRP A 1 36 ? -23.777 2.774 2.996 1.00 0.00 15 TRP A N 14
ATOM 13267 C CA . TRP A 1 36 ? -23.052 1.880 2.137 1.00 0.00 15 TRP A CA 14
ATOM 13268 C C . TRP A 1 36 ? -21.882 2.633 1.505 1.00 0.00 15 TRP A C 14
ATOM 13269 O O . TRP A 1 36 ? -22.063 3.714 0.933 1.00 0.00 15 TRP A O 14
ATOM 13290 N N . GLY A 1 37 ? -20.687 2.075 1.611 1.00 0.00 16 GLY A N 14
ATOM 13291 C CA . GLY A 1 37 ? -19.527 2.773 1.107 1.00 0.00 16 GLY A CA 14
ATOM 13292 C C . GLY A 1 37 ? -18.407 1.849 0.654 1.00 0.00 16 GLY A C 14
ATOM 13293 O O . GLY A 1 37 ? -18.247 0.742 1.180 1.00 0.00 16 GLY A O 14
ATOM 13297 N N . ILE A 1 38 ? -17.631 2.311 -0.325 1.00 0.00 17 ILE A N 14
ATOM 13298 C CA . ILE A 1 38 ? -16.497 1.550 -0.837 1.00 0.00 17 ILE A CA 14
ATOM 13299 C C . ILE A 1 38 ? -15.202 2.128 -0.297 1.00 0.00 17 ILE A C 14
ATOM 13300 O O . ILE A 1 38 ? -14.897 3.300 -0.515 1.00 0.00 17 ILE A O 14
ATOM 13316 N N . ARG A 1 39 ? -14.453 1.307 0.388 1.00 0.00 18 ARG A N 14
ATOM 13317 C CA . ARG A 1 39 ? -13.199 1.703 0.993 1.00 0.00 18 ARG A CA 14
ATOM 13318 C C . ARG A 1 39 ? -12.039 0.938 0.349 1.00 0.00 18 ARG A C 14
ATOM 13319 O O . ARG A 1 39 ? -11.924 -0.276 0.504 1.00 0.00 18 ARG A O 14
ATOM 13340 N N . HIS A 1 40 ? -11.201 1.634 -0.397 1.00 0.00 19 HIS A N 14
ATOM 13341 C CA . HIS A 1 40 ? -10.051 0.982 -1.012 1.00 0.00 19 HIS A CA 14
ATOM 13342 C C . HIS A 1 40 ? -8.989 0.777 0.025 1.00 0.00 19 HIS A C 14
ATOM 13343 O O . HIS A 1 40 ? -8.603 1.719 0.721 1.00 0.00 19 HIS A O 14
ATOM 13357 N N . ASP A 1 41 ? -8.524 -0.446 0.148 1.00 0.00 20 ASP A N 14
ATOM 13358 C CA . ASP A 1 41 ? -7.525 -0.745 1.128 1.00 0.00 20 ASP A CA 14
ATOM 13359 C C . ASP A 1 41 ? -6.168 -0.426 0.559 1.00 0.00 20 ASP A C 14
ATOM 13360 O O . ASP A 1 41 ? -5.767 -0.983 -0.460 1.00 0.00 20 ASP A O 14
ATOM 13369 N N . ASP A 1 42 ? -5.478 0.480 1.197 1.00 0.00 21 ASP A N 14
ATOM 13370 C CA . ASP A 1 42 ? -4.204 0.962 0.682 1.00 0.00 21 ASP A CA 14
ATOM 13371 C C . ASP A 1 42 ? -3.067 0.040 1.105 1.00 0.00 21 ASP A C 14
ATOM 13372 O O . ASP A 1 42 ? -1.947 0.129 0.600 1.00 0.00 21 ASP A O 14
ATOM 13381 N N . ASP A 1 43 ? -3.376 -0.864 2.015 1.00 0.00 22 ASP A N 14
ATOM 13382 C CA . ASP A 1 43 ? -2.438 -1.882 2.444 1.00 0.00 22 ASP A CA 14
ATOM 13383 C C . ASP A 1 43 ? -3.142 -3.222 2.363 1.00 0.00 22 ASP A C 14
ATOM 13384 O O . ASP A 1 43 ? -3.793 -3.646 3.317 1.00 0.00 22 ASP A O 14
ATOM 13393 N N . PRO A 1 44 ? -3.029 -3.902 1.202 1.00 0.00 23 PRO A N 14
ATOM 13394 C CA . PRO A 1 44 ? -3.757 -5.143 0.934 1.00 0.00 23 PRO A CA 14
ATOM 13395 C C . PRO A 1 44 ? -3.601 -6.171 2.036 1.00 0.00 23 PRO A C 14
ATOM 13396 O O . PRO A 1 44 ? -2.506 -6.406 2.543 1.00 0.00 23 PRO A O 14
ATOM 13407 N N . THR A 1 45 ? -4.709 -6.794 2.382 1.00 0.00 24 THR A N 14
ATOM 13408 C CA . THR A 1 45 ? -4.750 -7.764 3.433 1.00 0.00 24 THR A CA 14
ATOM 13409 C C . THR A 1 45 ? -4.163 -9.085 2.942 1.00 0.00 24 THR A C 14
ATOM 13410 O O . THR A 1 45 ? -3.843 -9.978 3.727 1.00 0.00 24 THR A O 14
ATOM 13421 N N . GLY A 1 46 ? -4.026 -9.192 1.624 1.00 0.00 25 GLY A N 14
ATOM 13422 C CA . GLY A 1 46 ? -3.429 -10.362 1.017 1.00 0.00 25 GLY A CA 14
ATOM 13423 C C . GLY A 1 46 ? -4.417 -11.484 0.814 1.00 0.00 25 GLY A C 14
ATOM 13424 O O . GLY A 1 46 ? -4.569 -11.998 -0.299 1.00 0.00 25 GLY A O 14
ATOM 13428 N N . ASP A 1 47 ? -5.113 -11.842 1.870 1.00 0.00 26 ASP A N 14
ATOM 13429 C CA . ASP A 1 47 ? -6.051 -12.946 1.821 1.00 0.00 26 ASP A CA 14
ATOM 13430 C C . ASP A 1 47 ? -7.390 -12.528 1.290 1.00 0.00 26 ASP A C 14
ATOM 13431 O O . ASP A 1 47 ? -8.112 -11.744 1.907 1.00 0.00 26 ASP A O 14
ATOM 13440 N N . TYR A 1 48 ? -7.694 -13.029 0.136 1.00 0.00 27 TYR A N 14
ATOM 13441 C CA . TYR A 1 48 ? -8.979 -12.874 -0.453 1.00 0.00 27 TYR A CA 14
ATOM 13442 C C . TYR A 1 48 ? -9.164 -14.008 -1.411 1.00 0.00 27 TYR A C 14
ATOM 13443 O O . TYR A 1 48 ? -8.265 -14.301 -2.198 1.00 0.00 27 TYR A O 14
ATOM 13461 N N . SER A 1 49 ? -10.301 -14.653 -1.350 1.00 0.00 28 SER A N 14
ATOM 13462 C CA . SER A 1 49 ? -10.499 -15.852 -2.124 1.00 0.00 28 SER A CA 14
ATOM 13463 C C . SER A 1 49 ? -10.430 -15.602 -3.653 1.00 0.00 28 SER A C 14
ATOM 13464 O O . SER A 1 49 ? -9.809 -16.377 -4.379 1.00 0.00 28 SER A O 14
ATOM 13472 N N . SER A 1 50 ? -11.045 -14.515 -4.134 1.00 0.00 29 SER A N 14
ATOM 13473 C CA . SER A 1 50 ? -11.024 -14.209 -5.569 1.00 0.00 29 SER A CA 14
ATOM 13474 C C . SER A 1 50 ? -11.404 -12.748 -5.833 1.00 0.00 29 SER A C 14
ATOM 13475 O O . SER A 1 50 ? -12.255 -12.183 -5.142 1.00 0.00 29 SER A O 14
ATOM 13483 N N . LYS A 1 51 ? -10.793 -12.164 -6.860 1.00 0.00 30 LYS A N 14
ATOM 13484 C CA . LYS A 1 51 ? -11.032 -10.769 -7.246 1.00 0.00 30 LYS A CA 14
ATOM 13485 C C . LYS A 1 51 ? -12.497 -10.578 -7.637 1.00 0.00 30 LYS A C 14
ATOM 13486 O O . LYS A 1 51 ? -13.087 -9.525 -7.385 1.00 0.00 30 LYS A O 14
ATOM 13505 N N . GLU A 1 52 ? -13.085 -11.618 -8.220 1.00 0.00 31 GLU A N 14
ATOM 13506 C CA . GLU A 1 52 ? -14.457 -11.563 -8.683 1.00 0.00 31 GLU A CA 14
ATOM 13507 C C . GLU A 1 52 ? -15.411 -11.356 -7.523 1.00 0.00 31 GLU A C 14
ATOM 13508 O O . GLU A 1 52 ? -16.362 -10.632 -7.648 1.00 0.00 31 GLU A O 14
ATOM 13520 N N . ALA A 1 53 ? -15.125 -11.983 -6.383 1.00 0.00 32 ALA A N 14
ATOM 13521 C CA . ALA A 1 53 ? -16.007 -11.899 -5.230 1.00 0.00 32 ALA A CA 14
ATOM 13522 C C . ALA A 1 53 ? -16.117 -10.484 -4.735 1.00 0.00 32 ALA A C 14
ATOM 13523 O O . ALA A 1 53 ? -17.185 -10.050 -4.315 1.00 0.00 32 ALA A O 14
ATOM 13530 N N . ALA A 1 54 ? -15.013 -9.758 -4.800 1.00 0.00 33 ALA A N 14
ATOM 13531 C CA . ALA A 1 54 ? -15.005 -8.389 -4.333 1.00 0.00 33 ALA A CA 14
ATOM 13532 C C . ALA A 1 54 ? -15.864 -7.524 -5.228 1.00 0.00 33 ALA A C 14
ATOM 13533 O O . ALA A 1 54 ? -16.784 -6.879 -4.761 1.00 0.00 33 ALA A O 14
ATOM 13540 N N . PHE A 1 55 ? -15.577 -7.532 -6.524 1.00 0.00 34 PHE A N 14
ATOM 13541 C CA . PHE A 1 55 ? -16.341 -6.722 -7.466 1.00 0.00 34 PHE A CA 14
ATOM 13542 C C . PHE A 1 55 ? -17.776 -7.185 -7.586 1.00 0.00 34 PHE A C 14
ATOM 13543 O O . PHE A 1 55 ? -18.688 -6.367 -7.589 1.00 0.00 34 PHE A O 14
ATOM 13560 N N . GLU A 1 56 ? -17.975 -8.495 -7.665 1.00 0.00 35 GLU A N 14
ATOM 13561 C CA . GLU A 1 56 ? -19.302 -9.056 -7.821 1.00 0.00 35 GLU A CA 14
ATOM 13562 C C . GLU A 1 56 ? -20.210 -8.625 -6.687 1.00 0.00 35 GLU A C 14
ATOM 13563 O O . GLU A 1 56 ? -21.294 -8.092 -6.920 1.00 0.00 35 GLU A O 14
ATOM 13575 N N . ALA A 1 57 ? -19.764 -8.846 -5.464 1.00 0.00 36 ALA A N 14
ATOM 13576 C CA . ALA A 1 57 ? -20.553 -8.468 -4.303 1.00 0.00 36 ALA A CA 14
ATOM 13577 C C . ALA A 1 57 ? -20.672 -6.958 -4.174 1.00 0.00 36 ALA A C 14
ATOM 13578 O O . ALA A 1 57 ? -21.746 -6.442 -3.876 1.00 0.00 36 ALA A O 14
ATOM 13585 N N . ALA A 1 58 ? -19.571 -6.253 -4.413 1.00 0.00 37 ALA A N 14
ATOM 13586 C CA . ALA A 1 58 ? -19.558 -4.803 -4.300 1.00 0.00 37 ALA A CA 14
ATOM 13587 C C . ALA A 1 58 ? -20.553 -4.157 -5.256 1.00 0.00 37 ALA A C 14
ATOM 13588 O O . ALA A 1 58 ? -21.356 -3.325 -4.843 1.00 0.00 37 ALA A O 14
ATOM 13595 N N . CYS A 1 59 ? -20.514 -4.549 -6.529 1.00 0.00 38 CYS A N 14
ATOM 13596 C CA . CYS A 1 59 ? -21.444 -3.998 -7.500 1.00 0.00 38 CYS A CA 14
ATOM 13597 C C . CYS A 1 59 ? -22.875 -4.428 -7.183 1.00 0.00 38 CYS A C 14
ATOM 13598 O O . CYS A 1 59 ? -23.819 -3.653 -7.349 1.00 0.00 38 CYS A O 14
ATOM 13606 N N . ALA A 1 60 ? -23.029 -5.671 -6.714 1.00 0.00 39 ALA A N 14
ATOM 13607 C CA . ALA A 1 60 ? -24.337 -6.201 -6.360 1.00 0.00 39 ALA A CA 14
ATOM 13608 C C . ALA A 1 60 ? -24.959 -5.391 -5.236 1.00 0.00 39 ALA A C 14
ATOM 13609 O O . ALA A 1 60 ? -26.106 -4.946 -5.328 1.00 0.00 39 ALA A O 14
ATOM 13616 N N . ALA A 1 61 ? -24.185 -5.176 -4.191 1.00 0.00 40 ALA A N 14
ATOM 13617 C CA . ALA A 1 61 ? -24.630 -4.384 -3.058 1.00 0.00 40 ALA A CA 14
ATOM 13618 C C . ALA A 1 61 ? -24.886 -2.945 -3.479 1.00 0.00 40 ALA A C 14
ATOM 13619 O O . ALA A 1 61 ? -25.807 -2.303 -2.989 1.00 0.00 40 ALA A O 14
ATOM 13626 N N . ALA A 1 62 ? -24.067 -2.447 -4.394 1.00 0.00 41 ALA A N 14
ATOM 13627 C CA . ALA A 1 62 ? -24.217 -1.092 -4.894 1.00 0.00 41 ALA A CA 14
ATOM 13628 C C . ALA A 1 62 ? -25.523 -0.914 -5.633 1.00 0.00 41 ALA A C 14
ATOM 13629 O O . ALA A 1 62 ? -26.198 0.104 -5.468 1.00 0.00 41 ALA A O 14
ATOM 13636 N N . SER A 1 63 ? -25.898 -1.903 -6.445 1.00 0.00 42 SER A N 14
ATOM 13637 C CA . SER A 1 63 ? -27.153 -1.814 -7.153 1.00 0.00 42 SER A CA 14
ATOM 13638 C C . SER A 1 63 ? -28.313 -1.797 -6.153 1.00 0.00 42 SER A C 14
ATOM 13639 O O . SER A 1 63 ? -29.284 -1.065 -6.326 1.00 0.00 42 SER A O 14
ATOM 13647 N N . ASN A 1 64 ? -28.181 -2.602 -5.091 1.00 0.00 43 ASN A N 14
ATOM 13648 C CA . ASN A 1 64 ? -29.166 -2.632 -4.009 1.00 0.00 43 ASN A CA 14
ATOM 13649 C C . ASN A 1 64 ? -29.247 -1.274 -3.332 1.00 0.00 43 ASN A C 14
ATOM 13650 O O . ASN A 1 64 ? -30.332 -0.723 -3.134 1.00 0.00 43 ASN A O 14
ATOM 13661 N N . ALA A 1 65 ? -28.083 -0.729 -3.011 1.00 0.00 44 ALA A N 14
ATOM 13662 C CA . ALA A 1 65 ? -27.994 0.526 -2.305 1.00 0.00 44 ALA A CA 14
ATOM 13663 C C . ALA A 1 65 ? -28.627 1.668 -3.085 1.00 0.00 44 ALA A C 14
ATOM 13664 O O . ALA A 1 65 ? -29.490 2.373 -2.574 1.00 0.00 44 ALA A O 14
ATOM 13671 N N . ILE A 1 66 ? -28.233 1.813 -4.331 1.00 0.00 45 ILE A N 14
ATOM 13672 C CA . ILE A 1 66 ? -28.735 2.887 -5.175 1.00 0.00 45 ILE A CA 14
ATOM 13673 C C . ILE A 1 66 ? -30.235 2.739 -5.410 1.00 0.00 45 ILE A C 14
ATOM 13674 O O . ILE A 1 66 ? -30.989 3.720 -5.351 1.00 0.00 45 ILE A O 14
ATOM 13690 N N . LYS A 1 67 ? -30.661 1.512 -5.665 1.00 0.00 46 LYS A N 14
ATOM 13691 C CA . LYS A 1 67 ? -32.058 1.223 -5.942 1.00 0.00 46 LYS A CA 14
ATOM 13692 C C . LYS A 1 67 ? -32.956 1.582 -4.748 1.00 0.00 46 LYS A C 14
ATOM 13693 O O . LYS A 1 67 ? -34.071 2.076 -4.925 1.00 0.00 46 LYS A O 14
ATOM 13712 N N . PHE A 1 68 ? -32.464 1.344 -3.536 1.00 0.00 47 PHE A N 14
ATOM 13713 C CA . PHE A 1 68 ? -33.254 1.605 -2.333 1.00 0.00 47 PHE A CA 14
ATOM 13714 C C . PHE A 1 68 ? -33.084 3.053 -1.832 1.00 0.00 47 PHE A C 14
ATOM 13715 O O . PHE A 1 68 ? -33.813 3.499 -0.946 1.00 0.00 47 PHE A O 14
ATOM 13732 N N . GLY A 1 69 ? -32.143 3.786 -2.411 1.00 0.00 48 GLY A N 14
ATOM 13733 C CA . GLY A 1 69 ? -31.885 5.149 -1.949 1.00 0.00 48 GLY A CA 14
ATOM 13734 C C . GLY A 1 69 ? -30.932 5.168 -0.790 1.00 0.00 48 GLY A C 14
ATOM 13735 O O . GLY A 1 69 ? -30.858 6.140 -0.035 1.00 0.00 48 GLY A O 14
ATOM 13739 N N . HIS A 1 70 ? -30.207 4.081 -0.644 1.00 0.00 49 HIS A N 14
ATOM 13740 C CA . HIS A 1 70 ? -29.207 3.949 0.387 1.00 0.00 49 HIS A CA 14
ATOM 13741 C C . HIS A 1 70 ? -28.065 4.900 0.102 1.00 0.00 49 HIS A C 14
ATOM 13742 O O . HIS A 1 70 ? -27.712 5.111 -1.062 1.00 0.00 49 HIS A O 14
ATOM 13756 N N . GLU A 1 71 ? -27.508 5.489 1.141 1.00 0.00 50 GLU A N 14
ATOM 13757 C CA . GLU A 1 71 ? -26.382 6.382 0.975 1.00 0.00 50 GLU A CA 14
ATOM 13758 C C . GLU A 1 71 ? -25.212 5.638 0.360 1.00 0.00 50 GLU A C 14
ATOM 13759 O O . GLU A 1 71 ? -24.844 4.560 0.822 1.00 0.00 50 GLU A O 14
ATOM 13771 N N . VAL A 1 72 ? -24.638 6.214 -0.678 1.00 0.00 51 VAL A N 14
ATOM 13772 C CA . VAL A 1 72 ? -23.511 5.612 -1.358 1.00 0.00 51 VAL A CA 14
ATOM 13773 C C . VAL A 1 72 ? -22.282 6.484 -1.194 1.00 0.00 51 VAL A C 14
ATOM 13774 O O . VAL A 1 72 ? -22.309 7.679 -1.493 1.00 0.00 51 VAL A O 14
ATOM 13787 N N . ARG A 1 73 ? -21.216 5.894 -0.706 1.00 0.00 52 ARG A N 14
ATOM 13788 C CA . ARG A 1 73 ? -19.975 6.611 -0.521 1.00 0.00 52 ARG A CA 14
ATOM 13789 C C . ARG A 1 73 ? -18.854 5.899 -1.213 1.00 0.00 52 ARG A C 14
ATOM 13790 O O . ARG A 1 73 ? -18.793 4.674 -1.223 1.00 0.00 52 ARG A O 14
ATOM 13811 N N . ILE A 1 74 ? -17.971 6.656 -1.794 1.00 0.00 53 ILE A N 14
ATOM 13812 C CA . ILE A 1 74 ? -16.883 6.102 -2.528 1.00 0.00 53 ILE A CA 14
ATOM 13813 C C . ILE A 1 74 ? -15.602 6.722 -2.035 1.00 0.00 53 ILE A C 14
ATOM 13814 O O . ILE A 1 74 ? -15.353 7.914 -2.241 1.00 0.00 53 ILE A O 14
ATOM 13830 N N . THR A 1 75 ? -14.808 5.940 -1.370 1.00 0.00 54 THR A N 14
ATOM 13831 C CA . THR A 1 75 ? -13.573 6.416 -0.842 1.00 0.00 54 THR A CA 14
ATOM 13832 C C . THR A 1 75 ? -12.419 5.564 -1.345 1.00 0.00 54 THR A C 14
ATOM 13833 O O . THR A 1 75 ? -12.156 4.466 -0.841 1.00 0.00 54 THR A O 14
ATOM 13844 N N . VAL A 1 76 ? -11.756 6.062 -2.372 1.00 0.00 55 VAL A N 14
ATOM 13845 C CA . VAL A 1 76 ? -10.641 5.360 -2.983 1.00 0.00 55 VAL A CA 14
ATOM 13846 C C . VAL A 1 76 ? -9.337 6.183 -2.908 1.00 0.00 55 VAL A C 14
ATOM 13847 O O . VAL A 1 76 ? -8.925 6.818 -3.876 1.00 0.00 55 VAL A O 14
ATOM 13860 N N . PRO A 1 77 ? -8.685 6.193 -1.732 1.00 0.00 56 PRO A N 14
ATOM 13861 C CA . PRO A 1 77 ? -7.444 6.942 -1.526 1.00 0.00 56 PRO A CA 14
ATOM 13862 C C . PRO A 1 77 ? -6.238 6.254 -2.157 1.00 0.00 56 PRO A C 14
ATOM 13863 O O . PRO A 1 77 ? -6.260 5.045 -2.414 1.00 0.00 56 PRO A O 14
ATOM 13874 N N . GLY A 1 78 ? -5.208 7.026 -2.424 1.00 0.00 57 GLY A N 14
ATOM 13875 C CA . GLY A 1 78 ? -3.987 6.480 -2.966 1.00 0.00 57 GLY A CA 14
ATOM 13876 C C . GLY A 1 78 ? -2.796 6.887 -2.129 1.00 0.00 57 GLY A C 14
ATOM 13877 O O . GLY A 1 78 ? -2.494 8.078 -2.025 1.00 0.00 57 GLY A O 14
ATOM 13881 N N . ASN A 1 79 ? -2.134 5.901 -1.516 1.00 0.00 58 ASN A N 14
ATOM 13882 C CA . ASN A 1 79 ? -0.958 6.139 -0.664 1.00 0.00 58 ASN A CA 14
ATOM 13883 C C . ASN A 1 79 ? -1.373 6.926 0.594 1.00 0.00 58 ASN A C 14
ATOM 13884 O O . ASN A 1 79 ? -0.588 7.670 1.180 1.00 0.00 58 ASN A O 14
ATOM 13895 N N . ASP A 1 80 ? -2.615 6.723 1.014 1.00 0.00 59 ASP A N 14
ATOM 13896 C CA . ASP A 1 80 ? -3.148 7.407 2.191 1.00 0.00 59 ASP A CA 14
ATOM 13897 C C . ASP A 1 80 ? -3.928 6.446 3.076 1.00 0.00 59 ASP A C 14
ATOM 13898 O O . ASP A 1 80 ? -3.656 6.331 4.273 1.00 0.00 59 ASP A O 14
ATOM 13907 N N . GLY A 1 81 ? -4.905 5.772 2.485 1.00 0.00 60 GLY A N 14
ATOM 13908 C CA . GLY A 1 81 ? -5.693 4.798 3.217 1.00 0.00 60 GLY A CA 14
ATOM 13909 C C . GLY A 1 81 ? -6.883 5.403 3.946 1.00 0.00 60 GLY A C 14
ATOM 13910 O O . GLY A 1 81 ? -7.514 4.732 4.763 1.00 0.00 60 GLY A O 14
ATOM 13914 N N . SER A 1 82 ? -7.172 6.682 3.670 1.00 0.00 61 SER A N 14
ATOM 13915 C CA . SER A 1 82 ? -8.315 7.381 4.277 1.00 0.00 61 SER A CA 14
ATOM 13916 C C . SER A 1 82 ? -8.162 7.504 5.792 1.00 0.00 61 SER A C 14
ATOM 13917 O O . SER A 1 82 ? -9.130 7.811 6.500 1.00 0.00 61 SER A O 14
ATOM 13925 N N . GLU A 1 83 ? -6.936 7.273 6.277 1.00 0.00 62 GLU A N 14
ATOM 13926 C CA . GLU A 1 83 ? -6.625 7.343 7.699 1.00 0.00 62 GLU A CA 14
ATOM 13927 C C . GLU A 1 83 ? -7.469 6.317 8.478 1.00 0.00 62 GLU A C 14
ATOM 13928 O O . GLU A 1 83 ? -7.993 6.598 9.553 1.00 0.00 62 GLU A O 14
ATOM 13940 N N . THR A 1 84 ? -7.599 5.127 7.915 1.00 0.00 63 THR A N 14
ATOM 13941 C CA . THR A 1 84 ? -8.367 4.075 8.550 1.00 0.00 63 THR A CA 14
ATOM 13942 C C . THR A 1 84 ? -7.520 3.358 9.600 1.00 0.00 63 THR A C 14
ATOM 13943 O O . THR A 1 84 ? -6.286 3.387 9.546 1.00 0.00 63 THR A O 14
ATOM 13954 N N . ASN A 1 85 ? -8.185 2.743 10.563 1.00 0.00 64 ASN A N 14
ATOM 13955 C CA . ASN A 1 85 ? -7.501 1.982 11.589 1.00 0.00 64 ASN A CA 14
ATOM 13956 C C . ASN A 1 85 ? -7.165 0.595 11.061 1.00 0.00 64 ASN A C 14
ATOM 13957 O O . ASN A 1 85 ? -7.744 0.145 10.065 1.00 0.00 64 ASN A O 14
ATOM 13968 N N . LEU A 1 86 ? -6.247 -0.080 11.724 1.00 0.00 65 LEU A N 14
ATOM 13969 C CA . LEU A 1 86 ? -5.778 -1.383 11.274 1.00 0.00 65 LEU A CA 14
ATOM 13970 C C . LEU A 1 86 ? -6.509 -2.521 11.980 1.00 0.00 65 LEU A C 14
ATOM 13971 O O . LEU A 1 86 ? -6.137 -3.690 11.844 1.00 0.00 65 LEU A O 14
ATOM 13987 N N . GLY A 1 87 ? -7.536 -2.179 12.740 1.00 0.00 66 GLY A N 14
ATOM 13988 C CA . GLY A 1 87 ? -8.307 -3.190 13.426 1.00 0.00 66 GLY A CA 14
ATOM 13989 C C . GLY A 1 87 ? -9.185 -3.966 12.467 1.00 0.00 66 GLY A C 14
ATOM 13990 O O . GLY A 1 87 ? -9.997 -3.380 11.747 1.00 0.00 66 GLY A O 14
ATOM 13994 N N . VAL A 1 88 ? -9.023 -5.273 12.440 1.00 0.00 67 VAL A N 14
ATOM 13995 C CA . VAL A 1 88 ? -9.807 -6.102 11.546 1.00 0.00 67 VAL A CA 14
ATOM 13996 C C . VAL A 1 88 ? -11.098 -6.576 12.207 1.00 0.00 67 VAL A C 14
ATOM 13997 O O . VAL A 1 88 ? -11.089 -7.439 13.086 1.00 0.00 67 VAL A O 14
ATOM 14010 N N . ILE A 1 89 ? -12.206 -5.983 11.802 1.00 0.00 68 ILE A N 14
ATOM 14011 C CA . ILE A 1 89 ? -13.505 -6.368 12.326 1.00 0.00 68 ILE A CA 14
ATOM 14012 C C . ILE A 1 89 ? -14.053 -7.531 11.521 1.00 0.00 68 ILE A C 14
ATOM 14013 O O . ILE A 1 89 ? -14.552 -8.516 12.078 1.00 0.00 68 ILE A O 14
ATOM 14029 N N . THR A 1 90 ? -13.930 -7.429 10.214 1.00 0.00 69 THR A N 14
ATOM 14030 C CA . THR A 1 90 ? -14.410 -8.459 9.327 1.00 0.00 69 THR A CA 14
ATOM 14031 C C . THR A 1 90 ? -13.290 -9.452 9.035 1.00 0.00 69 THR A C 14
ATOM 14032 O O . THR A 1 90 ? -12.354 -9.147 8.300 1.00 0.00 69 THR A O 14
ATOM 14043 N N . ASN A 1 91 ? -13.373 -10.625 9.642 1.00 0.00 70 ASN A N 14
ATOM 14044 C CA . ASN A 1 91 ? -12.371 -11.668 9.447 1.00 0.00 70 ASN A CA 14
ATOM 14045 C C . ASN A 1 91 ? -12.966 -13.036 9.738 1.00 0.00 70 ASN A C 14
ATOM 14046 O O . ASN A 1 91 ? -12.637 -14.001 9.017 1.00 0.00 70 ASN A O 14
ATOM 14057 N N . MET A 1 22 ? 1.170 -7.948 -11.286 1.00 0.00 1 MET A N 15
ATOM 14058 C CA . MET A 1 22 ? 0.758 -7.287 -10.033 1.00 0.00 1 MET A CA 15
ATOM 14059 C C . MET A 1 22 ? -0.702 -6.878 -10.120 1.00 0.00 1 MET A C 15
ATOM 14060 O O . MET A 1 22 ? -1.031 -5.826 -10.671 1.00 0.00 1 MET A O 15
ATOM 14074 N N . GLY A 1 23 ? -1.580 -7.731 -9.616 1.00 0.00 2 GLY A N 15
ATOM 14075 C CA . GLY A 1 23 ? -2.996 -7.433 -9.638 1.00 0.00 2 GLY A CA 15
ATOM 14076 C C . GLY A 1 23 ? -3.558 -7.263 -8.248 1.00 0.00 2 GLY A C 15
ATOM 14077 O O . GLY A 1 23 ? -4.777 -7.153 -8.070 1.00 0.00 2 GLY A O 15
ATOM 14081 N N . LYS A 1 24 ? -2.672 -7.246 -7.257 1.00 0.00 3 LYS A N 15
ATOM 14082 C CA . LYS A 1 24 ? -3.081 -7.111 -5.871 1.00 0.00 3 LYS A CA 15
ATOM 14083 C C . LYS A 1 24 ? -3.677 -5.733 -5.593 1.00 0.00 3 LYS A C 15
ATOM 14084 O O . LYS A 1 24 ? -2.958 -4.734 -5.451 1.00 0.00 3 LYS A O 15
ATOM 14103 N N . ALA A 1 25 ? -4.991 -5.698 -5.535 1.00 0.00 4 ALA A N 15
ATOM 14104 C CA . ALA A 1 25 ? -5.742 -4.498 -5.245 1.00 0.00 4 ALA A CA 15
ATOM 14105 C C . ALA A 1 25 ? -7.057 -4.890 -4.608 1.00 0.00 4 ALA A C 15
ATOM 14106 O O . ALA A 1 25 ? -7.992 -5.301 -5.301 1.00 0.00 4 ALA A O 15
ATOM 14113 N N . TYR A 1 26 ? -7.122 -4.793 -3.302 1.00 0.00 5 TYR A N 15
ATOM 14114 C CA . TYR A 1 26 ? -8.303 -5.207 -2.575 1.00 0.00 5 TYR A CA 15
ATOM 14115 C C . TYR A 1 26 ? -9.156 -4.018 -2.172 1.00 0.00 5 TYR A C 15
ATOM 14116 O O . TYR A 1 26 ? -8.656 -3.021 -1.646 1.00 0.00 5 TYR A O 15
ATOM 14134 N N . TYR A 1 27 ? -10.433 -4.119 -2.446 1.00 0.00 6 TYR A N 15
ATOM 14135 C CA . TYR A 1 27 ? -11.377 -3.102 -2.055 1.00 0.00 6 TYR A CA 15
ATOM 14136 C C . TYR A 1 27 ? -12.236 -3.645 -0.933 1.00 0.00 6 TYR A C 15
ATOM 14137 O O . TYR A 1 27 ? -12.925 -4.649 -1.107 1.00 0.00 6 TYR A O 15
ATOM 14155 N N . ASP A 1 28 ? -12.193 -2.999 0.210 1.00 0.00 7 ASP A N 15
ATOM 14156 C CA . ASP A 1 28 ? -12.983 -3.438 1.338 1.00 0.00 7 ASP A CA 15
ATOM 14157 C C . ASP A 1 28 ? -14.315 -2.718 1.336 1.00 0.00 7 ASP A C 15
ATOM 14158 O O . ASP A 1 28 ? -14.391 -1.514 1.589 1.00 0.00 7 ASP A O 15
ATOM 14167 N N . ILE A 1 29 ? -15.355 -3.449 1.019 1.00 0.00 8 ILE A N 15
ATOM 14168 C CA . ILE A 1 29 ? -16.679 -2.874 0.928 1.00 0.00 8 ILE A CA 15
ATOM 14169 C C . ILE A 1 29 ? -17.465 -3.065 2.206 1.00 0.00 8 ILE A C 15
ATOM 14170 O O . ILE A 1 29 ? -17.377 -4.108 2.865 1.00 0.00 8 ILE A O 15
ATOM 14186 N N . VAL A 1 30 ? -18.216 -2.055 2.560 1.00 0.00 9 VAL A N 15
ATOM 14187 C CA . VAL A 1 30 ? -19.054 -2.104 3.734 1.00 0.00 9 VAL A CA 15
ATOM 14188 C C . VAL A 1 30 ? -20.493 -1.904 3.309 1.00 0.00 9 VAL A C 15
ATOM 14189 O O . VAL A 1 30 ? -20.810 -0.942 2.607 1.00 0.00 9 VAL A O 15
ATOM 14202 N N . GLY A 1 31 ? -21.365 -2.784 3.751 1.00 0.00 10 GLY A N 15
ATOM 14203 C CA . GLY A 1 31 ? -22.735 -2.687 3.347 1.00 0.00 10 GLY A CA 15
ATOM 14204 C C . GLY A 1 31 ? -23.618 -2.300 4.485 1.00 0.00 10 GLY A C 15
ATOM 14205 O O . GLY A 1 31 ? -23.809 -3.063 5.433 1.00 0.00 10 GLY A O 15
ATOM 14209 N N . SER A 1 32 ? -24.161 -1.117 4.387 1.00 0.00 11 SER A N 15
ATOM 14210 C CA . SER A 1 32 ? -25.007 -0.575 5.402 1.00 0.00 11 SER A CA 15
ATOM 14211 C C . SER A 1 32 ? -26.256 -0.001 4.765 1.00 0.00 11 SER A C 15
ATOM 14212 O O . SER A 1 32 ? -26.196 0.564 3.673 1.00 0.00 11 SER A O 15
ATOM 14220 N N . ASP A 1 33 ? -27.374 -0.143 5.440 1.00 0.00 12 ASP A N 15
ATOM 14221 C CA . ASP A 1 33 ? -28.650 0.341 4.930 1.00 0.00 12 ASP A CA 15
ATOM 14222 C C . ASP A 1 33 ? -28.767 1.861 4.899 1.00 0.00 12 ASP A C 15
ATOM 14223 O O . ASP A 1 33 ? -29.664 2.395 4.250 1.00 0.00 12 ASP A O 15
ATOM 14232 N N . ASN A 1 34 ? -27.899 2.569 5.598 1.00 0.00 13 ASN A N 15
ATOM 14233 C CA . ASN A 1 34 ? -27.961 4.025 5.530 1.00 0.00 13 ASN A CA 15
ATOM 14234 C C . ASN A 1 34 ? -26.699 4.614 4.937 1.00 0.00 13 ASN A C 15
ATOM 14235 O O . ASN A 1 34 ? -26.756 5.612 4.225 1.00 0.00 13 ASN A O 15
ATOM 14246 N N . ARG A 1 35 ? -25.562 3.977 5.185 1.00 0.00 14 ARG A N 15
ATOM 14247 C CA . ARG A 1 35 ? -24.288 4.475 4.670 1.00 0.00 14 ARG A CA 15
ATOM 14248 C C . ARG A 1 35 ? -23.455 3.329 4.146 1.00 0.00 14 ARG A C 15
ATOM 14249 O O . ARG A 1 35 ? -22.747 2.676 4.908 1.00 0.00 14 ARG A O 15
ATOM 14270 N N . TRP A 1 36 ? -23.520 3.090 2.870 1.00 0.00 15 TRP A N 15
ATOM 14271 C CA . TRP A 1 36 ? -22.760 2.022 2.280 1.00 0.00 15 TRP A CA 15
ATOM 14272 C C . TRP A 1 36 ? -21.501 2.605 1.656 1.00 0.00 15 TRP A C 15
ATOM 14273 O O . TRP A 1 36 ? -21.552 3.575 0.893 1.00 0.00 15 TRP A O 15
ATOM 14294 N N . GLY A 1 37 ? -20.370 2.035 2.017 1.00 0.00 16 GLY A N 15
ATOM 14295 C CA . GLY A 1 37 ? -19.112 2.605 1.622 1.00 0.00 16 GLY A CA 15
ATOM 14296 C C . GLY A 1 37 ? -18.208 1.642 0.880 1.00 0.00 16 GLY A C 15
ATOM 14297 O O . GLY A 1 37 ? -18.198 0.436 1.151 1.00 0.00 16 GLY A O 15
ATOM 14301 N N . ILE A 1 38 ? -17.462 2.185 -0.054 1.00 0.00 17 ILE A N 15
ATOM 14302 C CA . ILE A 1 38 ? -16.523 1.441 -0.866 1.00 0.00 17 ILE A CA 15
ATOM 14303 C C . ILE A 1 38 ? -15.144 2.028 -0.652 1.00 0.00 17 ILE A C 15
ATOM 14304 O O . ILE A 1 38 ? -14.830 3.090 -1.193 1.00 0.00 17 ILE A O 15
ATOM 14320 N N . ARG A 1 39 ? -14.325 1.373 0.133 1.00 0.00 18 ARG A N 15
ATOM 14321 C CA . ARG A 1 39 ? -13.014 1.907 0.404 1.00 0.00 18 ARG A CA 15
ATOM 14322 C C . ARG A 1 39 ? -11.940 1.036 -0.211 1.00 0.00 18 ARG A C 15
ATOM 14323 O O . ARG A 1 39 ? -12.034 -0.192 -0.201 1.00 0.00 18 ARG A O 15
ATOM 14344 N N . HIS A 1 40 ? -10.943 1.660 -0.779 1.00 0.00 19 HIS A N 15
ATOM 14345 C CA . HIS A 1 40 ? -9.797 0.929 -1.237 1.00 0.00 19 HIS A CA 15
ATOM 14346 C C . HIS A 1 40 ? -8.965 0.626 -0.029 1.00 0.00 19 HIS A C 15
ATOM 14347 O O . HIS A 1 40 ? -8.459 1.543 0.618 1.00 0.00 19 HIS A O 15
ATOM 14361 N N . ASP A 1 41 ? -8.829 -0.642 0.291 1.00 0.00 20 ASP A N 15
ATOM 14362 C CA . ASP A 1 41 ? -8.095 -1.023 1.470 1.00 0.00 20 ASP A CA 15
ATOM 14363 C C . ASP A 1 41 ? -6.651 -0.607 1.319 1.00 0.00 20 ASP A C 15
ATOM 14364 O O . ASP A 1 41 ? -5.965 -1.017 0.380 1.00 0.00 20 ASP A O 15
ATOM 14373 N N . ASP A 1 42 ? -6.211 0.240 2.218 1.00 0.00 21 ASP A N 15
ATOM 14374 C CA . ASP A 1 42 ? -4.874 0.800 2.160 1.00 0.00 21 ASP A CA 15
ATOM 14375 C C . ASP A 1 42 ? -3.905 -0.060 2.940 1.00 0.00 21 ASP A C 15
ATOM 14376 O O . ASP A 1 42 ? -2.696 0.181 2.951 1.00 0.00 21 ASP A O 15
ATOM 14385 N N . ASP A 1 43 ? -4.448 -1.060 3.584 1.00 0.00 22 ASP A N 15
ATOM 14386 C CA . ASP A 1 43 ? -3.675 -2.066 4.270 1.00 0.00 22 ASP A CA 15
ATOM 14387 C C . ASP A 1 43 ? -4.376 -3.377 4.053 1.00 0.00 22 ASP A C 15
ATOM 14388 O O . ASP A 1 43 ? -5.206 -3.787 4.866 1.00 0.00 22 ASP A O 15
ATOM 14397 N N . PRO A 1 44 ? -4.064 -4.045 2.924 1.00 0.00 23 PRO A N 15
ATOM 14398 C CA . PRO A 1 44 ? -4.789 -5.232 2.483 1.00 0.00 23 PRO A CA 15
ATOM 14399 C C . PRO A 1 44 ? -4.936 -6.280 3.560 1.00 0.00 23 PRO A C 15
ATOM 14400 O O . PRO A 1 44 ? -3.984 -6.595 4.286 1.00 0.00 23 PRO A O 15
ATOM 14411 N N . THR A 1 45 ? -6.138 -6.808 3.660 1.00 0.00 24 THR A N 15
ATOM 14412 C CA . THR A 1 45 ? -6.459 -7.827 4.617 1.00 0.00 24 THR A CA 15
ATOM 14413 C C . THR A 1 45 ? -5.682 -9.102 4.289 1.00 0.00 24 THR A C 15
ATOM 14414 O O . THR A 1 45 ? -5.305 -9.861 5.177 1.00 0.00 24 THR A O 15
ATOM 14425 N N . GLY A 1 46 ? -5.430 -9.307 3.004 1.00 0.00 25 GLY A N 15
ATOM 14426 C CA . GLY A 1 46 ? -4.628 -10.426 2.570 1.00 0.00 25 GLY A CA 15
ATOM 14427 C C . GLY A 1 46 ? -5.448 -11.565 2.030 1.00 0.00 25 GLY A C 15
ATOM 14428 O O . GLY A 1 46 ? -4.976 -12.330 1.192 1.00 0.00 25 GLY A O 15
ATOM 14432 N N . ASP A 1 47 ? -6.674 -11.681 2.488 1.00 0.00 26 ASP A N 15
ATOM 14433 C CA . ASP A 1 47 ? -7.532 -12.756 2.034 1.00 0.00 26 ASP A CA 15
ATOM 14434 C C . ASP A 1 47 ? -8.445 -12.304 0.927 1.00 0.00 26 ASP A C 15
ATOM 14435 O O . ASP A 1 47 ? -9.397 -11.556 1.149 1.00 0.00 26 ASP A O 15
ATOM 14444 N N . TYR A 1 48 ? -8.138 -12.754 -0.259 1.00 0.00 27 TYR A N 15
ATOM 14445 C CA . TYR A 1 48 ? -8.928 -12.467 -1.427 1.00 0.00 27 TYR A CA 15
ATOM 14446 C C . TYR A 1 48 ? -8.735 -13.592 -2.422 1.00 0.00 27 TYR A C 15
ATOM 14447 O O . TYR A 1 48 ? -7.604 -13.994 -2.691 1.00 0.00 27 TYR A O 15
ATOM 14465 N N . SER A 1 49 ? -9.815 -14.147 -2.917 1.00 0.00 28 SER A N 15
ATOM 14466 C CA . SER A 1 49 ? -9.697 -15.187 -3.908 1.00 0.00 28 SER A CA 15
ATOM 14467 C C . SER A 1 49 ? -9.194 -14.601 -5.221 1.00 0.00 28 SER A C 15
ATOM 14468 O O . SER A 1 49 ? -8.310 -15.158 -5.869 1.00 0.00 28 SER A O 15
ATOM 14476 N N . SER A 1 50 ? -9.742 -13.433 -5.554 1.00 0.00 29 SER A N 15
ATOM 14477 C CA . SER A 1 50 ? -9.446 -12.686 -6.773 1.00 0.00 29 SER A CA 15
ATOM 14478 C C . SER A 1 50 ? -10.302 -11.427 -6.795 1.00 0.00 29 SER A C 15
ATOM 14479 O O . SER A 1 50 ? -11.061 -11.165 -5.846 1.00 0.00 29 SER A O 15
ATOM 14487 N N . LYS A 1 51 ? -10.200 -10.661 -7.870 1.00 0.00 30 LYS A N 15
ATOM 14488 C CA . LYS A 1 51 ? -11.022 -9.470 -8.045 1.00 0.00 30 LYS A CA 15
ATOM 14489 C C . LYS A 1 51 ? -12.493 -9.833 -8.162 1.00 0.00 30 LYS A C 15
ATOM 14490 O O . LYS A 1 51 ? -13.354 -8.984 -8.000 1.00 0.00 30 LYS A O 15
ATOM 14509 N N . GLU A 1 52 ? -12.773 -11.106 -8.425 1.00 0.00 31 GLU A N 15
ATOM 14510 C CA . GLU A 1 52 ? -14.137 -11.573 -8.541 1.00 0.00 31 GLU A CA 15
ATOM 14511 C C . GLU A 1 52 ? -14.893 -11.414 -7.239 1.00 0.00 31 GLU A C 15
ATOM 14512 O O . GLU A 1 52 ? -15.949 -10.843 -7.226 1.00 0.00 31 GLU A O 15
ATOM 14524 N N . ALA A 1 53 ? -14.334 -11.887 -6.137 1.00 0.00 32 ALA A N 15
ATOM 14525 C CA . ALA A 1 53 ? -15.027 -11.783 -4.852 1.00 0.00 32 ALA A CA 15
ATOM 14526 C C . ALA A 1 53 ? -15.224 -10.337 -4.453 1.00 0.00 32 ALA A C 15
ATOM 14527 O O . ALA A 1 53 ? -16.269 -9.967 -3.922 1.00 0.00 32 ALA A O 15
ATOM 14534 N N . ALA A 1 54 ? -14.226 -9.517 -4.728 1.00 0.00 33 ALA A N 15
ATOM 14535 C CA . ALA A 1 54 ? -14.298 -8.123 -4.366 1.00 0.00 33 ALA A CA 15
ATOM 14536 C C . ALA A 1 54 ? -15.302 -7.391 -5.239 1.00 0.00 33 ALA A C 15
ATOM 14537 O O . ALA A 1 54 ? -16.273 -6.842 -4.738 1.00 0.00 33 ALA A O 15
ATOM 14544 N N . PHE A 1 55 ? -15.081 -7.414 -6.547 1.00 0.00 34 PHE A N 15
ATOM 14545 C CA . PHE A 1 55 ? -15.951 -6.720 -7.477 1.00 0.00 34 PHE A CA 15
ATOM 14546 C C . PHE A 1 55 ? -17.363 -7.290 -7.540 1.00 0.00 34 PHE A C 15
ATOM 14547 O O . PHE A 1 55 ? -18.329 -6.532 -7.530 1.00 0.00 34 PHE A O 15
ATOM 14564 N N . GLU A 1 56 ? -17.489 -8.619 -7.603 1.00 0.00 35 GLU A N 15
ATOM 14565 C CA . GLU A 1 56 ? -18.806 -9.245 -7.711 1.00 0.00 35 GLU A CA 15
ATOM 14566 C C . GLU A 1 56 ? -19.675 -8.863 -6.529 1.00 0.00 35 GLU A C 15
ATOM 14567 O O . GLU A 1 56 ? -20.790 -8.368 -6.704 1.00 0.00 35 GLU A O 15
ATOM 14579 N N . ALA A 1 57 ? -19.150 -9.063 -5.327 1.00 0.00 36 ALA A N 15
ATOM 14580 C CA . ALA A 1 57 ? -19.891 -8.749 -4.126 1.00 0.00 36 ALA A CA 15
ATOM 14581 C C . ALA A 1 57 ? -20.139 -7.260 -4.017 1.00 0.00 36 ALA A C 15
ATOM 14582 O O . ALA A 1 57 ? -21.221 -6.830 -3.623 1.00 0.00 36 ALA A O 15
ATOM 14589 N N . ALA A 1 58 ? -19.130 -6.474 -4.379 1.00 0.00 37 ALA A N 15
ATOM 14590 C CA . ALA A 1 58 ? -19.235 -5.032 -4.327 1.00 0.00 37 ALA A CA 15
ATOM 14591 C C . ALA A 1 58 ? -20.368 -4.534 -5.209 1.00 0.00 37 ALA A C 15
ATOM 14592 O O . ALA A 1 58 ? -21.218 -3.782 -4.759 1.00 0.00 37 ALA A O 15
ATOM 14599 N N . CYS A 1 59 ? -20.382 -4.971 -6.466 1.00 0.00 38 CYS A N 15
ATOM 14600 C CA . CYS A 1 59 ? -21.432 -4.564 -7.382 1.00 0.00 38 CYS A CA 15
ATOM 14601 C C . CYS A 1 59 ? -22.790 -5.142 -6.974 1.00 0.00 38 CYS A C 15
ATOM 14602 O O . CYS A 1 59 ? -23.822 -4.487 -7.130 1.00 0.00 38 CYS A O 15
ATOM 14610 N N . ALA A 1 60 ? -22.781 -6.375 -6.453 1.00 0.00 39 ALA A N 15
ATOM 14611 C CA . ALA A 1 60 ? -24.010 -7.032 -6.012 1.00 0.00 39 ALA A CA 15
ATOM 14612 C C . ALA A 1 60 ? -24.662 -6.232 -4.893 1.00 0.00 39 ALA A C 15
ATOM 14613 O O . ALA A 1 60 ? -25.865 -5.951 -4.921 1.00 0.00 39 ALA A O 15
ATOM 14620 N N . ALA A 1 61 ? -23.860 -5.870 -3.908 1.00 0.00 40 ALA A N 15
ATOM 14621 C CA . ALA A 1 61 ? -24.324 -5.043 -2.807 1.00 0.00 40 ALA A CA 15
ATOM 14622 C C . ALA A 1 61 ? -24.700 -3.653 -3.304 1.00 0.00 40 ALA A C 15
ATOM 14623 O O . ALA A 1 61 ? -25.664 -3.059 -2.833 1.00 0.00 40 ALA A O 15
ATOM 14630 N N . ALA A 1 62 ? -23.936 -3.155 -4.276 1.00 0.00 41 ALA A N 15
ATOM 14631 C CA . ALA A 1 62 ? -24.147 -1.822 -4.838 1.00 0.00 41 ALA A CA 15
ATOM 14632 C C . ALA A 1 62 ? -25.524 -1.672 -5.448 1.00 0.00 41 ALA A C 15
ATOM 14633 O O . ALA A 1 62 ? -26.193 -0.670 -5.217 1.00 0.00 41 ALA A O 15
ATOM 14640 N N . SER A 1 63 ? -25.961 -2.659 -6.218 1.00 0.00 42 SER A N 15
ATOM 14641 C CA . SER A 1 63 ? -27.269 -2.574 -6.829 1.00 0.00 42 SER A CA 15
ATOM 14642 C C . SER A 1 63 ? -28.369 -2.506 -5.767 1.00 0.00 42 SER A C 15
ATOM 14643 O O . SER A 1 63 ? -29.315 -1.720 -5.893 1.00 0.00 42 SER A O 15
ATOM 14651 N N . ASN A 1 64 ? -28.234 -3.323 -4.717 1.00 0.00 43 ASN A N 15
ATOM 14652 C CA . ASN A 1 64 ? -29.176 -3.294 -3.588 1.00 0.00 43 ASN A CA 15
ATOM 14653 C C . ASN A 1 64 ? -29.116 -1.948 -2.886 1.00 0.00 43 ASN A C 15
ATOM 14654 O O . ASN A 1 64 ? -30.142 -1.341 -2.580 1.00 0.00 43 ASN A O 15
ATOM 14665 N N . ALA A 1 65 ? -27.898 -1.482 -2.657 1.00 0.00 44 ALA A N 15
ATOM 14666 C CA . ALA A 1 65 ? -27.661 -0.231 -1.971 1.00 0.00 44 ALA A CA 15
ATOM 14667 C C . ALA A 1 65 ? -28.253 0.949 -2.729 1.00 0.00 44 ALA A C 15
ATOM 14668 O O . ALA A 1 65 ? -29.002 1.744 -2.169 1.00 0.00 44 ALA A O 15
ATOM 14675 N N . ILE A 1 66 ? -27.941 1.033 -4.004 1.00 0.00 45 ILE A N 15
ATOM 14676 C CA . ILE A 1 66 ? -28.406 2.121 -4.841 1.00 0.00 45 ILE A CA 15
ATOM 14677 C C . ILE A 1 66 ? -29.923 2.106 -4.961 1.00 0.00 45 ILE A C 15
ATOM 14678 O O . ILE A 1 66 ? -30.573 3.151 -4.859 1.00 0.00 45 ILE A O 15
ATOM 14694 N N . LYS A 1 67 ? -30.487 0.917 -5.154 1.00 0.00 46 LYS A N 15
ATOM 14695 C CA . LYS A 1 67 ? -31.927 0.781 -5.303 1.00 0.00 46 LYS A CA 15
ATOM 14696 C C . LYS A 1 67 ? -32.673 1.247 -4.052 1.00 0.00 46 LYS A C 15
ATOM 14697 O O . LYS A 1 67 ? -33.722 1.881 -4.144 1.00 0.00 46 LYS A O 15
ATOM 14716 N N . PHE A 1 68 ? -32.121 0.941 -2.885 1.00 0.00 47 PHE A N 15
ATOM 14717 C CA . PHE A 1 68 ? -32.778 1.268 -1.625 1.00 0.00 47 PHE A CA 15
ATOM 14718 C C . PHE A 1 68 ? -32.486 2.715 -1.202 1.00 0.00 47 PHE A C 15
ATOM 14719 O O . PHE A 1 68 ? -33.035 3.214 -0.215 1.00 0.00 47 PHE A O 15
ATOM 14736 N N . GLY A 1 69 ? -31.644 3.391 -1.963 1.00 0.00 48 GLY A N 15
ATOM 14737 C CA . GLY A 1 69 ? -31.315 4.770 -1.658 1.00 0.00 48 GLY A CA 15
ATOM 14738 C C . GLY A 1 69 ? -30.242 4.896 -0.596 1.00 0.00 48 GLY A C 15
ATOM 14739 O O . GLY A 1 69 ? -30.157 5.916 0.096 1.00 0.00 48 GLY A O 15
ATOM 14743 N N . HIS A 1 70 ? -29.444 3.856 -0.452 1.00 0.00 49 HIS A N 15
ATOM 14744 C CA . HIS A 1 70 ? -28.333 3.856 0.489 1.00 0.00 49 HIS A CA 15
ATOM 14745 C C . HIS A 1 70 ? -27.300 4.883 0.045 1.00 0.00 49 HIS A C 15
ATOM 14746 O O . HIS A 1 70 ? -26.909 4.890 -1.128 1.00 0.00 49 HIS A O 15
ATOM 14760 N N . GLU A 1 71 ? -26.870 5.762 0.954 1.00 0.00 50 GLU A N 15
ATOM 14761 C CA . GLU A 1 71 ? -25.830 6.723 0.611 1.00 0.00 50 GLU A CA 15
ATOM 14762 C C . GLU A 1 71 ? -24.567 5.973 0.257 1.00 0.00 50 GLU A C 15
ATOM 14763 O O . GLU A 1 71 ? -24.265 4.934 0.855 1.00 0.00 50 GLU A O 15
ATOM 14775 N N . VAL A 1 72 ? -23.832 6.489 -0.692 1.00 0.00 51 VAL A N 15
ATOM 14776 C CA . VAL A 1 72 ? -22.632 5.844 -1.143 1.00 0.00 51 VAL A CA 15
ATOM 14777 C C . VAL A 1 72 ? -21.398 6.657 -0.768 1.00 0.00 51 VAL A C 15
ATOM 14778 O O . VAL A 1 72 ? -21.410 7.891 -0.784 1.00 0.00 51 VAL A O 15
ATOM 14791 N N . ARG A 1 73 ? -20.372 5.963 -0.359 1.00 0.00 52 ARG A N 15
ATOM 14792 C CA . ARG A 1 73 ? -19.103 6.577 -0.046 1.00 0.00 52 ARG A CA 15
ATOM 14793 C C . ARG A 1 73 ? -18.025 5.910 -0.873 1.00 0.00 52 ARG A C 15
ATOM 14794 O O . ARG A 1 73 ? -17.756 4.737 -0.693 1.00 0.00 52 ARG A O 15
ATOM 14815 N N . ILE A 1 74 ? -17.427 6.630 -1.776 1.00 0.00 53 ILE A N 15
ATOM 14816 C CA . ILE A 1 74 ? -16.364 6.064 -2.563 1.00 0.00 53 ILE A CA 15
ATOM 14817 C C . ILE A 1 74 ? -15.039 6.605 -2.078 1.00 0.00 53 ILE A C 15
ATOM 14818 O O . ILE A 1 74 ? -14.739 7.795 -2.223 1.00 0.00 53 ILE A O 15
ATOM 14834 N N . THR A 1 75 ? -14.255 5.750 -1.469 1.00 0.00 54 THR A N 15
ATOM 14835 C CA . THR A 1 75 ? -13.003 6.175 -0.948 1.00 0.00 54 THR A CA 15
ATOM 14836 C C . THR A 1 75 ? -11.848 5.441 -1.618 1.00 0.00 54 THR A C 15
ATOM 14837 O O . THR A 1 75 ? -11.483 4.326 -1.236 1.00 0.00 54 THR A O 15
ATOM 14848 N N . VAL A 1 76 ? -11.310 6.064 -2.631 1.00 0.00 55 VAL A N 15
ATOM 14849 C CA . VAL A 1 76 ? -10.113 5.573 -3.304 1.00 0.00 55 VAL A CA 15
ATOM 14850 C C . VAL A 1 76 ? -9.006 6.636 -3.224 1.00 0.00 55 VAL A C 15
ATOM 14851 O O . VAL A 1 76 ? -8.924 7.521 -4.079 1.00 0.00 55 VAL A O 15
ATOM 14864 N N . PRO A 1 77 ? -8.177 6.587 -2.170 1.00 0.00 56 PRO A N 15
ATOM 14865 C CA . PRO A 1 77 ? -7.090 7.554 -1.965 1.00 0.00 56 PRO A CA 15
ATOM 14866 C C . PRO A 1 77 ? -5.990 7.431 -3.019 1.00 0.00 56 PRO A C 15
ATOM 14867 O O . PRO A 1 77 ? -5.684 6.332 -3.487 1.00 0.00 56 PRO A O 15
ATOM 14878 N N . GLY A 1 78 ? -5.406 8.560 -3.381 1.00 0.00 57 GLY A N 15
ATOM 14879 C CA . GLY A 1 78 ? -4.336 8.573 -4.351 1.00 0.00 57 GLY A CA 15
ATOM 14880 C C . GLY A 1 78 ? -3.110 9.239 -3.786 1.00 0.00 57 GLY A C 15
ATOM 14881 O O . GLY A 1 78 ? -2.020 8.671 -3.795 1.00 0.00 57 GLY A O 15
ATOM 14885 N N . ASN A 1 79 ? -3.294 10.448 -3.290 1.00 0.00 58 ASN A N 15
ATOM 14886 C CA . ASN A 1 79 ? -2.215 11.192 -2.662 1.00 0.00 58 ASN A CA 15
ATOM 14887 C C . ASN A 1 79 ? -2.155 10.871 -1.175 1.00 0.00 58 ASN A C 15
ATOM 14888 O O . ASN A 1 79 ? -3.119 10.350 -0.604 1.00 0.00 58 ASN A O 15
ATOM 14899 N N . ASP A 1 80 ? -1.039 11.198 -0.549 1.00 0.00 59 ASP A N 15
ATOM 14900 C CA . ASP A 1 80 ? -0.830 10.877 0.861 1.00 0.00 59 ASP A CA 15
ATOM 14901 C C . ASP A 1 80 ? -1.427 11.946 1.767 1.00 0.00 59 ASP A C 15
ATOM 14902 O O . ASP A 1 80 ? -0.714 12.827 2.268 1.00 0.00 59 ASP A O 15
ATOM 14911 N N . GLY A 1 81 ? -2.748 11.890 1.933 1.00 0.00 60 GLY A N 15
ATOM 14912 C CA . GLY A 1 81 ? -3.452 12.806 2.827 1.00 0.00 60 GLY A CA 15
ATOM 14913 C C . GLY A 1 81 ? -3.376 14.259 2.390 1.00 0.00 60 GLY A C 15
ATOM 14914 O O . GLY A 1 81 ? -3.755 15.156 3.141 1.00 0.00 60 GLY A O 15
ATOM 14918 N N . SER A 1 82 ? -2.902 14.483 1.174 1.00 0.00 61 SER A N 15
ATOM 14919 C CA . SER A 1 82 ? -2.720 15.818 0.631 1.00 0.00 61 SER A CA 15
ATOM 14920 C C . SER A 1 82 ? -1.685 16.609 1.435 1.00 0.00 61 SER A C 15
ATOM 14921 O O . SER A 1 82 ? -2.026 17.495 2.227 1.00 0.00 61 SER A O 15
ATOM 14929 N N . GLU A 1 83 ? -0.421 16.231 1.254 1.00 0.00 62 GLU A N 15
ATOM 14930 C CA . GLU A 1 83 ? 0.726 16.913 1.857 1.00 0.00 62 GLU A CA 15
ATOM 14931 C C . GLU A 1 83 ? 0.756 16.762 3.397 1.00 0.00 62 GLU A C 15
ATOM 14932 O O . GLU A 1 83 ? 1.401 17.541 4.098 1.00 0.00 62 GLU A O 15
ATOM 14944 N N . THR A 1 84 ? 0.079 15.751 3.918 1.00 0.00 63 THR A N 15
ATOM 14945 C CA . THR A 1 84 ? 0.116 15.499 5.352 1.00 0.00 63 THR A CA 15
ATOM 14946 C C . THR A 1 84 ? 1.233 14.511 5.678 1.00 0.00 63 THR A C 15
ATOM 14947 O O . THR A 1 84 ? 1.558 14.266 6.844 1.00 0.00 63 THR A O 15
ATOM 14958 N N . ASN A 1 85 ? 1.819 13.951 4.632 1.00 0.00 64 ASN A N 15
ATOM 14959 C CA . ASN A 1 85 ? 2.922 13.018 4.771 1.00 0.00 64 ASN A CA 15
ATOM 14960 C C . ASN A 1 85 ? 4.238 13.774 4.758 1.00 0.00 64 ASN A C 15
ATOM 14961 O O . ASN A 1 85 ? 4.539 14.488 3.801 1.00 0.00 64 ASN A O 15
ATOM 14972 N N . LEU A 1 86 ? 4.998 13.637 5.826 1.00 0.00 65 LEU A N 15
ATOM 14973 C CA . LEU A 1 86 ? 6.265 14.340 5.952 1.00 0.00 65 LEU A CA 15
ATOM 14974 C C . LEU A 1 86 ? 7.320 13.729 5.043 1.00 0.00 65 LEU A C 15
ATOM 14975 O O . LEU A 1 86 ? 7.488 12.505 5.003 1.00 0.00 65 LEU A O 15
ATOM 14991 N N . GLY A 1 87 ? 8.019 14.582 4.318 1.00 0.00 66 GLY A N 15
ATOM 14992 C CA . GLY A 1 87 ? 9.073 14.132 3.440 1.00 0.00 66 GLY A CA 15
ATOM 14993 C C . GLY A 1 87 ? 8.573 13.803 2.054 1.00 0.00 66 GLY A C 15
ATOM 14994 O O . GLY A 1 87 ? 7.364 13.711 1.821 1.00 0.00 66 GLY A O 15
ATOM 14998 N N . VAL A 1 88 ? 9.496 13.632 1.127 1.00 0.00 67 VAL A N 15
ATOM 14999 C CA . VAL A 1 88 ? 9.141 13.285 -0.230 1.00 0.00 67 VAL A CA 15
ATOM 15000 C C . VAL A 1 88 ? 9.106 11.769 -0.395 1.00 0.00 67 VAL A C 15
ATOM 15001 O O . VAL A 1 88 ? 10.110 11.083 -0.198 1.00 0.00 67 VAL A O 15
ATOM 15014 N N . ILE A 1 89 ? 7.946 11.242 -0.715 1.00 0.00 68 ILE A N 15
ATOM 15015 C CA . ILE A 1 89 ? 7.808 9.819 -0.911 1.00 0.00 68 ILE A CA 15
ATOM 15016 C C . ILE A 1 89 ? 8.096 9.449 -2.366 1.00 0.00 68 ILE A C 15
ATOM 15017 O O . ILE A 1 89 ? 7.308 9.739 -3.276 1.00 0.00 68 ILE A O 15
ATOM 15033 N N . THR A 1 90 ? 9.245 8.842 -2.585 1.00 0.00 69 THR A N 15
ATOM 15034 C CA . THR A 1 90 ? 9.643 8.447 -3.912 1.00 0.00 69 THR A CA 15
ATOM 15035 C C . THR A 1 90 ? 9.322 6.975 -4.152 1.00 0.00 69 THR A C 15
ATOM 15036 O O . THR A 1 90 ? 9.330 6.161 -3.219 1.00 0.00 69 THR A O 15
ATOM 15047 N N . ASN A 1 91 ? 9.023 6.650 -5.390 1.00 0.00 70 ASN A N 15
ATOM 15048 C CA . ASN A 1 91 ? 8.685 5.296 -5.777 1.00 0.00 70 ASN A CA 15
ATOM 15049 C C . ASN A 1 91 ? 9.143 5.021 -7.204 1.00 0.00 70 ASN A C 15
ATOM 15050 O O . ASN A 1 91 ? 8.330 5.127 -8.134 1.00 0.00 70 ASN A O 15
ATOM 15061 N N . MET A 1 22 ? 1.190 -9.548 -5.029 1.00 0.00 1 MET A N 16
ATOM 15062 C CA . MET A 1 22 ? 1.675 -8.382 -4.268 1.00 0.00 1 MET A CA 16
ATOM 15063 C C . MET A 1 22 ? 1.131 -7.095 -4.871 1.00 0.00 1 MET A C 16
ATOM 15064 O O . MET A 1 22 ? 1.318 -6.832 -6.057 1.00 0.00 1 MET A O 16
ATOM 15078 N N . GLY A 1 23 ? 0.453 -6.298 -4.057 1.00 0.00 2 GLY A N 16
ATOM 15079 C CA . GLY A 1 23 ? -0.109 -5.056 -4.547 1.00 0.00 2 GLY A CA 16
ATOM 15080 C C . GLY A 1 23 ? -1.353 -5.294 -5.386 1.00 0.00 2 GLY A C 16
ATOM 15081 O O . GLY A 1 23 ? -1.629 -4.552 -6.325 1.00 0.00 2 GLY A O 16
ATOM 15085 N N . LYS A 1 24 ? -2.080 -6.347 -5.053 1.00 0.00 3 LYS A N 16
ATOM 15086 C CA . LYS A 1 24 ? -3.290 -6.713 -5.767 1.00 0.00 3 LYS A CA 16
ATOM 15087 C C . LYS A 1 24 ? -4.366 -5.641 -5.577 1.00 0.00 3 LYS A C 16
ATOM 15088 O O . LYS A 1 24 ? -4.492 -5.068 -4.491 1.00 0.00 3 LYS A O 16
ATOM 15107 N N . ALA A 1 25 ? -5.136 -5.373 -6.626 1.00 0.00 4 ALA A N 16
ATOM 15108 C CA . ALA A 1 25 ? -6.180 -4.369 -6.549 1.00 0.00 4 ALA A CA 16
ATOM 15109 C C . ALA A 1 25 ? -7.405 -4.943 -5.856 1.00 0.00 4 ALA A C 16
ATOM 15110 O O . ALA A 1 25 ? -8.259 -5.578 -6.481 1.00 0.00 4 ALA A O 16
ATOM 15117 N N . TYR A 1 26 ? -7.455 -4.741 -4.552 1.00 0.00 5 TYR A N 16
ATOM 15118 C CA . TYR A 1 26 ? -8.535 -5.232 -3.725 1.00 0.00 5 TYR A CA 16
ATOM 15119 C C . TYR A 1 26 ? -9.314 -4.085 -3.098 1.00 0.00 5 TYR A C 16
ATOM 15120 O O . TYR A 1 26 ? -8.740 -3.183 -2.488 1.00 0.00 5 TYR A O 16
ATOM 15138 N N . TYR A 1 27 ? -10.614 -4.110 -3.274 1.00 0.00 6 TYR A N 16
ATOM 15139 C CA . TYR A 1 27 ? -11.470 -3.128 -2.656 1.00 0.00 6 TYR A CA 16
ATOM 15140 C C . TYR A 1 27 ? -12.103 -3.727 -1.424 1.00 0.00 6 TYR A C 16
ATOM 15141 O O . TYR A 1 27 ? -12.873 -4.684 -1.516 1.00 0.00 6 TYR A O 16
ATOM 15159 N N . ASP A 1 28 ? -11.781 -3.176 -0.281 1.00 0.00 7 ASP A N 16
ATOM 15160 C CA . ASP A 1 28 ? -12.350 -3.648 0.952 1.00 0.00 7 ASP A CA 16
ATOM 15161 C C . ASP A 1 28 ? -13.581 -2.825 1.274 1.00 0.00 7 ASP A C 16
ATOM 15162 O O . ASP A 1 28 ? -13.490 -1.665 1.654 1.00 0.00 7 ASP A O 16
ATOM 15171 N N . ILE A 1 29 ? -14.726 -3.435 1.108 1.00 0.00 8 ILE A N 16
ATOM 15172 C CA . ILE A 1 29 ? -15.992 -2.747 1.283 1.00 0.00 8 ILE A CA 16
ATOM 15173 C C . ILE A 1 29 ? -16.412 -2.659 2.731 1.00 0.00 8 ILE A C 16
ATOM 15174 O O . ILE A 1 29 ? -16.011 -3.467 3.568 1.00 0.00 8 ILE A O 16
ATOM 15190 N N . VAL A 1 30 ? -17.215 -1.665 3.011 1.00 0.00 9 VAL A N 16
ATOM 15191 C CA . VAL A 1 30 ? -17.786 -1.469 4.320 1.00 0.00 9 VAL A CA 16
ATOM 15192 C C . VAL A 1 30 ? -19.220 -1.937 4.234 1.00 0.00 9 VAL A C 16
ATOM 15193 O O . VAL A 1 30 ? -19.936 -1.549 3.310 1.00 0.00 9 VAL A O 16
ATOM 15206 N N . GLY A 1 31 ? -19.660 -2.734 5.182 1.00 0.00 10 GLY A N 16
ATOM 15207 C CA . GLY A 1 31 ? -20.965 -3.313 5.038 1.00 0.00 10 GLY A CA 16
ATOM 15208 C C . GLY A 1 31 ? -21.973 -2.730 5.969 1.00 0.00 10 GLY A C 16
ATOM 15209 O O . GLY A 1 31 ? -21.921 -2.917 7.190 1.00 0.00 10 GLY A O 16
ATOM 15213 N N . SER A 1 32 ? -22.896 -2.019 5.373 1.00 0.00 11 SER A N 16
ATOM 15214 C CA . SER A 1 32 ? -23.986 -1.377 6.048 1.00 0.00 11 SER A CA 16
ATOM 15215 C C . SER A 1 32 ? -25.104 -1.163 5.045 1.00 0.00 11 SER A C 16
ATOM 15216 O O . SER A 1 32 ? -24.886 -0.566 3.996 1.00 0.00 11 SER A O 16
ATOM 15224 N N . ASP A 1 33 ? -26.283 -1.650 5.352 1.00 0.00 12 ASP A N 16
ATOM 15225 C CA . ASP A 1 33 ? -27.398 -1.587 4.415 1.00 0.00 12 ASP A CA 16
ATOM 15226 C C . ASP A 1 33 ? -27.903 -0.207 4.185 1.00 0.00 12 ASP A C 16
ATOM 15227 O O . ASP A 1 33 ? -28.151 0.137 3.079 1.00 0.00 12 ASP A O 16
ATOM 15236 N N . ASN A 1 34 ? -27.996 0.603 5.189 1.00 0.00 13 ASN A N 16
ATOM 15237 C CA . ASN A 1 34 ? -28.563 1.924 4.976 1.00 0.00 13 ASN A CA 16
ATOM 15238 C C . ASN A 1 34 ? -27.492 2.940 4.641 1.00 0.00 13 ASN A C 16
ATOM 15239 O O . ASN A 1 34 ? -27.788 4.017 4.118 1.00 0.00 13 ASN A O 16
ATOM 15250 N N . ARG A 1 35 ? -26.255 2.596 4.927 1.00 0.00 14 ARG A N 16
ATOM 15251 C CA . ARG A 1 35 ? -25.145 3.478 4.653 1.00 0.00 14 ARG A CA 16
ATOM 15252 C C . ARG A 1 35 ? -23.989 2.676 4.134 1.00 0.00 14 ARG A C 16
ATOM 15253 O O . ARG A 1 35 ? -23.229 2.117 4.903 1.00 0.00 14 ARG A O 16
ATOM 15274 N N . TRP A 1 36 ? -23.825 2.636 2.859 1.00 0.00 15 TRP A N 16
ATOM 15275 C CA . TRP A 1 36 ? -22.834 1.776 2.304 1.00 0.00 15 TRP A CA 16
ATOM 15276 C C . TRP A 1 36 ? -21.578 2.533 1.871 1.00 0.00 15 TRP A C 16
ATOM 15277 O O . TRP A 1 36 ? -21.644 3.561 1.189 1.00 0.00 15 TRP A O 16
ATOM 15298 N N . GLY A 1 37 ? -20.424 2.011 2.294 1.00 0.00 16 GLY A N 16
ATOM 15299 C CA . GLY A 1 37 ? -19.161 2.642 1.987 1.00 0.00 16 GLY A CA 16
ATOM 15300 C C . GLY A 1 37 ? -18.227 1.737 1.192 1.00 0.00 16 GLY A C 16
ATOM 15301 O O . GLY A 1 37 ? -18.047 0.563 1.527 1.00 0.00 16 GLY A O 16
ATOM 15305 N N . ILE A 1 38 ? -17.647 2.275 0.142 1.00 0.00 17 ILE A N 16
ATOM 15306 C CA . ILE A 1 38 ? -16.735 1.533 -0.708 1.00 0.00 17 ILE A CA 16
ATOM 15307 C C . ILE A 1 38 ? -15.319 2.039 -0.491 1.00 0.00 17 ILE A C 16
ATOM 15308 O O . ILE A 1 38 ? -15.004 3.175 -0.837 1.00 0.00 17 ILE A O 16
ATOM 15324 N N . ARG A 1 39 ? -14.470 1.208 0.070 1.00 0.00 18 ARG A N 16
ATOM 15325 C CA . ARG A 1 39 ? -13.121 1.628 0.385 1.00 0.00 18 ARG A CA 16
ATOM 15326 C C . ARG A 1 39 ? -12.099 0.873 -0.449 1.00 0.00 18 ARG A C 16
ATOM 15327 O O . ARG A 1 39 ? -12.154 -0.349 -0.559 1.00 0.00 18 ARG A O 16
ATOM 15348 N N . HIS A 1 40 ? -11.192 1.600 -1.061 1.00 0.00 19 HIS A N 16
ATOM 15349 C CA . HIS A 1 40 ? -10.094 0.971 -1.763 1.00 0.00 19 HIS A CA 16
ATOM 15350 C C . HIS A 1 40 ? -9.042 0.589 -0.759 1.00 0.00 19 HIS A C 16
ATOM 15351 O O . HIS A 1 40 ? -8.522 1.448 -0.045 1.00 0.00 19 HIS A O 16
ATOM 15365 N N . ASP A 1 41 ? -8.744 -0.686 -0.667 1.00 0.00 20 ASP A N 16
ATOM 15366 C CA . ASP A 1 41 ? -7.759 -1.123 0.278 1.00 0.00 20 ASP A CA 16
ATOM 15367 C C . ASP A 1 41 ? -6.397 -1.014 -0.365 1.00 0.00 20 ASP A C 16
ATOM 15368 O O . ASP A 1 41 ? -6.010 -1.845 -1.184 1.00 0.00 20 ASP A O 16
ATOM 15377 N N . ASP A 1 42 ? -5.696 0.030 -0.008 1.00 0.00 21 ASP A N 16
ATOM 15378 C CA . ASP A 1 42 ? -4.397 0.336 -0.588 1.00 0.00 21 ASP A CA 16
ATOM 15379 C C . ASP A 1 42 ? -3.298 -0.438 0.097 1.00 0.00 21 ASP A C 16
ATOM 15380 O O . ASP A 1 42 ? -2.127 -0.396 -0.308 1.00 0.00 21 ASP A O 16
ATOM 15389 N N . ASP A 1 43 ? -3.682 -1.147 1.130 1.00 0.00 22 ASP A N 16
ATOM 15390 C CA . ASP A 1 43 ? -2.782 -1.997 1.870 1.00 0.00 22 ASP A CA 16
ATOM 15391 C C . ASP A 1 43 ? -3.378 -3.386 1.890 1.00 0.00 22 ASP A C 16
ATOM 15392 O O . ASP A 1 43 ? -4.077 -3.749 2.839 1.00 0.00 22 ASP A O 16
ATOM 15401 N N . PRO A 1 44 ? -3.134 -4.179 0.820 1.00 0.00 23 PRO A N 16
ATOM 15402 C CA . PRO A 1 44 ? -3.741 -5.502 0.661 1.00 0.00 23 PRO A CA 16
ATOM 15403 C C . PRO A 1 44 ? -3.618 -6.360 1.904 1.00 0.00 23 PRO A C 16
ATOM 15404 O O . PRO A 1 44 ? -2.514 -6.675 2.362 1.00 0.00 23 PRO A O 16
ATOM 15415 N N . THR A 1 45 ? -4.763 -6.749 2.431 1.00 0.00 24 THR A N 16
ATOM 15416 C CA . THR A 1 45 ? -4.835 -7.526 3.644 1.00 0.00 24 THR A CA 16
ATOM 15417 C C . THR A 1 45 ? -4.505 -8.992 3.389 1.00 0.00 24 THR A C 16
ATOM 15418 O O . THR A 1 45 ? -4.196 -9.739 4.309 1.00 0.00 24 THR A O 16
ATOM 15429 N N . GLY A 1 46 ? -4.580 -9.395 2.134 1.00 0.00 25 GLY A N 16
ATOM 15430 C CA . GLY A 1 46 ? -4.237 -10.751 1.770 1.00 0.00 25 GLY A CA 16
ATOM 15431 C C . GLY A 1 46 ? -5.435 -11.667 1.724 1.00 0.00 25 GLY A C 16
ATOM 15432 O O . GLY A 1 46 ? -5.473 -12.611 0.936 1.00 0.00 25 GLY A O 16
ATOM 15436 N N . ASP A 1 47 ? -6.423 -11.394 2.555 1.00 0.00 26 ASP A N 16
ATOM 15437 C CA . ASP A 1 47 ? -7.623 -12.217 2.589 1.00 0.00 26 ASP A CA 16
ATOM 15438 C C . ASP A 1 47 ? -8.711 -11.640 1.717 1.00 0.00 26 ASP A C 16
ATOM 15439 O O . ASP A 1 47 ? -9.301 -10.606 2.031 1.00 0.00 26 ASP A O 16
ATOM 15448 N N . TYR A 1 48 ? -8.952 -12.305 0.619 1.00 0.00 27 TYR A N 16
ATOM 15449 C CA . TYR A 1 48 ? -10.002 -11.950 -0.302 1.00 0.00 27 TYR A CA 16
ATOM 15450 C C . TYR A 1 48 ? -10.456 -13.200 -1.023 1.00 0.00 27 TYR A C 16
ATOM 15451 O O . TYR A 1 48 ? -9.634 -14.052 -1.374 1.00 0.00 27 TYR A O 16
ATOM 15469 N N . SER A 1 49 ? -11.748 -13.335 -1.207 1.00 0.00 28 SER A N 16
ATOM 15470 C CA . SER A 1 49 ? -12.296 -14.525 -1.826 1.00 0.00 28 SER A CA 16
ATOM 15471 C C . SER A 1 49 ? -11.831 -14.664 -3.278 1.00 0.00 28 SER A C 16
ATOM 15472 O O . SER A 1 49 ? -11.482 -15.760 -3.721 1.00 0.00 28 SER A O 16
ATOM 15480 N N . SER A 1 50 ? -11.805 -13.539 -3.992 1.00 0.00 29 SER A N 16
ATOM 15481 C CA . SER A 1 50 ? -11.399 -13.491 -5.392 1.00 0.00 29 SER A CA 16
ATOM 15482 C C . SER A 1 50 ? -11.624 -12.079 -5.920 1.00 0.00 29 SER A C 16
ATOM 15483 O O . SER A 1 50 ? -12.422 -11.328 -5.350 1.00 0.00 29 SER A O 16
ATOM 15491 N N . LYS A 1 51 ? -10.921 -11.713 -6.986 1.00 0.00 30 LYS A N 16
ATOM 15492 C CA . LYS A 1 51 ? -11.080 -10.391 -7.583 1.00 0.00 30 LYS A CA 16
ATOM 15493 C C . LYS A 1 51 ? -12.506 -10.193 -8.076 1.00 0.00 30 LYS A C 16
ATOM 15494 O O . LYS A 1 51 ? -13.150 -9.190 -7.754 1.00 0.00 30 LYS A O 16
ATOM 15513 N N . GLU A 1 52 ? -13.007 -11.161 -8.834 1.00 0.00 31 GLU A N 16
ATOM 15514 C CA . GLU A 1 52 ? -14.338 -11.058 -9.379 1.00 0.00 31 GLU A CA 16
ATOM 15515 C C . GLU A 1 52 ? -15.356 -11.113 -8.284 1.00 0.00 31 GLU A C 16
ATOM 15516 O O . GLU A 1 52 ? -16.350 -10.454 -8.357 1.00 0.00 31 GLU A O 16
ATOM 15528 N N . ALA A 1 53 ? -15.089 -11.906 -7.259 1.00 0.00 32 ALA A N 16
ATOM 15529 C CA . ALA A 1 53 ? -16.008 -12.023 -6.141 1.00 0.00 32 ALA A CA 16
ATOM 15530 C C . ALA A 1 53 ? -16.145 -10.699 -5.436 1.00 0.00 32 ALA A C 16
ATOM 15531 O O . ALA A 1 53 ? -17.236 -10.324 -5.018 1.00 0.00 32 ALA A O 16
ATOM 15538 N N . ALA A 1 54 ? -15.037 -9.981 -5.332 1.00 0.00 33 ALA A N 16
ATOM 15539 C CA . ALA A 1 54 ? -15.036 -8.700 -4.672 1.00 0.00 33 ALA A CA 16
ATOM 15540 C C . ALA A 1 54 ? -15.829 -7.692 -5.480 1.00 0.00 33 ALA A C 16
ATOM 15541 O O . ALA A 1 54 ? -16.722 -7.050 -4.953 1.00 0.00 33 ALA A O 16
ATOM 15548 N N . PHE A 1 55 ? -15.524 -7.574 -6.773 1.00 0.00 34 PHE A N 16
ATOM 15549 C CA . PHE A 1 55 ? -16.264 -6.650 -7.631 1.00 0.00 34 PHE A CA 16
ATOM 15550 C C . PHE A 1 55 ? -17.717 -7.067 -7.785 1.00 0.00 34 PHE A C 16
ATOM 15551 O O . PHE A 1 55 ? -18.615 -6.230 -7.730 1.00 0.00 34 PHE A O 16
ATOM 15568 N N . GLU A 1 56 ? -17.943 -8.362 -7.964 1.00 0.00 35 GLU A N 16
ATOM 15569 C CA . GLU A 1 56 ? -19.278 -8.912 -8.126 1.00 0.00 35 GLU A CA 16
ATOM 15570 C C . GLU A 1 56 ? -20.148 -8.554 -6.936 1.00 0.00 35 GLU A C 16
ATOM 15571 O O . GLU A 1 56 ? -21.222 -7.979 -7.088 1.00 0.00 35 GLU A O 16
ATOM 15583 N N . ALA A 1 57 ? -19.667 -8.880 -5.757 1.00 0.00 36 ALA A N 16
ATOM 15584 C CA . ALA A 1 57 ? -20.410 -8.597 -4.543 1.00 0.00 36 ALA A CA 16
ATOM 15585 C C . ALA A 1 57 ? -20.517 -7.102 -4.293 1.00 0.00 36 ALA A C 16
ATOM 15586 O O . ALA A 1 57 ? -21.579 -6.601 -3.921 1.00 0.00 36 ALA A O 16
ATOM 15593 N N . ALA A 1 58 ? -19.419 -6.391 -4.506 1.00 0.00 37 ALA A N 16
ATOM 15594 C CA . ALA A 1 58 ? -19.384 -4.958 -4.283 1.00 0.00 37 ALA A CA 16
ATOM 15595 C C . ALA A 1 58 ? -20.390 -4.232 -5.171 1.00 0.00 37 ALA A C 16
ATOM 15596 O O . ALA A 1 58 ? -21.150 -3.401 -4.693 1.00 0.00 37 ALA A O 16
ATOM 15603 N N . CYS A 1 59 ? -20.399 -4.563 -6.466 1.00 0.00 38 CYS A N 16
ATOM 15604 C CA . CYS A 1 59 ? -21.339 -3.938 -7.387 1.00 0.00 38 CYS A CA 16
ATOM 15605 C C . CYS A 1 59 ? -22.772 -4.348 -7.056 1.00 0.00 38 CYS A C 16
ATOM 15606 O O . CYS A 1 59 ? -23.695 -3.541 -7.159 1.00 0.00 38 CYS A O 16
ATOM 15614 N N . ALA A 1 60 ? -22.948 -5.610 -6.647 1.00 0.00 39 ALA A N 16
ATOM 15615 C CA . ALA A 1 60 ? -24.261 -6.117 -6.276 1.00 0.00 39 ALA A CA 16
ATOM 15616 C C . ALA A 1 60 ? -24.812 -5.347 -5.093 1.00 0.00 39 ALA A C 16
ATOM 15617 O O . ALA A 1 60 ? -25.949 -4.856 -5.122 1.00 0.00 39 ALA A O 16
ATOM 15624 N N . ALA A 1 61 ? -23.989 -5.219 -4.065 1.00 0.00 40 ALA A N 16
ATOM 15625 C CA . ALA A 1 61 ? -24.357 -4.476 -2.872 1.00 0.00 40 ALA A CA 16
ATOM 15626 C C . ALA A 1 61 ? -24.559 -3.004 -3.190 1.00 0.00 40 ALA A C 16
ATOM 15627 O O . ALA A 1 61 ? -25.450 -2.366 -2.643 1.00 0.00 40 ALA A O 16
ATOM 15634 N N . ALA A 1 62 ? -23.725 -2.467 -4.077 1.00 0.00 41 ALA A N 16
ATOM 15635 C CA . ALA A 1 62 ? -23.838 -1.073 -4.486 1.00 0.00 41 ALA A CA 16
ATOM 15636 C C . ALA A 1 62 ? -25.150 -0.826 -5.202 1.00 0.00 41 ALA A C 16
ATOM 15637 O O . ALA A 1 62 ? -25.822 0.172 -4.947 1.00 0.00 41 ALA A O 16
ATOM 15644 N N . SER A 1 63 ? -25.527 -1.742 -6.092 1.00 0.00 42 SER A N 16
ATOM 15645 C CA . SER A 1 63 ? -26.795 -1.631 -6.786 1.00 0.00 42 SER A CA 16
ATOM 15646 C C . SER A 1 63 ? -27.919 -1.712 -5.780 1.00 0.00 42 SER A C 16
ATOM 15647 O O . SER A 1 63 ? -28.879 -0.982 -5.865 1.00 0.00 42 SER A O 16
ATOM 15655 N N . ASN A 1 64 ? -27.777 -2.621 -4.818 1.00 0.00 43 ASN A N 16
ATOM 15656 C CA . ASN A 1 64 ? -28.763 -2.780 -3.759 1.00 0.00 43 ASN A CA 16
ATOM 15657 C C . ASN A 1 64 ? -28.896 -1.490 -2.964 1.00 0.00 43 ASN A C 16
ATOM 15658 O O . ASN A 1 64 ? -30.003 -1.015 -2.719 1.00 0.00 43 ASN A O 16
ATOM 15669 N N . ALA A 1 65 ? -27.763 -0.911 -2.599 1.00 0.00 44 ALA A N 16
ATOM 15670 C CA . ALA A 1 65 ? -27.749 0.330 -1.851 1.00 0.00 44 ALA A CA 16
ATOM 15671 C C . ALA A 1 65 ? -28.407 1.455 -2.649 1.00 0.00 44 ALA A C 16
ATOM 15672 O O . ALA A 1 65 ? -29.333 2.105 -2.179 1.00 0.00 44 ALA A O 16
ATOM 15679 N N . ILE A 1 66 ? -27.967 1.626 -3.880 1.00 0.00 45 ILE A N 16
ATOM 15680 C CA . ILE A 1 66 ? -28.487 2.673 -4.752 1.00 0.00 45 ILE A CA 16
ATOM 15681 C C . ILE A 1 66 ? -29.971 2.453 -5.033 1.00 0.00 45 ILE A C 16
ATOM 15682 O O . ILE A 1 66 ? -30.760 3.397 -5.038 1.00 0.00 45 ILE A O 16
ATOM 15698 N N . LYS A 1 67 ? -30.341 1.201 -5.257 1.00 0.00 46 LYS A N 16
ATOM 15699 C CA . LYS A 1 67 ? -31.720 0.841 -5.538 1.00 0.00 46 LYS A CA 16
ATOM 15700 C C . LYS A 1 67 ? -32.657 1.303 -4.407 1.00 0.00 46 LYS A C 16
ATOM 15701 O O . LYS A 1 67 ? -33.761 1.790 -4.660 1.00 0.00 46 LYS A O 16
ATOM 15720 N N . PHE A 1 68 ? -32.196 1.161 -3.167 1.00 0.00 47 PHE A N 16
ATOM 15721 C CA . PHE A 1 68 ? -32.992 1.539 -1.994 1.00 0.00 47 PHE A CA 16
ATOM 15722 C C . PHE A 1 68 ? -32.818 3.001 -1.612 1.00 0.00 47 PHE A C 16
ATOM 15723 O O . PHE A 1 68 ? -33.550 3.511 -0.763 1.00 0.00 47 PHE A O 16
ATOM 15740 N N . GLY A 1 69 ? -31.876 3.675 -2.231 1.00 0.00 48 GLY A N 16
ATOM 15741 C CA . GLY A 1 69 ? -31.603 5.048 -1.863 1.00 0.00 48 GLY A CA 16
ATOM 15742 C C . GLY A 1 69 ? -30.626 5.132 -0.702 1.00 0.00 48 GLY A C 16
ATOM 15743 O O . GLY A 1 69 ? -30.471 6.180 -0.076 1.00 0.00 48 GLY A O 16
ATOM 15747 N N . HIS A 1 70 ? -29.980 4.008 -0.417 1.00 0.00 49 HIS A N 16
ATOM 15748 C CA . HIS A 1 70 ? -28.970 3.902 0.622 1.00 0.00 49 HIS A CA 16
ATOM 15749 C C . HIS A 1 70 ? -27.783 4.765 0.241 1.00 0.00 49 HIS A C 16
ATOM 15750 O O . HIS A 1 70 ? -27.268 4.641 -0.877 1.00 0.00 49 HIS A O 16
ATOM 15764 N N . GLU A 1 71 ? -27.362 5.668 1.127 1.00 0.00 50 GLU A N 16
ATOM 15765 C CA . GLU A 1 71 ? -26.239 6.538 0.806 1.00 0.00 50 GLU A CA 16
ATOM 15766 C C . GLU A 1 71 ? -24.992 5.716 0.564 1.00 0.00 50 GLU A C 16
ATOM 15767 O O . GLU A 1 71 ? -24.649 4.835 1.360 1.00 0.00 50 GLU A O 16
ATOM 15779 N N . VAL A 1 72 ? -24.325 5.985 -0.533 1.00 0.00 51 VAL A N 16
ATOM 15780 C CA . VAL A 1 72 ? -23.154 5.237 -0.888 1.00 0.00 51 VAL A CA 16
ATOM 15781 C C . VAL A 1 72 ? -21.963 6.153 -1.092 1.00 0.00 51 VAL A C 16
ATOM 15782 O O . VAL A 1 72 ? -22.043 7.171 -1.788 1.00 0.00 51 VAL A O 16
ATOM 15795 N N . ARG A 1 73 ? -20.870 5.806 -0.464 1.00 0.00 52 ARG A N 16
ATOM 15796 C CA . ARG A 1 73 ? -19.660 6.576 -0.576 1.00 0.00 52 ARG A CA 16
ATOM 15797 C C . ARG A 1 73 ? -18.566 5.779 -1.217 1.00 0.00 52 ARG A C 16
ATOM 15798 O O . ARG A 1 73 ? -18.354 4.621 -0.886 1.00 0.00 52 ARG A O 16
ATOM 15819 N N . ILE A 1 74 ? -17.876 6.403 -2.133 1.00 0.00 53 ILE A N 16
ATOM 15820 C CA . ILE A 1 74 ? -16.800 5.778 -2.827 1.00 0.00 53 ILE A CA 16
ATOM 15821 C C . ILE A 1 74 ? -15.542 6.433 -2.369 1.00 0.00 53 ILE A C 16
ATOM 15822 O O . ILE A 1 74 ? -15.321 7.618 -2.629 1.00 0.00 53 ILE A O 16
ATOM 15838 N N . THR A 1 75 ? -14.734 5.708 -1.672 1.00 0.00 54 THR A N 16
ATOM 15839 C CA . THR A 1 75 ? -13.547 6.270 -1.142 1.00 0.00 54 THR A CA 16
ATOM 15840 C C . THR A 1 75 ? -12.314 5.560 -1.675 1.00 0.00 54 THR A C 16
ATOM 15841 O O . THR A 1 75 ? -11.928 4.479 -1.210 1.00 0.00 54 THR A O 16
ATOM 15852 N N . VAL A 1 76 ? -11.741 6.160 -2.686 1.00 0.00 55 VAL A N 16
ATOM 15853 C CA . VAL A 1 76 ? -10.518 5.672 -3.305 1.00 0.00 55 VAL A CA 16
ATOM 15854 C C . VAL A 1 76 ? -9.410 6.728 -3.202 1.00 0.00 55 VAL A C 16
ATOM 15855 O O . VAL A 1 76 ? -9.378 7.683 -3.983 1.00 0.00 55 VAL A O 16
ATOM 15868 N N . PRO A 1 77 ? -8.516 6.595 -2.211 1.00 0.00 56 PRO A N 16
ATOM 15869 C CA . PRO A 1 77 ? -7.395 7.516 -2.033 1.00 0.00 56 PRO A CA 16
ATOM 15870 C C . PRO A 1 77 ? -6.277 7.265 -3.051 1.00 0.00 56 PRO A C 16
ATOM 15871 O O . PRO A 1 77 ? -6.232 6.215 -3.694 1.00 0.00 56 PRO A O 16
ATOM 15882 N N . GLY A 1 78 ? -5.411 8.242 -3.224 1.00 0.00 57 GLY A N 16
ATOM 15883 C CA . GLY A 1 78 ? -4.309 8.092 -4.143 1.00 0.00 57 GLY A CA 16
ATOM 15884 C C . GLY A 1 78 ? -3.108 8.903 -3.719 1.00 0.00 57 GLY A C 16
ATOM 15885 O O . GLY A 1 78 ? -2.727 8.894 -2.550 1.00 0.00 57 GLY A O 16
ATOM 15889 N N . ASN A 1 79 ? -2.545 9.646 -4.661 1.00 0.00 58 ASN A N 16
ATOM 15890 C CA . ASN A 1 79 ? -1.362 10.480 -4.397 1.00 0.00 58 ASN A CA 16
ATOM 15891 C C . ASN A 1 79 ? -1.744 11.729 -3.605 1.00 0.00 58 ASN A C 16
ATOM 15892 O O . ASN A 1 79 ? -0.897 12.559 -3.264 1.00 0.00 58 ASN A O 16
ATOM 15903 N N . ASP A 1 80 ? -3.025 11.852 -3.319 1.00 0.00 59 ASP A N 16
ATOM 15904 C CA . ASP A 1 80 ? -3.557 12.975 -2.568 1.00 0.00 59 ASP A CA 16
ATOM 15905 C C . ASP A 1 80 ? -3.627 12.645 -1.079 1.00 0.00 59 ASP A C 16
ATOM 15906 O O . ASP A 1 80 ? -4.110 13.443 -0.279 1.00 0.00 59 ASP A O 16
ATOM 15915 N N . GLY A 1 81 ? -3.146 11.469 -0.713 1.00 0.00 60 GLY A N 16
ATOM 15916 C CA . GLY A 1 81 ? -3.172 11.065 0.678 1.00 0.00 60 GLY A CA 16
ATOM 15917 C C . GLY A 1 81 ? -2.050 11.699 1.483 1.00 0.00 60 GLY A C 16
ATOM 15918 O O . GLY A 1 81 ? -0.949 11.161 1.556 1.00 0.00 60 GLY A O 16
ATOM 15922 N N . SER A 1 82 ? -2.333 12.839 2.084 1.00 0.00 61 SER A N 16
ATOM 15923 C CA . SER A 1 82 ? -1.353 13.539 2.885 1.00 0.00 61 SER A CA 16
ATOM 15924 C C . SER A 1 82 ? -1.368 13.056 4.339 1.00 0.00 61 SER A C 16
ATOM 15925 O O . SER A 1 82 ? -0.475 13.382 5.123 1.00 0.00 61 SER A O 16
ATOM 15933 N N . GLU A 1 83 ? -2.380 12.261 4.690 1.00 0.00 62 GLU A N 16
ATOM 15934 C CA . GLU A 1 83 ? -2.495 11.722 6.041 1.00 0.00 62 GLU A CA 16
ATOM 15935 C C . GLU A 1 83 ? -1.761 10.394 6.150 1.00 0.00 62 GLU A C 16
ATOM 15936 O O . GLU A 1 83 ? -1.442 9.931 7.244 1.00 0.00 62 GLU A O 16
ATOM 15948 N N . THR A 1 84 ? -1.501 9.788 5.009 1.00 0.00 63 THR A N 16
ATOM 15949 C CA . THR A 1 84 ? -0.792 8.532 4.946 1.00 0.00 63 THR A CA 16
ATOM 15950 C C . THR A 1 84 ? 0.717 8.753 4.890 1.00 0.00 63 THR A C 16
ATOM 15951 O O . THR A 1 84 ? 1.184 9.885 4.736 1.00 0.00 63 THR A O 16
ATOM 15962 N N . ASN A 1 85 ? 1.470 7.682 5.045 1.00 0.00 64 ASN A N 16
ATOM 15963 C CA . ASN A 1 85 ? 2.926 7.749 5.003 1.00 0.00 64 ASN A CA 16
ATOM 15964 C C . ASN A 1 85 ? 3.422 8.071 3.598 1.00 0.00 64 ASN A C 16
ATOM 15965 O O . ASN A 1 85 ? 2.884 7.580 2.608 1.00 0.00 64 ASN A O 16
ATOM 15976 N N . LEU A 1 86 ? 4.440 8.911 3.517 1.00 0.00 65 LEU A N 16
ATOM 15977 C CA . LEU A 1 86 ? 5.011 9.285 2.232 1.00 0.00 65 LEU A CA 16
ATOM 15978 C C . LEU A 1 86 ? 6.146 8.344 1.876 1.00 0.00 65 LEU A C 16
ATOM 15979 O O . LEU A 1 86 ? 6.651 8.358 0.748 1.00 0.00 65 LEU A O 16
ATOM 15995 N N . GLY A 1 87 ? 6.531 7.514 2.835 1.00 0.00 66 GLY A N 16
ATOM 15996 C CA . GLY A 1 87 ? 7.603 6.567 2.624 1.00 0.00 66 GLY A CA 16
ATOM 15997 C C . GLY A 1 87 ? 7.124 5.303 1.948 1.00 0.00 66 GLY A C 16
ATOM 15998 O O . GLY A 1 87 ? 7.339 4.197 2.447 1.00 0.00 66 GLY A O 16
ATOM 16002 N N . VAL A 1 88 ? 6.472 5.465 0.815 1.00 0.00 67 VAL A N 16
ATOM 16003 C CA . VAL A 1 88 ? 5.971 4.340 0.061 1.00 0.00 67 VAL A CA 16
ATOM 16004 C C . VAL A 1 88 ? 7.056 3.850 -0.879 1.00 0.00 67 VAL A C 16
ATOM 16005 O O . VAL A 1 88 ? 7.620 4.629 -1.650 1.00 0.00 67 VAL A O 16
ATOM 16018 N N . ILE A 1 89 ? 7.354 2.578 -0.806 1.00 0.00 68 ILE A N 16
ATOM 16019 C CA . ILE A 1 89 ? 8.391 2.009 -1.632 1.00 0.00 68 ILE A CA 16
ATOM 16020 C C . ILE A 1 89 ? 7.804 1.501 -2.934 1.00 0.00 68 ILE A C 16
ATOM 16021 O O . ILE A 1 89 ? 7.084 0.503 -2.957 1.00 0.00 68 ILE A O 16
ATOM 16037 N N . THR A 1 90 ? 8.091 2.193 -4.009 1.00 0.00 69 THR A N 16
ATOM 16038 C CA . THR A 1 90 ? 7.653 1.754 -5.303 1.00 0.00 69 THR A CA 16
ATOM 16039 C C . THR A 1 90 ? 8.795 1.013 -6.003 1.00 0.00 69 THR A C 16
ATOM 16040 O O . THR A 1 90 ? 9.704 1.615 -6.585 1.00 0.00 69 THR A O 16
ATOM 16051 N N . ASN A 1 91 ? 8.766 -0.298 -5.889 1.00 0.00 70 ASN A N 16
ATOM 16052 C CA . ASN A 1 91 ? 9.796 -1.145 -6.441 1.00 0.00 70 ASN A CA 16
ATOM 16053 C C . ASN A 1 91 ? 9.410 -1.674 -7.819 1.00 0.00 70 ASN A C 16
ATOM 16054 O O . ASN A 1 91 ? 9.878 -1.092 -8.822 1.00 0.00 70 ASN A O 16
ATOM 16065 N N . MET A 1 22 ? -0.124 -10.971 -8.920 1.00 0.00 1 MET A N 17
ATOM 16066 C CA . MET A 1 22 ? 0.381 -9.885 -9.780 1.00 0.00 1 MET A CA 17
ATOM 16067 C C . MET A 1 22 ? -0.474 -8.643 -9.601 1.00 0.00 1 MET A C 17
ATOM 16068 O O . MET A 1 22 ? -1.603 -8.587 -10.092 1.00 0.00 1 MET A O 17
ATOM 16082 N N . GLY A 1 23 ? 0.048 -7.667 -8.883 1.00 0.00 2 GLY A N 17
ATOM 16083 C CA . GLY A 1 23 ? -0.688 -6.431 -8.675 1.00 0.00 2 GLY A CA 17
ATOM 16084 C C . GLY A 1 23 ? -1.808 -6.585 -7.667 1.00 0.00 2 GLY A C 17
ATOM 16085 O O . GLY A 1 23 ? -2.990 -6.588 -8.035 1.00 0.00 2 GLY A O 17
ATOM 16089 N N . LYS A 1 24 ? -1.450 -6.748 -6.401 1.00 0.00 3 LYS A N 17
ATOM 16090 C CA . LYS A 1 24 ? -2.447 -6.885 -5.351 1.00 0.00 3 LYS A CA 17
ATOM 16091 C C . LYS A 1 24 ? -3.236 -5.608 -5.174 1.00 0.00 3 LYS A C 17
ATOM 16092 O O . LYS A 1 24 ? -2.666 -4.542 -4.927 1.00 0.00 3 LYS A O 17
ATOM 16111 N N . ALA A 1 25 ? -4.541 -5.727 -5.282 1.00 0.00 4 ALA A N 17
ATOM 16112 C CA . ALA A 1 25 ? -5.430 -4.606 -5.120 1.00 0.00 4 ALA A CA 17
ATOM 16113 C C . ALA A 1 25 ? -6.728 -5.074 -4.513 1.00 0.00 4 ALA A C 17
ATOM 16114 O O . ALA A 1 25 ? -7.618 -5.541 -5.213 1.00 0.00 4 ALA A O 17
ATOM 16121 N N . TYR A 1 26 ? -6.819 -4.964 -3.212 1.00 0.00 5 TYR A N 17
ATOM 16122 C CA . TYR A 1 26 ? -7.987 -5.397 -2.495 1.00 0.00 5 TYR A CA 17
ATOM 16123 C C . TYR A 1 26 ? -8.865 -4.221 -2.122 1.00 0.00 5 TYR A C 17
ATOM 16124 O O . TYR A 1 26 ? -8.391 -3.201 -1.621 1.00 0.00 5 TYR A O 17
ATOM 16142 N N . TYR A 1 27 ? -10.136 -4.358 -2.399 1.00 0.00 6 TYR A N 17
ATOM 16143 C CA . TYR A 1 27 ? -11.102 -3.352 -2.060 1.00 0.00 6 TYR A CA 17
ATOM 16144 C C . TYR A 1 27 ? -11.889 -3.810 -0.858 1.00 0.00 6 TYR A C 17
ATOM 16145 O O . TYR A 1 27 ? -12.599 -4.816 -0.911 1.00 0.00 6 TYR A O 17
ATOM 16163 N N . ASP A 1 28 ? -11.764 -3.080 0.223 1.00 0.00 7 ASP A N 17
ATOM 16164 C CA . ASP A 1 28 ? -12.417 -3.434 1.452 1.00 0.00 7 ASP A CA 17
ATOM 16165 C C . ASP A 1 28 ? -13.788 -2.807 1.509 1.00 0.00 7 ASP A C 17
ATOM 16166 O O . ASP A 1 28 ? -13.929 -1.590 1.635 1.00 0.00 7 ASP A O 17
ATOM 16175 N N . ILE A 1 29 ? -14.795 -3.628 1.392 1.00 0.00 8 ILE A N 17
ATOM 16176 C CA . ILE A 1 29 ? -16.153 -3.156 1.365 1.00 0.00 8 ILE A CA 17
ATOM 16177 C C . ILE A 1 29 ? -16.799 -3.247 2.746 1.00 0.00 8 ILE A C 17
ATOM 16178 O O . ILE A 1 29 ? -16.544 -4.191 3.501 1.00 0.00 8 ILE A O 17
ATOM 16194 N N . VAL A 1 30 ? -17.602 -2.260 3.077 1.00 0.00 9 VAL A N 17
ATOM 16195 C CA . VAL A 1 30 ? -18.354 -2.265 4.318 1.00 0.00 9 VAL A CA 17
ATOM 16196 C C . VAL A 1 30 ? -19.829 -2.371 3.969 1.00 0.00 9 VAL A C 17
ATOM 16197 O O . VAL A 1 30 ? -20.330 -1.599 3.147 1.00 0.00 9 VAL A O 17
ATOM 16210 N N . GLY A 1 31 ? -20.525 -3.315 4.575 1.00 0.00 10 GLY A N 17
ATOM 16211 C CA . GLY A 1 31 ? -21.902 -3.534 4.215 1.00 0.00 10 GLY A CA 17
ATOM 16212 C C . GLY A 1 31 ? -22.877 -3.177 5.301 1.00 0.00 10 GLY A C 17
ATOM 16213 O O . GLY A 1 31 ? -22.899 -3.793 6.368 1.00 0.00 10 GLY A O 17
ATOM 16217 N N . SER A 1 32 ? -23.676 -2.173 5.031 1.00 0.00 11 SER A N 17
ATOM 16218 C CA . SER A 1 32 ? -24.714 -1.748 5.926 1.00 0.00 11 SER A CA 17
ATOM 16219 C C . SER A 1 32 ? -25.854 -1.141 5.109 1.00 0.00 11 SER A C 17
ATOM 16220 O O . SER A 1 32 ? -25.622 -0.414 4.149 1.00 0.00 11 SER A O 17
ATOM 16228 N N . ASP A 1 33 ? -27.072 -1.460 5.482 1.00 0.00 12 ASP A N 17
ATOM 16229 C CA . ASP A 1 33 ? -28.267 -0.988 4.779 1.00 0.00 12 ASP A CA 17
ATOM 16230 C C . ASP A 1 33 ? -28.523 0.501 4.955 1.00 0.00 12 ASP A C 17
ATOM 16231 O O . ASP A 1 33 ? -29.412 1.046 4.329 1.00 0.00 12 ASP A O 17
ATOM 16240 N N . ASN A 1 34 ? -27.790 1.155 5.799 1.00 0.00 13 ASN A N 17
ATOM 16241 C CA . ASN A 1 34 ? -27.972 2.587 5.927 1.00 0.00 13 ASN A CA 17
ATOM 16242 C C . ASN A 1 34 ? -26.757 3.305 5.331 1.00 0.00 13 ASN A C 17
ATOM 16243 O O . ASN A 1 34 ? -26.871 4.395 4.755 1.00 0.00 13 ASN A O 17
ATOM 16254 N N . ARG A 1 35 ? -25.608 2.656 5.442 1.00 0.00 14 ARG A N 17
ATOM 16255 C CA . ARG A 1 35 ? -24.354 3.225 4.993 1.00 0.00 14 ARG A CA 17
ATOM 16256 C C . ARG A 1 35 ? -23.616 2.202 4.173 1.00 0.00 14 ARG A C 17
ATOM 16257 O O . ARG A 1 35 ? -23.249 1.148 4.683 1.00 0.00 14 ARG A O 17
ATOM 16278 N N . TRP A 1 36 ? -23.404 2.486 2.934 1.00 0.00 15 TRP A N 17
ATOM 16279 C CA . TRP A 1 36 ? -22.690 1.574 2.105 1.00 0.00 15 TRP A CA 17
ATOM 16280 C C . TRP A 1 36 ? -21.512 2.306 1.485 1.00 0.00 15 TRP A C 17
ATOM 16281 O O . TRP A 1 36 ? -21.673 3.383 0.900 1.00 0.00 15 TRP A O 17
ATOM 16302 N N . GLY A 1 37 ? -20.327 1.747 1.620 1.00 0.00 16 GLY A N 17
ATOM 16303 C CA . GLY A 1 37 ? -19.164 2.429 1.134 1.00 0.00 16 GLY A CA 17
ATOM 16304 C C . GLY A 1 37 ? -18.075 1.497 0.624 1.00 0.00 16 GLY A C 17
ATOM 16305 O O . GLY A 1 37 ? -17.940 0.359 1.092 1.00 0.00 16 GLY A O 17
ATOM 16309 N N . ILE A 1 38 ? -17.308 1.985 -0.345 1.00 0.00 17 ILE A N 17
ATOM 16310 C CA . ILE A 1 38 ? -16.187 1.249 -0.917 1.00 0.00 17 ILE A CA 17
ATOM 16311 C C . ILE A 1 38 ? -14.880 1.832 -0.417 1.00 0.00 17 ILE A C 17
ATOM 16312 O O . ILE A 1 38 ? -14.560 2.982 -0.706 1.00 0.00 17 ILE A O 17
ATOM 16328 N N . ARG A 1 39 ? -14.135 1.054 0.334 1.00 0.00 18 ARG A N 17
ATOM 16329 C CA . ARG A 1 39 ? -12.877 1.522 0.847 1.00 0.00 18 ARG A CA 17
ATOM 16330 C C . ARG A 1 39 ? -11.736 0.861 0.104 1.00 0.00 18 ARG A C 17
ATOM 16331 O O . ARG A 1 39 ? -11.572 -0.353 0.153 1.00 0.00 18 ARG A O 17
ATOM 16352 N N . HIS A 1 40 ? -10.958 1.652 -0.603 1.00 0.00 19 HIS A N 17
ATOM 16353 C CA . HIS A 1 40 ? -9.811 1.107 -1.294 1.00 0.00 19 HIS A CA 17
ATOM 16354 C C . HIS A 1 40 ? -8.729 0.814 -0.267 1.00 0.00 19 HIS A C 17
ATOM 16355 O O . HIS A 1 40 ? -8.136 1.730 0.305 1.00 0.00 19 HIS A O 17
ATOM 16369 N N . ASP A 1 41 ? -8.498 -0.460 -0.020 1.00 0.00 20 ASP A N 17
ATOM 16370 C CA . ASP A 1 41 ? -7.521 -0.876 0.968 1.00 0.00 20 ASP A CA 17
ATOM 16371 C C . ASP A 1 41 ? -6.132 -0.855 0.353 1.00 0.00 20 ASP A C 17
ATOM 16372 O O . ASP A 1 41 ? -5.748 -1.769 -0.378 1.00 0.00 20 ASP A O 17
ATOM 16381 N N . ASP A 1 42 ? -5.394 0.222 0.616 1.00 0.00 21 ASP A N 17
ATOM 16382 C CA . ASP A 1 42 ? -4.044 0.384 0.064 1.00 0.00 21 ASP A CA 17
ATOM 16383 C C . ASP A 1 42 ? -3.018 -0.353 0.907 1.00 0.00 21 ASP A C 17
ATOM 16384 O O . ASP A 1 42 ? -1.851 -0.450 0.537 1.00 0.00 21 ASP A O 17
ATOM 16393 N N . ASP A 1 43 ? -3.459 -0.862 2.030 1.00 0.00 22 ASP A N 17
ATOM 16394 C CA . ASP A 1 43 ? -2.614 -1.658 2.892 1.00 0.00 22 ASP A CA 17
ATOM 16395 C C . ASP A 1 43 ? -3.306 -2.980 3.204 1.00 0.00 22 ASP A C 17
ATOM 16396 O O . ASP A 1 43 ? -4.009 -3.101 4.194 1.00 0.00 22 ASP A O 17
ATOM 16405 N N . PRO A 1 44 ? -3.102 -3.991 2.321 1.00 0.00 23 PRO A N 17
ATOM 16406 C CA . PRO A 1 44 ? -3.788 -5.296 2.378 1.00 0.00 23 PRO A CA 17
ATOM 16407 C C . PRO A 1 44 ? -4.043 -5.835 3.785 1.00 0.00 23 PRO A C 17
ATOM 16408 O O . PRO A 1 44 ? -3.125 -6.303 4.473 1.00 0.00 23 PRO A O 17
ATOM 16419 N N . THR A 1 45 ? -5.287 -5.752 4.209 1.00 0.00 24 THR A N 17
ATOM 16420 C CA . THR A 1 45 ? -5.687 -6.261 5.501 1.00 0.00 24 THR A CA 17
ATOM 16421 C C . THR A 1 45 ? -6.380 -7.599 5.352 1.00 0.00 24 THR A C 17
ATOM 16422 O O . THR A 1 45 ? -6.298 -8.458 6.222 1.00 0.00 24 THR A O 17
ATOM 16433 N N . GLY A 1 46 ? -7.046 -7.767 4.238 1.00 0.00 25 GLY A N 17
ATOM 16434 C CA . GLY A 1 46 ? -7.736 -8.996 3.974 1.00 0.00 25 GLY A CA 17
ATOM 16435 C C . GLY A 1 46 ? -7.417 -9.517 2.608 1.00 0.00 25 GLY A C 17
ATOM 16436 O O . GLY A 1 46 ? -7.889 -8.976 1.609 1.00 0.00 25 GLY A O 17
ATOM 16440 N N . ASP A 1 47 ? -6.603 -10.553 2.543 1.00 0.00 26 ASP A N 17
ATOM 16441 C CA . ASP A 1 47 ? -6.232 -11.119 1.271 1.00 0.00 26 ASP A CA 17
ATOM 16442 C C . ASP A 1 47 ? -7.346 -12.043 0.760 1.00 0.00 26 ASP A C 17
ATOM 16443 O O . ASP A 1 47 ? -7.591 -13.125 1.294 1.00 0.00 26 ASP A O 17
ATOM 16452 N N . TYR A 1 48 ? -8.037 -11.570 -0.261 1.00 0.00 27 TYR A N 17
ATOM 16453 C CA . TYR A 1 48 ? -9.184 -12.274 -0.818 1.00 0.00 27 TYR A CA 17
ATOM 16454 C C . TYR A 1 48 ? -8.796 -13.225 -1.956 1.00 0.00 27 TYR A C 17
ATOM 16455 O O . TYR A 1 48 ? -7.849 -12.969 -2.703 1.00 0.00 27 TYR A O 17
ATOM 16473 N N . SER A 1 49 ? -9.554 -14.327 -2.060 1.00 0.00 28 SER A N 17
ATOM 16474 C CA . SER A 1 49 ? -9.266 -15.409 -3.000 1.00 0.00 28 SER A CA 17
ATOM 16475 C C . SER A 1 49 ? -9.424 -15.015 -4.476 1.00 0.00 28 SER A C 17
ATOM 16476 O O . SER A 1 49 ? -8.597 -15.403 -5.307 1.00 0.00 28 SER A O 17
ATOM 16484 N N . SER A 1 50 ? -10.460 -14.256 -4.803 1.00 0.00 29 SER A N 17
ATOM 16485 C CA . SER A 1 50 ? -10.692 -13.899 -6.186 1.00 0.00 29 SER A CA 17
ATOM 16486 C C . SER A 1 50 ? -11.095 -12.435 -6.301 1.00 0.00 29 SER A C 17
ATOM 16487 O O . SER A 1 50 ? -11.880 -11.926 -5.491 1.00 0.00 29 SER A O 17
ATOM 16495 N N . LYS A 1 51 ? -10.592 -11.774 -7.338 1.00 0.00 30 LYS A N 17
ATOM 16496 C CA . LYS A 1 51 ? -10.858 -10.363 -7.565 1.00 0.00 30 LYS A CA 17
ATOM 16497 C C . LYS A 1 51 ? -12.322 -10.161 -7.958 1.00 0.00 30 LYS A C 17
ATOM 16498 O O . LYS A 1 51 ? -12.973 -9.212 -7.518 1.00 0.00 30 LYS A O 17
ATOM 16517 N N . GLU A 1 52 ? -12.841 -11.088 -8.766 1.00 0.00 31 GLU A N 17
ATOM 16518 C CA . GLU A 1 52 ? -14.201 -11.009 -9.262 1.00 0.00 31 GLU A CA 17
ATOM 16519 C C . GLU A 1 52 ? -15.186 -11.113 -8.127 1.00 0.00 31 GLU A C 17
ATOM 16520 O O . GLU A 1 52 ? -16.217 -10.491 -8.159 1.00 0.00 31 GLU A O 17
ATOM 16532 N N . ALA A 1 53 ? -14.850 -11.899 -7.115 1.00 0.00 32 ALA A N 17
ATOM 16533 C CA . ALA A 1 53 ? -15.751 -12.125 -6.005 1.00 0.00 32 ALA A CA 17
ATOM 16534 C C . ALA A 1 53 ? -16.081 -10.837 -5.308 1.00 0.00 32 ALA A C 17
ATOM 16535 O O . ALA A 1 53 ? -17.249 -10.546 -5.042 1.00 0.00 32 ALA A O 17
ATOM 16542 N N . ALA A 1 54 ? -15.060 -10.049 -5.048 1.00 0.00 33 ALA A N 17
ATOM 16543 C CA . ALA A 1 54 ? -15.250 -8.807 -4.343 1.00 0.00 33 ALA A CA 17
ATOM 16544 C C . ALA A 1 54 ? -16.018 -7.815 -5.188 1.00 0.00 33 ALA A C 17
ATOM 16545 O O . ALA A 1 54 ? -17.034 -7.291 -4.754 1.00 0.00 33 ALA A O 17
ATOM 16552 N N . PHE A 1 55 ? -15.553 -7.582 -6.405 1.00 0.00 34 PHE A N 17
ATOM 16553 C CA . PHE A 1 55 ? -16.210 -6.634 -7.287 1.00 0.00 34 PHE A CA 17
ATOM 16554 C C . PHE A 1 55 ? -17.625 -7.055 -7.668 1.00 0.00 34 PHE A C 17
ATOM 16555 O O . PHE A 1 55 ? -18.539 -6.227 -7.657 1.00 0.00 34 PHE A O 17
ATOM 16572 N N . GLU A 1 56 ? -17.812 -8.329 -8.005 1.00 0.00 35 GLU A N 17
ATOM 16573 C CA . GLU A 1 56 ? -19.125 -8.810 -8.395 1.00 0.00 35 GLU A CA 17
ATOM 16574 C C . GLU A 1 56 ? -20.128 -8.603 -7.275 1.00 0.00 35 GLU A C 17
ATOM 16575 O O . GLU A 1 56 ? -21.222 -8.078 -7.491 1.00 0.00 35 GLU A O 17
ATOM 16587 N N . ALA A 1 57 ? -19.747 -9.021 -6.076 1.00 0.00 36 ALA A N 17
ATOM 16588 C CA . ALA A 1 57 ? -20.609 -8.889 -4.915 1.00 0.00 36 ALA A CA 17
ATOM 16589 C C . ALA A 1 57 ? -20.837 -7.436 -4.548 1.00 0.00 36 ALA A C 17
ATOM 16590 O O . ALA A 1 57 ? -21.966 -7.020 -4.289 1.00 0.00 36 ALA A O 17
ATOM 16597 N N . ALA A 1 58 ? -19.755 -6.667 -4.534 1.00 0.00 37 ALA A N 17
ATOM 16598 C CA . ALA A 1 58 ? -19.805 -5.263 -4.156 1.00 0.00 37 ALA A CA 17
ATOM 16599 C C . ALA A 1 58 ? -20.734 -4.460 -5.055 1.00 0.00 37 ALA A C 17
ATOM 16600 O O . ALA A 1 58 ? -21.624 -3.772 -4.577 1.00 0.00 37 ALA A O 17
ATOM 16607 N N . CYS A 1 59 ? -20.551 -4.575 -6.356 1.00 0.00 38 CYS A N 17
ATOM 16608 C CA . CYS A 1 59 ? -21.376 -3.844 -7.294 1.00 0.00 38 CYS A CA 17
ATOM 16609 C C . CYS A 1 59 ? -22.841 -4.286 -7.170 1.00 0.00 38 CYS A C 17
ATOM 16610 O O . CYS A 1 59 ? -23.764 -3.473 -7.284 1.00 0.00 38 CYS A O 17
ATOM 16618 N N . ALA A 1 60 ? -23.042 -5.588 -6.912 1.00 0.00 39 ALA A N 17
ATOM 16619 C CA . ALA A 1 60 ? -24.377 -6.137 -6.728 1.00 0.00 39 ALA A CA 17
ATOM 16620 C C . ALA A 1 60 ? -25.064 -5.479 -5.535 1.00 0.00 39 ALA A C 17
ATOM 16621 O O . ALA A 1 60 ? -26.206 -5.013 -5.627 1.00 0.00 39 ALA A O 17
ATOM 16628 N N . ALA A 1 61 ? -24.359 -5.432 -4.418 1.00 0.00 40 ALA A N 17
ATOM 16629 C CA . ALA A 1 61 ? -24.857 -4.775 -3.207 1.00 0.00 40 ALA A CA 17
ATOM 16630 C C . ALA A 1 61 ? -25.045 -3.274 -3.422 1.00 0.00 40 ALA A C 17
ATOM 16631 O O . ALA A 1 61 ? -25.984 -2.682 -2.898 1.00 0.00 40 ALA A O 17
ATOM 16638 N N . ALA A 1 62 ? -24.144 -2.669 -4.190 1.00 0.00 41 ALA A N 17
ATOM 16639 C CA . ALA A 1 62 ? -24.246 -1.252 -4.514 1.00 0.00 41 ALA A CA 17
ATOM 16640 C C . ALA A 1 62 ? -25.522 -0.981 -5.271 1.00 0.00 41 ALA A C 17
ATOM 16641 O O . ALA A 1 62 ? -26.170 0.033 -5.059 1.00 0.00 41 ALA A O 17
ATOM 16648 N N . SER A 1 63 ? -25.892 -1.897 -6.148 1.00 0.00 42 SER A N 17
ATOM 16649 C CA . SER A 1 63 ? -27.113 -1.756 -6.902 1.00 0.00 42 SER A CA 17
ATOM 16650 C C . SER A 1 63 ? -28.309 -1.700 -5.949 1.00 0.00 42 SER A C 17
ATOM 16651 O O . SER A 1 63 ? -29.188 -0.856 -6.088 1.00 0.00 42 SER A O 17
ATOM 16659 N N . ASN A 1 64 ? -28.309 -2.609 -4.966 1.00 0.00 43 ASN A N 17
ATOM 16660 C CA . ASN A 1 64 ? -29.353 -2.649 -3.943 1.00 0.00 43 ASN A CA 17
ATOM 16661 C C . ASN A 1 64 ? -29.336 -1.370 -3.127 1.00 0.00 43 ASN A C 17
ATOM 16662 O O . ASN A 1 64 ? -30.385 -0.783 -2.836 1.00 0.00 43 ASN A O 17
ATOM 16673 N N . ALA A 1 65 ? -28.140 -0.938 -2.758 1.00 0.00 44 ALA A N 17
ATOM 16674 C CA . ALA A 1 65 ? -27.962 0.259 -1.966 1.00 0.00 44 ALA A CA 17
ATOM 16675 C C . ALA A 1 65 ? -28.487 1.488 -2.706 1.00 0.00 44 ALA A C 17
ATOM 16676 O O . ALA A 1 65 ? -29.300 2.249 -2.180 1.00 0.00 44 ALA A O 17
ATOM 16683 N N . ILE A 1 66 ? -28.051 1.641 -3.946 1.00 0.00 45 ILE A N 17
ATOM 16684 C CA . ILE A 1 66 ? -28.435 2.762 -4.797 1.00 0.00 45 ILE A CA 17
ATOM 16685 C C . ILE A 1 66 ? -29.936 2.762 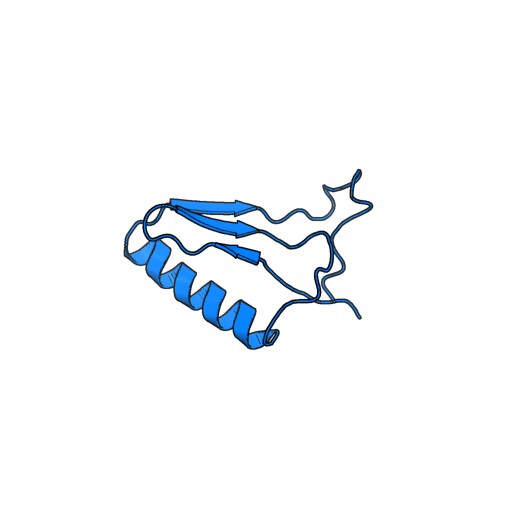-5.060 1.00 0.00 45 ILE A C 17
ATOM 16686 O O . ILE A 1 66 ? -30.587 3.797 -4.974 1.00 0.00 45 ILE A O 17
ATOM 16702 N N . LYS A 1 67 ? -30.484 1.582 -5.347 1.00 0.00 46 LYS A N 17
ATOM 16703 C CA . LYS A 1 67 ? -31.912 1.450 -5.644 1.00 0.00 46 LYS A CA 17
ATOM 16704 C C . LYS A 1 67 ? -32.753 1.910 -4.448 1.00 0.00 46 LYS A C 17
ATOM 16705 O O . LYS A 1 67 ? -33.838 2.471 -4.602 1.00 0.00 46 LYS A O 17
ATOM 16724 N N . PHE A 1 68 ? -32.223 1.689 -3.263 1.00 0.00 47 PHE A N 17
ATOM 16725 C CA . PHE A 1 68 ? -32.890 2.062 -2.021 1.00 0.00 47 PHE A CA 17
ATOM 16726 C C . PHE A 1 68 ? -32.607 3.508 -1.616 1.00 0.00 47 PHE A C 17
ATOM 16727 O O . PHE A 1 68 ? -33.242 4.033 -0.699 1.00 0.00 47 PHE A O 17
ATOM 16744 N N . GLY A 1 69 ? -31.681 4.150 -2.303 1.00 0.00 48 GLY A N 17
ATOM 16745 C CA . GLY A 1 69 ? -31.308 5.505 -1.938 1.00 0.00 48 GLY A CA 17
ATOM 16746 C C . GLY A 1 69 ? -30.396 5.516 -0.747 1.00 0.00 48 GLY A C 17
ATOM 16747 O O . GLY A 1 69 ? -30.239 6.539 -0.075 1.00 0.00 48 GLY A O 17
ATOM 16751 N N . HIS A 1 70 ? -29.807 4.363 -0.472 1.00 0.00 49 HIS A N 17
ATOM 16752 C CA . HIS A 1 70 ? -28.871 4.213 0.619 1.00 0.00 49 HIS A CA 17
ATOM 16753 C C . HIS A 1 70 ? -27.646 5.018 0.342 1.00 0.00 49 HIS A C 17
ATOM 16754 O O . HIS A 1 70 ? -27.201 5.088 -0.806 1.00 0.00 49 HIS A O 17
ATOM 16768 N N . GLU A 1 71 ? -27.119 5.652 1.362 1.00 0.00 50 GLU A N 17
ATOM 16769 C CA . GLU A 1 71 ? -25.942 6.463 1.199 1.00 0.00 50 GLU A CA 17
ATOM 16770 C C . GLU A 1 71 ? -24.788 5.619 0.704 1.00 0.00 50 GLU A C 17
ATOM 16771 O O . GLU A 1 71 ? -24.404 4.639 1.348 1.00 0.00 50 GLU A O 17
ATOM 16783 N N . VAL A 1 72 ? -24.238 5.998 -0.424 1.00 0.00 51 VAL A N 17
ATOM 16784 C CA . VAL A 1 72 ? -23.124 5.297 -0.988 1.00 0.00 51 VAL A CA 17
ATOM 16785 C C . VAL A 1 72 ? -21.916 6.201 -1.014 1.00 0.00 51 VAL A C 17
ATOM 16786 O O . VAL A 1 72 ? -21.990 7.352 -1.466 1.00 0.00 51 VAL A O 17
ATOM 16799 N N . ARG A 1 73 ? -20.822 5.702 -0.505 1.00 0.00 52 ARG A N 17
ATOM 16800 C CA . ARG A 1 73 ? -19.606 6.465 -0.434 1.00 0.00 52 ARG A CA 17
ATOM 16801 C C . ARG A 1 73 ? -18.462 5.700 -1.069 1.00 0.00 52 ARG A C 17
ATOM 16802 O O . ARG A 1 73 ? -18.205 4.556 -0.725 1.00 0.00 52 ARG A O 17
ATOM 16823 N N . ILE A 1 74 ? -17.786 6.322 -1.992 1.00 0.00 53 ILE A N 17
ATOM 16824 C CA . ILE A 1 74 ? -16.659 5.704 -2.637 1.00 0.00 53 ILE A CA 17
ATOM 16825 C C . ILE A 1 74 ? -15.406 6.365 -2.132 1.00 0.00 53 ILE A C 17
ATOM 16826 O O . ILE A 1 74 ? -15.202 7.555 -2.345 1.00 0.00 53 ILE A O 17
ATOM 16842 N N . THR A 1 75 ? -14.584 5.610 -1.455 1.00 0.00 54 THR A N 17
ATOM 16843 C CA . THR A 1 75 ? -13.388 6.151 -0.869 1.00 0.00 54 THR A CA 17
ATOM 16844 C C . THR A 1 75 ? -12.156 5.670 -1.604 1.00 0.00 54 THR A C 17
ATOM 16845 O O . THR A 1 75 ? -11.684 4.540 -1.389 1.00 0.00 54 THR A O 17
ATOM 16856 N N . VAL A 1 76 ? -11.666 6.503 -2.493 1.00 0.00 55 VAL A N 17
ATOM 16857 C CA . VAL A 1 76 ? -10.432 6.232 -3.215 1.00 0.00 55 VAL A CA 17
ATOM 16858 C C . VAL A 1 76 ? -9.611 7.523 -3.436 1.00 0.00 55 VAL A C 17
ATOM 16859 O O . VAL A 1 76 ? -9.844 8.274 -4.383 1.00 0.00 55 VAL A O 17
ATOM 16872 N N . PRO A 1 77 ? -8.666 7.816 -2.524 1.00 0.00 56 PRO A N 17
ATOM 16873 C CA . PRO A 1 77 ? -7.813 8.978 -2.638 1.00 0.00 56 PRO A CA 17
ATOM 16874 C C . PRO A 1 77 ? -6.579 8.686 -3.496 1.00 0.00 56 PRO A C 17
ATOM 16875 O O . PRO A 1 77 ? -5.945 7.632 -3.361 1.00 0.00 56 PRO A O 17
ATOM 16886 N N . GLY A 1 78 ? -6.234 9.615 -4.374 1.00 0.00 57 GLY A N 17
ATOM 16887 C CA . GLY A 1 78 ? -5.091 9.438 -5.211 1.00 0.00 57 GLY A CA 17
ATOM 16888 C C . GLY A 1 78 ? -5.357 9.934 -6.593 1.00 0.00 57 GLY A C 17
ATOM 16889 O O . GLY A 1 78 ? -6.340 9.533 -7.226 1.00 0.00 57 GLY A O 17
ATOM 16893 N N . ASN A 1 79 ? -4.516 10.808 -7.073 1.00 0.00 58 ASN A N 17
ATOM 16894 C CA . ASN A 1 79 ? -4.685 11.339 -8.399 1.00 0.00 58 ASN A CA 17
ATOM 16895 C C . ASN A 1 79 ? -3.937 10.479 -9.402 1.00 0.00 58 ASN A C 17
ATOM 16896 O O . 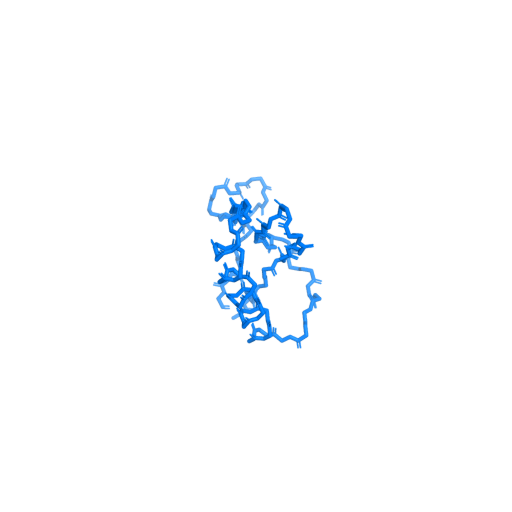ASN A 1 79 ? -2.855 9.949 -9.098 1.00 0.00 58 ASN A O 17
ATOM 16907 N N . ASP A 1 80 ? -4.531 10.318 -10.571 1.00 0.00 59 ASP A N 17
ATOM 16908 C CA . ASP A 1 80 ? -3.927 9.538 -11.674 1.00 0.00 59 ASP A CA 17
ATOM 16909 C C . ASP A 1 80 ? -3.862 8.065 -11.323 1.00 0.00 59 ASP A C 17
ATOM 16910 O O . ASP A 1 80 ? -2.885 7.376 -11.642 1.00 0.00 59 ASP A O 17
ATOM 16919 N N . GLY A 1 81 ? -4.912 7.573 -10.678 1.00 0.00 60 GLY A N 17
ATOM 16920 C CA . GLY A 1 81 ? -4.946 6.190 -10.263 1.00 0.00 60 GLY A CA 17
ATOM 16921 C C . GLY A 1 81 ? -5.452 5.258 -11.357 1.00 0.00 60 GLY A C 17
ATOM 16922 O O . GLY A 1 81 ? -5.324 4.037 -11.247 1.00 0.00 60 GLY A O 17
ATOM 16926 N N . SER A 1 82 ? -6.027 5.843 -12.421 1.00 0.00 61 SER A N 17
ATOM 16927 C CA . SER A 1 82 ? -6.562 5.079 -13.558 1.00 0.00 61 SER A CA 17
ATOM 16928 C C . SER A 1 82 ? -7.769 4.221 -13.143 1.00 0.00 61 SER A C 17
ATOM 16929 O O . SER A 1 82 ? -8.191 3.315 -13.870 1.00 0.00 61 SER A O 17
ATOM 16937 N N . GLU A 1 83 ? -8.321 4.513 -11.976 1.00 0.00 62 GLU A N 17
ATOM 16938 C CA . GLU A 1 83 ? -9.474 3.788 -11.473 1.00 0.00 62 GLU A CA 17
ATOM 16939 C C . GLU A 1 83 ? -10.773 4.418 -11.994 1.00 0.00 62 GLU A C 17
ATOM 16940 O O . GLU A 1 83 ? -11.870 3.886 -11.778 1.00 0.00 62 GLU A O 17
ATOM 16952 N N . THR A 1 84 ? -10.636 5.561 -12.668 1.00 0.00 63 THR A N 17
ATOM 16953 C CA . THR A 1 84 ? -11.775 6.276 -13.233 1.00 0.00 63 THR A CA 17
ATOM 16954 C C . THR A 1 84 ? -12.051 5.845 -14.685 1.00 0.00 63 THR A C 17
ATOM 16955 O O . THR A 1 84 ? -11.162 5.882 -15.538 1.00 0.00 63 THR A O 17
ATOM 16966 N N . ASN A 1 85 ? -13.293 5.446 -14.960 1.00 0.00 64 ASN A N 17
ATOM 16967 C CA . ASN A 1 85 ? -13.679 4.996 -16.306 1.00 0.00 64 ASN A CA 17
ATOM 16968 C C . ASN A 1 85 ? -14.317 6.121 -17.110 1.00 0.00 64 ASN A C 17
ATOM 16969 O O . ASN A 1 85 ? -14.359 6.061 -18.343 1.00 0.00 64 ASN A O 17
ATOM 16980 N N . LEU A 1 86 ? -14.805 7.153 -16.407 1.00 0.00 65 LEU A N 17
ATOM 16981 C CA . LEU A 1 86 ? -15.456 8.308 -17.052 1.00 0.00 65 LEU A CA 17
ATOM 16982 C C . LEU A 1 86 ? -16.708 7.892 -17.843 1.00 0.00 65 LEU A C 17
ATOM 16983 O O . LEU A 1 86 ? -17.216 6.772 -17.697 1.00 0.00 65 LEU A O 17
ATOM 16999 N N . GLY A 1 87 ? -17.222 8.815 -18.644 1.00 0.00 66 GLY A N 17
ATOM 17000 C CA . GLY A 1 87 ? -18.389 8.539 -19.451 1.00 0.00 66 GLY A CA 17
ATOM 17001 C C . GLY A 1 87 ? -18.016 8.073 -20.846 1.00 0.00 66 GLY A C 17
ATOM 17002 O O . GLY A 1 87 ? -16.837 8.089 -21.217 1.00 0.00 66 GLY A O 17
ATOM 17006 N N . VAL A 1 88 ? -19.008 7.664 -21.625 1.00 0.00 67 VAL A N 17
ATOM 17007 C CA . VAL A 1 88 ? -18.765 7.185 -22.975 1.00 0.00 67 VAL A CA 17
ATOM 17008 C C . VAL A 1 88 ? -18.803 8.319 -23.989 1.00 0.00 67 VAL A C 17
ATOM 17009 O O . VAL A 1 88 ? -19.671 9.194 -23.927 1.00 0.00 67 VAL A O 17
ATOM 17022 N N . ILE A 1 89 ? -17.852 8.309 -24.907 1.00 0.00 68 ILE A N 17
ATOM 17023 C CA . ILE A 1 89 ? -17.803 9.307 -25.959 1.00 0.00 68 ILE A CA 17
ATOM 17024 C C . ILE A 1 89 ? -18.657 8.841 -27.123 1.00 0.00 68 ILE A C 17
ATOM 17025 O O . ILE A 1 89 ? -18.330 7.858 -27.791 1.00 0.00 68 ILE A O 17
ATOM 17041 N N . THR A 1 90 ? -19.757 9.519 -27.338 1.00 0.00 69 THR A N 17
ATOM 17042 C CA . THR A 1 90 ? -20.689 9.132 -28.382 1.00 0.00 69 THR A CA 17
ATOM 17043 C C . THR A 1 90 ? -20.649 10.094 -29.576 1.00 0.00 69 THR A C 17
ATOM 17044 O O . THR A 1 90 ? -21.271 9.847 -30.615 1.00 0.00 69 THR A O 17
ATOM 17055 N N . ASN A 1 91 ? -19.935 11.187 -29.415 1.00 0.00 70 ASN A N 17
ATOM 17056 C CA . ASN A 1 91 ? -19.809 12.182 -30.469 1.00 0.00 70 ASN A CA 17
ATOM 17057 C C . ASN A 1 91 ? -18.513 11.992 -31.256 1.00 0.00 70 ASN A C 17
ATOM 17058 O O . ASN A 1 91 ? -18.572 11.427 -32.369 1.00 0.00 70 ASN A O 17
ATOM 17069 N N . MET A 1 22 ? -1.765 -8.753 -12.383 1.00 0.00 1 MET A N 18
ATOM 17070 C CA . MET A 1 22 ? -0.489 -8.637 -11.660 1.00 0.00 1 MET A CA 18
ATOM 17071 C C . MET A 1 22 ? -0.647 -7.759 -10.431 1.00 0.00 1 MET A C 18
ATOM 17072 O O . MET A 1 22 ? -0.398 -8.200 -9.314 1.00 0.00 1 MET A O 18
ATOM 17086 N N . GLY A 1 23 ? -1.066 -6.516 -10.636 1.00 0.00 2 GLY A N 18
ATOM 17087 C CA . GLY A 1 23 ? -1.251 -5.612 -9.536 1.00 0.00 2 GLY A CA 18
ATOM 17088 C C . GLY A 1 23 ? -2.526 -5.896 -8.795 1.00 0.00 2 GLY A C 18
ATOM 17089 O O . GLY A 1 23 ? -3.599 -5.984 -9.399 1.00 0.00 2 GLY A O 18
ATOM 17093 N N . LYS A 1 24 ? -2.416 -6.054 -7.504 1.00 0.00 3 LYS A N 18
ATOM 17094 C CA . LYS A 1 24 ? -3.559 -6.344 -6.676 1.00 0.00 3 LYS A CA 18
ATOM 17095 C C . LYS A 1 24 ? -4.503 -5.149 -6.603 1.00 0.00 3 LYS A C 18
ATOM 17096 O O . LYS A 1 24 ? -4.059 -4.000 -6.529 1.00 0.00 3 LYS A O 18
ATOM 17115 N N . ALA A 1 25 ? -5.790 -5.428 -6.619 1.00 0.00 4 ALA A N 18
ATOM 17116 C CA . ALA A 1 25 ? -6.802 -4.398 -6.527 1.00 0.00 4 ALA A CA 18
ATOM 17117 C C . ALA A 1 25 ? -7.937 -4.869 -5.639 1.00 0.00 4 ALA A C 18
ATOM 17118 O O . ALA A 1 25 ? -8.950 -5.381 -6.114 1.00 0.00 4 ALA A O 18
ATOM 17125 N N . TYR A 1 26 ? -7.741 -4.728 -4.346 1.00 0.00 5 TYR A N 18
ATOM 17126 C CA . TYR A 1 26 ? -8.721 -5.155 -3.382 1.00 0.00 5 TYR A CA 18
ATOM 17127 C C . TYR A 1 26 ? -9.317 -3.964 -2.673 1.00 0.00 5 TYR A C 18
ATOM 17128 O O . TYR A 1 26 ? -8.618 -2.998 -2.355 1.00 0.00 5 TYR A O 18
ATOM 17146 N N . TYR A 1 27 ? -10.600 -4.014 -2.456 1.00 0.00 6 TYR A N 18
ATOM 17147 C CA . TYR A 1 27 ? -11.275 -2.989 -1.722 1.00 0.00 6 TYR A CA 18
ATOM 17148 C C . TYR A 1 27 ? -12.274 -3.607 -0.760 1.00 0.00 6 TYR A C 18
ATOM 17149 O O . TYR A 1 27 ? -13.145 -4.388 -1.151 1.00 0.00 6 TYR A O 18
ATOM 17167 N N . ASP A 1 28 ? -12.116 -3.272 0.496 1.00 0.00 7 ASP A N 18
ATOM 17168 C CA . ASP A 1 28 ? -12.948 -3.790 1.557 1.00 0.00 7 ASP A CA 18
ATOM 17169 C C . ASP A 1 28 ? -14.168 -2.892 1.734 1.00 0.00 7 ASP A C 18
ATOM 17170 O O . ASP A 1 28 ? -14.057 -1.736 2.110 1.00 0.00 7 ASP A O 18
ATOM 17179 N N . ILE A 1 29 ? -15.324 -3.425 1.418 1.00 0.00 8 ILE A N 18
ATOM 17180 C CA . ILE A 1 29 ? -16.553 -2.651 1.438 1.00 0.00 8 ILE A CA 18
ATOM 17181 C C . ILE A 1 29 ? -17.301 -2.781 2.749 1.00 0.00 8 ILE A C 18
ATOM 17182 O O . ILE A 1 29 ? -17.168 -3.769 3.471 1.00 0.00 8 ILE A O 18
ATOM 17198 N N . VAL A 1 30 ? -18.092 -1.775 3.038 1.00 0.00 9 VAL A N 18
ATOM 17199 C CA . VAL A 1 30 ? -18.901 -1.745 4.238 1.00 0.00 9 VAL A CA 18
ATOM 17200 C C . VAL A 1 30 ? -20.346 -1.972 3.846 1.00 0.00 9 VAL A C 18
ATOM 17201 O O . VAL A 1 30 ? -20.860 -1.297 2.955 1.00 0.00 9 VAL A O 18
ATOM 17214 N N . GLY A 1 31 ? -21.005 -2.896 4.515 1.00 0.00 10 GLY A N 18
ATOM 17215 C CA . GLY A 1 31 ? -22.350 -3.221 4.143 1.00 0.00 10 GLY A CA 18
ATOM 17216 C C . GLY A 1 31 ? -23.362 -2.804 5.175 1.00 0.00 10 GLY A C 18
ATOM 17217 O O . GLY A 1 31 ? -23.378 -3.312 6.299 1.00 0.00 10 GLY A O 18
ATOM 17221 N N . SER A 1 32 ? -24.188 -1.862 4.796 1.00 0.00 11 SER A N 18
ATOM 17222 C CA . SER A 1 32 ? -25.272 -1.383 5.615 1.00 0.00 11 SER A CA 18
ATOM 17223 C C . SER A 1 32 ? -26.378 -0.891 4.700 1.00 0.00 11 SER A C 18
ATOM 17224 O O . SER A 1 32 ? -26.109 -0.220 3.704 1.00 0.00 11 SER A O 18
ATOM 17232 N N . ASP A 1 33 ? -27.605 -1.226 5.024 1.00 0.00 12 ASP A N 18
ATOM 17233 C CA . ASP A 1 33 ? -28.739 -0.872 4.184 1.00 0.00 12 ASP A CA 18
ATOM 17234 C C . ASP A 1 33 ? -29.038 0.615 4.203 1.00 0.00 12 ASP A C 18
ATOM 17235 O O . ASP A 1 33 ? -29.832 1.105 3.407 1.00 0.00 12 ASP A O 18
ATOM 17244 N N . ASN A 1 34 ? -28.437 1.338 5.116 1.00 0.00 13 ASN A N 18
ATOM 17245 C CA . ASN A 1 34 ? -28.671 2.769 5.161 1.00 0.00 13 ASN A CA 18
ATOM 17246 C C . ASN A 1 34 ? -27.493 3.524 4.591 1.00 0.00 13 ASN A C 18
ATOM 17247 O O . ASN A 1 34 ? -27.653 4.577 3.973 1.00 0.00 13 ASN A O 18
ATOM 17258 N N . ARG A 1 35 ? -26.316 2.974 4.765 1.00 0.00 14 ARG A N 18
ATOM 17259 C CA . ARG A 1 35 ? -25.118 3.608 4.279 1.00 0.00 14 ARG A CA 18
ATOM 17260 C C . ARG A 1 35 ? -24.177 2.555 3.749 1.00 0.00 14 ARG A C 18
ATOM 17261 O O . ARG A 1 35 ? -23.793 1.648 4.476 1.00 0.00 14 ARG A O 18
ATOM 17282 N N . TRP A 1 36 ? -23.809 2.665 2.516 1.00 0.00 15 TRP A N 18
ATOM 17283 C CA . TRP A 1 36 ? -22.940 1.700 1.925 1.00 0.00 15 TRP A CA 18
ATOM 17284 C C . TRP A 1 36 ? -21.617 2.371 1.561 1.00 0.00 15 TRP A C 18
ATOM 17285 O O . TRP A 1 36 ? -21.592 3.405 0.886 1.00 0.00 15 TRP A O 18
ATOM 17306 N N . GLY A 1 37 ? -20.521 1.784 2.021 1.00 0.00 16 GLY A N 18
ATOM 17307 C CA . GLY A 1 37 ? -19.229 2.422 1.881 1.00 0.00 16 GLY A CA 18
ATOM 17308 C C . GLY A 1 37 ? -18.237 1.630 1.076 1.00 0.00 16 GLY A C 18
ATOM 17309 O O . GLY A 1 37 ? -18.110 0.413 1.238 1.00 0.00 16 GLY A O 18
ATOM 17313 N N . ILE A 1 38 ? -17.524 2.328 0.220 1.00 0.00 17 ILE A N 18
ATOM 17314 C CA . ILE A 1 38 ? -16.519 1.725 -0.625 1.00 0.00 17 ILE A CA 18
ATOM 17315 C C . ILE A 1 38 ? -15.144 2.157 -0.143 1.00 0.00 17 ILE A C 18
ATOM 17316 O O . ILE A 1 38 ? -14.753 3.313 -0.305 1.00 0.00 17 ILE A O 18
ATOM 17332 N N . ARG A 1 39 ? -14.426 1.237 0.453 1.00 0.00 18 ARG A N 18
ATOM 17333 C CA . ARG A 1 39 ? -13.118 1.516 1.019 1.00 0.00 18 ARG A CA 18
ATOM 17334 C C . ARG A 1 39 ? -12.023 0.746 0.289 1.00 0.00 18 ARG A C 18
ATOM 17335 O O . ARG A 1 39 ? -11.963 -0.481 0.338 1.00 0.00 18 ARG A O 18
ATOM 17356 N N . HIS A 1 40 ? -11.168 1.475 -0.404 1.00 0.00 19 HIS A N 18
ATOM 17357 C CA . HIS A 1 40 ? -10.053 0.869 -1.115 1.00 0.00 19 HIS A CA 18
ATOM 17358 C C . HIS A 1 40 ? -8.984 0.483 -0.118 1.00 0.00 19 HIS A C 18
ATOM 17359 O O . HIS A 1 40 ? -8.639 1.268 0.757 1.00 0.00 19 HIS A O 18
ATOM 17373 N N . ASP A 1 41 ? -8.480 -0.725 -0.240 1.00 0.00 20 ASP A N 18
ATOM 17374 C CA . ASP A 1 41 ? -7.516 -1.225 0.710 1.00 0.00 20 ASP A CA 18
ATOM 17375 C C . ASP A 1 41 ? -6.111 -0.747 0.348 1.00 0.00 20 ASP A C 18
ATOM 17376 O O . ASP A 1 41 ? -5.441 -1.330 -0.507 1.00 0.00 20 ASP A O 18
ATOM 17385 N N . ASP A 1 42 ? -5.706 0.354 0.967 1.00 0.00 21 ASP A N 18
ATOM 17386 C CA . ASP A 1 42 ? -4.393 0.960 0.733 1.00 0.00 21 ASP A CA 18
ATOM 17387 C C . ASP A 1 42 ? -3.286 0.127 1.343 1.00 0.00 21 ASP A C 18
ATOM 17388 O O . ASP A 1 42 ? -2.223 -0.060 0.739 1.00 0.00 21 ASP A O 18
ATOM 17397 N N . ASP A 1 43 ? -3.539 -0.389 2.523 1.00 0.00 22 ASP A N 18
ATOM 17398 C CA . ASP A 1 43 ? -2.573 -1.213 3.210 1.00 0.00 22 ASP A CA 18
ATOM 17399 C C . ASP A 1 43 ? -3.102 -2.637 3.245 1.00 0.00 22 ASP A C 18
ATOM 17400 O O . ASP A 1 43 ? -3.940 -2.969 4.084 1.00 0.00 22 ASP A O 18
ATOM 17409 N N . PRO A 1 44 ? -2.616 -3.489 2.304 1.00 0.00 23 PRO A N 18
ATOM 17410 C CA . PRO A 1 44 ? -3.123 -4.845 2.078 1.00 0.00 23 PRO A CA 18
ATOM 17411 C C . PRO A 1 44 ? -3.476 -5.610 3.343 1.00 0.00 23 PRO A C 18
ATOM 17412 O O . PRO A 1 44 ? -2.630 -5.829 4.216 1.00 0.00 23 PRO A O 18
ATOM 17423 N N . THR A 1 45 ? -4.737 -6.008 3.434 1.00 0.00 24 THR A N 18
ATOM 17424 C CA . THR A 1 45 ? -5.193 -6.842 4.513 1.00 0.00 24 THR A CA 18
ATOM 17425 C C . THR A 1 45 ? -4.778 -8.283 4.240 1.00 0.00 24 THR A C 18
ATOM 17426 O O . THR A 1 45 ? -4.755 -9.129 5.135 1.00 0.00 24 THR A O 18
ATOM 17437 N N . GLY A 1 46 ? -4.456 -8.546 2.970 1.00 0.00 25 GLY A N 18
ATOM 17438 C CA . GLY A 1 46 ? -3.936 -9.829 2.562 1.00 0.00 25 GLY A CA 18
ATOM 17439 C C . GLY A 1 46 ? -5.006 -10.831 2.200 1.00 0.00 25 GLY A C 18
ATOM 17440 O O . GLY A 1 46 ? -4.906 -11.518 1.184 1.00 0.00 25 GLY A O 18
ATOM 17444 N N . ASP A 1 47 ? -6.028 -10.905 3.011 1.00 0.00 26 ASP A N 18
ATOM 17445 C CA . ASP A 1 47 ? -7.080 -11.888 2.827 1.00 0.00 26 ASP A CA 18
ATOM 17446 C C . ASP A 1 47 ? -8.128 -11.455 1.823 1.00 0.00 26 ASP A C 18
ATOM 17447 O O . ASP A 1 47 ? -8.759 -10.411 1.968 1.00 0.00 26 ASP A O 18
ATOM 17456 N N . TYR A 1 48 ? -8.303 -12.274 0.800 1.00 0.00 27 TYR A N 18
ATOM 17457 C CA . TYR A 1 48 ? -9.328 -12.059 -0.198 1.00 0.00 27 TYR A CA 18
ATOM 17458 C C . TYR A 1 48 ? -9.734 -13.405 -0.787 1.00 0.00 27 TYR A C 18
ATOM 17459 O O . TYR A 1 48 ? -8.873 -14.213 -1.159 1.00 0.00 27 TYR A O 18
ATOM 17477 N N . SER A 1 49 ? -11.027 -13.670 -0.823 1.00 0.00 28 SER A N 18
ATOM 17478 C CA . SER A 1 49 ? -11.522 -14.930 -1.349 1.00 0.00 28 SER A CA 18
ATOM 17479 C C . SER A 1 49 ? -11.237 -15.064 -2.851 1.00 0.00 28 SER A C 18
ATOM 17480 O O . SER A 1 49 ? -10.818 -16.123 -3.319 1.00 0.00 28 SER A O 18
ATOM 17488 N N . SER A 1 50 ? -11.437 -13.975 -3.592 1.00 0.00 29 SER A N 18
ATOM 17489 C CA . SER A 1 50 ? -11.200 -13.966 -5.025 1.00 0.00 29 SER A CA 18
ATOM 17490 C C . SER A 1 50 ? -11.363 -12.554 -5.576 1.00 0.00 29 SER A C 18
ATOM 17491 O O . SER A 1 50 ? -12.071 -11.733 -4.985 1.00 0.00 29 SER A O 18
ATOM 17499 N N . LYS A 1 51 ? -10.700 -12.271 -6.694 1.00 0.00 30 LYS A N 18
ATOM 17500 C CA . LYS A 1 51 ? -10.827 -10.981 -7.363 1.00 0.00 30 LYS A CA 18
ATOM 17501 C C . LYS A 1 51 ? -12.255 -10.791 -7.840 1.00 0.00 30 LYS A C 18
ATOM 17502 O O . LYS A 1 51 ? -12.882 -9.766 -7.568 1.00 0.00 30 LYS A O 18
ATOM 17521 N N . GLU A 1 52 ? -12.781 -11.809 -8.517 1.00 0.00 31 GLU A N 18
ATOM 17522 C CA . GLU A 1 52 ? -14.116 -11.745 -9.054 1.00 0.00 31 GLU A CA 18
ATOM 17523 C C . GLU A 1 52 ? -15.128 -11.708 -7.939 1.00 0.00 31 GLU A C 18
ATOM 17524 O O . GLU A 1 52 ? -16.118 -11.055 -8.056 1.00 0.00 31 GLU A O 18
ATOM 17536 N N . ALA A 1 53 ? -14.854 -12.417 -6.851 1.00 0.00 32 ALA A N 18
ATOM 17537 C CA . ALA A 1 53 ? -15.777 -12.445 -5.728 1.00 0.00 32 ALA A CA 18
ATOM 17538 C C . ALA A 1 53 ? -15.925 -11.074 -5.120 1.00 0.00 32 ALA A C 18
ATOM 17539 O O . ALA A 1 53 ? -17.031 -10.655 -4.776 1.00 0.00 32 ALA A O 18
ATOM 17546 N N . ALA A 1 54 ? -14.814 -10.362 -5.010 1.00 0.00 33 ALA A N 18
ATOM 17547 C CA . ALA A 1 54 ? -14.840 -9.044 -4.434 1.00 0.00 33 ALA A CA 18
ATOM 17548 C C . ALA A 1 54 ? -15.574 -8.089 -5.346 1.00 0.00 33 ALA A C 18
ATOM 17549 O O . ALA A 1 54 ? -16.475 -7.381 -4.910 1.00 0.00 33 ALA A O 18
ATOM 17556 N N . PHE A 1 55 ? -15.210 -8.082 -6.625 1.00 0.00 34 PHE A N 18
ATOM 17557 C CA . PHE A 1 55 ? -15.889 -7.220 -7.578 1.00 0.00 34 PHE A CA 18
ATOM 17558 C C . PHE A 1 55 ? -17.351 -7.597 -7.759 1.00 0.00 34 PHE A C 18
ATOM 17559 O O . PHE A 1 55 ? -18.220 -6.729 -7.714 1.00 0.00 34 PHE A O 18
ATOM 17576 N N . GLU A 1 56 ? -17.623 -8.882 -7.931 1.00 0.00 35 GLU A N 18
ATOM 17577 C CA . GLU A 1 56 ? -18.975 -9.360 -8.169 1.00 0.00 35 GLU A CA 18
ATOM 17578 C C . GLU A 1 56 ? -19.903 -8.974 -7.037 1.00 0.00 35 GLU A C 18
ATOM 17579 O O . GLU A 1 56 ? -20.930 -8.335 -7.258 1.00 0.00 35 GLU A O 18
ATOM 17591 N N . ALA A 1 57 ? -19.528 -9.347 -5.826 1.00 0.00 36 ALA A N 18
ATOM 17592 C CA . ALA A 1 57 ? -20.356 -9.081 -4.665 1.00 0.00 36 ALA A CA 18
ATOM 17593 C C . ALA A 1 57 ? -20.474 -7.596 -4.370 1.00 0.00 36 ALA A C 18
ATOM 17594 O O . ALA A 1 57 ? -21.563 -7.103 -4.074 1.00 0.00 36 ALA A O 18
ATOM 17601 N N . ALA A 1 58 ? -19.359 -6.882 -4.454 1.00 0.00 37 ALA A N 18
ATOM 17602 C CA . ALA A 1 58 ? -19.359 -5.458 -4.168 1.00 0.00 37 ALA A CA 18
ATOM 17603 C C . ALA A 1 58 ? -20.264 -4.692 -5.120 1.00 0.00 37 ALA A C 18
ATOM 17604 O O . ALA A 1 58 ? -21.085 -3.893 -4.687 1.00 0.00 37 ALA A O 18
ATOM 17611 N N . CYS A 1 59 ? -20.131 -4.947 -6.422 1.00 0.00 38 CYS A N 18
ATOM 17612 C CA . CYS A 1 59 ? -20.971 -4.270 -7.388 1.00 0.00 38 CYS A CA 18
ATOM 17613 C C . CYS A 1 59 ? -22.438 -4.690 -7.221 1.00 0.00 38 CYS A C 18
ATOM 17614 O O . CYS A 1 59 ? -23.357 -3.878 -7.409 1.00 0.00 38 CYS A O 18
ATOM 17622 N N . ALA A 1 60 ? -22.656 -5.970 -6.870 1.00 0.00 39 ALA A N 18
ATOM 17623 C CA . ALA A 1 60 ? -24.002 -6.485 -6.634 1.00 0.00 39 ALA A CA 18
ATOM 17624 C C . ALA A 1 60 ? -24.655 -5.746 -5.475 1.00 0.00 39 ALA A C 18
ATOM 17625 O O . ALA A 1 60 ? -25.787 -5.266 -5.587 1.00 0.00 39 ALA A O 18
ATOM 17632 N N . ALA A 1 61 ? -23.925 -5.639 -4.372 1.00 0.00 40 ALA A N 18
ATOM 17633 C CA . ALA A 1 61 ? -24.403 -4.921 -3.192 1.00 0.00 40 ALA A CA 18
ATOM 17634 C C . ALA A 1 61 ? -24.598 -3.453 -3.504 1.00 0.00 40 ALA A C 18
ATOM 17635 O O . ALA A 1 61 ? -25.541 -2.831 -3.033 1.00 0.00 40 ALA A O 18
ATOM 17642 N N . ALA A 1 62 ? -23.710 -2.903 -4.320 1.00 0.00 41 ALA A N 18
ATOM 17643 C CA . ALA A 1 62 ? -23.797 -1.512 -4.725 1.00 0.00 41 ALA A CA 18
ATOM 17644 C C . ALA A 1 62 ? -25.062 -1.256 -5.524 1.00 0.00 41 ALA A C 18
ATOM 17645 O O . ALA A 1 62 ? -25.646 -0.178 -5.438 1.00 0.00 41 ALA A O 18
ATOM 17652 N N . SER A 1 63 ? -25.475 -2.242 -6.318 1.00 0.00 42 SER A N 18
ATOM 17653 C CA . SER A 1 63 ? -26.705 -2.119 -7.074 1.00 0.00 42 SER A CA 18
ATOM 17654 C C . SER A 1 63 ? -27.879 -1.950 -6.113 1.00 0.00 42 SER A C 18
ATOM 17655 O O . SER A 1 63 ? -28.727 -1.085 -6.300 1.00 0.00 42 SER A O 18
ATOM 17663 N N . ASN A 1 64 ? -27.900 -2.779 -5.071 1.00 0.00 43 ASN A N 18
ATOM 17664 C CA . ASN A 1 64 ? -28.914 -2.678 -4.027 1.00 0.00 43 ASN A CA 18
ATOM 17665 C C . ASN A 1 64 ? -28.783 -1.337 -3.325 1.00 0.00 43 ASN A C 18
ATOM 17666 O O . ASN A 1 64 ? -29.778 -0.672 -3.017 1.00 0.00 43 ASN A O 18
ATOM 17677 N N . ALA A 1 65 ? -27.540 -0.938 -3.094 1.00 0.00 44 ALA A N 18
ATOM 17678 C CA . ALA A 1 65 ? -27.241 0.294 -2.413 1.00 0.00 44 ALA A CA 18
ATOM 17679 C C . ALA A 1 65 ? -27.833 1.505 -3.137 1.00 0.00 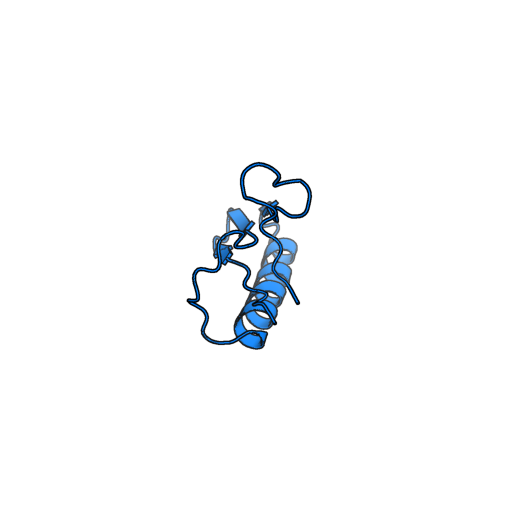44 ALA A C 18
ATOM 17680 O O . ALA A 1 65 ? -28.562 2.288 -2.545 1.00 0.00 44 ALA A O 18
ATOM 17687 N N . ILE A 1 66 ? -27.560 1.631 -4.425 1.00 0.00 45 ILE A N 18
ATOM 17688 C CA . ILE A 1 66 ? -28.080 2.760 -5.186 1.00 0.00 45 ILE A CA 18
ATOM 17689 C C . ILE A 1 66 ? -29.594 2.650 -5.365 1.00 0.00 45 ILE A C 18
ATOM 17690 O O . ILE A 1 66 ? -30.313 3.656 -5.299 1.00 0.00 45 ILE A O 18
ATOM 17706 N N . LYS A 1 67 ? -30.073 1.425 -5.565 1.00 0.00 46 LYS A N 18
ATOM 17707 C CA . LYS A 1 67 ? -31.491 1.176 -5.770 1.00 0.00 46 LYS A CA 18
ATOM 17708 C C . LYS A 1 67 ? -32.321 1.611 -4.556 1.00 0.00 46 LYS A C 18
ATOM 17709 O O . LYS A 1 67 ? -33.352 2.265 -4.701 1.00 0.00 46 LYS A O 18
ATOM 17728 N N . PHE A 1 68 ? -31.850 1.257 -3.362 1.00 0.00 47 PHE A N 18
ATOM 17729 C CA . PHE A 1 68 ? -32.579 1.566 -2.137 1.00 0.00 47 PHE A CA 18
ATOM 17730 C C . PHE A 1 68 ? -32.237 2.964 -1.607 1.00 0.00 47 PHE A C 18
ATOM 17731 O O . PHE A 1 68 ? -32.803 3.415 -0.610 1.00 0.00 47 PHE A O 18
ATOM 17748 N N . GLY A 1 69 ? -31.333 3.652 -2.281 1.00 0.00 48 GLY A N 18
ATOM 17749 C CA . GLY A 1 69 ? -30.979 4.998 -1.865 1.00 0.00 48 GLY A CA 18
ATOM 17750 C C . GLY A 1 69 ? -30.026 5.016 -0.697 1.00 0.00 48 GLY A C 18
ATOM 17751 O O . GLY A 1 69 ? -30.054 5.928 0.119 1.00 0.00 48 GLY A O 18
ATOM 17755 N N . HIS A 1 70 ? -29.199 3.995 -0.607 1.00 0.00 49 HIS A N 18
ATOM 17756 C CA . HIS A 1 70 ? -28.190 3.908 0.439 1.00 0.00 49 HIS A CA 18
ATOM 17757 C C . HIS A 1 70 ? -27.179 5.016 0.225 1.00 0.00 49 HIS A C 18
ATOM 17758 O O . HIS A 1 70 ? -26.751 5.236 -0.909 1.00 0.00 49 HIS A O 18
ATOM 17772 N N . GLU A 1 71 ? -26.812 5.735 1.273 1.00 0.00 50 GLU A N 18
ATOM 17773 C CA . GLU A 1 71 ? -25.769 6.725 1.125 1.00 0.00 50 GLU A CA 18
ATOM 17774 C C . GLU A 1 71 ? -24.480 6.019 0.755 1.00 0.00 50 GLU A C 18
ATOM 17775 O O . GLU A 1 71 ? -23.980 5.197 1.519 1.00 0.00 50 GLU A O 18
ATOM 17787 N N . VAL A 1 72 ? -23.959 6.321 -0.409 1.00 0.00 51 VAL A N 18
ATOM 17788 C CA . VAL A 1 72 ? -22.750 5.686 -0.874 1.00 0.00 51 VAL A CA 18
ATOM 17789 C C . VAL A 1 72 ? -21.565 6.581 -0.591 1.00 0.00 51 VAL A C 18
ATOM 17790 O O . VAL A 1 72 ? -21.517 7.722 -1.043 1.00 0.00 51 VAL A O 18
ATOM 17803 N N . ARG A 1 73 ? -20.623 6.078 0.176 1.00 0.00 52 ARG A N 18
ATOM 17804 C CA . ARG A 1 73 ? -19.450 6.846 0.507 1.00 0.00 52 ARG A CA 18
ATOM 17805 C C . ARG A 1 73 ? -18.239 6.230 -0.155 1.00 0.00 52 ARG A C 18
ATOM 17806 O O . ARG A 1 73 ? -18.005 5.027 -0.042 1.00 0.00 52 ARG A O 18
ATOM 17827 N N . ILE A 1 74 ? -17.476 7.044 -0.838 1.00 0.00 53 ILE A N 18
ATOM 17828 C CA . ILE A 1 74 ? -16.316 6.573 -1.532 1.00 0.00 53 ILE A CA 18
ATOM 17829 C C . ILE A 1 74 ? -15.059 6.961 -0.795 1.00 0.00 53 ILE A C 18
ATOM 17830 O O . ILE A 1 74 ? -14.756 8.140 -0.620 1.00 0.00 53 ILE A O 18
ATOM 17846 N N . THR A 1 75 ? -14.352 5.981 -0.328 1.00 0.00 54 THR A N 18
ATOM 17847 C CA . THR A 1 75 ? -13.115 6.221 0.324 1.00 0.00 54 THR A CA 18
ATOM 17848 C C . THR A 1 75 ? -12.018 5.447 -0.389 1.00 0.00 54 THR A C 18
ATOM 17849 O O . THR A 1 75 ? -11.794 4.257 -0.137 1.00 0.00 54 THR A O 18
ATOM 17860 N N . VAL A 1 76 ? -11.355 6.120 -1.297 1.00 0.00 55 VAL A N 18
ATOM 17861 C CA . VAL A 1 76 ? -10.276 5.514 -2.056 1.00 0.00 55 VAL A CA 18
ATOM 17862 C C . VAL A 1 76 ? -8.978 6.309 -1.914 1.00 0.00 55 VAL A C 18
ATOM 17863 O O . VAL A 1 76 ? -8.734 7.266 -2.659 1.00 0.00 55 VAL A O 18
ATOM 17876 N N . PRO A 1 77 ? -8.160 5.969 -0.920 1.00 0.00 56 PRO A N 18
ATOM 17877 C CA . PRO A 1 77 ? -6.865 6.595 -0.738 1.00 0.00 56 PRO A CA 18
ATOM 17878 C C . PRO A 1 77 ? -5.823 5.986 -1.677 1.00 0.00 56 PRO A C 18
ATOM 17879 O O . PRO A 1 77 ? -5.906 4.802 -2.026 1.00 0.00 56 PRO A O 18
ATOM 17890 N N . GLY A 1 78 ? -4.869 6.790 -2.101 1.00 0.00 57 GLY A N 18
ATOM 17891 C CA . GLY A 1 78 ? -3.833 6.293 -2.975 1.00 0.00 57 GLY A CA 18
ATOM 17892 C C . GLY A 1 78 ? -2.686 5.721 -2.185 1.00 0.00 57 GLY A C 18
ATOM 17893 O O . GLY A 1 78 ? -2.515 6.062 -1.012 1.00 0.00 57 GLY A O 18
ATOM 17897 N N . ASN A 1 79 ? -1.898 4.861 -2.809 1.00 0.00 58 ASN A N 18
ATOM 17898 C CA . ASN A 1 79 ? -0.759 4.251 -2.128 1.00 0.00 58 ASN A CA 18
ATOM 17899 C C . ASN A 1 79 ? 0.303 5.297 -1.834 1.00 0.00 58 ASN A C 18
ATOM 17900 O O . ASN A 1 79 ? 0.969 5.798 -2.742 1.00 0.00 58 ASN A O 18
ATOM 17911 N N . ASP A 1 80 ? 0.435 5.644 -0.566 1.00 0.00 59 ASP A N 18
ATOM 17912 C CA . ASP A 1 80 ? 1.391 6.659 -0.137 1.00 0.00 59 ASP A CA 18
ATOM 17913 C C . ASP A 1 80 ? 2.775 6.047 0.074 1.00 0.00 59 ASP A C 18
ATOM 17914 O O . ASP A 1 80 ? 2.896 4.860 0.388 1.00 0.00 59 ASP A O 18
ATOM 17923 N N . GLY A 1 81 ? 3.812 6.867 -0.087 1.00 0.00 60 GLY A N 18
ATOM 17924 C CA . GLY A 1 81 ? 5.177 6.404 0.095 1.00 0.00 60 GLY A CA 18
ATOM 17925 C C . GLY A 1 81 ? 5.451 5.961 1.521 1.00 0.00 60 GLY A C 18
ATOM 17926 O O . GLY A 1 81 ? 6.396 5.208 1.777 1.00 0.00 60 GLY A O 18
ATOM 17930 N N . SER A 1 82 ? 4.634 6.461 2.456 1.00 0.00 61 SER A N 18
ATOM 17931 C CA . SER A 1 82 ? 4.717 6.089 3.869 1.00 0.00 61 SER A CA 18
ATOM 17932 C C . SER A 1 82 ? 6.076 6.459 4.478 1.00 0.00 61 SER A C 18
ATOM 17933 O O . SER A 1 82 ? 6.492 5.886 5.488 1.00 0.00 61 SER A O 18
ATOM 17941 N N . GLU A 1 83 ? 6.760 7.423 3.840 1.00 0.00 62 GLU A N 18
ATOM 17942 C CA . GLU A 1 83 ? 8.063 7.938 4.302 1.00 0.00 62 GLU A CA 18
ATOM 17943 C C . GLU A 1 83 ? 9.170 6.885 4.181 1.00 0.00 62 GLU A C 18
ATOM 17944 O O . GLU A 1 83 ? 10.312 7.126 4.575 1.00 0.00 62 GLU A O 18
ATOM 17956 N N . THR A 1 84 ? 8.832 5.732 3.642 1.00 0.00 63 THR A N 18
ATOM 17957 C CA . THR A 1 84 ? 9.800 4.664 3.482 1.00 0.00 63 THR A CA 18
ATOM 17958 C C . THR A 1 84 ? 10.528 4.775 2.145 1.00 0.00 63 THR A C 18
ATOM 17959 O O . THR A 1 84 ? 10.062 5.459 1.226 1.00 0.00 63 THR A O 18
ATOM 17970 N N . ASN A 1 85 ? 11.658 4.103 2.038 1.00 0.00 64 ASN A N 18
ATOM 17971 C CA . ASN A 1 85 ? 12.429 4.106 0.807 1.00 0.00 64 ASN A CA 18
ATOM 17972 C C . ASN A 1 85 ? 11.895 3.031 -0.126 1.00 0.00 64 ASN A C 18
ATOM 17973 O O . ASN A 1 85 ? 12.053 1.834 0.127 1.00 0.00 64 ASN A O 18
ATOM 17984 N N . LEU A 1 86 ? 11.261 3.458 -1.194 1.00 0.00 65 LEU A N 18
ATOM 17985 C CA . LEU A 1 86 ? 10.663 2.540 -2.148 1.00 0.00 65 LEU A CA 18
ATOM 17986 C C . LEU A 1 86 ? 11.568 2.327 -3.350 1.00 0.00 65 LEU A C 18
ATOM 17987 O O . LEU A 1 86 ? 11.150 1.754 -4.362 1.00 0.00 65 LEU A O 18
ATOM 18003 N N . GLY A 1 87 ? 12.808 2.790 -3.235 1.00 0.00 66 GLY A N 18
ATOM 18004 C CA . GLY A 1 87 ? 13.767 2.650 -4.310 1.00 0.00 66 GLY A CA 18
ATOM 18005 C C . GLY A 1 87 ? 13.999 1.205 -4.688 1.00 0.00 66 GLY A C 18
ATOM 18006 O O . GLY A 1 87 ? 14.080 0.326 -3.817 1.00 0.00 66 GLY A O 18
ATOM 18010 N N . VAL A 1 88 ? 14.116 0.955 -5.979 1.00 0.00 67 VAL A N 18
ATOM 18011 C CA . VAL A 1 88 ? 14.280 -0.395 -6.475 1.00 0.00 67 VAL A CA 18
ATOM 18012 C C . VAL A 1 88 ? 15.744 -0.833 -6.500 1.00 0.00 67 VAL A C 18
ATOM 18013 O O . VAL A 1 88 ? 16.485 -0.545 -7.441 1.00 0.00 67 VAL A O 18
ATOM 18026 N N . ILE A 1 89 ? 16.160 -1.494 -5.440 1.00 0.00 68 ILE A N 18
ATOM 18027 C CA . ILE A 1 89 ? 17.497 -2.048 -5.370 1.00 0.00 68 ILE A CA 18
ATOM 18028 C C . ILE A 1 89 ? 17.443 -3.479 -5.888 1.00 0.00 68 ILE A C 18
ATOM 18029 O O . ILE A 1 89 ? 18.352 -3.952 -6.563 1.00 0.00 68 ILE A O 18
ATOM 18045 N N . THR A 1 90 ? 16.349 -4.150 -5.574 1.00 0.00 69 THR A N 18
ATOM 18046 C CA . THR A 1 90 ? 16.111 -5.495 -6.036 1.00 0.00 69 THR A CA 18
ATOM 18047 C C . THR A 1 90 ? 15.312 -5.430 -7.332 1.00 0.00 69 THR A C 18
ATOM 18048 O O . THR A 1 90 ? 14.292 -4.743 -7.399 1.00 0.00 69 THR A O 18
ATOM 18059 N N . ASN A 1 91 ? 15.768 -6.126 -8.348 1.00 0.00 70 ASN A N 18
ATOM 18060 C CA . ASN A 1 91 ? 15.094 -6.105 -9.631 1.00 0.00 70 ASN A CA 18
ATOM 18061 C C . ASN A 1 91 ? 15.136 -7.475 -10.275 1.00 0.00 70 ASN A C 18
ATOM 18062 O O . ASN A 1 91 ? 14.092 -7.925 -10.780 1.00 0.00 70 ASN A O 18
ATOM 18073 N N . MET A 1 22 ? 0.743 -9.837 -11.405 1.00 0.00 1 MET A N 19
ATOM 18074 C CA . MET A 1 22 ? -0.256 -8.768 -11.561 1.00 0.00 1 MET A CA 19
ATOM 18075 C C . MET A 1 22 ? -0.385 -7.992 -10.268 1.00 0.00 1 MET A C 19
ATOM 18076 O O . MET A 1 22 ? -0.182 -8.541 -9.185 1.00 0.00 1 MET A O 19
ATOM 18090 N N . GLY A 1 23 ? -0.712 -6.720 -10.377 1.00 0.00 2 GLY A N 19
ATOM 18091 C CA . GLY A 1 23 ? -0.882 -5.904 -9.202 1.00 0.00 2 GLY A CA 19
ATOM 18092 C C . GLY A 1 23 ? -2.250 -6.092 -8.587 1.00 0.00 2 GLY A C 19
ATOM 18093 O O . GLY A 1 23 ? -3.245 -5.565 -9.095 1.00 0.00 2 GLY A O 19
ATOM 18097 N N . LYS A 1 24 ? -2.305 -6.867 -7.513 1.00 0.00 3 LYS A N 19
ATOM 18098 C CA . LYS A 1 24 ? -3.555 -7.132 -6.810 1.00 0.00 3 LYS A CA 19
ATOM 18099 C C . LYS A 1 24 ? -4.105 -5.865 -6.162 1.00 0.00 3 LYS A C 19
ATOM 18100 O O . LYS A 1 24 ? -3.345 -4.995 -5.738 1.00 0.00 3 LYS A O 19
ATOM 18119 N N . ALA A 1 25 ? -5.423 -5.778 -6.074 1.00 0.00 4 ALA A N 19
ATOM 18120 C CA . ALA A 1 25 ? -6.079 -4.606 -5.523 1.00 0.00 4 ALA A CA 19
ATOM 18121 C C . ALA A 1 25 ? -7.332 -4.996 -4.752 1.00 0.00 4 ALA A C 19
ATOM 18122 O O . ALA A 1 25 ? -8.345 -5.386 -5.340 1.00 0.00 4 ALA A O 19
ATOM 18129 N N . TYR A 1 26 ? -7.249 -4.929 -3.440 1.00 0.00 5 TYR A N 19
ATOM 18130 C CA . TYR A 1 26 ? -8.379 -5.227 -2.583 1.00 0.00 5 TYR A CA 19
ATOM 18131 C C . TYR A 1 26 ? -8.948 -3.953 -1.988 1.00 0.00 5 TYR A C 19
ATOM 18132 O O . TYR A 1 26 ? -8.217 -3.112 -1.473 1.00 0.00 5 TYR A O 19
ATOM 18150 N N . TYR A 1 27 ? -10.239 -3.809 -2.085 1.00 0.00 6 TYR A N 19
ATOM 18151 C CA . TYR A 1 27 ? -10.918 -2.702 -1.480 1.00 0.00 6 TYR A CA 19
ATOM 18152 C C . TYR A 1 27 ? -11.849 -3.225 -0.410 1.00 0.00 6 TYR A C 19
ATOM 18153 O O . TYR A 1 27 ? -12.613 -4.160 -0.641 1.00 0.00 6 TYR A O 19
ATOM 18171 N N . ASP A 1 28 ? -11.764 -2.652 0.761 1.00 0.00 7 ASP A N 19
ATOM 18172 C CA . ASP A 1 28 ? -12.551 -3.111 1.873 1.00 0.00 7 ASP A CA 19
ATOM 18173 C C . ASP A 1 28 ? -13.881 -2.384 1.918 1.00 0.00 7 ASP A C 19
ATOM 18174 O O . ASP A 1 28 ? -13.950 -1.199 2.230 1.00 0.00 7 ASP A O 19
ATOM 18183 N N . ILE A 1 29 ? -14.928 -3.102 1.586 1.00 0.00 8 ILE A N 19
ATOM 18184 C CA . ILE A 1 29 ? -16.262 -2.537 1.517 1.00 0.00 8 ILE A CA 19
ATOM 18185 C C . ILE A 1 29 ? -16.956 -2.518 2.869 1.00 0.00 8 ILE A C 19
ATOM 18186 O O . ILE A 1 29 ? -16.664 -3.333 3.752 1.00 0.00 8 ILE A O 19
ATOM 18202 N N . VAL A 1 30 ? -17.864 -1.580 3.019 1.00 0.00 9 VAL A N 19
ATOM 18203 C CA . VAL A 1 30 ? -18.677 -1.465 4.212 1.00 0.00 9 VAL A CA 19
ATOM 18204 C C . VAL A 1 30 ? -20.114 -1.722 3.803 1.00 0.00 9 VAL A C 19
ATOM 18205 O O . VAL A 1 30 ? -20.604 -1.100 2.862 1.00 0.00 9 VAL A O 19
ATOM 18218 N N . GLY A 1 31 ? -20.794 -2.606 4.508 1.00 0.00 10 GLY A N 19
ATOM 18219 C CA . GLY A 1 31 ? -22.120 -2.980 4.091 1.00 0.00 10 GLY A CA 19
ATOM 18220 C C . GLY A 1 31 ? -23.212 -2.523 5.022 1.00 0.00 10 GLY A C 19
ATOM 18221 O O . GLY A 1 31 ? -23.286 -2.942 6.177 1.00 0.00 10 GLY A O 19
ATOM 18225 N N . SER A 1 32 ? -24.044 -1.640 4.520 1.00 0.00 11 SER A N 19
ATOM 18226 C CA . SER A 1 32 ? -25.209 -1.164 5.225 1.00 0.00 11 SER A CA 19
ATOM 18227 C C . SER A 1 32 ? -26.232 -0.678 4.204 1.00 0.00 11 SER A C 19
ATOM 18228 O O . SER A 1 32 ? -25.864 -0.109 3.177 1.00 0.00 11 SER A O 19
ATOM 18236 N N . ASP A 1 33 ? -27.501 -0.902 4.485 1.00 0.00 12 ASP A N 19
ATOM 18237 C CA . ASP A 1 33 ? -28.576 -0.532 3.557 1.00 0.00 12 ASP A CA 19
ATOM 18238 C C . ASP A 1 33 ? -28.730 0.978 3.436 1.00 0.00 12 ASP A C 19
ATOM 18239 O O . ASP A 1 33 ? -29.237 1.480 2.439 1.00 0.00 12 ASP A O 19
ATOM 18248 N N . ASN A 1 34 ? -28.280 1.698 4.445 1.00 0.00 13 ASN A N 19
ATOM 18249 C CA . ASN A 1 34 ? -28.401 3.150 4.443 1.00 0.00 13 ASN A CA 19
ATOM 18250 C C . ASN A 1 34 ? -27.085 3.813 4.112 1.00 0.00 13 ASN A C 19
ATOM 18251 O O . ASN A 1 34 ? -27.050 4.898 3.526 1.00 0.00 13 ASN A O 19
ATOM 18262 N N . ARG A 1 35 ? -25.998 3.155 4.464 1.00 0.00 14 ARG A N 19
ATOM 18263 C CA . ARG A 1 35 ? -24.673 3.719 4.268 1.00 0.00 14 ARG A CA 19
ATOM 18264 C C . ARG A 1 35 ? -23.756 2.669 3.700 1.00 0.00 14 ARG A C 19
ATOM 18265 O O . ARG A 1 35 ? -23.264 1.814 4.430 1.00 0.00 14 ARG A O 19
ATOM 18286 N N . TRP A 1 36 ? -23.534 2.704 2.420 1.00 0.00 15 TRP A N 19
ATOM 18287 C CA . TRP A 1 36 ? -22.638 1.756 1.825 1.00 0.00 15 TRP A CA 19
ATOM 18288 C C . TRP A 1 36 ? -21.364 2.484 1.457 1.00 0.00 15 TRP A C 19
ATOM 18289 O O . TRP A 1 36 ? -21.395 3.502 0.751 1.00 0.00 15 TRP A O 19
ATOM 18310 N N . GLY A 1 37 ? -20.253 1.967 1.932 1.00 0.00 16 GLY A N 19
ATOM 18311 C CA . GLY A 1 37 ? -18.998 2.647 1.768 1.00 0.00 16 GLY A CA 19
ATOM 18312 C C . GLY A 1 37 ? -17.985 1.850 0.998 1.00 0.00 16 GLY A C 19
ATOM 18313 O O . GLY A 1 37 ? -17.837 0.641 1.203 1.00 0.00 16 GLY A O 19
ATOM 18317 N N . ILE A 1 38 ? -17.295 2.525 0.112 1.00 0.00 17 ILE A N 19
ATOM 18318 C CA . ILE A 1 38 ? -16.279 1.914 -0.712 1.00 0.00 17 ILE A CA 19
ATOM 18319 C C . ILE A 1 38 ? -14.917 2.404 -0.251 1.00 0.00 17 ILE A C 19
ATOM 18320 O O . ILE A 1 38 ? -14.512 3.517 -0.573 1.00 0.00 17 ILE A O 19
ATOM 18336 N N . ARG A 1 39 ? -14.221 1.587 0.514 1.00 0.00 18 ARG A N 19
ATOM 18337 C CA . ARG A 1 39 ? -12.930 1.983 1.052 1.00 0.00 18 ARG A CA 19
ATOM 18338 C C . ARG A 1 39 ? -11.810 1.232 0.368 1.00 0.00 18 ARG A C 19
ATOM 18339 O O . ARG A 1 39 ? -11.835 0.013 0.288 1.00 0.00 18 ARG A O 19
ATOM 18360 N N . HIS A 1 40 ? -10.835 1.949 -0.136 1.00 0.00 19 HIS A N 19
ATOM 18361 C CA . HIS A 1 40 ? -9.681 1.297 -0.715 1.00 0.00 19 HIS A CA 19
ATOM 18362 C C . HIS A 1 40 ? -8.721 0.907 0.374 1.00 0.00 19 HIS A C 19
ATOM 18363 O O . HIS A 1 40 ? -8.240 1.756 1.121 1.00 0.00 19 HIS A O 19
ATOM 18377 N N . ASP A 1 41 ? -8.456 -0.371 0.466 1.00 0.00 20 ASP A N 19
ATOM 18378 C CA . ASP A 1 41 ? -7.536 -0.870 1.446 1.00 0.00 20 ASP A CA 19
ATOM 18379 C C . ASP A 1 41 ? -6.139 -0.648 0.899 1.00 0.00 20 ASP A C 19
ATOM 18380 O O . ASP A 1 41 ? -5.738 -1.283 -0.074 1.00 0.00 20 ASP A O 19
ATOM 18389 N N . ASP A 1 42 ? -5.422 0.291 1.497 1.00 0.00 21 ASP A N 19
ATOM 18390 C CA . ASP A 1 42 ? -4.121 0.720 0.989 1.00 0.00 21 ASP A CA 19
ATOM 18391 C C . ASP A 1 42 ? -3.092 -0.403 1.021 1.00 0.00 21 ASP A C 19
ATOM 18392 O O . ASP A 1 42 ? -2.217 -0.476 0.154 1.00 0.00 21 ASP A O 19
ATOM 18401 N N . ASP A 1 43 ? -3.180 -1.253 2.015 1.00 0.00 22 ASP A N 19
ATOM 18402 C CA . ASP A 1 43 ? -2.373 -2.455 2.055 1.00 0.00 22 ASP A CA 19
ATOM 18403 C C . ASP A 1 43 ? -3.266 -3.619 2.439 1.00 0.00 22 ASP A C 19
ATOM 18404 O O . ASP A 1 43 ? -3.917 -3.585 3.478 1.00 0.00 22 ASP A O 19
ATOM 18413 N N . PRO A 1 44 ? -3.318 -4.658 1.582 1.00 0.00 23 PRO A N 19
ATOM 18414 C CA . PRO A 1 44 ? -4.253 -5.784 1.730 1.00 0.00 23 PRO A CA 19
ATOM 18415 C C . PRO A 1 44 ? -4.247 -6.434 3.109 1.00 0.00 23 PRO A C 19
ATOM 18416 O O . PRO A 1 44 ? -3.307 -7.140 3.488 1.00 0.00 23 PRO A O 19
ATOM 18427 N N . THR A 1 45 ? -5.314 -6.194 3.844 1.00 0.00 24 THR A N 19
ATOM 18428 C CA . THR A 1 45 ? -5.505 -6.774 5.145 1.00 0.00 24 THR A CA 19
ATOM 18429 C C . THR A 1 45 ? -6.577 -7.851 5.033 1.00 0.00 24 THR A C 19
ATOM 18430 O O . THR A 1 45 ? -6.599 -8.820 5.792 1.00 0.00 24 THR A O 19
ATOM 18441 N N . GLY A 1 46 ? -7.459 -7.666 4.060 1.00 0.00 25 GLY A N 19
ATOM 18442 C CA . GLY A 1 46 ? -8.473 -8.636 3.780 1.00 0.00 25 GLY A CA 19
ATOM 18443 C C . GLY A 1 46 ? -8.115 -9.426 2.552 1.00 0.00 25 GLY A C 19
ATOM 18444 O O . GLY A 1 46 ? -8.287 -8.954 1.434 1.00 0.00 25 GLY A O 19
ATOM 18448 N N . ASP A 1 47 ? -7.584 -10.608 2.758 1.00 0.00 26 ASP A N 19
ATOM 18449 C CA . ASP A 1 47 ? -7.169 -11.463 1.652 1.00 0.00 26 ASP A CA 19
ATOM 18450 C C . ASP A 1 47 ? -8.364 -11.947 0.848 1.00 0.00 26 ASP A C 19
ATOM 18451 O O . ASP A 1 47 ? -9.451 -12.160 1.394 1.00 0.00 26 ASP A O 19
ATOM 18460 N N . TYR A 1 48 ? -8.159 -12.122 -0.440 1.00 0.00 27 TYR A N 19
ATOM 18461 C CA . TYR A 1 48 ? -9.211 -12.540 -1.329 1.00 0.00 27 TYR A CA 19
ATOM 18462 C C . TYR A 1 48 ? -8.674 -13.507 -2.363 1.00 0.00 27 TYR A C 19
ATOM 18463 O O . TYR A 1 48 ? -7.620 -13.272 -2.951 1.00 0.00 27 TYR A O 19
ATOM 18481 N N . SER A 1 49 ? -9.388 -14.602 -2.567 1.00 0.00 28 SER A N 19
ATOM 18482 C CA . SER A 1 49 ? -8.974 -15.614 -3.516 1.00 0.00 28 SER A CA 19
ATOM 18483 C C . SER A 1 49 ? -9.016 -15.090 -4.958 1.00 0.00 28 SER A C 19
ATOM 18484 O O . SER A 1 49 ? -8.143 -15.403 -5.771 1.00 0.00 28 SER A O 19
ATOM 18492 N N . SER A 1 50 ? -10.038 -14.306 -5.274 1.00 0.00 29 SER A N 19
ATOM 18493 C CA . SER A 1 50 ? -10.176 -13.758 -6.608 1.00 0.00 29 SER A CA 19
ATOM 18494 C C . SER A 1 50 ? -10.969 -12.456 -6.584 1.00 0.00 29 SER A C 19
ATOM 18495 O O . SER A 1 50 ? -11.854 -12.270 -5.742 1.00 0.00 29 SER A O 19
ATOM 18503 N N . LYS A 1 51 ? -10.648 -11.564 -7.516 1.00 0.00 30 LYS A N 19
ATOM 18504 C CA . LYS A 1 51 ? -11.339 -10.290 -7.644 1.00 0.00 30 LYS A CA 19
ATOM 18505 C C . LYS A 1 51 ? -12.787 -10.452 -8.003 1.00 0.00 30 LYS A C 19
ATOM 18506 O O . LYS A 1 51 ? -13.598 -9.638 -7.617 1.00 0.00 30 LYS A O 19
ATOM 18525 N N . GLU A 1 52 ? -13.123 -11.504 -8.732 1.00 0.00 31 GLU A N 19
ATOM 18526 C CA . GLU A 1 52 ? -14.486 -11.681 -9.164 1.00 0.00 31 GLU A CA 19
ATOM 18527 C C . GLU A 1 52 ? -15.401 -11.813 -7.963 1.00 0.00 31 GLU A C 19
ATOM 18528 O O . GLU A 1 52 ? -16.471 -11.277 -7.960 1.00 0.00 31 GLU A O 19
ATOM 18540 N N . ALA A 1 53 ? -14.949 -12.511 -6.928 1.00 0.00 32 ALA A N 19
ATOM 18541 C CA . ALA A 1 53 ? -15.746 -12.659 -5.725 1.00 0.00 32 ALA A CA 19
ATOM 18542 C C . ALA A 1 53 ? -15.947 -11.320 -5.051 1.00 0.00 32 ALA A C 19
ATOM 18543 O O . ALA A 1 53 ? -17.012 -11.046 -4.501 1.00 0.00 32 ALA A O 19
ATOM 18550 N N . ALA A 1 54 ? -14.918 -10.489 -5.095 1.00 0.00 33 ALA A N 19
ATOM 18551 C CA . ALA A 1 54 ? -14.976 -9.179 -4.486 1.00 0.00 33 ALA A CA 19
ATOM 18552 C C . ALA A 1 54 ? -15.862 -8.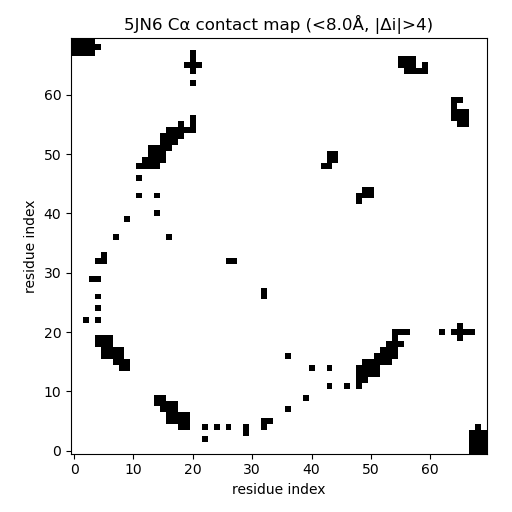264 -5.295 1.00 0.00 33 ALA A C 19
ATOM 18553 O O . ALA A 1 54 ? -16.856 -7.764 -4.798 1.00 0.00 33 ALA A O 19
ATOM 18560 N N . PHE A 1 55 ? -15.517 -8.094 -6.558 1.00 0.00 34 PHE A N 19
ATOM 18561 C CA . PHE A 1 55 ? -16.254 -7.222 -7.438 1.00 0.00 34 PHE A CA 19
ATOM 18562 C C . PHE A 1 55 ? -17.692 -7.669 -7.629 1.00 0.00 34 PHE A C 19
ATOM 18563 O O . PHE A 1 55 ? -18.606 -6.852 -7.547 1.00 0.00 34 PHE A O 19
ATOM 18580 N N . GLU A 1 56 ? -17.898 -8.966 -7.867 1.00 0.00 35 GLU A N 19
ATOM 18581 C CA . GLU A 1 56 ? -19.239 -9.485 -8.084 1.00 0.00 35 GLU A CA 19
ATOM 18582 C C . GLU A 1 56 ? -20.128 -9.211 -6.886 1.00 0.00 35 GLU A C 19
ATOM 18583 O O . GLU A 1 56 ? -21.196 -8.620 -7.018 1.00 0.00 35 GLU A O 19
ATOM 18595 N N . ALA A 1 57 ? -19.672 -9.625 -5.716 1.00 0.00 36 ALA A N 19
ATOM 18596 C CA . ALA A 1 57 ? -20.449 -9.446 -4.504 1.00 0.00 36 ALA A CA 19
ATOM 18597 C C . ALA A 1 57 ? -20.608 -7.974 -4.139 1.00 0.00 36 ALA A C 19
ATOM 18598 O O . ALA A 1 57 ? -21.703 -7.525 -3.804 1.00 0.00 36 ALA A O 19
ATOM 18605 N N . ALA A 1 58 ? -19.510 -7.227 -4.213 1.00 0.00 37 ALA A N 19
ATOM 18606 C CA . ALA A 1 58 ? -19.520 -5.813 -3.869 1.00 0.00 37 ALA A CA 19
ATOM 18607 C C . ALA A 1 58 ? -20.462 -5.023 -4.759 1.00 0.00 37 ALA A C 19
ATOM 18608 O O . ALA A 1 58 ? -21.284 -4.254 -4.271 1.00 0.00 37 ALA A O 19
ATOM 18615 N N . CYS A 1 59 ? -20.357 -5.222 -6.068 1.00 0.00 38 CYS A N 19
ATOM 18616 C CA . CYS A 1 59 ? -21.220 -4.518 -6.996 1.00 0.00 38 CYS A CA 19
ATOM 18617 C C . CYS A 1 59 ? -22.675 -4.959 -6.819 1.00 0.00 38 CYS A C 19
ATOM 18618 O O . CYS A 1 59 ? -23.601 -4.158 -6.970 1.00 0.00 38 CYS A O 19
ATOM 18626 N N . ALA A 1 60 ? -22.873 -6.249 -6.506 1.00 0.00 39 ALA A N 19
ATOM 18627 C CA . ALA A 1 60 ? -24.207 -6.778 -6.245 1.00 0.00 39 ALA A CA 19
ATOM 18628 C C . ALA A 1 60 ? -24.831 -6.064 -5.051 1.00 0.00 39 ALA A C 19
ATOM 18629 O O . ALA A 1 60 ? -25.978 -5.604 -5.110 1.00 0.00 39 ALA A O 19
ATOM 18636 N N . ALA A 1 61 ? -24.058 -5.958 -3.976 1.00 0.00 40 ALA A N 19
ATOM 18637 C CA . ALA A 1 61 ? -24.498 -5.250 -2.772 1.00 0.00 40 ALA A CA 19
ATOM 18638 C C . ALA A 1 61 ? -24.724 -3.780 -3.075 1.00 0.00 40 ALA A C 19
ATOM 18639 O O . ALA A 1 61 ? -25.674 -3.177 -2.581 1.00 0.00 40 ALA A O 19
ATOM 18646 N N . ALA A 1 62 ? -23.854 -3.211 -3.902 1.00 0.00 41 ALA A N 19
ATOM 18647 C CA . ALA A 1 62 ? -23.971 -1.819 -4.298 1.00 0.00 41 ALA A CA 19
ATOM 18648 C C . ALA A 1 62 ? -25.261 -1.583 -5.068 1.00 0.00 41 ALA A C 19
ATOM 18649 O O . ALA A 1 62 ? -25.911 -0.560 -4.886 1.00 0.00 41 ALA A O 19
ATOM 18656 N N . SER A 1 63 ? -25.627 -2.537 -5.923 1.00 0.00 42 SER A N 19
ATOM 18657 C CA . SER A 1 63 ? -26.858 -2.430 -6.694 1.00 0.00 42 SER A CA 19
ATOM 18658 C C . SER A 1 63 ? -28.059 -2.383 -5.765 1.00 0.00 42 SER A C 19
ATOM 18659 O O . SER A 1 63 ? -28.947 -1.553 -5.925 1.00 0.00 42 SER A O 19
ATOM 18667 N N . ASN A 1 64 ? -28.073 -3.276 -4.782 1.00 0.00 43 ASN A N 19
ATOM 18668 C CA . ASN A 1 64 ? -29.147 -3.310 -3.797 1.00 0.00 43 ASN A CA 19
ATOM 18669 C C . ASN A 1 64 ? -29.160 -2.023 -2.991 1.00 0.00 43 ASN A C 19
ATOM 18670 O O . ASN A 1 64 ? -30.214 -1.439 -2.742 1.00 0.00 43 ASN A O 19
ATOM 18681 N N . ALA A 1 65 ? -27.976 -1.584 -2.598 1.00 0.00 44 ALA A N 19
ATOM 18682 C CA . ALA A 1 65 ? -27.826 -0.379 -1.819 1.00 0.00 44 ALA A CA 19
ATOM 18683 C C . ALA A 1 65 ? -28.325 0.857 -2.577 1.00 0.00 44 ALA A C 19
ATOM 18684 O O . ALA A 1 65 ? -29.112 1.639 -2.048 1.00 0.00 44 ALA A O 19
ATOM 18691 N N . ILE A 1 66 ? -27.871 1.024 -3.828 1.00 0.00 45 ILE A N 19
ATOM 18692 C CA . ILE A 1 66 ? -28.270 2.185 -4.632 1.00 0.00 45 ILE A CA 19
ATOM 18693 C C . ILE A 1 66 ? -29.754 2.118 -4.953 1.00 0.00 45 ILE A C 19
ATOM 18694 O O . ILE A 1 66 ? -30.429 3.141 -5.068 1.00 0.00 45 ILE A O 19
ATOM 18710 N N . LYS A 1 67 ? -30.250 0.906 -5.074 1.00 0.00 46 LYS A N 19
ATOM 18711 C CA . LYS A 1 67 ? -31.656 0.652 -5.290 1.00 0.00 46 LYS A CA 19
ATOM 18712 C C . LYS A 1 67 ? -32.478 1.173 -4.108 1.00 0.00 46 LYS A C 19
ATOM 18713 O O . LYS A 1 67 ? -33.578 1.694 -4.277 1.00 0.00 46 LYS A O 19
ATOM 18732 N N . PHE A 1 68 ? -31.919 1.032 -2.917 1.00 0.00 47 PHE A N 19
ATOM 18733 C CA . PHE A 1 68 ? -32.586 1.439 -1.694 1.00 0.00 47 PHE A CA 19
ATOM 18734 C C . PHE A 1 68 ? -32.338 2.931 -1.393 1.00 0.00 47 PHE A C 19
ATOM 18735 O O . PHE A 1 68 ? -32.942 3.505 -0.479 1.00 0.00 47 PHE A O 19
ATOM 18752 N N . GLY A 1 69 ? -31.471 3.556 -2.180 1.00 0.00 48 GLY A N 19
ATOM 18753 C CA . GLY A 1 69 ? -31.168 4.964 -1.976 1.00 0.00 48 GLY A CA 19
ATOM 18754 C C . GLY A 1 69 ? -30.151 5.176 -0.890 1.00 0.00 48 GLY A C 19
ATOM 18755 O O . GLY A 1 69 ? -30.283 6.090 -0.074 1.00 0.00 48 GLY A O 19
ATOM 18759 N N . HIS A 1 70 ? -29.159 4.314 -0.845 1.00 0.00 49 HIS A N 19
ATOM 18760 C CA . HIS A 1 70 ? -28.100 4.428 0.136 1.00 0.00 49 HIS A CA 19
ATOM 18761 C C . HIS A 1 70 ? -27.252 5.658 -0.135 1.00 0.00 49 HIS A C 19
ATOM 18762 O O . HIS A 1 70 ? -26.993 6.003 -1.298 1.00 0.00 49 HIS A O 19
ATOM 18776 N N . GLU A 1 71 ? -26.845 6.330 0.907 1.00 0.00 50 GLU A N 19
ATOM 18777 C CA . GLU A 1 71 ? -25.869 7.364 0.754 1.00 0.00 50 GLU A CA 19
ATOM 18778 C C . GLU A 1 71 ? -24.576 6.702 0.334 1.00 0.00 50 GLU A C 19
ATOM 18779 O O . GLU A 1 71 ? -24.122 5.748 0.987 1.00 0.00 50 GLU A O 19
ATOM 18791 N N . VAL A 1 72 ? -23.985 7.167 -0.728 1.00 0.00 51 VAL A N 19
ATOM 18792 C CA . VAL A 1 72 ? -22.772 6.557 -1.207 1.00 0.00 51 VAL A CA 19
ATOM 18793 C C . VAL A 1 72 ? -21.558 7.287 -0.655 1.00 0.00 51 VAL A C 19
ATOM 18794 O O . VAL A 1 72 ? -21.519 8.513 -0.618 1.00 0.00 51 VAL A O 19
ATOM 18807 N N . ARG A 1 73 ? -20.607 6.530 -0.162 1.00 0.00 52 ARG A N 19
ATOM 18808 C CA . ARG A 1 73 ? -19.394 7.101 0.363 1.00 0.00 52 ARG A CA 19
ATOM 18809 C C . ARG A 1 73 ? -18.210 6.437 -0.304 1.00 0.00 52 ARG A C 19
ATOM 18810 O O . ARG A 1 73 ? -18.024 5.223 -0.193 1.00 0.00 52 ARG A O 19
ATOM 18831 N N . ILE A 1 74 ? -17.424 7.216 -1.005 1.00 0.00 53 ILE A N 19
ATOM 18832 C CA . ILE A 1 74 ? -16.266 6.693 -1.683 1.00 0.00 53 ILE A CA 19
ATOM 18833 C C . ILE A 1 74 ? -15.032 7.124 -0.941 1.00 0.00 53 ILE A C 19
ATOM 18834 O O . ILE A 1 74 ? -14.736 8.316 -0.854 1.00 0.00 53 ILE A O 19
ATOM 18850 N N . THR A 1 75 ? -14.322 6.183 -0.389 1.00 0.00 54 THR A N 19
ATOM 18851 C CA . THR A 1 75 ? -13.133 6.499 0.330 1.00 0.00 54 THR A CA 19
ATOM 18852 C C . THR A 1 75 ? -11.924 5.858 -0.341 1.00 0.00 54 THR A C 19
ATOM 18853 O O . THR A 1 75 ? -11.604 4.687 -0.116 1.00 0.00 54 THR A O 19
ATOM 18864 N N . VAL A 1 76 ? -11.277 6.631 -1.180 1.00 0.00 55 VAL A N 19
ATOM 18865 C CA . VAL A 1 76 ? -10.069 6.204 -1.864 1.00 0.00 55 VAL A CA 19
ATOM 18866 C C . VAL A 1 76 ? -8.912 7.182 -1.595 1.00 0.00 55 VAL A C 19
ATOM 18867 O O . VAL A 1 76 ? -8.654 8.093 -2.380 1.00 0.00 55 VAL A O 19
ATOM 18880 N N . PRO A 1 77 ? -8.219 7.024 -0.457 1.00 0.00 56 PRO A N 19
ATOM 18881 C CA . PRO A 1 77 ? -7.118 7.909 -0.088 1.00 0.00 56 PRO A CA 19
ATOM 18882 C C . PRO A 1 77 ? -5.879 7.682 -0.947 1.00 0.00 56 PRO A C 19
ATOM 18883 O O . PRO A 1 77 ? -5.591 6.553 -1.362 1.00 0.00 56 PRO A O 19
ATOM 18894 N N . GLY A 1 78 ? -5.167 8.750 -1.220 1.00 0.00 57 GLY A N 19
ATOM 18895 C CA . GLY A 1 78 ? -3.960 8.648 -1.993 1.00 0.00 57 GLY A CA 19
ATOM 18896 C C . GLY A 1 78 ? -2.755 9.061 -1.189 1.00 0.00 57 GLY A C 19
ATOM 18897 O O . GLY A 1 78 ? -2.738 8.909 0.037 1.00 0.00 57 GLY A O 19
ATOM 18901 N N . ASN A 1 79 ? -1.750 9.595 -1.854 1.00 0.00 58 ASN A N 19
ATOM 18902 C CA . ASN A 1 79 ? -0.549 10.024 -1.163 1.00 0.00 58 ASN A CA 19
ATOM 18903 C C . ASN A 1 79 ? -0.681 11.463 -0.692 1.00 0.00 58 ASN A C 19
ATOM 18904 O O . ASN A 1 79 ? -0.401 12.406 -1.431 1.00 0.00 58 ASN A O 19
ATOM 18915 N N . ASP A 1 80 ? -1.137 11.622 0.533 1.00 0.00 59 ASP A N 19
ATOM 18916 C CA . ASP A 1 80 ? -1.272 12.946 1.139 1.00 0.00 59 ASP A CA 19
ATOM 18917 C C . ASP A 1 80 ? -0.024 13.270 1.947 1.00 0.00 59 ASP A C 19
ATOM 18918 O O . ASP A 1 80 ? 0.176 14.397 2.396 1.00 0.00 59 ASP A O 19
ATOM 18927 N N . GLY A 1 81 ? 0.830 12.277 2.089 1.00 0.00 60 GLY A N 19
ATOM 18928 C CA . GLY A 1 81 ? 2.038 12.428 2.859 1.00 0.00 60 GLY A CA 19
ATOM 18929 C C . GLY A 1 81 ? 2.709 11.103 3.054 1.00 0.00 60 GLY A C 19
ATOM 18930 O O . GLY A 1 81 ? 3.890 10.941 2.745 1.00 0.00 60 GLY A O 19
ATOM 18934 N N . SER A 1 82 ? 1.950 10.144 3.553 1.00 0.00 61 SER A N 19
ATOM 18935 C CA . SER A 1 82 ? 2.443 8.804 3.734 1.00 0.00 61 SER A CA 19
ATOM 18936 C C . SER A 1 82 ? 2.552 8.114 2.384 1.00 0.00 61 SER A C 19
ATOM 18937 O O . SER A 1 82 ? 1.543 7.923 1.695 1.00 0.00 61 SER A O 19
ATOM 18945 N N . GLU A 1 83 ? 3.764 7.754 2.005 1.00 0.00 62 GLU A N 19
ATOM 18946 C CA . GLU A 1 83 ? 4.002 7.109 0.729 1.00 0.00 62 GLU A CA 19
ATOM 18947 C C . GLU A 1 83 ? 3.373 5.726 0.710 1.00 0.00 62 GLU A C 19
ATOM 18948 O O . GLU A 1 83 ? 3.634 4.902 1.591 1.00 0.00 62 GLU A O 19
ATOM 18960 N N . THR A 1 84 ? 2.542 5.482 -0.278 1.00 0.00 63 THR A N 19
ATOM 18961 C CA . THR A 1 84 ? 1.892 4.203 -0.423 1.00 0.00 63 THR A CA 19
ATOM 18962 C C . THR A 1 84 ? 2.800 3.245 -1.171 1.00 0.00 63 THR A C 19
ATOM 18963 O O . THR A 1 84 ? 3.770 3.670 -1.814 1.00 0.00 63 THR A O 19
ATOM 18974 N N . ASN A 1 85 ? 2.500 1.961 -1.109 1.00 0.00 64 ASN A N 19
ATOM 18975 C CA . ASN A 1 85 ? 3.322 0.989 -1.796 1.00 0.00 64 ASN A CA 19
ATOM 18976 C C . ASN A 1 85 ? 2.964 0.937 -3.274 1.00 0.00 64 ASN A C 19
ATOM 18977 O O . ASN A 1 85 ? 2.114 0.152 -3.697 1.00 0.00 64 ASN A O 19
ATOM 18988 N N . LEU A 1 86 ? 3.614 1.819 -4.032 1.00 0.00 65 LEU A N 19
ATOM 18989 C CA . LEU A 1 86 ? 3.471 1.924 -5.489 1.00 0.00 65 LEU A CA 19
ATOM 18990 C C . LEU A 1 86 ? 2.023 2.172 -5.939 1.00 0.00 65 LEU A C 19
ATOM 18991 O O . LEU A 1 86 ? 1.612 3.318 -6.114 1.00 0.00 65 LEU A O 19
ATOM 19007 N N . GLY A 1 87 ? 1.261 1.102 -6.119 1.00 0.00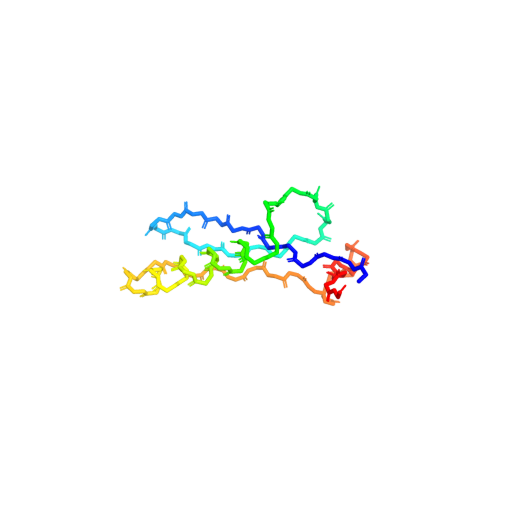 66 GLY A N 19
ATOM 19008 C CA . GLY A 1 87 ? -0.112 1.228 -6.575 1.00 0.00 66 GLY A CA 19
ATOM 19009 C C . GLY A 1 87 ? -0.204 1.320 -8.082 1.00 0.00 66 GLY A C 19
ATOM 19010 O O . GLY A 1 87 ? -0.810 0.466 -8.732 1.00 0.00 66 GLY A O 19
ATOM 19014 N N . VAL A 1 88 ? 0.397 2.349 -8.636 1.00 0.00 67 VAL A N 19
ATOM 19015 C CA . VAL A 1 88 ? 0.422 2.534 -10.069 1.00 0.00 67 VAL A CA 19
ATOM 19016 C C . VAL A 1 88 ? 1.680 1.913 -10.655 1.00 0.00 67 VAL A C 19
ATOM 19017 O O . VAL A 1 88 ? 2.785 2.111 -10.137 1.00 0.00 67 VAL A O 19
ATOM 19030 N N . ILE A 1 89 ? 1.514 1.140 -11.709 1.00 0.00 68 ILE A N 19
ATOM 19031 C CA . ILE A 1 89 ? 2.641 0.507 -12.352 1.00 0.00 68 ILE A CA 19
ATOM 19032 C C . ILE A 1 89 ? 3.178 1.417 -13.448 1.00 0.00 68 ILE A C 19
ATOM 19033 O O . ILE A 1 89 ? 2.491 1.690 -14.437 1.00 0.00 68 ILE A O 19
ATOM 19049 N N . THR A 1 90 ? 4.395 1.889 -13.273 1.00 0.00 69 THR A N 19
ATOM 19050 C CA . THR A 1 90 ? 4.993 2.781 -14.234 1.00 0.00 69 THR A CA 19
ATOM 19051 C C . THR A 1 90 ? 5.845 2.009 -15.244 1.00 0.00 69 THR A C 19
ATOM 19052 O O . THR A 1 90 ? 6.991 1.636 -14.975 1.00 0.00 69 THR A O 19
ATOM 19063 N N . ASN A 1 91 ? 5.259 1.739 -16.388 1.00 0.00 70 ASN A N 19
ATOM 19064 C CA . ASN A 1 91 ? 5.939 1.030 -17.451 1.00 0.00 70 ASN A CA 19
ATOM 19065 C C . ASN A 1 91 ? 6.450 1.998 -18.508 1.00 0.00 70 ASN A C 19
ATOM 19066 O O . ASN A 1 91 ? 7.666 2.263 -18.527 1.00 0.00 70 ASN A O 19
ATOM 19077 N N . MET A 1 22 ? 1.445 -8.422 -9.643 1.00 0.00 1 MET A N 20
ATOM 19078 C CA . MET A 1 22 ? 1.702 -8.751 -8.229 1.00 0.00 1 MET A CA 20
ATOM 19079 C C . MET A 1 22 ? 0.817 -7.929 -7.295 1.00 0.00 1 MET A C 20
ATOM 19080 O O . MET A 1 22 ? 0.278 -8.457 -6.322 1.00 0.00 1 MET A O 20
ATOM 19094 N N . GLY A 1 23 ? 0.656 -6.643 -7.595 1.00 0.00 2 GLY A N 20
ATOM 19095 C CA . GLY A 1 23 ? -0.157 -5.794 -6.750 1.00 0.00 2 GLY A CA 20
ATOM 19096 C C . GLY A 1 23 ? -1.632 -5.956 -7.037 1.00 0.00 2 GLY A C 20
ATOM 19097 O O . GLY A 1 23 ? -2.169 -5.326 -7.955 1.00 0.00 2 GLY A O 20
ATOM 19101 N N . LYS A 1 24 ? -2.286 -6.801 -6.254 1.00 0.00 3 LYS A N 20
ATOM 19102 C CA . LYS A 1 24 ? -3.702 -7.075 -6.422 1.00 0.00 3 LYS A CA 20
ATOM 19103 C C . LYS A 1 24 ? -4.534 -5.855 -6.050 1.00 0.00 3 LYS A C 20
ATOM 19104 O O . LYS A 1 24 ? -4.179 -5.108 -5.140 1.00 0.00 3 LYS A O 20
ATOM 19123 N N . ALA A 1 25 ? -5.628 -5.649 -6.757 1.00 0.00 4 ALA A N 20
ATOM 19124 C CA . ALA A 1 25 ? -6.528 -4.554 -6.451 1.00 0.00 4 ALA A CA 20
ATOM 19125 C C . ALA A 1 25 ? -7.583 -5.008 -5.459 1.00 0.00 4 ALA A C 20
ATOM 19126 O O . ALA A 1 25 ? -8.545 -5.678 -5.829 1.00 0.00 4 ALA A O 20
ATOM 19133 N N . TYR A 1 26 ? -7.390 -4.671 -4.199 1.00 0.00 5 TYR A N 20
ATOM 19134 C CA . TYR A 1 26 ? -8.329 -5.065 -3.173 1.00 0.00 5 TYR A CA 20
ATOM 19135 C C . TYR A 1 26 ? -9.236 -3.914 -2.795 1.00 0.00 5 TYR A C 20
ATOM 19136 O O . TYR A 1 26 ? -8.783 -2.849 -2.368 1.00 0.00 5 TYR A O 20
ATOM 19154 N N . TYR A 1 27 ? -10.513 -4.128 -2.964 1.00 0.00 6 TYR A N 20
ATOM 19155 C CA . TYR A 1 27 ? -11.504 -3.174 -2.561 1.00 0.00 6 TYR A CA 20
ATOM 19156 C C . TYR A 1 27 ? -12.210 -3.707 -1.357 1.00 0.00 6 TYR A C 20
ATOM 19157 O O . TYR A 1 27 ? -12.862 -4.748 -1.420 1.00 0.00 6 TYR A O 20
ATOM 19175 N N . ASP A 1 28 ? -12.079 -3.018 -0.256 1.00 0.00 7 ASP A N 20
ATOM 19176 C CA . ASP A 1 28 ? -12.685 -3.471 0.959 1.00 0.00 7 ASP A CA 20
ATOM 19177 C C . ASP A 1 28 ? -14.060 -2.857 1.093 1.00 0.00 7 ASP A C 20
ATOM 19178 O O . ASP A 1 28 ? -14.199 -1.654 1.328 1.00 0.00 7 ASP A O 20
ATOM 19187 N N . ILE A 1 29 ? -15.069 -3.674 0.914 1.00 0.00 8 ILE A N 20
ATOM 19188 C CA . ILE A 1 29 ? -16.435 -3.203 0.932 1.00 0.00 8 ILE A CA 20
ATOM 19189 C C . ILE A 1 29 ? -17.107 -3.460 2.263 1.00 0.00 8 ILE A C 20
ATOM 19190 O O . ILE A 1 29 ? -16.879 -4.491 2.906 1.00 0.00 8 ILE A O 20
ATOM 19206 N N . VAL A 1 30 ? -17.920 -2.514 2.675 1.00 0.00 9 VAL A N 20
ATOM 19207 C CA . VAL A 1 30 ? -18.675 -2.619 3.905 1.00 0.00 9 VAL A CA 20
ATOM 19208 C C . VAL A 1 30 ? -20.154 -2.716 3.571 1.00 0.00 9 VAL A C 20
ATOM 19209 O O . VAL A 1 30 ? -20.656 -1.977 2.711 1.00 0.00 9 VAL A O 20
ATOM 19222 N N . GLY A 1 31 ? -20.848 -3.628 4.225 1.00 0.00 10 GLY A N 20
ATOM 19223 C CA . GLY A 1 31 ? -22.225 -3.864 3.878 1.00 0.00 10 GLY A CA 20
ATOM 19224 C C . GLY A 1 31 ? -23.208 -3.472 4.951 1.00 0.00 10 GLY A C 20
ATOM 19225 O O . GLY A 1 31 ? -23.220 -4.040 6.044 1.00 0.00 10 GLY A O 20
ATOM 19229 N N . SER A 1 32 ? -24.029 -2.498 4.630 1.00 0.00 11 SER A N 20
ATOM 19230 C CA . SER A 1 32 ? -25.078 -2.040 5.500 1.00 0.00 11 SER A CA 20
ATOM 19231 C C . SER A 1 32 ? -26.242 -1.549 4.656 1.00 0.00 11 SER A C 20
ATOM 19232 O O . SER A 1 32 ? -26.041 -0.871 3.648 1.00 0.00 11 SER A O 20
ATOM 19240 N N . ASP A 1 33 ? -27.448 -1.902 5.060 1.00 0.00 12 ASP A N 20
ATOM 19241 C CA . ASP A 1 33 ? -28.657 -1.499 4.360 1.00 0.00 12 ASP A CA 20
ATOM 19242 C C . ASP A 1 33 ? -28.937 -0.019 4.535 1.00 0.00 12 ASP A C 20
ATOM 19243 O O . ASP A 1 33 ? -29.907 0.495 3.999 1.00 0.00 12 ASP A O 20
ATOM 19252 N N . ASN A 1 34 ? -28.123 0.660 5.311 1.00 0.00 13 ASN A N 20
ATOM 19253 C CA . ASN A 1 34 ? -28.291 2.087 5.474 1.00 0.00 13 ASN A CA 20
ATOM 19254 C C . ASN A 1 34 ? -27.014 2.818 5.083 1.00 0.00 13 ASN A C 20
ATOM 19255 O O . ASN A 1 34 ? -27.065 3.931 4.558 1.00 0.00 13 ASN A O 20
ATOM 19266 N N . ARG A 1 35 ? -25.872 2.181 5.303 1.00 0.00 14 ARG A N 20
ATOM 19267 C CA . ARG A 1 35 ? -24.591 2.811 5.007 1.00 0.00 14 ARG A CA 20
ATOM 19268 C C . ARG A 1 35 ? -23.736 1.900 4.153 1.00 0.00 14 ARG A C 20
ATOM 19269 O O . ARG A 1 35 ? -23.045 1.022 4.670 1.00 0.00 14 ARG A O 20
ATOM 19290 N N . TRP A 1 36 ? -23.781 2.097 2.866 1.00 0.00 15 TRP A N 20
ATOM 19291 C CA . TRP A 1 36 ? -22.983 1.306 1.968 1.00 0.00 15 TRP A CA 20
ATOM 19292 C C . TRP A 1 36 ? -21.792 2.129 1.496 1.00 0.00 15 TRP A C 20
ATOM 19293 O O . TRP A 1 36 ? -21.947 3.267 1.050 1.00 0.00 15 TRP A O 20
ATOM 19314 N N . GLY A 1 37 ? -20.600 1.565 1.604 1.00 0.00 16 GLY A N 20
ATOM 19315 C CA . GLY A 1 37 ? -19.419 2.321 1.273 1.00 0.00 16 GLY A CA 20
ATOM 19316 C C . GLY A 1 37 ? -18.343 1.514 0.554 1.00 0.00 16 GLY A C 20
ATOM 19317 O O . GLY A 1 37 ? -18.201 0.312 0.782 1.00 0.00 16 GLY A O 20
ATOM 19321 N N . ILE A 1 38 ? -17.589 2.188 -0.314 1.00 0.00 17 ILE A N 20
ATOM 19322 C CA . ILE A 1 38 ? -16.481 1.569 -1.038 1.00 0.00 17 ILE A CA 20
ATOM 19323 C C . ILE A 1 38 ? -15.164 2.077 -0.476 1.00 0.00 17 ILE A C 20
ATOM 19324 O O . ILE A 1 38 ? -14.885 3.284 -0.533 1.00 0.00 17 ILE A O 20
ATOM 19340 N N . ARG A 1 39 ? -14.355 1.187 0.063 1.00 0.00 18 ARG A N 20
ATOM 19341 C CA . ARG A 1 39 ? -13.072 1.592 0.599 1.00 0.00 18 ARG A CA 20
ATOM 19342 C C . ARG A 1 39 ? -11.933 0.962 -0.188 1.00 0.00 18 ARG A C 20
ATOM 19343 O O . ARG A 1 39 ? -11.750 -0.256 -0.180 1.00 0.00 18 ARG A O 20
ATOM 19364 N N . HIS A 1 40 ? -11.184 1.786 -0.877 1.00 0.00 19 HIS A N 20
ATOM 19365 C CA . HIS A 1 40 ? -10.034 1.320 -1.634 1.00 0.00 19 HIS A CA 20
ATOM 19366 C C . HIS A 1 40 ? -8.848 1.172 -0.703 1.00 0.00 19 HIS A C 20
ATOM 19367 O O . HIS A 1 40 ? -8.265 2.170 -0.277 1.00 0.00 19 HIS A O 20
ATOM 19381 N N . ASP A 1 41 ? -8.517 -0.067 -0.366 1.00 0.00 20 ASP A N 20
ATOM 19382 C CA . ASP A 1 41 ? -7.379 -0.322 0.497 1.00 0.00 20 ASP A CA 20
ATOM 19383 C C . ASP A 1 41 ? -6.111 -0.049 -0.281 1.00 0.00 20 ASP A C 20
ATOM 19384 O O . ASP A 1 41 ? -6.006 -0.409 -1.458 1.00 0.00 20 ASP A O 20
ATOM 19393 N N . ASP A 1 42 ? -5.170 0.597 0.351 1.00 0.00 21 ASP A N 20
ATOM 19394 C CA . ASP A 1 42 ? -3.970 1.038 -0.331 1.00 0.00 21 ASP A CA 20
ATOM 19395 C C . ASP A 1 42 ? -2.783 0.086 -0.164 1.00 0.00 21 ASP A C 20
ATOM 19396 O O . ASP A 1 42 ? -1.710 0.320 -0.734 1.00 0.00 21 ASP A O 20
ATOM 19405 N N . ASP A 1 43 ? -2.966 -0.986 0.586 1.00 0.00 22 ASP A N 20
ATOM 19406 C CA . ASP A 1 43 ? -1.905 -1.977 0.752 1.00 0.00 22 ASP A CA 20
ATOM 19407 C C . ASP A 1 43 ? -2.478 -3.387 0.742 1.00 0.00 22 ASP A C 20
ATOM 19408 O O . ASP A 1 43 ? -3.616 -3.601 1.145 1.00 0.00 22 ASP A O 20
ATOM 19417 N N . PRO A 1 44 ? -1.699 -4.373 0.236 1.00 0.00 23 PRO A N 20
ATOM 19418 C CA . PRO A 1 44 ? -2.145 -5.764 0.162 1.00 0.00 23 PRO A CA 20
ATOM 19419 C C . PRO A 1 44 ? -2.534 -6.314 1.533 1.00 0.00 23 PRO A C 20
ATOM 19420 O O . PRO A 1 44 ? -1.712 -6.368 2.455 1.00 0.00 23 PRO A O 20
ATOM 19431 N N . THR A 1 45 ? -3.783 -6.732 1.655 1.00 0.00 24 THR A N 20
ATOM 19432 C CA . THR A 1 45 ? -4.303 -7.243 2.895 1.00 0.00 24 THR A CA 20
ATOM 19433 C C . THR A 1 45 ? -3.852 -8.678 3.108 1.00 0.00 24 THR A C 20
ATOM 19434 O O . THR A 1 45 ? -3.912 -9.208 4.221 1.00 0.00 24 THR A O 20
ATOM 19445 N N . GLY A 1 46 ? -3.379 -9.296 2.035 1.00 0.00 25 GLY A N 20
ATOM 19446 C CA . GLY A 1 46 ? -2.950 -10.673 2.097 1.00 0.00 25 GLY A CA 20
ATOM 19447 C C . GLY A 1 46 ? -4.127 -11.606 2.000 1.00 0.00 25 GLY A C 20
ATOM 19448 O O . GLY A 1 46 ? -4.228 -12.405 1.064 1.00 0.00 25 GLY A O 20
ATOM 19452 N N . ASP A 1 47 ? -5.027 -11.483 2.955 1.00 0.00 26 ASP A N 20
ATOM 19453 C CA . ASP A 1 47 ? -6.236 -12.271 2.992 1.00 0.00 26 ASP A CA 20
ATOM 19454 C C . ASP A 1 47 ? -7.297 -11.665 2.094 1.00 0.00 26 ASP A C 20
ATOM 19455 O O . ASP A 1 47 ? -7.542 -10.451 2.131 1.00 0.00 26 ASP A O 20
ATOM 19464 N N . TYR A 1 48 ? -7.906 -12.501 1.282 1.00 0.00 27 TYR A N 20
ATOM 19465 C CA . TYR A 1 48 ? -8.978 -12.094 0.402 1.00 0.00 27 TYR A CA 20
ATOM 19466 C C . TYR A 1 48 ? -9.828 -13.311 0.072 1.00 0.00 27 TYR A C 20
ATOM 19467 O O . TYR A 1 48 ? -9.288 -14.385 -0.228 1.00 0.00 27 TYR A O 20
ATOM 19485 N N . SER A 1 49 ? -11.143 -13.171 0.160 1.00 0.00 28 SER A N 20
ATOM 19486 C CA . SER A 1 49 ? -12.028 -14.286 -0.140 1.00 0.00 28 SER A CA 20
ATOM 19487 C C . SER A 1 49 ? -11.904 -14.680 -1.618 1.00 0.00 28 SER A C 20
ATOM 19488 O O . SER A 1 49 ? -11.849 -15.865 -1.949 1.00 0.00 28 SER A O 20
ATOM 19496 N N . SER A 1 50 ? -11.821 -13.665 -2.481 1.00 0.00 29 SER A N 20
ATOM 19497 C CA . SER A 1 50 ? -11.672 -13.838 -3.922 1.00 0.00 29 SER A CA 20
ATOM 19498 C C . SER A 1 50 ? -11.811 -12.476 -4.592 1.00 0.00 29 SER A C 20
ATOM 19499 O O . SER A 1 50 ? -12.561 -11.624 -4.107 1.00 0.00 29 SER A O 20
ATOM 19507 N N . LYS A 1 51 ? -11.087 -12.263 -5.682 1.00 0.00 30 LYS A N 20
ATOM 19508 C CA . LYS A 1 51 ? -11.163 -11.000 -6.402 1.00 0.00 30 LYS A CA 20
ATOM 19509 C C . LYS A 1 51 ? -12.556 -10.799 -6.980 1.00 0.00 30 LYS A C 20
ATOM 19510 O O . LYS A 1 51 ? -13.149 -9.724 -6.853 1.00 0.00 30 LYS A O 20
ATOM 19529 N N . GLU A 1 52 ? -13.086 -11.855 -7.590 1.00 0.00 31 GLU A N 20
ATOM 19530 C CA . GLU A 1 52 ? -14.397 -11.803 -8.188 1.00 0.00 31 GLU A CA 20
ATOM 19531 C C . GLU A 1 52 ? -15.446 -11.610 -7.131 1.00 0.00 31 GLU A C 20
ATOM 19532 O O . GLU A 1 52 ? -16.396 -10.928 -7.348 1.00 0.00 31 GLU A O 20
ATOM 19544 N N . ALA A 1 53 ? -15.244 -12.218 -5.965 1.00 0.00 32 ALA A N 20
ATOM 19545 C CA . ALA A 1 53 ? -16.201 -12.100 -4.873 1.00 0.00 32 ALA A CA 20
ATOM 19546 C C . ALA A 1 53 ? -16.317 -10.669 -4.422 1.00 0.00 32 ALA A C 20
ATOM 19547 O O . ALA A 1 53 ? -17.407 -10.193 -4.110 1.00 0.00 32 ALA A O 20
ATOM 19554 N N . ALA A 1 54 ? -15.191 -9.974 -4.415 1.00 0.00 33 ALA A N 20
ATOM 19555 C CA . ALA A 1 54 ? -15.171 -8.599 -3.994 1.00 0.00 33 ALA A CA 20
ATOM 19556 C C . ALA A 1 54 ? -15.902 -7.731 -4.997 1.00 0.00 33 ALA A C 20
ATOM 19557 O O . ALA A 1 54 ? -16.800 -6.988 -4.625 1.00 0.00 33 ALA A O 20
ATOM 19564 N N . PHE A 1 55 ? -15.543 -7.847 -6.273 1.00 0.00 34 PHE A N 20
ATOM 19565 C CA . PHE A 1 55 ? -16.207 -7.055 -7.310 1.00 0.00 34 PHE A CA 20
ATOM 19566 C C . PHE A 1 55 ? -17.662 -7.457 -7.496 1.00 0.00 34 PHE A C 20
ATOM 19567 O O . PHE A 1 55 ? -18.532 -6.598 -7.654 1.00 0.00 34 PHE A O 20
ATOM 19584 N N . GLU A 1 56 ? -17.923 -8.756 -7.469 1.00 0.00 35 GLU A N 20
ATOM 19585 C CA . GLU A 1 56 ? -19.266 -9.276 -7.630 1.00 0.00 35 GLU A CA 20
ATOM 19586 C C . GLU A 1 56 ? -20.184 -8.712 -6.567 1.00 0.00 35 GLU A C 20
ATOM 19587 O O . GLU A 1 56 ? -21.208 -8.105 -6.872 1.00 0.00 35 GLU A O 20
ATOM 19599 N N . ALA A 1 57 ? -19.792 -8.881 -5.319 1.00 0.00 36 ALA A N 20
ATOM 19600 C CA . ALA A 1 57 ? -20.595 -8.407 -4.206 1.00 0.00 36 ALA A CA 20
ATOM 19601 C C . ALA A 1 57 ? -20.686 -6.900 -4.201 1.00 0.00 36 ALA A C 20
ATOM 19602 O O . ALA A 1 57 ? -21.745 -6.337 -3.945 1.00 0.00 36 ALA A O 20
ATOM 19609 N N . ALA A 1 58 ? -19.572 -6.249 -4.499 1.00 0.00 37 ALA A N 20
ATOM 19610 C CA . ALA A 1 58 ? -19.517 -4.805 -4.517 1.00 0.00 37 ALA A CA 20
ATOM 19611 C C . ALA A 1 58 ? -20.509 -4.232 -5.513 1.00 0.00 37 ALA A C 20
ATOM 19612 O O . ALA A 1 58 ? -21.301 -3.356 -5.173 1.00 0.00 37 ALA A O 20
ATOM 19619 N N . CYS A 1 59 ? -20.482 -4.736 -6.741 1.00 0.00 38 CYS A N 20
ATOM 19620 C CA . CYS A 1 59 ? -21.383 -4.252 -7.763 1.00 0.00 38 CYS A CA 20
ATOM 19621 C C . CYS A 1 59 ? -22.834 -4.626 -7.445 1.00 0.00 38 CYS A C 20
ATOM 19622 O O . CYS A 1 59 ? -23.761 -3.842 -7.692 1.00 0.00 38 CYS A O 20
ATOM 19630 N N . ALA A 1 60 ? -23.024 -5.828 -6.888 1.00 0.00 39 ALA A N 20
ATOM 19631 C CA . ALA A 1 60 ? -24.348 -6.308 -6.523 1.00 0.00 39 ALA A CA 20
ATOM 19632 C C . ALA A 1 60 ? -24.964 -5.407 -5.473 1.00 0.00 39 ALA A C 20
ATOM 19633 O O . ALA A 1 60 ? -26.114 -4.965 -5.606 1.00 0.00 39 ALA A O 20
ATOM 19640 N N . ALA A 1 61 ? -24.192 -5.129 -4.440 1.00 0.00 40 ALA A N 20
ATOM 19641 C CA . ALA A 1 61 ? -24.622 -4.251 -3.373 1.00 0.00 40 ALA A CA 20
ATOM 19642 C C . ALA A 1 61 ? -24.823 -2.832 -3.887 1.00 0.00 40 ALA A C 20
ATOM 19643 O O . ALA A 1 61 ? -25.755 -2.153 -3.485 1.00 0.00 40 ALA A O 20
ATOM 19650 N N . ALA A 1 62 ? -23.949 -2.404 -4.800 1.00 0.00 41 ALA A N 20
ATOM 19651 C CA . ALA A 1 62 ? -24.012 -1.061 -5.369 1.00 0.00 41 ALA A CA 20
ATOM 19652 C C . ALA A 1 62 ? -25.322 -0.817 -6.075 1.00 0.00 41 ALA A C 20
ATOM 19653 O O . ALA A 1 62 ? -25.937 0.236 -5.907 1.00 0.00 41 ALA A O 20
ATOM 19660 N N . SER A 1 63 ? -25.754 -1.790 -6.862 1.00 0.00 42 SER A N 20
ATOM 19661 C CA . SER A 1 63 ? -26.983 -1.648 -7.601 1.00 0.00 42 SER A CA 20
ATOM 19662 C C . SER A 1 63 ? -28.169 -1.456 -6.652 1.00 0.00 42 SER A C 20
ATOM 19663 O O . SER A 1 63 ? -28.958 -0.531 -6.811 1.00 0.00 42 SER A O 20
ATOM 19671 N N . ASN A 1 64 ? -28.260 -2.331 -5.652 1.00 0.00 43 ASN A N 20
ATOM 19672 C CA . ASN A 1 64 ? -29.315 -2.279 -4.638 1.00 0.00 43 ASN A CA 20
ATOM 19673 C C . ASN A 1 64 ? -29.240 -1.024 -3.776 1.00 0.00 43 ASN A C 20
ATOM 19674 O O . ASN A 1 64 ? -30.264 -0.403 -3.489 1.00 0.00 43 ASN A O 20
ATOM 19685 N N . ALA A 1 65 ? -28.037 -0.649 -3.371 1.00 0.00 44 ALA A N 20
ATOM 19686 C CA . ALA A 1 65 ? -27.851 0.511 -2.514 1.00 0.00 44 ALA A CA 20
ATOM 19687 C C . ALA A 1 65 ? -28.357 1.779 -3.182 1.00 0.00 44 ALA A C 20
ATOM 19688 O O . ALA A 1 65 ? -29.177 2.495 -2.628 1.00 0.00 44 ALA A O 20
ATOM 19695 N N . ILE A 1 66 ? -27.907 2.013 -4.389 1.00 0.00 45 ILE A N 20
ATOM 19696 C CA . ILE A 1 66 ? -28.307 3.184 -5.146 1.00 0.00 45 ILE A CA 20
ATOM 19697 C C . ILE A 1 66 ? -29.797 3.125 -5.467 1.00 0.00 45 ILE A C 20
ATOM 19698 O O . ILE A 1 66 ? -30.509 4.130 -5.371 1.00 0.00 45 ILE A O 20
ATOM 19714 N N . LYS A 1 67 ? -30.256 1.933 -5.834 1.00 0.00 46 LYS A N 20
ATOM 19715 C CA . LYS A 1 67 ? -31.652 1.692 -6.187 1.00 0.00 46 LYS A CA 20
ATOM 19716 C C . LYS A 1 67 ? -32.590 2.054 -5.026 1.00 0.00 46 LYS A C 20
ATOM 19717 O O . LYS A 1 67 ? -33.674 2.608 -5.238 1.00 0.00 46 LYS A O 20
ATOM 19736 N N . PHE A 1 68 ? -32.169 1.731 -3.810 1.00 0.00 47 PHE A N 20
ATOM 19737 C CA . PHE A 1 68 ? -32.993 1.967 -2.626 1.00 0.00 47 PHE A CA 20
ATOM 19738 C C . PHE A 1 68 ? -32.795 3.389 -2.071 1.00 0.00 47 PHE A C 20
ATOM 19739 O O . PHE A 1 68 ? -33.633 3.894 -1.321 1.00 0.00 47 PHE A O 20
ATOM 19756 N N . GLY A 1 69 ? -31.720 4.038 -2.464 1.00 0.00 48 GLY A N 20
ATOM 19757 C CA . GLY A 1 69 ? -31.423 5.351 -1.910 1.00 0.00 48 GLY A CA 20
ATOM 19758 C C . GLY A 1 69 ? -30.554 5.241 -0.686 1.00 0.00 48 GLY A C 20
ATOM 19759 O O . GLY A 1 69 ? -30.544 6.127 0.176 1.00 0.00 48 GLY A O 20
ATOM 19763 N N . HIS A 1 70 ? -29.840 4.139 -0.603 1.00 0.00 49 HIS A N 20
ATOM 19764 C CA . HIS A 1 70 ? -28.913 3.897 0.474 1.00 0.00 49 HIS A CA 20
ATOM 19765 C C . HIS A 1 70 ? -27.791 4.891 0.391 1.00 0.00 49 HIS A C 20
ATOM 19766 O O . HIS A 1 70 ? -27.312 5.195 -0.704 1.00 0.00 49 HIS A O 20
ATOM 19780 N N . GLU A 1 71 ? -27.390 5.427 1.525 1.00 0.00 50 GLU A N 20
ATOM 19781 C CA . GLU A 1 71 ? -26.299 6.361 1.543 1.00 0.00 50 GLU A CA 20
ATOM 19782 C C . GLU A 1 71 ? -25.047 5.708 0.996 1.00 0.00 50 GLU A C 20
ATOM 19783 O O . GLU A 1 71 ? -24.749 4.548 1.305 1.00 0.00 50 GLU A O 20
ATOM 19795 N N . VAL A 1 72 ? -24.320 6.452 0.210 1.00 0.00 51 VAL A N 20
ATOM 19796 C CA . VAL A 1 72 ? -23.125 5.965 -0.404 1.00 0.00 51 VAL A CA 20
ATOM 19797 C C . VAL A 1 72 ? -21.907 6.635 0.209 1.00 0.00 51 VAL A C 20
ATOM 19798 O O . VAL A 1 72 ? -21.902 7.840 0.476 1.00 0.00 51 VAL A O 20
ATOM 19811 N N . ARG A 1 73 ? -20.915 5.835 0.502 1.00 0.00 52 ARG A N 20
ATOM 19812 C CA . ARG A 1 73 ? -19.667 6.325 1.029 1.00 0.00 52 ARG A CA 20
ATOM 19813 C C . ARG A 1 73 ? -18.556 5.971 0.073 1.00 0.00 52 ARG A C 20
ATOM 19814 O O . ARG A 1 73 ? -18.480 4.847 -0.410 1.00 0.00 52 ARG A O 20
ATOM 19835 N N . ILE A 1 74 ? -17.705 6.918 -0.198 1.00 0.00 53 ILE A N 20
ATOM 19836 C CA . ILE A 1 74 ? -16.644 6.723 -1.125 1.00 0.00 53 ILE A CA 20
ATOM 19837 C C . ILE A 1 74 ? -15.342 7.056 -0.477 1.00 0.00 53 ILE A C 20
ATOM 19838 O O . ILE A 1 74 ? -15.123 8.184 -0.035 1.00 0.00 53 ILE A O 20
ATOM 19854 N N . THR A 1 75 ? -14.495 6.082 -0.372 1.00 0.00 54 THR A N 20
ATOM 19855 C CA . THR A 1 75 ? -13.216 6.309 0.194 1.00 0.00 54 THR A CA 20
ATOM 19856 C C . THR A 1 75 ? -12.123 5.739 -0.690 1.00 0.00 54 THR A C 20
ATOM 19857 O O . THR A 1 75 ? -11.803 4.548 -0.645 1.00 0.00 54 THR A O 20
ATOM 19868 N N . VAL A 1 76 ? -11.584 6.607 -1.522 1.00 0.00 55 VAL A N 20
ATOM 19869 C CA . VAL A 1 76 ? -10.492 6.264 -2.423 1.00 0.00 55 VAL A CA 20
ATOM 19870 C C . VAL A 1 76 ? -9.404 7.349 -2.383 1.00 0.00 55 VAL A C 20
ATOM 19871 O O . VAL A 1 76 ? -9.508 8.368 -3.070 1.00 0.00 55 VAL A O 20
ATOM 19884 N N . PRO A 1 77 ? -8.385 7.172 -1.531 1.00 0.00 56 PRO A N 20
ATOM 19885 C CA . PRO A 1 77 ? -7.259 8.104 -1.415 1.00 0.00 56 PRO A CA 20
ATOM 19886 C C . PRO A 1 77 ? -6.213 7.878 -2.509 1.00 0.00 56 PRO A C 20
ATOM 19887 O O . PRO A 1 77 ? -6.287 6.897 -3.259 1.00 0.00 56 PRO A O 20
ATOM 19898 N N . GLY A 1 78 ? -5.260 8.795 -2.615 1.00 0.00 57 GLY A N 20
ATOM 19899 C CA . GLY A 1 78 ? -4.182 8.633 -3.563 1.00 0.00 57 GLY A CA 20
ATOM 19900 C C . GLY A 1 78 ? -3.075 7.805 -2.960 1.00 0.00 57 GLY A C 20
ATOM 19901 O O . GLY A 1 78 ? -2.797 7.930 -1.763 1.00 0.00 57 GLY A O 20
ATOM 19905 N N . ASN A 1 79 ? -2.442 6.958 -3.761 1.00 0.00 58 ASN A N 20
ATOM 19906 C CA . ASN A 1 79 ? -1.397 6.082 -3.236 1.00 0.00 58 ASN A CA 20
ATOM 19907 C C . ASN A 1 79 ? -0.162 6.882 -2.837 1.00 0.00 58 ASN A C 20
ATOM 19908 O O . ASN A 1 79 ? 0.402 7.637 -3.638 1.00 0.00 58 ASN A O 20
ATOM 19919 N N . ASP A 1 80 ? 0.216 6.755 -1.588 1.00 0.00 59 ASP A N 20
ATOM 19920 C CA . ASP A 1 80 ? 1.405 7.409 -1.086 1.00 0.00 59 ASP A CA 20
ATOM 19921 C C . ASP A 1 80 ? 2.553 6.418 -1.026 1.00 0.00 59 ASP A C 20
ATOM 19922 O O . ASP A 1 80 ? 3.722 6.794 -1.107 1.00 0.00 59 ASP A O 20
ATOM 19931 N N . GLY A 1 81 ? 2.209 5.149 -0.894 1.00 0.00 60 GLY A N 20
ATOM 19932 C CA . GLY A 1 81 ? 3.202 4.116 -0.854 1.00 0.00 60 GLY A CA 20
ATOM 19933 C C . GLY A 1 81 ? 3.332 3.411 -2.182 1.00 0.00 60 GLY A C 20
ATOM 19934 O O . GLY A 1 81 ? 2.471 2.609 -2.553 1.00 0.00 60 GLY A O 20
ATOM 19938 N N . SER A 1 82 ? 4.413 3.685 -2.888 1.00 0.00 61 SER A N 20
ATOM 19939 C CA . SER A 1 82 ? 4.672 3.080 -4.186 1.00 0.00 61 SER A CA 20
ATOM 19940 C C . SER A 1 82 ? 5.170 1.633 -4.021 1.00 0.00 61 SER A C 20
ATOM 19941 O O . SER A 1 82 ? 5.851 1.089 -4.893 1.00 0.00 61 SER A O 20
ATOM 19949 N N . GLU A 1 83 ? 4.815 1.019 -2.904 1.00 0.00 62 GLU A N 20
ATOM 19950 C CA . GLU A 1 83 ? 5.216 -0.335 -2.613 1.00 0.00 62 GLU A CA 20
ATOM 19951 C C . GLU A 1 83 ? 4.148 -1.312 -3.082 1.00 0.00 62 GLU A C 20
ATOM 19952 O O . GLU A 1 83 ? 4.420 -2.499 -3.287 1.00 0.00 62 GLU A O 20
ATOM 19964 N N . THR A 1 84 ? 2.935 -0.810 -3.243 1.00 0.00 63 THR A N 20
ATOM 19965 C CA . THR A 1 84 ? 1.847 -1.608 -3.759 1.00 0.00 63 THR A CA 20
ATOM 19966 C C . THR A 1 84 ? 1.859 -1.560 -5.284 1.00 0.00 63 THR A C 20
ATOM 19967 O O . THR A 1 84 ? 1.734 -2.585 -5.960 1.00 0.00 63 THR A O 20
ATOM 19978 N N . ASN A 1 85 ? 2.024 -0.355 -5.814 1.00 0.00 64 ASN A N 20
ATOM 19979 C CA . ASN A 1 85 ? 2.100 -0.141 -7.244 1.00 0.00 64 ASN A CA 20
ATOM 19980 C C . ASN A 1 85 ? 3.551 0.083 -7.673 1.00 0.00 64 ASN A C 20
ATOM 19981 O O . ASN A 1 85 ? 4.126 1.154 -7.453 1.00 0.00 64 ASN A O 20
ATOM 19992 N N . LEU A 1 86 ? 4.140 -0.931 -8.285 1.00 0.00 65 LEU A N 20
ATOM 19993 C CA . LEU A 1 86 ? 5.536 -0.861 -8.708 1.00 0.00 65 LEU A CA 20
ATOM 19994 C C . LEU A 1 86 ? 5.658 -0.335 -10.131 1.00 0.00 65 LEU A C 20
ATOM 19995 O O . LEU A 1 86 ? 6.749 0.008 -10.579 1.00 0.00 65 LEU A O 20
ATOM 20011 N N . GLY A 1 87 ? 4.547 -0.282 -10.836 1.00 0.00 66 GLY A N 20
ATOM 20012 C CA . GLY A 1 87 ? 4.567 0.190 -12.198 1.00 0.00 66 GLY A CA 20
ATOM 20013 C C . GLY A 1 87 ? 3.200 0.167 -12.823 1.00 0.00 66 GLY A C 20
ATOM 20014 O O . GLY A 1 87 ? 2.678 -0.905 -13.162 1.00 0.00 66 GLY A O 20
ATOM 20018 N N . VAL A 1 88 ? 2.605 1.334 -12.963 1.00 0.00 67 VAL A N 20
ATOM 20019 C CA . VAL A 1 88 ? 1.298 1.452 -13.556 1.00 0.00 67 VAL A CA 20
ATOM 20020 C C . VAL A 1 88 ? 1.138 2.801 -14.238 1.00 0.00 67 VAL A C 20
ATOM 20021 O O . VAL A 1 88 ? 1.247 3.847 -13.600 1.00 0.00 67 VAL A O 20
ATOM 20034 N N . ILE A 1 89 ? 0.904 2.781 -15.532 1.00 0.00 68 ILE A N 20
ATOM 20035 C CA . ILE A 1 89 ? 0.658 4.004 -16.256 1.00 0.00 68 ILE A CA 20
ATOM 20036 C C . ILE A 1 89 ? -0.821 4.317 -16.167 1.00 0.00 68 ILE A C 20
ATOM 20037 O O . ILE A 1 89 ? -1.653 3.567 -16.681 1.00 0.00 68 ILE A O 20
ATOM 20053 N N . THR A 1 90 ? -1.153 5.402 -15.510 1.00 0.00 69 THR A N 20
ATOM 20054 C CA . THR A 1 90 ? -2.533 5.760 -15.337 1.00 0.00 69 THR A CA 20
ATOM 20055 C C . THR A 1 90 ? -2.976 6.734 -16.417 1.00 0.00 69 THR A C 20
ATOM 20056 O O . THR A 1 90 ? -2.420 7.826 -16.572 1.00 0.00 69 THR A O 20
ATOM 20067 N N . ASN A 1 91 ? -3.950 6.311 -17.177 1.00 0.00 70 ASN A N 20
ATOM 20068 C CA . ASN A 1 91 ? -4.474 7.091 -18.265 1.00 0.00 70 ASN A CA 20
ATOM 20069 C C . ASN A 1 91 ? -5.927 6.717 -18.488 1.00 0.00 70 ASN A C 20
ATOM 20070 O O . ASN A 1 91 ? -6.813 7.526 -18.157 1.00 0.00 70 ASN A O 20
ATOM 20081 N N . MET A 1 22 ? -1.203 -5.740 -12.728 1.00 0.00 1 MET A N 21
ATOM 20082 C CA . MET A 1 22 ? -0.932 -6.001 -11.302 1.00 0.00 1 MET A CA 21
ATOM 20083 C C . MET A 1 22 ? -1.881 -7.054 -10.750 1.00 0.00 1 MET A C 21
ATOM 20084 O O . MET A 1 22 ? -1.444 -8.066 -10.195 1.00 0.00 1 MET A O 21
ATOM 20098 N N . GLY A 1 23 ? -3.179 -6.812 -10.884 1.00 0.00 2 GLY A N 21
ATOM 20099 C CA . GLY A 1 23 ? -4.163 -7.754 -10.389 1.00 0.00 2 GLY A CA 21
ATOM 20100 C C . GLY A 1 23 ? -4.550 -7.460 -8.958 1.00 0.00 2 GLY A C 21
ATOM 20101 O O . GLY A 1 23 ? -5.742 -7.416 -8.621 1.00 0.00 2 GLY A O 21
ATOM 20105 N N . LYS A 1 24 ? -3.544 -7.246 -8.119 1.00 0.00 3 LYS A N 21
ATOM 20106 C CA . LYS A 1 24 ? -3.757 -6.930 -6.718 1.00 0.00 3 LYS A CA 21
ATOM 20107 C C . LYS A 1 24 ? -4.417 -5.562 -6.544 1.00 0.00 3 LYS A C 21
ATOM 20108 O O . LYS A 1 24 ? -3.783 -4.523 -6.714 1.00 0.00 3 LYS A O 21
ATOM 20127 N N . ALA A 1 25 ? -5.697 -5.596 -6.231 1.00 0.00 4 ALA A N 21
ATOM 20128 C CA . ALA A 1 25 ? -6.490 -4.413 -5.964 1.00 0.00 4 ALA A CA 21
ATOM 20129 C C . ALA A 1 25 ? -7.614 -4.809 -5.031 1.00 0.00 4 ALA A C 21
ATOM 20130 O O . ALA A 1 25 ? -8.605 -5.409 -5.455 1.00 0.00 4 ALA A O 21
ATOM 20137 N N . TYR A 1 26 ? -7.450 -4.509 -3.763 1.00 0.00 5 TYR A N 21
ATOM 20138 C CA . TYR A 1 26 ? -8.403 -4.937 -2.764 1.00 0.00 5 TYR A CA 21
ATOM 20139 C C . TYR A 1 26 ? -9.324 -3.816 -2.325 1.00 0.00 5 TYR A C 21
ATOM 20140 O O . TYR A 1 26 ? -8.895 -2.687 -2.080 1.00 0.00 5 TYR A O 21
ATOM 20158 N N . TYR A 1 27 ? -10.596 -4.130 -2.274 1.00 0.00 6 TYR A N 21
ATOM 20159 C CA . TYR A 1 27 ? -11.598 -3.215 -1.792 1.00 0.00 6 TYR A CA 21
ATOM 20160 C C . TYR A 1 27 ? -12.335 -3.850 -0.632 1.00 0.00 6 TYR A C 21
ATOM 20161 O O . TYR A 1 27 ? -12.985 -4.883 -0.801 1.00 0.00 6 TYR A O 21
ATOM 20179 N N . ASP A 1 28 ? -12.230 -3.257 0.537 1.00 0.00 7 ASP A N 21
ATOM 20180 C CA . ASP A 1 28 ? -12.935 -3.760 1.687 1.00 0.00 7 ASP A CA 21
ATOM 20181 C C . ASP A 1 28 ? -14.271 -3.045 1.785 1.00 0.00 7 ASP A C 21
ATOM 20182 O O . ASP A 1 28 ? -14.340 -1.862 2.132 1.00 0.00 7 ASP A O 21
ATOM 20191 N N . ILE A 1 29 ? -15.319 -3.763 1.464 1.00 0.00 8 ILE A N 21
ATOM 20192 C CA . ILE A 1 29 ? -16.655 -3.194 1.393 1.00 0.00 8 ILE A CA 21
ATOM 20193 C C . ILE A 1 29 ? -17.381 -3.349 2.708 1.00 0.00 8 ILE A C 21
ATOM 20194 O O . ILE A 1 29 ? -17.201 -4.344 3.419 1.00 0.00 8 ILE A O 21
ATOM 20210 N N . VAL A 1 30 ? -18.195 -2.379 3.025 1.00 0.00 9 VAL A N 21
ATOM 20211 C CA . VAL A 1 30 ? -19.049 -2.457 4.186 1.00 0.00 9 VAL A CA 21
ATOM 20212 C C . VAL A 1 30 ? -20.486 -2.569 3.708 1.00 0.00 9 VAL A C 21
ATOM 20213 O O . VAL A 1 30 ? -20.919 -1.814 2.826 1.00 0.00 9 VAL A O 21
ATOM 20226 N N . GLY A 1 31 ? -21.217 -3.521 4.244 1.00 0.00 10 GLY A N 21
ATOM 20227 C CA . GLY A 1 31 ? -22.553 -3.737 3.776 1.00 0.00 10 GLY A CA 21
ATOM 20228 C C . GLY A 1 31 ? -23.598 -3.398 4.797 1.00 0.00 10 GLY A C 21
ATOM 20229 O O . GLY A 1 31 ? -23.722 -4.060 5.831 1.00 0.00 10 GLY A O 21
ATOM 20233 N N . SER A 1 32 ? -24.346 -2.367 4.507 1.00 0.00 11 SER A N 21
ATOM 20234 C CA . SER A 1 32 ? -25.440 -1.932 5.329 1.00 0.00 11 SER A CA 21
ATOM 20235 C C . SER A 1 32 ? -26.441 -1.208 4.449 1.00 0.00 11 SER A C 21
ATOM 20236 O O . SER A 1 32 ? -26.055 -0.498 3.523 1.00 0.00 11 SER A O 21
ATOM 20244 N N . ASP A 1 33 ? -27.714 -1.389 4.726 1.00 0.00 12 ASP A N 21
ATOM 20245 C CA . ASP A 1 33 ? -28.762 -0.764 3.930 1.00 0.00 12 ASP A CA 21
ATOM 20246 C C . ASP A 1 33 ? -28.834 0.737 4.170 1.00 0.00 12 ASP A C 21
ATOM 20247 O O . ASP A 1 33 ? -29.560 1.451 3.486 1.00 0.00 12 ASP A O 21
ATOM 20256 N N . ASN A 1 34 ? -28.087 1.207 5.142 1.00 0.00 13 ASN A N 21
ATOM 20257 C CA . ASN A 1 34 ? -28.044 2.625 5.437 1.00 0.00 13 ASN A CA 21
ATOM 20258 C C . ASN A 1 34 ? -26.678 3.224 5.128 1.00 0.00 13 ASN A C 21
ATOM 20259 O O . ASN A 1 34 ? -26.578 4.391 4.750 1.00 0.00 13 ASN A O 21
ATOM 20270 N N . ARG A 1 35 ? -25.636 2.427 5.262 1.00 0.00 14 ARG A N 21
ATOM 20271 C CA . ARG A 1 35 ? -24.286 2.897 4.992 1.00 0.00 14 ARG A CA 21
ATOM 20272 C C . ARG A 1 35 ? -23.598 1.932 4.058 1.00 0.00 14 ARG A C 21
ATOM 20273 O O . ARG A 1 35 ? -23.313 0.796 4.430 1.00 0.00 14 ARG A O 21
ATOM 20294 N N . TRP A 1 36 ? -23.349 2.365 2.854 1.00 0.00 15 TRP A N 21
ATOM 20295 C CA . TRP A 1 36 ? -22.690 1.532 1.887 1.00 0.00 15 TRP A CA 21
ATOM 20296 C C . TRP A 1 36 ? -21.348 2.163 1.502 1.00 0.00 15 TRP A C 21
ATOM 20297 O O . TRP A 1 36 ? -21.282 3.364 1.233 1.00 0.00 15 TRP A O 21
ATOM 20318 N N . GLY A 1 37 ? -20.280 1.360 1.485 1.00 0.00 16 GLY A N 21
ATOM 20319 C CA . GLY A 1 37 ? -18.963 1.930 1.273 1.00 0.00 16 GLY A CA 21
ATOM 20320 C C . GLY A 1 37 ? -17.996 1.085 0.476 1.00 0.00 16 GLY A C 21
ATOM 20321 O O . GLY A 1 37 ? -17.835 -0.109 0.745 1.00 0.00 16 GLY A O 21
ATOM 20325 N N . ILE A 1 38 ? -17.346 1.714 -0.505 1.00 0.00 17 ILE A N 21
ATOM 20326 C CA . ILE A 1 38 ? -16.277 1.078 -1.265 1.00 0.00 17 ILE A CA 21
ATOM 20327 C C . ILE A 1 38 ? -14.946 1.648 -0.786 1.00 0.00 17 ILE A C 21
ATOM 20328 O O . ILE A 1 38 ? -14.608 2.793 -1.095 1.00 0.00 17 ILE A O 21
ATOM 20344 N N . ARG A 1 39 ? -14.205 0.864 -0.029 1.00 0.00 18 ARG A N 21
ATOM 20345 C CA . ARG A 1 39 ? -12.947 1.320 0.544 1.00 0.00 18 ARG A CA 21
ATOM 20346 C C . ARG A 1 39 ? -11.770 0.518 -0.013 1.00 0.00 18 ARG A C 21
ATOM 20347 O O . ARG A 1 39 ? -11.693 -0.681 0.174 1.00 0.00 18 ARG A O 21
ATOM 20368 N N . HIS A 1 40 ? -10.868 1.186 -0.716 1.00 0.00 19 HIS A N 21
ATOM 20369 C CA . HIS A 1 40 ? -9.708 0.504 -1.289 1.00 0.00 19 HIS A CA 21
ATOM 20370 C C . HIS A 1 40 ? -8.594 0.330 -0.277 1.00 0.00 19 HIS A C 21
ATOM 20371 O O . HIS A 1 40 ? -7.754 1.217 -0.095 1.00 0.00 19 HIS A O 21
ATOM 20385 N N . ASP A 1 41 ? -8.602 -0.801 0.380 1.00 0.00 20 ASP A N 21
ATOM 20386 C CA . ASP A 1 41 ? -7.541 -1.171 1.278 1.00 0.00 20 ASP A CA 21
ATOM 20387 C C . ASP A 1 41 ? -6.470 -1.868 0.489 1.00 0.00 20 ASP A C 21
ATOM 20388 O O . ASP A 1 41 ? -6.727 -2.867 -0.167 1.00 0.00 20 ASP A O 21
ATOM 20397 N N . ASP A 1 42 ? -5.282 -1.331 0.535 1.00 0.00 21 ASP A N 21
ATOM 20398 C CA . ASP A 1 42 ? -4.185 -1.843 -0.262 1.00 0.00 21 ASP A CA 21
ATOM 20399 C C . ASP A 1 42 ? -3.810 -3.267 0.143 1.00 0.00 21 ASP A C 21
ATOM 20400 O O . ASP A 1 42 ? -3.762 -4.164 -0.706 1.00 0.00 21 ASP A O 21
ATOM 20409 N N . ASP A 1 43 ? -3.556 -3.471 1.434 1.00 0.00 22 ASP A N 21
ATOM 20410 C CA . ASP A 1 43 ? -3.307 -4.812 1.984 1.00 0.00 22 ASP A CA 21
ATOM 20411 C C . ASP A 1 43 ? -3.120 -4.801 3.511 1.00 0.00 22 ASP A C 21
ATOM 20412 O O . ASP A 1 43 ? -2.212 -5.443 4.025 1.00 0.00 22 ASP A O 21
ATOM 20421 N N . PRO A 1 44 ? -4.015 -4.127 4.278 1.00 0.00 23 PRO A N 21
ATOM 20422 C CA . PRO A 1 44 ? -3.935 -4.118 5.731 1.00 0.00 23 PRO A CA 21
ATOM 20423 C C . PRO A 1 44 ? -4.503 -5.410 6.290 1.00 0.00 23 PRO A C 21
ATOM 20424 O O . PRO A 1 44 ? -4.436 -5.683 7.484 1.00 0.00 23 PRO A O 21
ATOM 20435 N N . THR A 1 45 ? -5.073 -6.194 5.394 1.00 0.00 24 THR A N 21
ATOM 20436 C CA . THR A 1 45 ? -5.638 -7.450 5.712 1.00 0.00 24 THR A CA 21
ATOM 20437 C C . THR A 1 45 ? -4.617 -8.512 5.364 1.00 0.00 24 THR A C 21
ATOM 20438 O O . THR A 1 45 ? -4.687 -9.652 5.823 1.00 0.00 24 THR A O 21
ATOM 20449 N N . GLY A 1 46 ? -3.646 -8.101 4.547 1.00 0.00 25 GLY A N 21
ATOM 20450 C CA . GLY A 1 46 ? -2.589 -8.975 4.107 1.00 0.00 25 GLY A CA 21
ATOM 20451 C C . GLY A 1 46 ? -3.037 -9.919 3.024 1.00 0.00 25 GLY A C 21
ATOM 20452 O O . GLY A 1 46 ? -2.242 -10.322 2.169 1.00 0.00 25 GLY A O 21
ATOM 20456 N N . ASP A 1 47 ? -4.311 -10.244 3.034 1.00 0.00 26 ASP A N 21
ATOM 20457 C CA . ASP A 1 47 ? -4.853 -11.200 2.114 1.00 0.00 26 ASP A CA 21
ATOM 20458 C C . ASP A 1 47 ? -6.240 -10.794 1.657 1.00 0.00 26 ASP A C 21
ATOM 20459 O O . ASP A 1 47 ? -6.841 -9.864 2.204 1.00 0.00 26 ASP A O 21
ATOM 20468 N N . TYR A 1 48 ? -6.739 -11.493 0.658 1.00 0.00 27 TYR A N 21
ATOM 20469 C CA . TYR A 1 48 ? -8.060 -11.252 0.125 1.00 0.00 27 TYR A CA 21
ATOM 20470 C C . TYR A 1 48 ? -8.647 -12.539 -0.429 1.00 0.00 27 TYR A C 21
ATOM 20471 O O . TYR A 1 48 ? -7.913 -13.401 -0.925 1.00 0.00 27 TYR A O 21
ATOM 20489 N N . SER A 1 49 ? -9.970 -12.671 -0.346 1.00 0.00 28 SER A N 21
ATOM 20490 C CA . SER A 1 49 ? -10.643 -13.878 -0.804 1.00 0.00 28 SER A CA 21
ATOM 20491 C C . SER A 1 49 ? -10.539 -14.054 -2.314 1.00 0.00 28 SER A C 21
ATOM 20492 O O . SER A 1 49 ? -10.265 -15.156 -2.794 1.00 0.00 28 SER A O 21
ATOM 20500 N N . SER A 1 50 ? -10.716 -12.961 -3.052 1.00 0.00 29 SER A N 21
ATOM 20501 C CA . SER A 1 50 ? -10.611 -12.971 -4.509 1.00 0.00 29 SER A CA 21
ATOM 20502 C C . SER A 1 50 ? -10.950 -11.600 -5.077 1.00 0.00 29 SER A C 21
ATOM 20503 O O . SER A 1 50 ? -11.729 -10.847 -4.484 1.00 0.00 29 SER A O 21
ATOM 20511 N N . LYS A 1 51 ? -10.356 -11.280 -6.210 1.00 0.00 30 LYS A N 21
ATOM 20512 C CA . LYS A 1 51 ? -10.574 -10.005 -6.877 1.00 0.00 30 LYS A CA 21
ATOM 20513 C C . LYS A 1 51 ? -12.023 -9.885 -7.356 1.00 0.00 30 LYS A C 21
ATOM 20514 O O . LYS A 1 51 ? -12.663 -8.845 -7.186 1.00 0.00 30 LYS A O 21
ATOM 20533 N N . GLU A 1 52 ? -12.533 -10.967 -7.945 1.00 0.00 31 GLU A N 21
ATOM 20534 C CA . GLU A 1 52 ? -13.868 -10.982 -8.510 1.00 0.00 31 GLU A CA 21
ATOM 20535 C C . GLU A 1 52 ? -14.927 -10.852 -7.443 1.00 0.00 31 GLU A C 21
ATOM 20536 O O . GLU A 1 52 ? -15.910 -10.200 -7.654 1.00 0.00 31 GLU A O 21
ATOM 20548 N N . ALA A 1 53 ? -14.710 -11.467 -6.285 1.00 0.00 32 ALA A N 21
ATOM 20549 C CA . ALA A 1 53 ? -15.681 -11.382 -5.202 1.00 0.00 32 ALA A CA 21
ATOM 20550 C C . ALA A 1 53 ? -15.835 -9.957 -4.746 1.00 0.00 32 ALA A C 21
ATOM 20551 O O . ALA A 1 53 ? -16.926 -9.526 -4.394 1.00 0.00 32 ALA A O 21
ATOM 20558 N N . ALA A 1 54 ? -14.738 -9.217 -4.776 1.00 0.00 33 ALA A N 21
ATOM 20559 C CA . ALA A 1 54 ? -14.765 -7.846 -4.355 1.00 0.00 33 ALA A CA 21
ATOM 20560 C C . ALA A 1 54 ? -15.571 -7.012 -5.331 1.00 0.00 33 ALA A C 21
ATOM 20561 O O . ALA A 1 54 ? -16.505 -6.333 -4.938 1.00 0.00 33 ALA A O 21
ATOM 20568 N N . PHE A 1 55 ? -15.232 -7.088 -6.615 1.00 0.00 34 PHE A N 21
ATOM 20569 C CA . PHE A 1 55 ? -15.960 -6.322 -7.620 1.00 0.00 34 PHE A CA 21
ATOM 20570 C C . PHE A 1 55 ? -17.383 -6.809 -7.807 1.00 0.00 34 PHE A C 21
ATOM 20571 O O . PHE A 1 55 ? -18.306 -6.001 -7.891 1.00 0.00 34 PHE A O 21
ATOM 20588 N N . GLU A 1 56 ? -17.564 -8.123 -7.865 1.00 0.00 35 GLU A N 21
ATOM 20589 C CA . GLU A 1 56 ? -18.874 -8.695 -8.076 1.00 0.00 35 GLU A CA 21
ATOM 20590 C C . GLU A 1 56 ? -19.833 -8.261 -6.981 1.00 0.00 35 GLU A C 21
ATOM 20591 O O . GLU A 1 56 ? -20.897 -7.708 -7.256 1.00 0.00 35 GLU A O 21
ATOM 20603 N N . ALA A 1 57 ? -19.437 -8.491 -5.739 1.00 0.00 36 ALA A N 21
ATOM 20604 C CA . ALA A 1 57 ? -20.269 -8.143 -4.599 1.00 0.00 36 ALA A CA 21
ATOM 20605 C C . ALA A 1 57 ? -20.435 -6.644 -4.451 1.00 0.00 36 ALA A C 21
ATOM 20606 O O . ALA A 1 57 ? -21.518 -6.172 -4.139 1.00 0.00 36 ALA A O 21
ATOM 20613 N N . ALA A 1 58 ? -19.359 -5.896 -4.674 1.00 0.00 37 ALA A N 21
ATOM 20614 C CA . ALA A 1 58 ? -19.410 -4.446 -4.547 1.00 0.00 37 ALA A CA 21
ATOM 20615 C C . ALA A 1 58 ? -20.416 -3.850 -5.507 1.00 0.00 37 ALA A C 21
ATOM 20616 O O . ALA A 1 58 ? -21.261 -3.059 -5.113 1.00 0.00 37 ALA A O 21
ATOM 20623 N N . CYS A 1 59 ? -20.329 -4.240 -6.763 1.00 0.00 38 CYS A N 21
ATOM 20624 C CA . CYS A 1 59 ? -21.242 -3.749 -7.773 1.00 0.00 38 CYS A CA 21
ATOM 20625 C C . CYS A 1 59 ? -22.667 -4.255 -7.506 1.00 0.00 38 CYS A C 21
ATOM 20626 O O . CYS A 1 59 ? -23.651 -3.543 -7.741 1.00 0.00 38 CYS A O 21
ATOM 20634 N N . ALA A 1 60 ? -22.770 -5.503 -7.026 1.00 0.00 39 ALA A N 21
ATOM 20635 C CA . ALA A 1 60 ? -24.063 -6.093 -6.683 1.00 0.00 39 ALA A CA 21
ATOM 20636 C C . ALA A 1 60 ? -24.717 -5.292 -5.577 1.00 0.00 39 ALA A C 21
ATOM 20637 O O . ALA A 1 60 ? -25.887 -4.909 -5.664 1.00 0.00 39 ALA A O 21
ATOM 20644 N N . ALA A 1 61 ? -23.937 -5.022 -4.546 1.00 0.00 40 ALA A N 21
ATOM 20645 C CA . ALA A 1 61 ? -24.380 -4.229 -3.428 1.00 0.00 40 ALA A CA 21
ATOM 20646 C C . ALA A 1 61 ? -24.696 -2.818 -3.881 1.00 0.00 40 ALA A C 21
ATOM 20647 O O . ALA A 1 61 ? -25.599 -2.196 -3.367 1.00 0.00 40 ALA A O 21
ATOM 20654 N N . ALA A 1 62 ? -23.933 -2.324 -4.856 1.00 0.00 41 ALA A N 21
ATOM 20655 C CA . ALA A 1 62 ? -24.150 -0.994 -5.415 1.00 0.00 41 ALA A CA 21
ATOM 20656 C C . ALA A 1 62 ? -25.511 -0.899 -6.055 1.00 0.00 41 ALA A C 21
ATOM 20657 O O . ALA A 1 62 ? -26.183 0.131 -5.951 1.00 0.00 41 ALA A O 21
ATOM 20664 N N . SER A 1 63 ? -25.925 -1.970 -6.721 1.00 0.00 42 SER A N 21
ATOM 20665 C CA . SER A 1 63 ? -27.218 -1.987 -7.348 1.00 0.00 42 SER A CA 21
ATOM 20666 C C . SER A 1 63 ? -28.301 -1.826 -6.281 1.00 0.00 42 SER A C 21
ATOM 20667 O O . SER A 1 63 ? -29.224 -1.025 -6.418 1.00 0.00 42 SER A O 21
ATOM 20675 N N . ASN A 1 64 ? -28.148 -2.591 -5.198 1.00 0.00 43 ASN A N 21
ATOM 20676 C CA . ASN A 1 64 ? -29.057 -2.541 -4.056 1.00 0.00 43 ASN A CA 21
ATOM 20677 C C . ASN A 1 64 ? -28.990 -1.174 -3.391 1.00 0.00 43 ASN A C 21
ATOM 20678 O O . ASN A 1 64 ? -30.000 -0.628 -2.951 1.00 0.00 43 ASN A O 21
ATOM 20689 N N . ALA A 1 65 ? -27.782 -0.636 -3.317 1.00 0.00 44 ALA A N 21
ATOM 20690 C CA . ALA A 1 65 ? -27.528 0.639 -2.686 1.00 0.00 44 ALA A CA 21
ATOM 20691 C C . ALA A 1 65 ? -28.330 1.749 -3.329 1.00 0.00 44 ALA A C 21
ATOM 20692 O O . ALA A 1 65 ? -29.059 2.462 -2.656 1.00 0.00 44 ALA A O 21
ATOM 20699 N N . ILE A 1 66 ? -28.235 1.858 -4.621 1.00 0.00 45 ILE A N 21
ATOM 20700 C CA . ILE A 1 66 ? -28.972 2.873 -5.342 1.00 0.00 45 ILE A CA 21
ATOM 20701 C C . ILE A 1 66 ? -30.460 2.578 -5.268 1.00 0.00 45 ILE A C 21
ATOM 20702 O O . ILE A 1 66 ? -31.284 3.479 -5.064 1.00 0.00 45 ILE A O 21
ATOM 20718 N N . LYS A 1 67 ? -30.784 1.306 -5.398 1.00 0.00 46 LYS A N 21
ATOM 20719 C CA . LYS A 1 67 ? -32.158 0.841 -5.386 1.00 0.00 46 LYS A CA 21
ATOM 20720 C C . LYS A 1 67 ? -32.871 1.252 -4.083 1.00 0.00 46 LYS A C 21
ATOM 20721 O O . LYS A 1 67 ? -34.001 1.738 -4.108 1.00 0.00 46 LYS A O 21
ATOM 20740 N N . PHE A 1 68 ? -32.196 1.068 -2.955 1.00 0.00 47 PHE A N 21
ATOM 20741 C CA . PHE A 1 68 ? -32.801 1.338 -1.653 1.00 0.00 47 PHE A CA 21
ATOM 20742 C C . PHE A 1 68 ? -32.531 2.772 -1.139 1.00 0.00 47 PHE A C 21
ATOM 20743 O O . PHE A 1 68 ? -33.095 3.188 -0.126 1.00 0.00 47 PHE A O 21
ATOM 20760 N N . GLY A 1 69 ? -31.706 3.534 -1.843 1.00 0.00 48 GLY A N 21
ATOM 20761 C CA . GLY A 1 69 ? -31.398 4.894 -1.384 1.00 0.00 48 GLY A CA 21
ATOM 20762 C C . GLY A 1 69 ? -30.297 4.907 -0.364 1.00 0.00 48 GLY A C 21
ATOM 20763 O O . GLY A 1 69 ? -30.283 5.736 0.550 1.00 0.00 48 GLY A O 21
ATOM 20767 N N . HIS A 1 70 ? -29.389 3.978 -0.516 1.00 0.00 49 HIS A N 21
ATOM 20768 C CA . HIS A 1 70 ? -28.248 3.843 0.357 1.00 0.00 49 HIS A CA 21
ATOM 20769 C C . HIS A 1 70 ? -27.327 5.026 0.209 1.00 0.00 49 HIS A C 21
ATOM 20770 O O . HIS A 1 70 ? -27.141 5.537 -0.897 1.00 0.00 49 HIS A O 21
ATOM 20784 N N . GLU A 1 71 ? -26.777 5.477 1.312 1.00 0.00 50 GLU A N 21
ATOM 20785 C CA . GLU A 1 71 ? -25.758 6.490 1.265 1.00 0.00 50 GLU A CA 21
ATOM 20786 C C . GLU A 1 71 ? -24.560 5.930 0.512 1.00 0.00 50 GLU A C 21
ATOM 20787 O O . GLU A 1 71 ? -24.013 4.891 0.889 1.00 0.00 50 GLU A O 21
ATOM 20799 N N . VAL A 1 72 ? -24.161 6.609 -0.537 1.00 0.00 51 VAL A N 21
ATOM 20800 C CA . VAL A 1 72 ? -23.098 6.124 -1.387 1.00 0.00 51 VAL A CA 21
ATOM 20801 C C . VAL A 1 72 ? -21.746 6.724 -1.002 1.00 0.00 51 VAL A C 21
ATOM 20802 O O . VAL A 1 72 ? -21.593 7.948 -0.900 1.00 0.00 51 VAL A O 21
ATOM 20815 N N . ARG A 1 73 ? -20.776 5.849 -0.752 1.00 0.00 52 ARG A N 21
ATOM 20816 C CA . ARG A 1 73 ? -19.434 6.272 -0.396 1.00 0.00 52 ARG A CA 21
ATOM 20817 C C . ARG A 1 73 ? -18.387 5.551 -1.234 1.00 0.00 52 ARG A C 21
ATOM 20818 O O . ARG A 1 73 ? -18.407 4.321 -1.360 1.00 0.00 52 ARG A O 21
ATOM 20839 N N . ILE A 1 74 ? -17.471 6.318 -1.795 1.00 0.00 53 ILE A N 21
ATOM 20840 C CA . ILE A 1 74 ? -16.387 5.781 -2.580 1.00 0.00 53 ILE A CA 21
ATOM 20841 C C . ILE A 1 74 ? -15.100 6.304 -2.007 1.00 0.00 53 ILE A C 21
ATOM 20842 O O . ILE A 1 74 ? -14.868 7.508 -2.003 1.00 0.00 53 ILE A O 21
ATOM 20858 N N . THR A 1 75 ? -14.273 5.431 -1.516 1.00 0.00 54 THR A N 21
ATOM 20859 C CA . THR A 1 75 ? -13.046 5.857 -0.924 1.00 0.00 54 THR A CA 21
ATOM 20860 C C . THR A 1 75 ? -11.842 5.152 -1.541 1.00 0.00 54 THR A C 21
ATOM 20861 O O . THR A 1 75 ? -11.501 4.015 -1.188 1.00 0.00 54 THR A O 21
ATOM 20872 N N . VAL A 1 76 ? -11.226 5.832 -2.483 1.00 0.00 55 VAL A N 21
ATOM 20873 C CA . VAL A 1 76 ? -10.028 5.349 -3.152 1.00 0.00 55 VAL A CA 21
ATOM 20874 C C . VAL A 1 76 ? -8.839 6.308 -2.929 1.00 0.00 55 VAL A C 21
ATOM 20875 O O . VAL A 1 76 ? -8.944 7.511 -3.182 1.00 0.00 55 VAL A O 21
ATOM 20888 N N . PRO A 1 77 ? -7.709 5.791 -2.405 1.00 0.00 56 PRO A N 21
ATOM 20889 C CA . PRO A 1 77 ? -6.496 6.595 -2.180 1.00 0.00 56 PRO A CA 21
ATOM 20890 C C . PRO A 1 77 ? -5.862 7.076 -3.489 1.00 0.00 56 PRO A C 21
ATOM 20891 O O . PRO A 1 77 ? -5.880 6.364 -4.499 1.00 0.00 56 PRO A O 21
ATOM 20902 N N . GLY A 1 78 ? -5.291 8.269 -3.460 1.00 0.00 57 GLY A N 21
ATOM 20903 C CA . GLY A 1 78 ? -4.647 8.820 -4.634 1.00 0.00 57 GLY A CA 21
ATOM 20904 C C . GLY A 1 78 ? -3.304 9.443 -4.307 1.00 0.00 57 GLY A C 21
ATOM 20905 O O . GLY A 1 78 ? -2.884 10.404 -4.952 1.00 0.00 57 GLY A O 21
ATOM 20909 N N . ASN A 1 79 ? -2.634 8.903 -3.297 1.00 0.00 58 ASN A N 21
ATOM 20910 C CA . ASN A 1 79 ? -1.342 9.434 -2.854 1.00 0.00 58 ASN A CA 21
ATOM 20911 C C . ASN A 1 79 ? -0.168 8.593 -3.372 1.00 0.00 58 ASN A C 21
ATOM 20912 O O . ASN A 1 79 ? 0.992 9.008 -3.277 1.00 0.00 58 ASN A O 21
ATOM 20923 N N . ASP A 1 80 ? -0.468 7.424 -3.912 1.00 0.00 59 ASP A N 21
ATOM 20924 C CA . ASP A 1 80 ? 0.566 6.536 -4.439 1.00 0.00 59 ASP A CA 21
ATOM 20925 C C . ASP A 1 80 ? 0.800 6.810 -5.916 1.00 0.00 59 ASP A C 21
ATOM 20926 O O . ASP A 1 80 ? -0.129 6.717 -6.722 1.00 0.00 59 ASP A O 21
ATOM 20935 N N . GLY A 1 81 ? 2.035 7.148 -6.273 1.00 0.00 60 GLY A N 21
ATOM 20936 C CA . GLY A 1 81 ? 2.337 7.497 -7.639 1.00 0.00 60 GLY A CA 21
ATOM 20937 C C . GLY A 1 81 ? 3.258 8.685 -7.699 1.00 0.00 60 GLY A C 21
ATOM 20938 O O . GLY A 1 81 ? 3.699 9.098 -8.774 1.00 0.00 60 GLY A O 21
ATOM 20942 N N . SER A 1 82 ? 3.558 9.235 -6.529 1.00 0.00 61 SER A N 21
ATOM 20943 C CA . SER A 1 82 ? 4.452 10.368 -6.421 1.00 0.00 61 SER A CA 21
ATOM 20944 C C . SER A 1 82 ? 5.902 9.911 -6.521 1.00 0.00 61 SER A C 21
ATOM 20945 O O . SER A 1 82 ? 6.825 10.727 -6.533 1.00 0.00 61 SER A O 21
ATOM 20953 N N . GLU A 1 83 ? 6.098 8.605 -6.575 1.00 0.00 62 GLU A N 21
ATOM 20954 C CA . GLU A 1 83 ? 7.415 8.051 -6.704 1.00 0.00 62 GLU A CA 21
ATOM 20955 C C . GLU A 1 83 ? 7.419 6.928 -7.726 1.00 0.00 62 GLU A C 21
ATOM 20956 O O . GLU A 1 83 ? 7.056 5.787 -7.428 1.00 0.00 62 GLU A O 21
ATOM 20968 N N . THR A 1 84 ? 7.806 7.263 -8.926 1.00 0.00 63 THR A N 21
ATOM 20969 C CA . THR A 1 84 ? 7.904 6.299 -9.999 1.00 0.00 63 THR A CA 21
ATOM 20970 C C . THR A 1 84 ? 9.191 5.484 -9.869 1.00 0.00 63 THR A C 21
ATOM 20971 O O . THR A 1 84 ? 10.260 5.891 -10.329 1.00 0.00 63 THR A O 21
ATOM 20982 N N . ASN A 1 85 ? 9.080 4.355 -9.195 1.00 0.00 64 ASN A N 21
ATOM 20983 C CA . ASN A 1 85 ? 10.202 3.438 -9.032 1.00 0.00 64 ASN A CA 21
ATOM 20984 C C . ASN A 1 85 ? 9.891 2.127 -9.725 1.00 0.00 64 ASN A C 21
ATOM 20985 O O . ASN A 1 85 ? 10.671 1.181 -9.679 1.00 0.00 64 ASN A O 21
ATOM 20996 N N . LEU A 1 86 ? 8.745 2.091 -10.384 1.00 0.00 65 LEU A N 21
ATOM 20997 C CA . LEU A 1 86 ? 8.267 0.893 -11.050 1.00 0.00 65 LEU A CA 21
ATOM 20998 C C . LEU A 1 86 ? 9.117 0.577 -12.267 1.00 0.00 65 LEU A C 21
ATOM 20999 O O . LEU A 1 86 ? 9.665 1.477 -12.904 1.00 0.00 65 LEU A O 21
ATOM 21015 N N . GLY A 1 87 ? 9.235 -0.703 -12.572 1.00 0.00 66 GLY A N 21
ATOM 21016 C CA . GLY A 1 87 ? 10.026 -1.127 -13.703 1.00 0.00 66 GLY A CA 21
ATOM 21017 C C . GLY A 1 87 ? 9.419 -0.699 -15.018 1.00 0.00 66 GLY A C 21
ATOM 21018 O O . GLY A 1 87 ? 8.192 -0.614 -15.150 1.00 0.00 66 GLY A O 21
ATOM 21022 N N . VAL A 1 88 ? 10.264 -0.429 -15.989 1.00 0.00 67 VAL A N 21
ATOM 21023 C CA . VAL A 1 88 ? 9.803 0.001 -17.289 1.00 0.00 67 VAL A CA 21
ATOM 21024 C C . VAL A 1 88 ? 9.551 -1.217 -18.165 1.00 0.00 67 VAL A C 21
ATOM 21025 O O . VAL A 1 88 ? 10.438 -2.058 -18.339 1.00 0.00 67 VAL A O 21
ATOM 21038 N N . ILE A 1 89 ? 8.348 -1.319 -18.707 1.00 0.00 68 ILE A N 21
ATOM 21039 C CA . ILE A 1 89 ? 7.994 -2.456 -19.545 1.00 0.00 68 ILE A CA 21
ATOM 21040 C C . ILE A 1 89 ? 8.345 -2.177 -21.012 1.00 0.00 68 ILE A C 21
ATOM 21041 O O . ILE A 1 89 ? 8.284 -3.063 -21.866 1.00 0.00 68 ILE A O 21
ATOM 21057 N N . THR A 1 90 ? 8.727 -0.947 -21.290 1.00 0.00 69 THR A N 21
ATOM 21058 C CA . THR A 1 90 ? 9.108 -0.570 -22.629 1.00 0.00 69 THR A CA 21
ATOM 21059 C C . THR A 1 90 ? 10.627 -0.516 -22.742 1.00 0.00 69 THR A C 21
ATOM 21060 O O . THR A 1 90 ? 11.307 0.043 -21.878 1.00 0.00 69 THR A O 21
ATOM 21071 N N . ASN A 1 91 ? 11.157 -1.130 -23.777 1.00 0.00 70 ASN A N 21
ATOM 21072 C CA . ASN A 1 91 ? 12.593 -1.158 -23.992 1.00 0.00 70 ASN A CA 21
ATOM 21073 C C . ASN A 1 91 ? 12.876 -1.198 -25.476 1.00 0.00 70 ASN A C 21
ATOM 21074 O O . ASN A 1 91 ? 12.860 -2.303 -26.054 1.00 0.00 70 ASN A O 21
#

Solvent-accessible surface area: 5044 Å² total; per-residue (Å²): 208,26,106,17,42,53,40,63,75,72,45,95,105,142,18,10,25,81,8,5,36,101,75,75,47,107,85,116,41,127,130,36,15,83,116,46,14,78,59,33,21,75,79,0,126,182,153,64,20,68,65,132,120,68,71,38,20,127,119,12,88,181,60,123,79,4,54,66,58,115